Protein AF-0000000075633766 (afdb_homodimer)

Solvent-accessible surface area (backbone atoms only — not comparable to full-atom values): 50070 Å² total; per-residue (Å²): 125,77,74,59,70,70,48,52,38,57,55,49,27,49,55,54,56,68,64,42,21,32,29,32,52,18,22,14,59,58,71,24,47,32,25,38,35,36,32,38,22,86,52,29,68,60,50,50,32,55,26,44,80,36,95,68,78,61,58,78,30,25,58,39,83,40,59,32,28,27,59,85,77,64,44,75,66,46,73,27,36,38,31,28,25,53,50,60,76,32,82,38,35,35,32,30,33,36,40,38,32,53,11,5,60,19,43,51,50,50,47,50,54,26,51,53,67,38,86,66,33,38,77,44,50,42,12,41,52,49,51,42,8,38,27,52,62,71,39,46,44,43,21,50,51,13,43,56,40,29,27,66,13,68,15,55,52,30,26,53,40,15,45,44,26,40,72,33,49,51,45,51,56,50,49,50,54,37,52,52,44,52,49,41,46,51,52,52,51,52,45,58,69,38,43,76,64,75,74,56,66,72,60,55,62,51,51,39,51,50,52,50,52,50,49,44,52,53,51,50,53,59,67,65,52,82,54,10,29,32,30,39,67,76,28,38,34,32,40,74,42,62,59,88,88,39,43,67,68,53,46,54,47,57,62,60,68,42,86,54,41,77,63,53,75,46,79,39,92,57,91,76,50,55,35,38,41,36,45,50,87,37,35,44,33,31,37,47,51,63,62,75,44,53,62,76,72,83,78,72,54,46,61,54,34,51,53,50,45,50,54,48,56,74,63,26,54,32,36,36,41,42,35,40,38,65,62,52,45,57,47,45,72,73,70,49,53,69,68,58,48,51,52,51,49,33,52,73,71,72,45,58,72,66,56,53,70,74,23,52,64,45,41,35,34,20,51,44,78,79,51,58,68,81,63,43,52,69,58,69,67,44,80,82,57,37,58,26,14,73,85,80,48,48,42,46,67,59,46,51,51,51,49,33,52,53,46,44,67,52,30,51,77,74,40,84,90,57,62,61,59,50,49,69,69,49,52,53,30,51,52,50,21,42,51,26,49,50,50,29,51,50,48,55,69,72,34,94,79,50,60,60,72,61,40,43,47,26,49,51,51,22,40,47,27,49,26,50,50,43,44,78,44,69,57,71,67,61,49,52,58,61,30,59,73,34,53,57,33,35,125,77,74,58,69,70,48,54,38,57,57,50,28,49,56,54,56,68,65,41,20,30,31,32,53,18,23,13,59,58,73,24,50,32,24,38,35,38,32,39,24,87,52,29,67,57,50,50,32,54,26,45,79,36,94,65,80,60,57,78,31,23,58,38,83,40,59,31,28,29,60,85,79,64,44,77,66,46,72,27,37,38,32,26,25,53,50,62,74,31,83,37,36,34,31,29,34,36,40,39,33,55,11,6,61,20,41,50,50,50,50,51,54,28,51,54,67,39,87,64,33,38,76,45,49,43,12,41,52,49,51,42,8,38,29,53,62,71,39,46,43,42,21,50,51,12,44,54,40,29,27,66,12,70,15,54,53,30,26,53,41,16,46,45,26,39,70,32,49,51,46,51,54,51,50,50,53,37,52,54,45,51,51,42,47,51,52,52,52,50,45,59,68,38,44,77,65,76,76,57,65,73,60,57,61,51,51,40,52,50,52,50,54,50,48,44,51,52,52,50,54,59,68,64,53,81,54,10,29,32,31,39,66,75,29,37,34,30,38,74,43,62,59,89,91,40,43,68,68,54,46,52,47,56,64,60,66,42,87,54,39,76,62,54,76,47,80,40,92,56,94,75,50,54,36,38,40,36,45,51,88,37,34,46,33,29,37,46,52,63,62,75,44,54,59,76,72,82,77,72,53,46,60,53,35,52,55,49,44,50,54,48,56,74,65,25,54,34,38,37,41,42,35,42,36,64,62,52,46,58,47,45,73,73,69,48,53,67,68,56,48,50,53,51,49,32,53,75,71,71,43,60,71,66,56,53,69,74,21,52,64,45,41,34,32,20,50,44,79,79,48,56,68,80,63,44,52,68,58,69,66,43,81,82,57,38,59,27,15,73,85,79,48,48,41,45,69,60,47,51,51,52,50,32,51,52,46,44,68,53,31,51,75,75,38,85,89,57,61,61,60,50,47,71,69,48,52,53,29,50,51,51,21,44,52,26,48,50,49,27,51,50,48,56,69,72,34,96,78,51,61,59,69,60,42,44,48,26,50,50,53,22,41,47,28,48,25,49,49,43,43,79,44,71,55,71,67,60,50,52,58,60,30,58,72,34,54,58,32,35

Nearest PDB structures (foldseek):
  1xzp-assembly1_A  TM=8.491E-01  e=1.348E-31  Thermotoga maritima
  3geh-assembly1_A-2  TM=7.943E-01  e=1.665E-32  Nostoc sp. PCC 7120 = FACHB-418
  3gei-assembly2_B  TM=8.423E-01  e=5.755E-30  Chlorobaculum tepidum
  3gei-assembly1_A-2  TM=8.219E-01  e=2.717E-30  Chlorobaculum tepidum
  3gee-assembly1_A-2  TM=8.017E-01  e=2.583E-29  Chlorobaculum tepidum

Sequence (980 aa):
MFARAIRAPLKLARYYSSRGTIFGLSSGSGKCGVAVIRVSGDASSDVVHRKTSSNKLPAARQAVLRRIVHSRTAEMIDRGLVLWFPGPHSFTGEDCVEFHVHGGAAVVSAMYDSLGSIDGVRLAEPGEFTKRAFYAGKMDLTEVEGLADLIEAETEAQRKQALLQASGELSKLYNEMRSRLVRCIANVEAYIDFAEDQDVDDTVLQSVGEDVATLVRDISTHLNDHRRGERLRAGVRTAIIGAPNVGKSSFVNLLSNRKVSIVTNVAGTTRDIIESHHDIGGYPVILADTAGLRASTDDIVEIEGISRAKDYFQLADLLILMIDSEDLQRYLQNGDTFDCFLSHYLTSLGINREALSTAKSMLIVNKCDLLPESFLEPIKKIPNITLLSCHTQAGLEAVLQEITTNLKHLCGNPSKESPNLSQQRHRYHLKQCVDCLEKYQRYVEGQRNPDLAIATQHLRNATRCIGKITGAIETEEILDVIFSTFCIGKMFARAIRAPLKLARYYSSRGTIFGLSSGSGKCGVAVIRVSGDASSDVVHRKTSSNKLPAARQAVLRRIVHSRTAEMIDRGLVLWFPGPHSFTGEDCVEFHVHGGAAVVSAMYDSLGSIDGVRLAEPGEFTKRAFYAGKMDLTEVEGLADLIEAETEAQRKQALLQASGELSKLYNEMRSRLVRCIANVEAYIDFAEDQDVDDTVLQSVGEDVATLVRDISTHLNDHRRGERLRAGVRTAIIGAPNVGKSSFVNLLSNRKVSIVTNVAGTTRDIIESHHDIGGYPVILADTAGLRASTDDIVEIEGISRAKDYFQLADLLILMIDSEDLQRYLQNGDTFDCFLSHYLTSLGINREALSTAKSMLIVNKCDLLPESFLEPIKKIPNITLLSCHTQAGLEAVLQEITTNLKHLCGNPSKESPNLSQQRHRYHLKQCVDCLEKYQRYVEGQRNPDLAIATQHLRNATRCIGKITGAIETEEILDVIFSTFCIGK

pLDDT: mean 84.44, std 17.04, range [24.11, 98.31]

Organism: Culex quinquefasciatus (NCBI:txid7176)

Structure (mmCIF, N/CA/C/O backbone):
data_AF-0000000075633766-model_v1
#
loop_
_entity.id
_entity.type
_entity.pdbx_description
1 polymer 'tRNA modification GTPase GTPBP3, mitochondrial'
#
loop_
_atom_site.group_PDB
_atom_site.id
_atom_site.type_symbol
_atom_site.label_atom_id
_atom_site.label_alt_id
_atom_site.label_comp_id
_atom_site.label_asym_id
_atom_site.label_entity_id
_atom_site.label_seq_id
_atom_site.pdbx_PDB_ins_code
_atom_site.Cartn_x
_atom_site.Cartn_y
_atom_site.Cartn_z
_atom_site.occupancy
_atom_site.B_iso_or_equiv
_atom_site.auth_seq_id
_atom_site.auth_comp_id
_atom_site.auth_asym_id
_atom_site.auth_atom_id
_atom_site.pdbx_PDB_model_num
ATOM 1 N N . MET A 1 1 ? -35 34.469 -1.487 1 24.11 1 MET A N 1
ATOM 2 C CA . MET A 1 1 ? -33.875 34.656 -2.404 1 24.11 1 MET A CA 1
ATOM 3 C C . MET A 1 1 ? -32.594 34 -1.84 1 24.11 1 MET A C 1
ATOM 5 O O . MET A 1 1 ? -31.641 33.781 -2.57 1 24.11 1 MET A O 1
ATOM 9 N N . PHE A 1 2 ? -32.5 33.969 -0.507 1 25.97 2 PHE A N 1
ATOM 10 C CA . PHE A 1 2 ? -31.344 33.5 0.252 1 25.97 2 PHE A CA 1
ATOM 11 C C . PHE A 1 2 ? -31.188 32 0.131 1 25.97 2 PHE A C 1
ATOM 13 O O . PHE A 1 2 ? -30.141 31.438 0.473 1 25.97 2 PHE A O 1
ATOM 20 N N . ALA A 1 3 ? -32.281 31.328 -0.029 1 30.17 3 ALA A N 1
ATOM 21 C CA . ALA A 1 3 ? -32.375 29.875 -0.096 1 30.17 3 ALA A CA 1
ATOM 22 C C . ALA A 1 3 ? -31.719 29.344 -1.366 1 30.17 3 ALA A C 1
ATOM 24 O O . ALA A 1 3 ? -31.578 28.125 -1.54 1 30.17 3 ALA A O 1
ATOM 25 N N . ARG A 1 4 ? -31.484 30.203 -2.348 1 34.03 4 ARG A N 1
ATOM 26 C CA . ARG A 1 4 ? -30.969 29.719 -3.627 1 34.03 4 ARG A CA 1
ATOM 27 C C . ARG A 1 4 ? -29.484 29.391 -3.537 1 34.03 4 ARG A C 1
ATOM 29 O O . ARG A 1 4 ? -28.875 28.984 -4.523 1 34.03 4 ARG A O 1
ATOM 36 N N . ALA A 1 5 ? -28.812 29.922 -2.684 1 34.59 5 ALA A N 1
ATOM 37 C CA . ALA A 1 5 ? -27.359 29.719 -2.617 1 34.59 5 ALA A CA 1
ATOM 38 C C . ALA A 1 5 ? -27.031 28.281 -2.207 1 34.59 5 ALA A C 1
ATOM 40 O O . ALA A 1 5 ? -25.875 27.844 -2.342 1 34.59 5 ALA A O 1
ATOM 41 N N . ILE A 1 6 ? -28 27.656 -1.559 1 34.59 6 ILE A N 1
ATOM 42 C CA . ILE A 1 6 ? -27.703 26.297 -1.111 1 34.59 6 ILE A CA 1
ATOM 43 C C . ILE A 1 6 ? -27.828 25.328 -2.285 1 34.59 6 ILE A C 1
ATOM 45 O O . ILE A 1 6 ? -27.594 24.125 -2.135 1 34.59 6 ILE A O 1
ATOM 49 N N . ARG A 1 7 ? -28.422 25.875 -3.35 1 39.25 7 ARG A N 1
ATOM 50 C CA . ARG A 1 7 ? -28.719 25.031 -4.5 1 39.25 7 ARG A CA 1
ATOM 51 C C . ARG A 1 7 ? -27.453 24.75 -5.316 1 39.25 7 ARG A C 1
ATOM 53 O O . ARG A 1 7 ? -27.516 24.062 -6.34 1 39.25 7 ARG A O 1
ATOM 60 N N . ALA A 1 8 ? -26.469 25.469 -5.199 1 42.16 8 ALA A N 1
ATOM 61 C CA . ALA A 1 8 ? -25.281 25.328 -6.016 1 42.16 8 ALA A CA 1
ATOM 62 C C . ALA A 1 8 ? -24.641 23.938 -5.832 1 42.16 8 ALA A C 1
ATOM 64 O O . ALA A 1 8 ? -24.141 23.344 -6.789 1 42.16 8 ALA A O 1
ATOM 65 N N . PRO A 1 9 ? -24.719 23.391 -4.688 1 46.91 9 PRO A N 1
ATOM 66 C CA . PRO A 1 9 ? -24.047 22.094 -4.547 1 46.91 9 PRO A CA 1
ATOM 67 C C . PRO A 1 9 ? -24.734 20.984 -5.348 1 46.91 9 PRO A C 1
ATOM 69 O O . PRO A 1 9 ? -24.062 20.094 -5.875 1 46.91 9 PRO A O 1
ATOM 72 N N . LEU A 1 10 ? -26.094 21.203 -5.488 1 48.97 10 LEU A N 1
ATOM 73 C CA . LEU A 1 10 ? -26.812 20.125 -6.152 1 48.97 10 LEU A CA 1
ATOM 74 C C . LEU A 1 10 ? -26.547 20.125 -7.652 1 48.97 10 LEU A C 1
ATOM 76 O O . LEU A 1 10 ? -26.391 19.062 -8.266 1 48.97 10 LEU A O 1
ATOM 80 N N . LYS A 1 11 ? -26.594 21.375 -8.227 1 47.28 11 LYS A N 1
ATOM 81 C CA . LYS A 1 11 ? -26.359 21.453 -9.664 1 47.28 11 LYS A CA 1
ATOM 82 C C . LYS A 1 11 ? -24.953 20.953 -10.023 1 47.28 11 LYS A C 1
ATOM 84 O O . LYS A 1 11 ? -24.781 20.25 -11.023 1 47.28 11 LYS A O 1
ATOM 89 N N . LEU A 1 12 ? -24.047 21.406 -9.25 1 51.69 12 LEU A N 1
ATOM 90 C CA . LEU A 1 12 ? -22.672 20.984 -9.516 1 51.69 12 LEU A CA 1
ATOM 91 C C . LEU A 1 12 ? -22.516 19.484 -9.289 1 51.69 12 LEU A C 1
ATOM 93 O O . LEU A 1 12 ? -21.766 18.828 -10.008 1 51.69 12 LEU A O 1
ATOM 97 N N . ALA A 1 13 ? -23.344 19.062 -8.367 1 53.06 13 ALA A N 1
ATOM 98 C CA . ALA A 1 13 ? -23.328 17.625 -8.164 1 53.06 13 ALA A CA 1
ATOM 99 C C . ALA A 1 13 ? -23.797 16.891 -9.422 1 53.06 13 ALA A C 1
ATOM 101 O O . ALA A 1 13 ? -23.234 15.867 -9.805 1 53.06 13 ALA A O 1
ATOM 102 N N . ARG A 1 14 ? -24.797 17.484 -10 1 52.38 14 ARG A N 1
ATOM 103 C CA . ARG A 1 14 ? -25.359 16.875 -11.203 1 52.38 14 ARG A CA 1
ATOM 104 C C . ARG A 1 14 ? -24.344 16.922 -12.352 1 52.38 14 ARG A C 1
ATOM 106 O O . ARG A 1 14 ? -24.266 15.984 -13.156 1 52.38 14 ARG A O 1
ATOM 113 N N . TYR A 1 15 ? -23.656 18.047 -12.398 1 49.81 15 TYR A N 1
ATOM 114 C CA . TYR A 1 15 ? -22.656 18.203 -13.445 1 49.81 15 TYR A CA 1
ATOM 115 C C . TYR A 1 15 ? -21.547 17.156 -13.305 1 49.81 15 TYR A C 1
ATOM 117 O O . TYR A 1 15 ? -21.141 16.547 -14.297 1 49.81 15 TYR A O 1
ATOM 125 N N . TYR A 1 16 ? -21.141 16.891 -12.203 1 54.34 16 TYR A N 1
ATOM 126 C CA . TYR A 1 16 ? -20.047 15.938 -12.062 1 54.34 16 TYR A CA 1
ATOM 127 C C . TYR A 1 16 ? -20.547 14.5 -12.141 1 54.34 16 TYR A C 1
ATOM 129 O O . TYR A 1 16 ? -19.828 13.602 -12.57 1 54.34 16 TYR A O 1
ATOM 137 N N . SER A 1 17 ? -21.844 14.367 -11.711 1 55.34 17 SER A N 1
ATOM 138 C CA . SER A 1 17 ? -22.438 13.055 -11.945 1 55.34 17 SER A CA 1
ATOM 139 C C . SER A 1 17 ? -22.547 12.742 -13.43 1 55.34 17 SER A C 1
ATOM 141 O O . SER A 1 17 ? -22.484 11.578 -13.828 1 55.34 17 SER A O 1
ATOM 143 N N . SER A 1 18 ? -22.594 13.766 -14.195 1 60.56 18 SER A N 1
ATOM 144 C CA . SER A 1 18 ? -22.688 13.562 -15.641 1 60.56 18 SER A CA 1
ATOM 145 C C . SER A 1 18 ? -21.344 13.125 -16.219 1 60.56 18 SER A C 1
ATOM 147 O O . SER A 1 18 ? -21.266 12.727 -17.391 1 60.56 18 SER A O 1
ATOM 149 N N . ARG A 1 19 ? -20.391 13.164 -15.328 1 69.25 19 ARG A N 1
ATOM 150 C CA . ARG A 1 19 ? -19.062 12.867 -15.859 1 69.25 19 ARG A CA 1
ATOM 151 C C . ARG A 1 19 ? -18.75 11.383 -15.742 1 69.25 19 ARG A C 1
ATOM 153 O O . ARG A 1 19 ? -17.578 11 -15.633 1 69.25 19 ARG A O 1
ATOM 160 N N . GLY A 1 20 ? -19.656 10.602 -15.766 1 89.06 20 GLY A N 1
ATOM 161 C CA . GLY A 1 20 ? -19.406 9.172 -15.906 1 89.06 20 GLY A CA 1
ATOM 162 C C . GLY A 1 20 ? -19.125 8.484 -14.586 1 89.06 20 GLY A C 1
ATOM 163 O O . GLY A 1 20 ? -18.969 9.141 -13.555 1 89.06 20 GLY A O 1
ATOM 164 N N . THR A 1 21 ? -19.172 7.23 -14.539 1 96 21 THR A N 1
ATOM 165 C CA . THR A 1 21 ? -18.859 6.398 -13.383 1 96 21 THR A CA 1
ATOM 166 C C . THR A 1 21 ? -17.359 6.191 -13.25 1 96 21 THR A C 1
ATOM 168 O O . THR A 1 21 ? -16.672 5.969 -14.25 1 96 21 THR A O 1
ATOM 171 N N . ILE A 1 22 ? -16.844 6.41 -12.039 1 96.56 22 ILE A N 1
ATOM 172 C CA . ILE A 1 22 ? -15.398 6.336 -11.852 1 96.56 22 ILE A CA 1
ATOM 173 C C . ILE A 1 22 ? -15.055 5.133 -10.977 1 96.56 22 ILE A C 1
ATOM 175 O O . ILE A 1 22 ? -15.898 4.641 -10.227 1 96.56 22 ILE A O 1
ATOM 179 N N . PHE A 1 23 ? -13.836 4.637 -11.141 1 97.19 23 PHE A N 1
ATOM 180 C CA . PHE A 1 23 ? -13.336 3.582 -10.266 1 97.19 23 PHE A CA 1
ATOM 181 C C . PHE A 1 23 ? -11.867 3.82 -9.914 1 97.19 23 PHE A C 1
ATOM 183 O O . PHE A 1 23 ? -11.188 4.598 -10.578 1 97.19 23 PHE A O 1
ATOM 190 N N . GLY A 1 24 ? -11.422 3.236 -8.797 1 95.94 24 GLY A N 1
ATOM 191 C CA . GLY A 1 24 ? -10.031 3.338 -8.375 1 95.94 24 GLY A CA 1
ATOM 192 C C . GLY A 1 24 ? -9.719 2.498 -7.152 1 95.94 24 GLY A C 1
ATOM 193 O O . GLY A 1 24 ? -10.617 2.094 -6.422 1 95.94 24 GLY A O 1
ATOM 194 N N . LEU A 1 25 ? -8.43 2.191 -7.023 1 95.81 25 LEU A N 1
ATOM 195 C CA . LEU A 1 25 ? -7.941 1.509 -5.828 1 95.81 25 LEU A CA 1
ATOM 196 C C . LEU A 1 25 ? -7.938 2.449 -4.629 1 95.81 25 LEU A C 1
ATOM 198 O O . LEU A 1 25 ? -7.152 3.4 -4.582 1 95.81 25 LEU A O 1
ATOM 202 N N . SER A 1 26 ? -8.781 2.168 -3.637 1 95.62 26 SER A N 1
ATOM 203 C CA . SER A 1 26 ? -8.922 3.055 -2.484 1 95.62 26 SER A CA 1
ATOM 204 C C . SER A 1 26 ? -7.965 2.652 -1.363 1 95.62 26 SER A C 1
ATOM 206 O O . SER A 1 26 ? -7.629 3.471 -0.505 1 95.62 26 SER A O 1
ATOM 208 N N . SER A 1 27 ? -7.602 1.371 -1.292 1 95.62 27 SER A N 1
ATOM 209 C CA . SER A 1 27 ? -6.645 0.896 -0.295 1 95.62 27 SER A CA 1
ATOM 210 C C . SER A 1 27 ? -5.207 1.097 -0.766 1 95.62 27 SER A C 1
ATOM 212 O O . SER A 1 27 ? -4.977 1.553 -1.888 1 95.62 27 SER A O 1
ATOM 214 N N . GLY A 1 28 ? -4.336 0.849 0.181 1 90.88 28 GLY A N 1
ATOM 215 C CA . GLY A 1 28 ? -2.93 0.926 -0.189 1 90.88 28 GLY A CA 1
ATOM 216 C C . GLY A 1 28 ? -2.533 -0.097 -1.236 1 90.88 28 GLY A C 1
ATOM 217 O O . GLY A 1 28 ? -3.227 -1.098 -1.43 1 90.88 28 GLY A O 1
ATOM 218 N N . SER A 1 29 ? -1.449 0.244 -1.901 1 87.19 29 SER A N 1
ATOM 219 C CA . SER A 1 29 ? -0.932 -0.661 -2.924 1 87.19 29 SER A CA 1
ATOM 220 C C . SER A 1 29 ? 0.072 -1.646 -2.332 1 87.19 29 SER A C 1
ATOM 222 O O . SER A 1 29 ? 0.504 -1.488 -1.188 1 87.19 29 SER A O 1
ATOM 224 N N . GLY A 1 30 ? 0.339 -2.711 -3.141 1 85.12 30 GLY A N 1
ATOM 225 C CA . GLY A 1 30 ? 1.281 -3.73 -2.711 1 85.12 30 GLY A CA 1
ATOM 226 C C . GLY A 1 30 ? 0.62 -5.059 -2.391 1 85.12 30 GLY A C 1
ATOM 227 O O . GLY A 1 30 ? -0.608 -5.164 -2.402 1 85.12 30 GLY A O 1
ATOM 228 N N . LYS A 1 31 ? 1.495 -6.027 -2.154 1 89.19 31 LYS A N 1
ATOM 229 C CA . LYS A 1 31 ? 1.005 -7.355 -1.812 1 89.19 31 LYS A CA 1
ATOM 230 C C . LYS A 1 31 ? 0.318 -7.355 -0.449 1 89.19 31 LYS A C 1
ATOM 232 O O . LYS A 1 31 ? 0.907 -6.934 0.549 1 89.19 31 LYS A O 1
ATOM 237 N N . CYS A 1 32 ? -0.908 -7.773 -0.448 1 92.44 32 CYS A N 1
ATOM 238 C CA . CYS A 1 32 ? -1.687 -7.742 0.785 1 92.44 32 CYS A CA 1
ATOM 239 C C . CYS A 1 32 ? -2.873 -8.695 0.706 1 92.44 32 CYS A C 1
ATOM 241 O O . CYS A 1 32 ? -3.117 -9.305 -0.338 1 92.44 32 CYS A O 1
ATOM 243 N N . GLY A 1 33 ? -3.486 -8.789 1.817 1 92.56 33 GLY A N 1
ATOM 244 C CA . GLY A 1 33 ? -4.629 -9.688 1.881 1 92.56 33 GLY A CA 1
ATOM 245 C C . GLY A 1 33 ? -5.875 -9.117 1.227 1 92.56 33 GLY A C 1
ATOM 246 O O . GLY A 1 33 ? -6.668 -9.852 0.64 1 92.56 33 GLY A O 1
ATOM 247 N N . VAL A 1 34 ? -6.016 -7.801 1.338 1 95.81 34 VAL A N 1
ATOM 248 C CA . VAL A 1 34 ? -7.246 -7.207 0.821 1 95.81 34 VAL A CA 1
ATOM 249 C C . VAL A 1 34 ? -6.922 -5.914 0.078 1 95.81 34 VAL A C 1
ATOM 251 O O . VAL A 1 34 ? -6.23 -5.039 0.609 1 95.81 34 VAL A O 1
ATOM 254 N N . ALA A 1 35 ? -7.352 -5.824 -1.123 1 96.62 35 ALA A N 1
ATOM 255 C CA . ALA A 1 35 ? -7.379 -4.582 -1.895 1 96.62 35 ALA A CA 1
ATOM 256 C C . ALA A 1 35 ? -8.812 -4.09 -2.086 1 96.62 35 ALA A C 1
ATOM 258 O O . ALA A 1 35 ? -9.688 -4.848 -2.506 1 96.62 35 ALA A O 1
ATOM 259 N N . VAL A 1 36 ? -9.047 -2.836 -1.78 1 97.88 36 VAL A N 1
ATOM 260 C CA . VAL A 1 36 ? -10.383 -2.262 -1.9 1 97.88 36 VAL A CA 1
ATOM 261 C C . VAL A 1 36 ? -10.477 -1.422 -3.172 1 97.88 36 VAL A C 1
ATOM 263 O O . VAL A 1 36 ? -9.797 -0.397 -3.295 1 97.88 36 VAL A O 1
ATOM 266 N N . ILE A 1 37 ? -11.266 -1.876 -4.078 1 97.94 37 ILE A N 1
ATOM 267 C CA . ILE A 1 37 ? -11.531 -1.126 -5.301 1 97.94 37 ILE A CA 1
ATOM 268 C C . ILE A 1 37 ? -12.93 -0.507 -5.234 1 97.94 37 ILE A C 1
ATOM 270 O O . ILE A 1 37 ? -13.922 -1.219 -5.07 1 97.94 37 ILE A O 1
ATOM 274 N N . ARG A 1 38 ? -12.969 0.764 -5.395 1 97.88 38 ARG A N 1
ATOM 275 C CA . ARG A 1 38 ? -14.227 1.5 -5.27 1 97.88 38 ARG A CA 1
ATOM 276 C C . ARG A 1 38 ? -14.742 1.944 -6.633 1 97.88 38 ARG A C 1
ATOM 278 O O . ARG A 1 38 ? -13.961 2.357 -7.492 1 97.88 38 ARG A O 1
ATOM 285 N N . VAL A 1 39 ? -16.016 1.846 -6.836 1 97.88 39 VAL A N 1
ATOM 286 C CA . VAL A 1 39 ? -16.734 2.357 -8 1 97.88 39 VAL A CA 1
ATOM 287 C C . VAL A 1 39 ? -17.828 3.309 -7.551 1 97.88 39 VAL A C 1
ATOM 289 O O . VAL A 1 39 ? -18.578 3.01 -6.613 1 97.88 39 VAL A O 1
ATOM 292 N N . SER A 1 40 ? -17.938 4.465 -8.172 1 97.38 40 SER A N 1
ATOM 293 C CA . SER A 1 40 ? -18.953 5.453 -7.816 1 97.38 40 SER A CA 1
ATOM 294 C C . SER A 1 40 ? -19.547 6.117 -9.055 1 97.38 40 SER A C 1
ATOM 296 O O . SER A 1 40 ? -18.812 6.531 -9.953 1 97.38 40 SER A O 1
ATOM 298 N N . GLY A 1 41 ? -20.797 6.223 -9.055 1 96.06 41 GLY A N 1
ATOM 299 C CA . GLY A 1 41 ? -21.5 6.855 -10.164 1 96.06 41 GLY A CA 1
ATOM 300 C C . GLY A 1 41 ? -22.812 6.172 -10.516 1 96.06 41 GLY A C 1
ATOM 301 O O . GLY A 1 41 ? -23.203 5.191 -9.875 1 96.06 41 GLY A O 1
ATOM 302 N N . ASP A 1 42 ? -23.453 6.594 -11.539 1 93.38 42 ASP A N 1
ATOM 303 C CA . ASP A 1 42 ? -24.797 6.156 -11.922 1 93.38 42 ASP A CA 1
ATOM 304 C C . ASP A 1 42 ? -24.766 4.715 -12.422 1 93.38 42 ASP A C 1
ATOM 306 O O . ASP A 1 42 ? -25.766 4 -12.312 1 93.38 42 ASP A O 1
ATOM 310 N N . ALA A 1 43 ? -23.672 4.27 -12.914 1 94.81 43 ALA A N 1
ATOM 311 C CA . ALA A 1 43 ? -23.594 2.93 -13.492 1 94.81 43 ALA A CA 1
ATOM 312 C C . ALA A 1 43 ? -23.156 1.907 -12.445 1 94.81 43 ALA A C 1
ATOM 314 O O . ALA A 1 43 ? -22.938 0.737 -12.766 1 94.81 43 ALA A O 1
ATOM 315 N N . SER A 1 44 ? -23.047 2.291 -11.227 1 96.19 44 SER A N 1
ATOM 316 C CA . SER A 1 44 ? -22.5 1.431 -10.188 1 96.19 44 SER A CA 1
ATOM 317 C C . SER A 1 44 ? -23.312 0.156 -10.031 1 96.19 44 SER A C 1
ATOM 319 O O . SER A 1 44 ? -22.766 -0.929 -9.844 1 96.19 44 SER A O 1
ATOM 321 N N . SER A 1 45 ? -24.625 0.286 -10.086 1 95.44 45 SER A N 1
ATOM 322 C CA . SER A 1 45 ? -25.469 -0.902 -9.977 1 95.44 45 SER A CA 1
ATOM 323 C C . SER A 1 45 ? -25.219 -1.861 -11.133 1 95.44 45 SER A C 1
ATOM 325 O O . SER A 1 45 ? -25.141 -3.076 -10.938 1 95.44 45 SER A O 1
ATOM 327 N N . ASP A 1 46 ? -25.094 -1.344 -12.312 1 94.88 46 ASP A N 1
ATOM 328 C CA . ASP A 1 46 ? -24.812 -2.152 -13.5 1 94.88 46 ASP A CA 1
ATOM 329 C C . ASP A 1 46 ? -23.453 -2.857 -13.367 1 94.88 46 ASP A C 1
ATOM 331 O O . ASP A 1 46 ? -23.312 -4.012 -13.773 1 94.88 46 ASP A O 1
ATOM 335 N N . VAL A 1 47 ? -22.531 -2.133 -12.836 1 96.75 47 VAL A N 1
ATOM 336 C CA . VAL A 1 47 ? -21.203 -2.693 -12.633 1 96.75 47 VAL A CA 1
ATOM 337 C C . VAL A 1 47 ? -21.297 -3.92 -11.727 1 96.75 47 VAL A C 1
ATOM 339 O O . VAL A 1 47 ? -20.672 -4.949 -12 1 96.75 47 VAL A O 1
ATOM 342 N N . VAL A 1 48 ? -22.094 -3.852 -10.648 1 96.75 48 VAL A N 1
ATOM 343 C CA . VAL A 1 48 ? -22.25 -4.973 -9.734 1 96.75 48 VAL A CA 1
ATOM 344 C C . VAL A 1 48 ? -22.828 -6.172 -10.477 1 96.75 48 VAL A C 1
ATOM 346 O O . VAL A 1 48 ? -22.344 -7.297 -10.344 1 96.75 48 VAL A O 1
ATOM 349 N N . HIS A 1 49 ? -23.797 -5.938 -11.242 1 95.25 49 HIS A N 1
ATOM 350 C CA . HIS A 1 49 ? -24.453 -7.012 -11.984 1 95.25 49 HIS A CA 1
ATOM 351 C C . HIS A 1 49 ? -23.484 -7.68 -12.953 1 95.25 49 HIS A C 1
ATOM 353 O O . HIS A 1 49 ? -23.422 -8.906 -13.031 1 95.25 49 HIS A O 1
ATOM 359 N N . ARG A 1 50 ? -22.766 -6.926 -13.625 1 94.25 50 ARG A N 1
ATOM 360 C CA . ARG A 1 50 ? -21.859 -7.449 -14.641 1 94.25 50 ARG A CA 1
ATOM 361 C C . ARG A 1 50 ? -20.703 -8.211 -13.992 1 94.25 50 ARG A C 1
ATOM 363 O O . ARG A 1 50 ? -20.219 -9.203 -14.547 1 94.25 50 ARG A O 1
ATOM 370 N N . LYS A 1 51 ? -20.312 -7.73 -12.82 1 95.88 51 LYS A N 1
ATOM 371 C CA . LYS A 1 51 ? -19.125 -8.289 -12.18 1 95.88 51 LYS A CA 1
ATOM 372 C C . LYS A 1 51 ? -19.469 -9.531 -11.359 1 95.88 51 LYS A C 1
ATOM 374 O O . LYS A 1 51 ? -18.578 -10.32 -11.016 1 95.88 51 LYS A O 1
ATOM 379 N N . THR A 1 52 ? -20.625 -9.781 -10.859 1 94 52 THR A N 1
ATOM 380 C CA . THR A 1 52 ? -20.969 -10.883 -9.969 1 94 52 THR A CA 1
ATOM 381 C C . THR A 1 52 ? -21.984 -11.805 -10.625 1 94 52 THR A C 1
ATOM 383 O O . THR A 1 52 ? -22.359 -12.836 -10.047 1 94 52 THR A O 1
ATOM 386 N N . SER A 1 53 ? -22.344 -11.711 -11.711 1 82.75 53 SER A N 1
ATOM 387 C CA . SER A 1 53 ? -23.328 -12.5 -12.43 1 82.75 53 SER A CA 1
ATOM 388 C C . SER A 1 53 ? -24.609 -12.664 -11.617 1 82.75 53 SER A C 1
ATOM 390 O O . SER A 1 53 ? -25.234 -13.719 -11.641 1 82.75 53 SER A O 1
ATOM 392 N N . SER A 1 54 ? -24.812 -11.828 -10.719 1 84.31 54 SER A N 1
ATOM 393 C CA . SER A 1 54 ? -26.031 -11.82 -9.922 1 84.31 54 SER A CA 1
ATOM 394 C C . SER A 1 54 ? -26.938 -10.664 -10.32 1 84.31 54 SER A C 1
ATOM 396 O O . SER A 1 54 ? -26.469 -9.57 -10.609 1 84.31 54 SER A O 1
ATOM 398 N N . ASN A 1 55 ? -28.203 -10.992 -10.312 1 83.44 55 ASN A N 1
ATOM 399 C CA . ASN A 1 55 ? -29.172 -9.961 -10.672 1 83.44 55 ASN A CA 1
ATOM 400 C C . ASN A 1 55 ? -29.641 -9.18 -9.445 1 83.44 55 ASN A C 1
ATOM 402 O O . ASN A 1 55 ? -30.422 -8.242 -9.57 1 83.44 55 ASN A O 1
ATOM 406 N N . LYS A 1 56 ? -29.156 -9.547 -8.359 1 91.62 56 LYS A N 1
ATOM 407 C CA . LYS A 1 56 ? -29.594 -8.852 -7.152 1 91.62 56 LYS A CA 1
ATOM 408 C C . LYS A 1 56 ? -28.422 -8.109 -6.504 1 91.62 56 LYS A C 1
ATOM 410 O O . LYS A 1 56 ? -27.328 -8.664 -6.355 1 91.62 56 LYS A O 1
ATOM 415 N N . LEU A 1 57 ? -28.734 -6.848 -6.188 1 94.5 57 LEU A N 1
ATOM 416 C CA . LEU A 1 57 ? -27.734 -6.078 -5.441 1 94.5 57 LEU A CA 1
ATOM 417 C C . LEU A 1 57 ? -27.672 -6.551 -3.992 1 94.5 57 LEU A C 1
ATOM 419 O O . LEU A 1 57 ? -28.688 -6.961 -3.416 1 94.5 57 LEU A O 1
ATOM 423 N N . PRO A 1 58 ? -26.484 -6.547 -3.387 1 94.31 58 PRO A N 1
ATOM 424 C CA . PRO A 1 58 ? -26.422 -6.801 -1.945 1 94.31 58 PRO A CA 1
ATOM 425 C C . PRO A 1 58 ? -27.234 -5.797 -1.137 1 94.31 58 PRO A C 1
ATOM 427 O O . PRO A 1 58 ? -27.516 -4.691 -1.612 1 94.31 58 PRO A O 1
ATOM 430 N N . ALA A 1 59 ? -27.672 -6.234 0.045 1 95.38 59 ALA A N 1
ATOM 431 C CA . ALA A 1 59 ? -28.297 -5.277 0.956 1 95.38 59 ALA A CA 1
ATOM 432 C C . ALA A 1 59 ? -27.344 -4.125 1.272 1 95.38 59 ALA A C 1
ATOM 434 O O . ALA A 1 59 ? -26.125 -4.301 1.272 1 95.38 59 ALA A O 1
ATOM 435 N N . ALA A 1 60 ? -27.938 -2.926 1.522 1 96.25 60 ALA A N 1
ATOM 436 C CA . ALA A 1 60 ? -27.156 -1.718 1.757 1 96.25 60 ALA A CA 1
ATOM 437 C C . ALA A 1 60 ? -26.109 -1.943 2.85 1 96.25 60 ALA A C 1
ATOM 439 O O . ALA A 1 60 ? -26.453 -2.34 3.967 1 96.25 60 ALA A O 1
ATOM 440 N N . ARG A 1 61 ? -24.875 -1.791 2.445 1 97.06 61 ARG A N 1
ATOM 441 C CA . ARG A 1 61 ? -23.734 -1.757 3.346 1 97.06 61 ARG A CA 1
ATOM 442 C C . ARG A 1 61 ? -23.438 -3.139 3.92 1 97.06 61 ARG A C 1
ATOM 444 O O . ARG A 1 61 ? -22.75 -3.266 4.934 1 97.06 61 ARG A O 1
ATOM 451 N N . GLN A 1 62 ? -24 -4.152 3.367 1 96.88 62 GLN A N 1
ATOM 452 C CA . GLN A 1 62 ? -23.719 -5.52 3.793 1 96.88 62 GLN A CA 1
ATOM 453 C C . GLN A 1 62 ? -22.625 -6.148 2.938 1 96.88 62 GLN A C 1
ATOM 455 O O . GLN A 1 62 ? -22.703 -6.113 1.706 1 96.88 62 GLN A O 1
ATOM 460 N N . ALA A 1 63 ? -21.672 -6.691 3.65 1 97.12 63 ALA A N 1
ATOM 461 C CA . ALA A 1 63 ? -20.625 -7.398 2.938 1 97.12 63 ALA A CA 1
ATOM 462 C C . ALA A 1 63 ? -21.078 -8.781 2.496 1 97.12 63 ALA A C 1
ATOM 464 O O . ALA A 1 63 ? -21.531 -9.586 3.32 1 97.12 63 ALA A O 1
ATOM 465 N N . VAL A 1 64 ? -20.969 -9.07 1.202 1 96.5 64 VAL A N 1
ATOM 466 C CA . VAL A 1 64 ? -21.359 -10.367 0.676 1 96.5 64 VAL A CA 1
ATOM 467 C C . VAL A 1 64 ? -20.219 -10.977 -0.134 1 96.5 64 VAL A C 1
ATOM 469 O O . VAL A 1 64 ? -19.562 -10.273 -0.902 1 96.5 64 VAL A O 1
ATOM 472 N N . LEU A 1 65 ? -19.969 -12.258 0.132 1 95.56 65 LEU A N 1
ATOM 473 C CA . LEU A 1 65 ? -18.953 -12.984 -0.627 1 95.56 65 LEU A CA 1
ATOM 474 C C . LEU A 1 65 ? -19.484 -13.367 -2.006 1 95.56 65 LEU A C 1
ATOM 476 O O . LEU A 1 65 ? -20.547 -13.969 -2.123 1 95.56 65 LEU A O 1
ATOM 480 N N . ARG A 1 66 ? -18.75 -13.008 -3.109 1 95.75 66 ARG A N 1
ATOM 481 C CA . ARG A 1 66 ? -19.172 -13.289 -4.48 1 95.75 66 ARG A CA 1
ATOM 482 C C . ARG A 1 66 ? -17.984 -13.688 -5.344 1 95.75 66 ARG A C 1
ATOM 484 O O . ARG A 1 66 ? -16.844 -13.344 -5.039 1 95.75 66 ARG A O 1
ATOM 491 N N . ARG A 1 67 ? -18.328 -14.469 -6.359 1 95.81 67 ARG A N 1
ATOM 492 C CA . ARG A 1 67 ? -17.391 -14.617 -7.473 1 95.81 67 ARG A CA 1
ATOM 493 C C . ARG A 1 67 ? -17.359 -13.344 -8.32 1 95.81 67 ARG A C 1
ATOM 495 O O . ARG A 1 67 ? -18.406 -12.867 -8.766 1 95.81 67 ARG A O 1
ATOM 502 N N . ILE A 1 68 ? -16.25 -12.773 -8.516 1 97.38 68 ILE A N 1
ATOM 503 C CA . ILE A 1 68 ? -16.062 -11.562 -9.305 1 97.38 68 ILE A CA 1
ATOM 504 C C . ILE A 1 68 ? -15.461 -11.914 -10.656 1 97.38 68 ILE A C 1
ATOM 506 O O . ILE A 1 68 ? -14.398 -12.531 -10.727 1 97.38 68 ILE A O 1
ATOM 510 N N . VAL A 1 69 ? -16.109 -11.484 -11.688 1 97 69 VAL A N 1
ATOM 511 C CA . VAL A 1 69 ? -15.727 -11.961 -13.016 1 97 69 VAL A CA 1
ATOM 512 C C . VAL A 1 69 ? -15.359 -10.781 -13.906 1 97 69 VAL A C 1
ATOM 514 O O . VAL A 1 69 ? -15.711 -9.633 -13.609 1 97 69 VAL A O 1
ATOM 517 N N . HIS A 1 70 ? -14.617 -11.055 -14.914 1 95.94 70 HIS A N 1
ATOM 518 C CA . HIS A 1 70 ? -14.281 -10.055 -15.922 1 95.94 70 HIS A CA 1
ATOM 519 C C . HIS A 1 70 ? -15.492 -9.719 -16.797 1 95.94 70 HIS A C 1
ATOM 521 O O . HIS A 1 70 ? -16.172 -10.617 -17.297 1 95.94 70 HIS A O 1
ATOM 527 N N . SER A 1 71 ? -15.727 -8.477 -17 1 92.06 71 SER A N 1
ATOM 528 C CA . SER A 1 71 ? -16.953 -8.008 -17.641 1 92.06 71 SER A CA 1
ATOM 529 C C . SER A 1 71 ? -17.016 -8.43 -19.094 1 92.06 71 SER A C 1
ATOM 531 O O . SER A 1 71 ? -18.109 -8.648 -19.641 1 92.06 71 SER A O 1
ATOM 533 N N . ARG A 1 72 ? -15.898 -8.625 -19.75 1 90.75 72 ARG A N 1
ATOM 534 C CA . ARG A 1 72 ? -15.867 -8.969 -21.156 1 90.75 72 ARG A CA 1
ATOM 535 C C . ARG A 1 72 ? -15.758 -10.484 -21.359 1 90.75 72 ARG A C 1
ATOM 537 O O . ARG A 1 72 ? -16.469 -11.062 -22.172 1 90.75 72 ARG A O 1
ATOM 544 N N . THR A 1 73 ? -14.922 -11.164 -20.547 1 90.5 73 THR A N 1
ATOM 545 C CA . THR A 1 73 ? -14.602 -12.562 -20.797 1 90.5 73 THR A CA 1
ATOM 546 C C . THR A 1 73 ? -15.398 -13.469 -19.859 1 90.5 73 THR A C 1
ATOM 548 O O . THR A 1 73 ? -15.477 -14.68 -20.078 1 90.5 73 THR A O 1
ATOM 551 N N . ALA A 1 74 ? -15.953 -12.977 -18.734 1 91.81 74 ALA A N 1
ATOM 552 C CA . ALA A 1 74 ? -16.719 -13.711 -17.734 1 91.81 74 ALA A CA 1
ATOM 553 C C . ALA A 1 74 ? -15.836 -14.672 -16.953 1 91.81 74 ALA A C 1
ATOM 555 O O . ALA A 1 74 ? -16.328 -15.531 -16.219 1 91.81 74 ALA A O 1
ATOM 556 N N . GLU A 1 75 ? -14.578 -14.508 -17.172 1 92.62 75 GLU A N 1
ATOM 557 C CA . GLU A 1 75 ? -13.656 -15.312 -16.375 1 92.62 75 GLU A CA 1
ATOM 558 C C . GLU A 1 75 ? -13.57 -14.789 -14.953 1 92.62 75 GLU A C 1
ATOM 560 O O . GLU A 1 75 ? -13.602 -13.578 -14.719 1 92.62 75 GLU A O 1
ATOM 565 N N . MET A 1 76 ? -13.391 -15.695 -14.086 1 94.88 76 MET A N 1
ATOM 566 C CA . MET A 1 76 ? -13.297 -15.297 -12.68 1 94.88 76 MET A CA 1
ATOM 567 C C . MET A 1 76 ? -11.984 -14.562 -12.414 1 94.88 76 MET A C 1
ATOM 569 O O . MET A 1 76 ? -10.914 -15.023 -12.805 1 94.88 76 MET A O 1
ATOM 573 N N . ILE A 1 77 ? -12.102 -13.438 -11.812 1 97.25 77 ILE A N 1
ATOM 574 C CA . ILE A 1 77 ? -10.93 -12.648 -11.43 1 97.25 77 ILE A CA 1
ATOM 575 C C . ILE A 1 77 ? -10.523 -12.992 -10 1 97.25 77 ILE A C 1
ATOM 577 O O . ILE A 1 77 ? -9.336 -13.172 -9.719 1 97.25 77 ILE A O 1
ATOM 581 N N . ASP A 1 78 ? -11.516 -13.086 -9.148 1 97.19 78 ASP A N 1
ATOM 582 C CA . ASP A 1 78 ? -11.305 -13.344 -7.727 1 97.19 78 ASP A CA 1
ATOM 583 C C . ASP A 1 78 ? -12.609 -13.734 -7.039 1 97.19 78 ASP A C 1
ATOM 585 O O . ASP A 1 78 ? -13.68 -13.633 -7.637 1 97.19 78 ASP A O 1
ATOM 589 N N . ARG A 1 79 ? -12.477 -14.297 -5.953 1 95.62 79 ARG A N 1
ATOM 590 C CA . ARG A 1 79 ? -13.586 -14.445 -5.012 1 95.62 79 ARG A CA 1
ATOM 591 C C . ARG A 1 79 ? -13.422 -13.516 -3.816 1 95.62 79 ARG A C 1
ATOM 593 O O . ARG A 1 79 ? -12.492 -13.672 -3.023 1 95.62 79 ARG A O 1
ATOM 600 N N . GLY A 1 80 ? -14.273 -12.555 -3.73 1 95.88 80 GLY A N 1
ATOM 601 C CA . GLY A 1 80 ? -14.094 -11.539 -2.709 1 95.88 80 GLY A CA 1
ATOM 602 C C . GLY A 1 80 ? -15.406 -10.961 -2.211 1 95.88 80 GLY A C 1
ATOM 603 O O . GLY A 1 80 ? -16.484 -11.469 -2.541 1 95.88 80 GLY A O 1
ATOM 604 N N . LEU A 1 81 ? -15.281 -9.961 -1.328 1 97.44 81 LEU A N 1
ATOM 605 C CA . LEU A 1 81 ? -16.453 -9.32 -0.75 1 97.44 81 LEU A CA 1
ATOM 606 C C . LEU A 1 81 ? -16.922 -8.156 -1.617 1 97.44 81 LEU A C 1
ATOM 608 O O . LEU A 1 81 ? -16.094 -7.41 -2.154 1 97.44 81 LEU A O 1
ATOM 612 N N . VAL A 1 82 ? -18.203 -8.039 -1.755 1 97.94 82 VAL A N 1
ATOM 613 C CA . VAL A 1 82 ? -18.844 -6.926 -2.449 1 97.94 82 VAL A CA 1
ATOM 614 C C . VAL A 1 82 ? -19.734 -6.152 -1.479 1 97.94 82 VAL A C 1
ATOM 616 O O . VAL A 1 82 ? -20.562 -6.738 -0.792 1 97.94 82 VAL A O 1
ATOM 619 N N . LEU A 1 83 ? -19.516 -4.879 -1.346 1 97.94 83 LEU A N 1
ATOM 620 C CA . LEU A 1 83 ? -20.312 -3.996 -0.504 1 97.94 83 LEU A CA 1
ATOM 621 C C . LEU A 1 83 ? -21.031 -2.939 -1.346 1 97.94 83 LEU A C 1
ATOM 623 O O . LEU A 1 83 ? -20.391 -2.215 -2.109 1 97.94 83 LEU A O 1
ATOM 627 N N . TRP A 1 84 ? -22.297 -2.848 -1.172 1 97.88 84 TRP A N 1
ATOM 628 C CA . TRP A 1 84 ? -23.141 -1.879 -1.875 1 97.88 84 TRP A CA 1
ATOM 629 C C . TRP A 1 84 ? -23.484 -0.704 -0.969 1 97.88 84 TRP A C 1
ATOM 631 O O . TRP A 1 84 ? -23.969 -0.898 0.149 1 97.88 84 TRP A O 1
ATOM 641 N N . PHE A 1 85 ? -23.172 0.53 -1.407 1 97.75 85 PHE A N 1
ATOM 642 C CA . PHE A 1 85 ? -23.5 1.763 -0.7 1 97.75 85 PHE A CA 1
ATOM 643 C C . PHE A 1 85 ? -24.422 2.646 -1.546 1 97.75 85 PHE A C 1
ATOM 645 O O . PHE A 1 85 ? -23.938 3.469 -2.33 1 97.75 85 PHE A O 1
ATOM 652 N N . PRO A 1 86 ? -25.703 2.553 -1.352 1 96.75 86 PRO A N 1
ATOM 653 C CA . PRO A 1 86 ? -26.609 3.387 -2.152 1 96.75 86 PRO A CA 1
ATOM 654 C C . PRO A 1 86 ? -26.562 4.859 -1.752 1 96.75 86 PRO A C 1
ATOM 656 O O . PRO A 1 86 ? -26.453 5.18 -0.564 1 96.75 86 PRO A O 1
ATOM 659 N N . GLY A 1 87 ? -26.562 5.738 -2.762 1 93.44 87 GLY A N 1
ATOM 660 C CA . GLY A 1 87 ? -26.672 7.16 -2.486 1 93.44 87 GLY A CA 1
ATOM 661 C C . GLY A 1 87 ? -27.969 7.531 -1.786 1 93.44 87 GLY A C 1
ATOM 662 O O . GLY A 1 87 ? -28.984 6.84 -1.934 1 93.44 87 GLY A O 1
ATOM 663 N N . PRO A 1 88 ? -27.922 8.586 -1.023 1 93.75 88 PRO A N 1
ATOM 664 C CA . PRO A 1 88 ? -26.828 9.531 -0.752 1 93.75 88 PRO A CA 1
ATOM 665 C C . PRO A 1 88 ? -25.953 9.102 0.415 1 93.75 88 PRO A C 1
ATOM 667 O O . PRO A 1 88 ? -25.031 9.828 0.794 1 93.75 88 PRO A O 1
ATOM 670 N N . HIS A 1 89 ? -26.234 7.914 1.063 1 93.31 89 HIS A N 1
ATOM 671 C CA . HIS A 1 89 ? -25.5 7.461 2.236 1 93.31 89 HIS A CA 1
ATOM 672 C C . HIS A 1 89 ? -24.234 6.688 1.833 1 93.31 89 HIS A C 1
ATOM 674 O O . HIS A 1 89 ? -24.062 5.535 2.232 1 93.31 89 HIS A O 1
ATOM 680 N N . SER A 1 90 ? -23.516 7.289 1.056 1 95.38 90 SER A N 1
ATOM 681 C CA . SER A 1 90 ? -22.203 6.812 0.593 1 95.38 90 SER A CA 1
ATOM 682 C C . SER A 1 90 ? -21.141 7.887 0.746 1 95.38 90 SER A C 1
ATOM 684 O O . SER A 1 90 ? -21.438 9.023 1.11 1 95.38 90 SER A O 1
ATOM 686 N N . PHE A 1 91 ? -19.906 7.547 0.504 1 93.75 91 PHE A N 1
ATOM 687 C CA . PHE A 1 91 ? -18.797 8.484 0.654 1 93.75 91 PHE A CA 1
ATOM 688 C C . PHE A 1 91 ? -18.953 9.648 -0.318 1 93.75 91 PHE A C 1
ATOM 690 O O . PHE A 1 91 ? -18.812 10.812 0.071 1 93.75 91 PHE A O 1
ATOM 697 N N . THR A 1 92 ? -19.25 9.328 -1.564 1 94 92 THR A N 1
ATOM 698 C CA . THR A 1 92 ? -19.312 10.344 -2.604 1 94 92 THR A CA 1
ATOM 699 C C . THR A 1 92 ? -20.703 10.969 -2.654 1 94 92 THR A C 1
ATOM 701 O O . THR A 1 92 ? -20.906 12.008 -3.291 1 94 92 THR A O 1
ATOM 704 N N . GLY A 1 93 ? -21.688 10.398 -2.006 1 94.56 93 GLY A N 1
ATOM 705 C CA . GLY A 1 93 ? -23.062 10.828 -2.125 1 94.56 93 GLY A CA 1
ATOM 706 C C . GLY A 1 93 ? -23.797 10.172 -3.277 1 94.56 93 GLY A C 1
ATOM 707 O O . GLY A 1 93 ? -25.016 10.336 -3.422 1 94.56 93 GLY A O 1
ATOM 708 N N . GLU A 1 94 ? -23.094 9.406 -4.066 1 95.06 94 GLU A N 1
ATOM 709 C CA . GLU A 1 94 ? -23.641 8.648 -5.188 1 95.06 94 GLU A CA 1
ATOM 710 C C . GLU A 1 94 ? -23.75 7.168 -4.852 1 95.06 94 GLU A C 1
ATOM 712 O O . GLU A 1 94 ? -23.375 6.746 -3.752 1 95.06 94 GLU A O 1
ATOM 717 N N . ASP A 1 95 ? -24.344 6.465 -5.82 1 96.5 95 ASP A N 1
ATOM 718 C CA . ASP A 1 95 ? -24.266 5.016 -5.695 1 96.5 95 ASP A CA 1
ATOM 719 C C . ASP A 1 95 ? -22.812 4.539 -5.781 1 96.5 95 ASP A C 1
ATOM 721 O O . ASP A 1 95 ? -22.078 4.93 -6.688 1 96.5 95 ASP A O 1
ATOM 725 N N . CYS A 1 96 ? -22.469 3.75 -4.77 1 97.38 96 CYS A N 1
ATOM 726 C CA . CYS A 1 96 ? -21.094 3.273 -4.699 1 97.38 96 CYS A CA 1
ATOM 727 C C . CYS A 1 96 ? -21.047 1.772 -4.441 1 97.38 96 CYS A C 1
ATOM 729 O O . CYS A 1 96 ? -21.938 1.225 -3.781 1 97.38 96 CYS A O 1
ATOM 731 N N . VAL A 1 97 ? -20.125 1.14 -5.027 1 98 97 VAL A N 1
ATOM 732 C CA . VAL A 1 97 ? -19.844 -0.257 -4.715 1 98 97 VAL A CA 1
ATOM 733 C C . VAL A 1 97 ? -18.359 -0.433 -4.449 1 98 97 VAL A C 1
ATOM 735 O O . VAL A 1 97 ? -17.516 0.213 -5.09 1 98 97 VAL A O 1
ATOM 738 N N . GLU A 1 98 ? -18.016 -1.189 -3.453 1 98.31 98 GLU A N 1
ATOM 739 C CA . GLU A 1 98 ? -16.625 -1.564 -3.176 1 98.31 98 GLU A CA 1
ATOM 740 C C . GLU A 1 98 ? -16.422 -3.062 -3.373 1 98.31 98 GLU A C 1
ATOM 742 O O . GLU A 1 98 ? -17.219 -3.877 -2.918 1 98.31 98 GLU A O 1
ATOM 747 N N . PHE A 1 99 ? -15.391 -3.396 -4.129 1 98.19 99 PHE A N 1
ATOM 748 C CA . PHE A 1 99 ? -14.922 -4.77 -4.277 1 98.19 99 PHE A CA 1
ATOM 749 C C . PHE A 1 99 ? -13.688 -5.02 -3.42 1 98.19 99 PHE A C 1
ATOM 751 O O . PHE A 1 99 ? -12.672 -4.336 -3.572 1 98.19 99 PHE A O 1
ATOM 758 N N . HIS A 1 100 ? -13.812 -5.891 -2.469 1 98.06 100 HIS A N 1
ATOM 759 C CA . HIS A 1 100 ? -12.672 -6.332 -1.669 1 98.06 100 HIS A CA 1
ATOM 760 C C . HIS A 1 100 ? -12.047 -7.594 -2.252 1 98.06 100 HIS A C 1
ATOM 762 O O . HIS A 1 100 ? -12.523 -8.703 -2.006 1 98.06 100 HIS A O 1
ATOM 768 N N . VAL A 1 101 ? -10.984 -7.383 -2.988 1 97.88 101 VAL A N 1
ATOM 769 C CA . VAL A 1 101 ? -10.32 -8.5 -3.658 1 97.88 101 VAL A CA 1
ATOM 770 C C . VAL A 1 101 ? -8.961 -8.75 -3.014 1 97.88 101 VAL A C 1
ATOM 772 O O . VAL A 1 101 ? -8.516 -7.977 -2.164 1 97.88 101 VAL A O 1
ATOM 775 N N . HIS A 1 102 ? -8.367 -9.844 -3.299 1 96.31 102 HIS A N 1
ATOM 776 C CA . HIS A 1 102 ? -7.02 -10.102 -2.818 1 96.31 102 HIS A CA 1
ATOM 777 C C . HIS A 1 102 ? -6.02 -9.125 -3.426 1 96.31 102 HIS A C 1
ATOM 779 O O . HIS A 1 102 ? -6.137 -8.758 -4.598 1 96.31 102 HIS A O 1
ATOM 785 N N . GLY A 1 103 ? -5.086 -8.758 -2.607 1 93.62 103 GLY A N 1
ATOM 786 C CA . GLY A 1 103 ? -4.199 -7.668 -2.971 1 93.62 103 GLY A CA 1
ATOM 787 C C . GLY A 1 103 ? -2.99 -8.117 -3.768 1 93.62 103 GLY A C 1
ATOM 788 O O . GLY A 1 103 ? -1.859 -7.738 -3.455 1 93.62 103 GLY A O 1
ATOM 789 N N . GLY A 1 104 ? -3.096 -8.922 -4.68 1 92.06 104 GLY A N 1
ATOM 790 C CA . GLY A 1 104 ? -2.057 -9.234 -5.648 1 92.06 104 GLY A CA 1
ATOM 791 C C . GLY A 1 104 ? -2.072 -8.32 -6.855 1 92.06 104 GLY A C 1
ATOM 792 O O . GLY A 1 104 ? -3.139 -7.898 -7.312 1 92.06 104 GLY A O 1
ATOM 793 N N . ALA A 1 105 ? -0.897 -8.047 -7.359 1 92.69 105 ALA A N 1
ATOM 794 C CA . ALA A 1 105 ? -0.766 -7.121 -8.484 1 92.69 105 ALA A CA 1
ATOM 795 C C . ALA A 1 105 ? -1.601 -7.578 -9.672 1 92.69 105 ALA A C 1
ATOM 797 O O . ALA A 1 105 ? -2.268 -6.77 -10.32 1 92.69 105 ALA A O 1
ATOM 798 N N . ALA A 1 106 ? -1.54 -8.797 -9.969 1 94.44 106 ALA A N 1
ATOM 799 C CA . ALA A 1 106 ? -2.252 -9.344 -11.125 1 94.44 106 ALA A CA 1
ATOM 800 C C . ALA A 1 106 ? -3.762 -9.25 -10.93 1 94.44 106 ALA A C 1
ATOM 802 O O . ALA A 1 106 ? -4.504 -9.008 -11.883 1 94.44 106 ALA A O 1
ATOM 803 N N . VAL A 1 107 ? -4.254 -9.469 -9.742 1 96.44 107 VAL A N 1
ATOM 804 C CA . VAL A 1 107 ? -5.68 -9.383 -9.445 1 96.44 107 VAL A CA 1
ATOM 805 C C . VAL A 1 107 ? -6.168 -7.953 -9.641 1 96.44 107 VAL A C 1
ATOM 807 O O . VAL A 1 107 ? -7.18 -7.723 -10.312 1 96.44 107 VAL A O 1
ATOM 810 N N . VAL A 1 108 ? -5.461 -7.02 -9.086 1 95.94 108 VAL A N 1
ATOM 811 C CA . VAL A 1 108 ? -5.828 -5.609 -9.203 1 95.94 108 VAL A CA 1
ATOM 812 C C . VAL A 1 108 ? -5.809 -5.184 -10.664 1 95.94 108 VAL A C 1
ATOM 814 O O . VAL A 1 108 ? -6.723 -4.504 -11.133 1 95.94 108 VAL A O 1
ATOM 817 N N . SER A 1 109 ? -4.789 -5.613 -11.383 1 94.69 109 SER A N 1
ATOM 818 C CA . SER A 1 109 ? -4.688 -5.293 -12.805 1 94.69 109 SER A CA 1
ATOM 819 C C . SER A 1 109 ? -5.875 -5.848 -13.578 1 94.69 109 SER A C 1
ATOM 821 O O . SER A 1 109 ? -6.434 -5.164 -14.438 1 94.69 109 SER A O 1
ATOM 823 N N . ALA A 1 110 ? -6.199 -7.066 -13.25 1 95.81 110 ALA A N 1
ATOM 824 C CA . ALA A 1 110 ? -7.344 -7.688 -13.914 1 95.81 110 ALA A CA 1
ATOM 825 C C . ALA A 1 110 ? -8.633 -6.922 -13.617 1 95.81 110 ALA A C 1
ATOM 827 O O . ALA A 1 110 ? -9.477 -6.754 -14.5 1 95.81 110 ALA A O 1
ATOM 828 N N . MET A 1 111 ? -8.805 -6.492 -12.438 1 97.25 111 MET A N 1
ATOM 829 C CA . MET A 1 111 ? -9.969 -5.691 -12.055 1 97.25 111 MET A CA 1
ATOM 830 C C . MET A 1 111 ? -10 -4.379 -12.836 1 97.25 111 MET A C 1
ATOM 832 O O . MET A 1 111 ? -11.055 -3.973 -13.328 1 97.25 111 MET A O 1
ATOM 836 N N . TYR A 1 112 ? -8.867 -3.709 -12.898 1 95.56 112 TYR A N 1
ATOM 837 C CA . TYR A 1 112 ? -8.773 -2.451 -13.625 1 95.56 112 TYR A CA 1
ATOM 838 C C . TYR A 1 112 ? -9.141 -2.646 -15.094 1 95.56 112 TYR A C 1
ATOM 840 O O . TYR A 1 112 ? -9.906 -1.855 -15.656 1 95.56 112 TYR A O 1
ATOM 848 N N . ASP A 1 113 ? -8.578 -3.719 -15.656 1 94.62 113 ASP A N 1
ATOM 849 C CA . ASP A 1 113 ? -8.875 -4.023 -17.047 1 94.62 113 ASP A CA 1
ATOM 850 C C . ASP A 1 113 ? -10.367 -4.27 -17.25 1 94.62 113 ASP A C 1
ATOM 852 O O . ASP A 1 113 ? -10.969 -3.744 -18.203 1 94.62 113 ASP A O 1
ATOM 856 N N . SER A 1 114 ? -10.922 -5.02 -16.406 1 96.81 114 SER A N 1
ATOM 857 C CA . SER A 1 114 ? -12.344 -5.363 -16.484 1 96.81 114 SER A CA 1
ATOM 858 C C . SER A 1 114 ? -13.219 -4.129 -16.328 1 96.81 114 SER A C 1
ATOM 860 O O . SER A 1 114 ? -14.086 -3.875 -17.172 1 96.81 114 SER A O 1
ATOM 862 N N . LEU A 1 115 ? -13.008 -3.365 -15.328 1 96.81 115 LEU A N 1
ATOM 863 C CA . LEU A 1 115 ? -13.812 -2.176 -15.07 1 96.81 115 LEU A CA 1
ATOM 864 C C . LEU A 1 115 ? -13.633 -1.151 -16.188 1 96.81 115 LEU A C 1
ATOM 866 O O . LEU A 1 115 ? -14.609 -0.521 -16.609 1 96.81 115 LEU A O 1
ATOM 870 N N . GLY A 1 116 ? -12.445 -0.978 -16.656 1 94.69 116 GLY A N 1
ATOM 871 C CA . GLY A 1 116 ? -12.164 -0.044 -17.734 1 94.69 116 GLY A CA 1
ATOM 872 C C . GLY A 1 116 ? -12.828 -0.425 -19.031 1 94.69 116 GLY A C 1
ATOM 873 O O . GLY A 1 116 ? -12.977 0.41 -19.938 1 94.69 116 GLY A O 1
ATOM 874 N N . SER A 1 117 ? -13.195 -1.666 -19.141 1 94.25 117 SER A N 1
ATOM 875 C CA . SER A 1 117 ? -13.797 -2.148 -20.375 1 94.25 117 SER A CA 1
ATOM 876 C C . SER A 1 117 ? -15.297 -1.857 -20.422 1 94.25 117 SER A C 1
ATOM 878 O O . SER A 1 117 ? -15.93 -1.992 -21.453 1 94.25 117 SER A O 1
ATOM 880 N N . ILE A 1 118 ? -15.844 -1.466 -19.328 1 94.44 118 ILE A N 1
ATOM 881 C CA . ILE A 1 118 ? -17.281 -1.171 -19.266 1 94.44 118 ILE A CA 1
ATOM 882 C C . ILE A 1 118 ? -17.531 0.245 -19.766 1 94.44 118 ILE A C 1
ATOM 884 O O . ILE A 1 118 ? -16.906 1.201 -19.312 1 94.44 118 ILE A O 1
ATOM 888 N N . ASP A 1 119 ? -18.469 0.377 -20.625 1 92.12 119 ASP A N 1
ATOM 889 C CA . ASP A 1 119 ? -18.797 1.677 -21.203 1 92.12 119 ASP A CA 1
ATOM 890 C C . ASP A 1 119 ? -19.25 2.66 -20.141 1 92.12 119 ASP A C 1
ATOM 892 O O . ASP A 1 119 ? -20.109 2.332 -19.312 1 92.12 119 ASP A O 1
ATOM 896 N N . GLY A 1 120 ? -18.688 3.883 -20.203 1 92.56 120 GLY A N 1
ATOM 897 C CA . GLY A 1 120 ? -19.078 4.934 -19.266 1 92.56 120 GLY A CA 1
ATOM 898 C C . GLY A 1 120 ? -18.344 4.863 -17.938 1 92.56 120 GLY A C 1
ATOM 899 O O . GLY A 1 120 ? -18.594 5.668 -17.047 1 92.56 120 GLY A O 1
ATOM 900 N N . VAL A 1 121 ? -17.531 3.855 -17.797 1 95.38 121 VAL A N 1
ATOM 901 C CA . VAL A 1 121 ? -16.734 3.695 -16.578 1 95.38 121 VAL A CA 1
ATOM 902 C C . VAL A 1 121 ? -15.281 4.043 -16.859 1 95.38 121 VAL A C 1
ATOM 904 O O . VAL A 1 121 ? -14.688 3.557 -17.828 1 95.38 121 VAL A O 1
ATOM 907 N N . ARG A 1 122 ? -14.734 4.91 -16.047 1 94.44 122 ARG A N 1
ATOM 908 C CA . ARG A 1 122 ? -13.352 5.332 -16.297 1 94.44 122 ARG A CA 1
ATOM 909 C C . ARG A 1 122 ? -12.555 5.371 -15 1 94.44 122 ARG A C 1
ATOM 911 O O . ARG A 1 122 ? -13.125 5.402 -13.906 1 94.44 122 ARG A O 1
ATOM 918 N N . LEU A 1 123 ? -11.266 5.336 -15.125 1 93.19 123 LEU A N 1
ATOM 919 C CA . LEU A 1 123 ? -10.367 5.473 -13.984 1 93.19 123 LEU A CA 1
ATOM 920 C C . LEU A 1 123 ? -10.508 6.852 -13.344 1 93.19 123 LEU A C 1
ATOM 922 O O . LEU A 1 123 ? -10.586 7.863 -14.047 1 93.19 123 LEU A O 1
ATOM 926 N N . ALA A 1 124 ? -10.578 6.887 -12.047 1 93.5 124 ALA A N 1
ATOM 927 C CA . ALA A 1 124 ? -10.711 8.141 -11.305 1 93.5 124 ALA A CA 1
ATOM 928 C C . ALA A 1 124 ? -9.438 8.977 -11.414 1 93.5 124 ALA A C 1
ATOM 930 O O . ALA A 1 124 ? -8.328 8.438 -11.414 1 93.5 124 ALA A O 1
ATOM 931 N N . GLU A 1 125 ? -9.617 10.242 -11.453 1 89.44 125 GLU A N 1
ATOM 932 C CA . GLU A 1 125 ? -8.508 11.172 -11.297 1 89.44 125 GLU A CA 1
ATOM 933 C C . GLU A 1 125 ? -8.117 11.32 -9.828 1 89.44 125 GLU A C 1
ATOM 935 O O . GLU A 1 125 ? -8.867 10.938 -8.938 1 89.44 125 GLU A O 1
ATOM 940 N N . PRO A 1 126 ? -6.914 11.781 -9.578 1 87.62 126 PRO A N 1
ATOM 941 C CA . PRO A 1 126 ? -6.523 12 -8.18 1 87.62 126 PRO A CA 1
ATOM 942 C C . PRO A 1 126 ? -7.535 12.844 -7.41 1 87.62 126 PRO A C 1
ATOM 944 O O . PRO A 1 126 ? -7.93 13.922 -7.871 1 87.62 126 PRO A O 1
ATOM 947 N N . GLY A 1 127 ? -8.008 12.352 -6.328 1 91.31 127 GLY A N 1
ATOM 948 C CA . GLY A 1 127 ? -8.906 13.078 -5.445 1 91.31 127 GLY A CA 1
ATOM 949 C C . GLY A 1 127 ? -10.328 13.141 -5.965 1 91.31 127 GLY A C 1
ATOM 950 O O . GLY A 1 127 ? -11.172 13.836 -5.391 1 91.31 127 GLY A O 1
ATOM 951 N N . GLU A 1 128 ? -10.633 12.5 -7.008 1 92.31 128 GLU A N 1
ATOM 952 C CA . GLU A 1 128 ? -11.922 12.688 -7.668 1 92.31 128 GLU A CA 1
ATOM 953 C C . GLU A 1 128 ? -13.07 12.172 -6.805 1 92.31 128 GLU A C 1
ATOM 955 O O . GLU A 1 128 ? -14.172 12.719 -6.832 1 92.31 128 GLU A O 1
ATOM 960 N N . PHE A 1 129 ? -12.906 11.055 -6.047 1 94 129 PHE A N 1
ATOM 961 C CA . PHE A 1 129 ? -13.953 10.602 -5.148 1 94 129 PHE A CA 1
ATOM 962 C C . PHE A 1 129 ? -14.297 11.672 -4.125 1 94 129 PHE A C 1
ATOM 964 O O . PHE A 1 129 ? -15.477 11.945 -3.873 1 94 129 PHE A O 1
ATOM 971 N N . THR A 1 130 ? -13.273 12.242 -3.562 1 93.31 130 THR A N 1
ATOM 972 C CA . THR A 1 130 ? -13.453 13.297 -2.574 1 93.31 130 THR A CA 1
ATOM 973 C C . THR A 1 130 ? -14.086 14.531 -3.211 1 93.31 130 THR A C 1
ATOM 975 O O . THR A 1 130 ? -14.914 15.195 -2.594 1 93.31 130 THR A O 1
ATOM 978 N N . LYS A 1 131 ? -13.609 14.836 -4.414 1 91.75 131 LYS A N 1
ATOM 979 C CA . LYS A 1 131 ? -14.18 15.961 -5.148 1 91.75 131 LYS A CA 1
ATOM 980 C C . LYS A 1 131 ? -15.688 15.781 -5.332 1 91.75 131 LYS A C 1
ATOM 982 O O . LYS A 1 131 ? -16.453 16.734 -5.137 1 91.75 131 LYS A O 1
ATOM 987 N N . ARG A 1 132 ? -16.094 14.648 -5.684 1 92.19 132 ARG A N 1
ATOM 988 C CA . ARG A 1 132 ? -17.516 14.359 -5.855 1 92.19 132 ARG A CA 1
ATOM 989 C C . ARG A 1 132 ? -18.25 14.438 -4.523 1 92.19 132 ARG A C 1
ATOM 991 O O . ARG A 1 132 ? -19.406 14.867 -4.473 1 92.19 132 ARG A O 1
ATOM 998 N N . ALA A 1 133 ? -17.625 13.969 -3.492 1 93 133 ALA A N 1
ATOM 999 C CA . ALA A 1 133 ? -18.188 14.117 -2.158 1 93 133 ALA A CA 1
ATOM 1000 C C . ALA A 1 133 ? -18.406 15.594 -1.818 1 93 133 ALA A C 1
ATOM 1002 O O . ALA A 1 133 ? -19.438 15.961 -1.247 1 93 133 ALA A O 1
ATOM 1003 N N . PHE A 1 134 ? -17.484 16.438 -2.178 1 91.81 134 PHE A N 1
ATOM 1004 C CA . PHE A 1 134 ? -17.578 17.875 -1.963 1 91.81 134 PHE A CA 1
ATOM 1005 C C . PHE A 1 134 ? -18.766 18.469 -2.709 1 91.81 134 PHE A C 1
ATOM 1007 O O . PHE A 1 134 ? -19.578 19.172 -2.123 1 91.81 134 PHE A O 1
ATOM 1014 N N . TYR A 1 135 ? -18.891 18.047 -3.881 1 89.56 135 TYR A N 1
ATOM 1015 C CA . TYR A 1 135 ? -19.953 18.594 -4.711 1 89.56 135 TYR A CA 1
ATOM 1016 C C . TYR A 1 135 ? -21.312 18.078 -4.258 1 89.56 135 TYR A C 1
ATOM 1018 O O . TYR A 1 135 ? -22.344 18.734 -4.473 1 89.56 135 TYR A O 1
ATOM 1026 N N . ALA A 1 136 ? -21.297 16.938 -3.65 1 91.12 136 ALA A N 1
ATOM 1027 C CA . ALA A 1 136 ? -22.531 16.359 -3.135 1 91.12 136 ALA A CA 1
ATOM 1028 C C . ALA A 1 136 ? -22.891 16.953 -1.772 1 91.12 136 ALA A C 1
ATOM 1030 O O . ALA A 1 136 ? -23.906 16.594 -1.184 1 91.12 136 ALA A O 1
ATOM 1031 N N . GLY A 1 137 ? -22.031 17.781 -1.221 1 90.38 137 GLY A N 1
ATOM 1032 C CA . GLY A 1 137 ? -22.297 18.453 0.042 1 90.38 137 GLY A CA 1
ATOM 1033 C C . GLY A 1 137 ? -21.969 17.594 1.252 1 90.38 137 GLY A C 1
ATOM 1034 O O . GLY A 1 137 ? -22.453 17.875 2.355 1 90.38 137 GLY A O 1
ATOM 1035 N N . LYS A 1 138 ? -21.219 16.547 0.992 1 92.38 138 LYS A N 1
ATOM 1036 C CA . LYS A 1 138 ? -20.875 15.648 2.092 1 92.38 138 LYS A CA 1
ATOM 1037 C C . LYS A 1 138 ? -19.844 16.297 3.02 1 92.38 138 LYS A C 1
ATOM 1039 O O . LYS A 1 138 ? -19.781 15.953 4.203 1 92.38 138 LYS A O 1
ATOM 1044 N N . MET A 1 139 ? -19.047 17.156 2.529 1 92 139 MET A N 1
ATOM 1045 C CA . MET A 1 139 ? -17.984 17.859 3.246 1 92 139 MET A CA 1
ATOM 1046 C C . MET A 1 139 ? -17.656 19.188 2.568 1 92 139 MET A C 1
ATOM 1048 O O . MET A 1 139 ? -17.781 19.312 1.351 1 92 139 MET A O 1
ATOM 1052 N N . ASP A 1 140 ? -17.25 20.141 3.354 1 92.12 140 ASP A N 1
ATOM 1053 C CA . ASP A 1 140 ? -16.828 21.391 2.725 1 92.12 140 ASP A CA 1
ATOM 1054 C C . ASP A 1 140 ? -15.328 21.391 2.447 1 92.12 140 ASP A C 1
ATOM 1056 O O . ASP A 1 140 ? -14.664 20.359 2.627 1 92.12 140 ASP A O 1
ATOM 1060 N N . LEU A 1 141 ? -14.852 22.422 1.937 1 91.5 141 LEU A N 1
ATOM 1061 C CA . LEU A 1 141 ? -13.484 22.453 1.434 1 91.5 141 LEU A CA 1
ATOM 1062 C C . LEU A 1 141 ? -12.477 22.344 2.578 1 91.5 141 LEU A C 1
ATOM 1064 O O . LEU A 1 141 ? -11.406 21.766 2.414 1 91.5 141 LEU A O 1
ATOM 1068 N N . THR A 1 142 ? -12.812 22.953 3.73 1 93.88 142 THR A N 1
ATOM 1069 C CA . THR A 1 142 ? -11.922 22.844 4.879 1 93.88 142 THR A CA 1
ATOM 1070 C C . THR A 1 142 ? -11.828 21.391 5.344 1 93.88 142 THR A C 1
ATOM 1072 O O . THR A 1 142 ? -10.75 20.922 5.707 1 93.88 142 THR A O 1
ATOM 1075 N N . GLU A 1 143 ? -12.938 20.734 5.316 1 94.44 143 GLU A N 1
ATOM 1076 C CA . GLU A 1 143 ? -12.961 19.312 5.668 1 94.44 143 GLU A CA 1
ATOM 1077 C C . GLU A 1 143 ? -12.164 18.484 4.664 1 94.44 143 GLU A C 1
ATOM 1079 O O . GLU A 1 143 ? -11.469 17.547 5.047 1 94.44 143 GLU A O 1
ATOM 1084 N N . VAL A 1 144 ? -12.273 18.828 3.428 1 93.56 144 VAL A N 1
ATOM 1085 C CA . VAL A 1 144 ? -11.516 18.156 2.373 1 93.56 144 VAL A CA 1
ATOM 1086 C C . VAL A 1 144 ? -10.023 18.281 2.646 1 93.56 144 VAL A C 1
ATOM 1088 O O . VAL A 1 144 ? -9.281 17.297 2.578 1 93.56 144 VAL A O 1
ATOM 1091 N N . GLU A 1 145 ? -9.625 19.453 2.936 1 92.94 145 GLU A N 1
ATOM 1092 C CA . GLU A 1 145 ? -8.219 19.703 3.234 1 92.94 145 GLU A CA 1
ATOM 1093 C C . GLU A 1 145 ? -7.781 18.938 4.48 1 92.94 145 GLU A C 1
ATOM 1095 O O . GLU A 1 145 ? -6.668 18.406 4.535 1 92.94 145 GLU A O 1
ATOM 1100 N N . GLY A 1 146 ? -8.672 18.953 5.461 1 94.5 146 GLY A N 1
ATOM 1101 C CA . GLY A 1 146 ? -8.398 18.156 6.645 1 94.5 146 GLY A CA 1
ATOM 1102 C C . GLY A 1 146 ? -8.188 16.688 6.332 1 94.5 146 GLY A C 1
ATOM 1103 O O . GLY A 1 146 ? -7.301 16.047 6.895 1 94.5 146 GLY A O 1
ATOM 1104 N N . LEU A 1 147 ? -8.969 16.203 5.473 1 94.19 147 LEU A N 1
ATOM 1105 C CA . LEU A 1 147 ? -8.859 14.805 5.062 1 94.19 147 LEU A CA 1
ATOM 1106 C C . LEU A 1 147 ? -7.527 14.555 4.363 1 94.19 147 LEU A C 1
ATOM 1108 O O . LEU A 1 147 ? -6.863 13.547 4.625 1 94.19 147 LEU A O 1
ATOM 1112 N N . ALA A 1 148 ? -7.176 15.383 3.408 1 93.5 148 ALA A N 1
ATOM 1113 C CA . ALA A 1 148 ? -5.887 15.273 2.73 1 93.5 148 ALA A CA 1
ATOM 1114 C C . ALA A 1 148 ? -4.738 15.242 3.736 1 93.5 148 ALA A C 1
ATOM 1116 O O . ALA A 1 148 ? -3.842 14.398 3.635 1 93.5 148 ALA A O 1
ATOM 1117 N N . ASP A 1 149 ? -4.844 16.125 4.695 1 94 149 ASP A N 1
ATOM 1118 C CA . ASP A 1 149 ? -3.809 16.203 5.723 1 94 149 ASP A CA 1
ATOM 1119 C C . ASP A 1 149 ? -3.773 14.938 6.566 1 94 149 ASP A C 1
ATOM 1121 O O . ASP A 1 149 ? -2.707 14.508 7.016 1 94 149 ASP A O 1
ATOM 1125 N N . LEU A 1 150 ? -4.91 14.406 6.824 1 95 150 LEU A N 1
ATOM 1126 C CA . LEU A 1 150 ? -5.008 13.188 7.625 1 95 150 LEU A CA 1
ATOM 1127 C C . LEU A 1 150 ? -4.297 12.031 6.934 1 95 150 LEU A C 1
ATOM 1129 O O . LEU A 1 150 ? -3.58 11.258 7.582 1 95 150 LEU A O 1
ATOM 1133 N N . ILE A 1 151 ? -4.469 11.898 5.691 1 93.12 151 ILE A N 1
ATOM 1134 C CA . ILE A 1 151 ? -3.848 10.836 4.898 1 93.12 151 ILE A CA 1
ATOM 1135 C C . ILE A 1 151 ? -2.338 11.062 4.836 1 93.12 151 ILE A C 1
ATOM 1137 O O . ILE A 1 151 ? -1.562 10.102 4.848 1 93.12 151 ILE A O 1
ATOM 1141 N N . GLU A 1 152 ? -1.921 12.297 4.875 1 91.25 152 GLU A N 1
ATOM 1142 C CA . GLU A 1 152 ? -0.51 12.648 4.746 1 91.25 152 GLU A CA 1
ATOM 1143 C C . GLU A 1 152 ? 0.191 12.625 6.102 1 91.25 152 GLU A C 1
ATOM 1145 O O . GLU A 1 152 ? 1.422 12.625 6.168 1 91.25 152 GLU A O 1
ATOM 1150 N N . ALA A 1 153 ? -0.561 12.617 7.148 1 93.44 153 ALA A N 1
ATOM 1151 C CA . ALA A 1 153 ? -0.002 12.75 8.492 1 93.44 153 ALA A CA 1
ATOM 1152 C C . ALA A 1 153 ? 0.993 11.633 8.781 1 93.44 153 ALA A C 1
ATOM 1154 O O . ALA A 1 153 ? 0.699 10.453 8.562 1 93.44 153 ALA A O 1
ATOM 1155 N N . GLU A 1 154 ? 2.08 12.039 9.359 1 91.31 154 GLU A N 1
ATOM 1156 C CA . GLU A 1 154 ? 3.141 11.094 9.695 1 91.31 154 GLU A CA 1
ATOM 1157 C C . GLU A 1 154 ? 3.332 11 11.203 1 91.31 154 GLU A C 1
ATOM 1159 O O . GLU A 1 154 ? 3.904 10.023 11.703 1 91.31 154 GLU A O 1
ATOM 1164 N N . THR A 1 155 ? 2.963 11.969 11.883 1 93.12 155 THR A N 1
ATOM 1165 C CA . THR A 1 155 ? 3.146 12.008 13.336 1 93.12 155 THR A CA 1
ATOM 1166 C C . THR A 1 155 ? 1.801 12.117 14.047 1 93.12 155 THR A C 1
ATOM 1168 O O . THR A 1 155 ? 0.8 12.5 13.438 1 93.12 155 THR A O 1
ATOM 1171 N N . GLU A 1 156 ? 1.809 11.805 15.305 1 93.25 156 GLU A N 1
ATOM 1172 C CA . GLU A 1 156 ? 0.598 11.828 16.125 1 93.25 156 GLU A CA 1
ATOM 1173 C C . GLU A 1 156 ? 0.016 13.234 16.203 1 93.25 156 GLU A C 1
ATOM 1175 O O . GLU A 1 156 ? -1.196 13.422 16.078 1 93.25 156 GLU A O 1
ATOM 1180 N N . ALA A 1 157 ? 0.838 14.188 16.359 1 93.69 157 ALA A N 1
ATOM 1181 C CA . ALA A 1 157 ? 0.352 15.562 16.453 1 93.69 157 ALA A CA 1
ATOM 1182 C C . ALA A 1 157 ? -0.29 16.016 15.141 1 93.69 157 ALA A C 1
ATOM 1184 O O . ALA A 1 157 ? -1.327 16.688 15.148 1 93.69 157 ALA A O 1
ATOM 1185 N N . GLN A 1 158 ? 0.331 15.672 14.062 1 94.81 158 GLN A N 1
ATOM 1186 C CA . GLN A 1 158 ? -0.252 15.984 12.758 1 94.81 158 GLN A CA 1
ATOM 1187 C C . GLN A 1 158 ? -1.617 15.32 12.594 1 94.81 158 GLN A C 1
ATOM 1189 O O . GLN A 1 158 ? -2.566 15.945 12.125 1 94.81 158 GLN A O 1
ATOM 1194 N N . ARG A 1 159 ? -1.658 14.086 12.93 1 95.44 159 ARG A N 1
ATOM 1195 C CA . ARG A 1 159 ? -2.896 13.32 12.82 1 95.44 159 ARG A CA 1
ATOM 1196 C C . ARG A 1 159 ? -4.02 13.977 13.617 1 95.44 159 ARG A C 1
ATOM 1198 O O . ARG A 1 159 ? -5.129 14.141 13.109 1 95.44 159 ARG A O 1
ATOM 1205 N N . LYS A 1 160 ? -3.754 14.367 14.828 1 95.19 160 LYS A N 1
ATOM 1206 C CA . LYS A 1 160 ? -4.75 14.977 15.711 1 95.19 160 LYS A CA 1
ATOM 1207 C C . LYS A 1 160 ? -5.293 16.266 15.109 1 95.19 160 LYS A C 1
ATOM 1209 O O . LYS A 1 160 ? -6.504 16.484 15.078 1 95.19 160 LYS A O 1
ATOM 1214 N N . GLN A 1 161 ? -4.402 17.047 14.648 1 94.94 161 GLN A N 1
ATOM 1215 C CA . GLN A 1 161 ? -4.824 18.297 14.039 1 94.94 161 GLN A CA 1
ATOM 1216 C C . GLN A 1 161 ? -5.668 18.047 12.789 1 94.94 161 GLN A C 1
ATOM 1218 O O . GLN A 1 161 ? -6.719 18.672 12.609 1 94.94 161 GLN A O 1
ATOM 1223 N N . ALA A 1 162 ? -5.152 17.203 11.961 1 95.81 162 ALA A N 1
ATOM 1224 C CA . ALA A 1 162 ? -5.84 16.891 10.711 1 95.81 162 ALA A CA 1
ATOM 1225 C C . ALA A 1 162 ? -7.227 16.312 10.984 1 95.81 162 ALA A C 1
ATOM 1227 O O . ALA A 1 162 ? -8.188 16.641 10.281 1 95.81 162 ALA A O 1
ATOM 1228 N N . LEU A 1 163 ? -7.301 15.523 11.961 1 96.12 163 LEU A N 1
ATOM 1229 C CA . LEU A 1 163 ? -8.57 14.891 12.305 1 96.12 163 LEU A CA 1
ATOM 1230 C C . LEU A 1 163 ? -9.586 15.922 12.766 1 96.12 163 LEU A C 1
ATOM 1232 O O . LEU A 1 163 ? -10.758 15.859 12.383 1 96.12 163 LEU A O 1
ATOM 1236 N N . LEU A 1 164 ? -9.195 16.844 13.562 1 94.75 164 LEU A N 1
ATOM 1237 C CA . LEU A 1 164 ? -10.078 17.922 14.008 1 94.75 164 LEU A CA 1
ATOM 1238 C C . LEU A 1 164 ? -10.625 18.703 12.812 1 94.75 164 LEU A C 1
ATOM 1240 O O . LEU A 1 164 ? -11.82 19 12.766 1 94.75 164 LEU A O 1
ATOM 1244 N N . GLN A 1 165 ? -9.734 18.938 11.953 1 94.56 165 GLN A N 1
ATOM 1245 C CA . GLN A 1 165 ? -10.156 19.672 10.766 1 94.56 165 GLN A CA 1
ATOM 1246 C C . GLN A 1 165 ? -11.078 18.828 9.891 1 94.56 165 GLN A C 1
ATOM 1248 O O . GLN A 1 165 ? -12.117 19.312 9.43 1 94.56 165 GLN A O 1
ATOM 1253 N N . ALA A 1 166 ? -10.727 17.625 9.688 1 94.75 166 ALA A N 1
ATOM 1254 C CA . ALA A 1 166 ? -11.523 16.719 8.867 1 94.75 166 ALA A CA 1
ATOM 1255 C C . ALA A 1 166 ? -12.898 16.484 9.484 1 94.75 166 ALA A C 1
ATOM 1257 O O . ALA A 1 166 ? -13.875 16.234 8.766 1 94.75 166 ALA A O 1
ATOM 1258 N N . SER A 1 167 ? -12.961 16.641 10.773 1 93.94 167 SER A N 1
ATOM 1259 C CA . SER A 1 167 ? -14.203 16.422 11.492 1 93.94 167 SER A CA 1
ATOM 1260 C C . SER A 1 167 ? -15.07 17.672 11.508 1 93.94 167 SER A C 1
ATOM 1262 O O . SER A 1 167 ? -16.156 17.672 12.094 1 93.94 167 SER A O 1
ATOM 1264 N N . GLY A 1 168 ? -14.578 18.703 11.008 1 94.19 168 GLY A N 1
ATOM 1265 C CA . GLY A 1 168 ? -15.438 19.844 10.75 1 94.19 168 GLY A CA 1
ATOM 1266 C C . GLY A 1 168 ? -15.281 20.953 11.766 1 94.19 168 GLY A C 1
ATOM 1267 O O . GLY A 1 168 ? -16.094 21.875 11.828 1 94.19 168 GLY A O 1
ATOM 1268 N N . GLU A 1 169 ? -14.25 20.938 12.531 1 93.81 169 GLU A N 1
ATOM 1269 C CA . GLU A 1 169 ? -14.102 21.953 13.562 1 93.81 169 GLU A CA 1
ATOM 1270 C C . GLU A 1 169 ? -13.875 23.328 12.953 1 93.81 169 GLU A C 1
ATOM 1272 O O . GLU A 1 169 ? -14.5 24.312 13.367 1 93.81 169 GLU A O 1
ATOM 1277 N N . LEU A 1 170 ? -13.023 23.391 12 1 93.88 170 LEU A N 1
ATOM 1278 C CA . LEU A 1 170 ? -12.805 24.672 11.328 1 93.88 170 LEU A CA 1
ATOM 1279 C C . LEU A 1 170 ? -14.031 25.062 10.508 1 93.88 170 LEU A C 1
ATOM 1281 O O . LEU A 1 170 ? -14.383 26.25 10.438 1 93.88 170 LEU A O 1
ATOM 1285 N N . SER A 1 171 ? -14.594 24.078 9.898 1 94.38 171 SER A N 1
ATOM 1286 C CA . SER A 1 171 ? -15.82 24.312 9.141 1 94.38 171 SER A CA 1
ATOM 1287 C C . SER A 1 171 ? -16.875 25 10.008 1 94.38 171 SER A C 1
ATOM 1289 O O . SER A 1 171 ? -17.469 26 9.602 1 94.38 171 SER A O 1
ATOM 1291 N N . LYS A 1 172 ? -17.109 24.5 11.141 1 95 172 LYS A N 1
ATOM 1292 C CA . LYS A 1 172 ? -18.078 25.062 12.07 1 95 172 LYS A CA 1
ATOM 1293 C C . LYS A 1 172 ? -17.734 26.5 12.453 1 95 172 LYS A C 1
ATOM 1295 O O . LYS A 1 172 ? -18.594 27.375 12.438 1 95 172 LYS A O 1
ATOM 1300 N N . LEU A 1 173 ? -16.469 26.672 12.766 1 94.56 173 LEU A N 1
ATOM 1301 C CA . LEU A 1 173 ? -15.992 27.984 13.172 1 94.56 173 LEU A CA 1
ATOM 1302 C C . LEU A 1 173 ? -16.219 29.016 12.062 1 94.56 173 LEU A C 1
ATOM 1304 O O . LEU A 1 173 ? -16.797 30.078 12.305 1 94.56 173 LEU A O 1
ATOM 1308 N N . TYR A 1 174 ? -15.883 28.719 10.898 1 95.12 174 TYR A N 1
ATOM 1309 C CA . TYR A 1 174 ? -15.969 29.656 9.781 1 95.12 174 TYR A CA 1
ATOM 1310 C C . TYR A 1 174 ? -17.422 29.875 9.352 1 95.12 174 TYR A C 1
ATOM 1312 O O . TYR A 1 174 ? -17.812 30.984 9.008 1 95.12 174 TYR A O 1
ATOM 1320 N N . ASN A 1 175 ? -18.156 28.875 9.383 1 94 175 ASN A N 1
ATOM 1321 C CA . ASN A 1 175 ? -19.562 29.016 9.023 1 94 175 ASN A CA 1
ATOM 1322 C C . ASN A 1 175 ? -20.328 29.844 10.055 1 94 175 ASN A C 1
ATOM 1324 O O . ASN A 1 175 ? -21.266 30.578 9.711 1 94 175 ASN A O 1
ATOM 1328 N N . GLU A 1 176 ? -19.953 29.672 11.266 1 95.31 176 GLU A N 1
ATOM 1329 C CA . GLU A 1 176 ? -20.531 30.531 12.297 1 95.31 176 GLU A CA 1
ATOM 1330 C C . GLU A 1 176 ? -20.203 32 12.055 1 95.31 176 GLU A C 1
ATOM 1332 O O . GLU A 1 176 ? -21.078 32.875 12.18 1 95.31 176 GLU A O 1
ATOM 1337 N N . MET A 1 177 ? -18.953 32.25 11.734 1 95.25 177 MET A N 1
ATOM 1338 C CA . MET A 1 177 ? -18.547 33.594 11.406 1 95.25 177 MET A CA 1
ATOM 1339 C C . MET A 1 177 ? -19.328 34.125 10.203 1 95.25 177 MET A C 1
ATOM 1341 O O . MET A 1 177 ? -19.797 35.281 10.219 1 95.25 177 MET A O 1
ATOM 1345 N N . ARG A 1 178 ? -19.453 33.312 9.281 1 93.81 178 ARG A N 1
ATOM 1346 C CA . ARG A 1 178 ? -20.188 33.688 8.07 1 93.81 178 ARG A CA 1
ATOM 1347 C C . ARG A 1 178 ? -21.641 34 8.383 1 93.81 178 ARG A C 1
ATOM 1349 O O . ARG A 1 178 ? -22.203 34.969 7.887 1 93.81 178 ARG A O 1
ATOM 1356 N N . SER A 1 179 ? -22.266 33.188 9.164 1 94.88 179 SER A N 1
ATOM 1357 C CA . SER A 1 179 ? -23.656 33.375 9.547 1 94.88 179 SER A CA 1
ATOM 1358 C C . SER A 1 179 ? -23.844 34.719 10.281 1 94.88 179 SER A C 1
ATOM 1360 O O . SER A 1 179 ? -24.844 35.406 10.078 1 94.88 179 SER A O 1
ATOM 1362 N N . ARG A 1 180 ? -22.938 35.031 11.117 1 95.69 180 ARG A N 1
ATOM 1363 C CA . ARG A 1 180 ? -22.984 36.312 11.82 1 95.69 180 ARG A CA 1
ATOM 1364 C C . ARG A 1 180 ? -22.906 37.469 10.844 1 95.69 180 ARG A C 1
ATOM 1366 O O . ARG A 1 180 ? -23.625 38.469 10.992 1 95.69 180 ARG A O 1
ATOM 1373 N N . LEU A 1 181 ? -22.094 37.312 9.875 1 95.44 181 LEU A N 1
ATOM 1374 C CA . LEU A 1 181 ? -21.953 38.344 8.867 1 95.44 181 LEU A CA 1
ATOM 1375 C C . LEU A 1 181 ? -23.219 38.5 8.047 1 95.44 181 LEU A C 1
ATOM 1377 O O . LEU A 1 181 ? -23.656 39.625 7.773 1 95.44 181 LEU A O 1
ATOM 1381 N N . VAL A 1 182 ? -23.781 37.406 7.707 1 93.81 182 VAL A N 1
ATOM 1382 C CA . VAL A 1 182 ? -25 37.438 6.926 1 93.81 182 VAL A CA 1
ATOM 1383 C C . VAL A 1 182 ? -26.125 38.094 7.734 1 93.81 182 VAL A C 1
ATOM 1385 O O . VAL A 1 182 ? -26.922 38.844 7.184 1 93.81 182 VAL A O 1
ATOM 1388 N N . ARG A 1 183 ? -26.172 37.812 8.984 1 94.19 183 ARG A N 1
ATOM 1389 C CA . ARG A 1 183 ? -27.141 38.469 9.859 1 94.19 183 ARG A CA 1
ATOM 1390 C C . ARG A 1 183 ? -26.922 39.969 9.914 1 94.19 183 ARG A C 1
ATOM 1392 O O . ARG A 1 183 ? -27.891 40.75 9.93 1 94.19 183 ARG A O 1
ATOM 1399 N N . CYS A 1 184 ? -25.688 40.406 10.008 1 94 184 CYS A N 1
ATOM 1400 C CA . CYS A 1 184 ? -25.375 41.812 9.984 1 94 184 CYS A CA 1
ATOM 1401 C C . CYS A 1 184 ? -25.875 42.469 8.711 1 94 184 CYS A C 1
ATOM 1403 O O . CYS A 1 184 ? -26.484 43.562 8.75 1 94 184 CYS A O 1
ATOM 1405 N N . ILE A 1 185 ? -25.656 41.812 7.594 1 93.31 185 ILE A N 1
ATOM 1406 C CA . ILE A 1 185 ? -26.109 42.344 6.301 1 93.31 185 ILE A CA 1
ATOM 1407 C C . ILE A 1 185 ? -27.625 42.469 6.293 1 93.31 185 ILE A C 1
ATOM 1409 O O . ILE A 1 185 ? -28.172 43.5 5.895 1 93.31 185 ILE A O 1
ATOM 1413 N N . ALA A 1 186 ? -28.234 41.406 6.742 1 91.88 186 ALA A N 1
ATOM 1414 C CA . ALA A 1 186 ? -29.703 41.406 6.785 1 91.88 186 ALA A CA 1
ATOM 1415 C C . ALA A 1 186 ? -30.234 42.562 7.641 1 91.88 186 ALA A C 1
ATOM 1417 O O . ALA A 1 186 ? -31.219 43.219 7.281 1 91.88 186 ALA A O 1
ATOM 1418 N N . ASN A 1 187 ? -29.641 42.812 8.742 1 90.56 187 ASN A N 1
ATOM 1419 C CA . ASN A 1 187 ? -30.047 43.875 9.641 1 90.56 187 ASN A CA 1
ATOM 1420 C C . ASN A 1 187 ? -29.859 45.25 9.008 1 90.56 187 ASN A C 1
ATOM 1422 O O . ASN A 1 187 ? -30.734 46.094 9.117 1 90.56 187 ASN A O 1
ATOM 1426 N N . VAL A 1 188 ? -28.766 45.469 8.336 1 90.06 188 VAL A N 1
ATOM 1427 C CA . VAL A 1 188 ? -28.5 46.75 7.68 1 90.06 188 VAL A CA 1
ATOM 1428 C C . VAL A 1 188 ? -29.5 46.938 6.539 1 90.06 188 VAL A C 1
ATOM 1430 O O . VAL A 1 188 ? -30.031 48.062 6.363 1 90.06 188 VAL A O 1
ATOM 1433 N N . GLU A 1 189 ? -29.719 45.906 5.789 1 87.81 189 GLU A N 1
ATOM 1434 C CA . GLU A 1 189 ? -30.656 46 4.676 1 87.81 189 GLU A CA 1
ATOM 1435 C C . GLU A 1 189 ? -32.094 46.281 5.172 1 87.81 189 GLU A C 1
ATOM 1437 O O . GLU A 1 189 ? -32.812 47.062 4.562 1 87.81 189 GLU A O 1
ATOM 1442 N N . ALA A 1 190 ? -32.469 45.656 6.238 1 84.81 190 ALA A N 1
ATOM 1443 C CA . ALA A 1 190 ? -33.75 45.938 6.848 1 84.81 190 ALA A CA 1
ATOM 1444 C C . ALA A 1 190 ? -33.844 47.406 7.285 1 84.81 190 ALA A C 1
ATOM 1446 O O . ALA A 1 190 ? -34.906 48.031 7.164 1 84.81 190 ALA A O 1
ATOM 1447 N N . TYR A 1 191 ? -32.781 47.906 7.844 1 84.44 191 TYR A N 1
ATOM 1448 C CA . TYR A 1 191 ? -32.719 49.281 8.273 1 84.44 191 TYR A CA 1
ATOM 1449 C C . TYR A 1 191 ? -32.906 50.219 7.086 1 84.44 191 TYR A C 1
ATOM 1451 O O . TYR A 1 191 ? -33.625 51.219 7.184 1 84.44 191 TYR A O 1
ATOM 1459 N N . ILE A 1 192 ? -32.25 49.906 6.008 1 83.25 192 ILE A N 1
ATOM 1460 C CA . ILE A 1 192 ? -32.375 50.719 4.797 1 83.25 192 ILE A CA 1
ATOM 1461 C C . ILE A 1 192 ? -33.812 50.719 4.301 1 83.25 192 ILE A C 1
ATOM 1463 O O . ILE A 1 192 ? -34.344 51.75 3.941 1 83.25 192 ILE A O 1
ATOM 1467 N N . ASP A 1 193 ? -34.438 49.625 4.273 1 80.19 193 ASP A N 1
ATOM 1468 C CA . ASP A 1 193 ? -35.781 49.469 3.744 1 80.19 193 ASP A CA 1
ATOM 1469 C C . ASP A 1 193 ? -36.781 50.219 4.613 1 80.19 193 ASP A C 1
ATOM 1471 O O . ASP A 1 193 ? -37.781 50.75 4.105 1 80.19 193 ASP A O 1
ATOM 1475 N N . PHE A 1 194 ? -36.531 50.281 5.934 1 75.56 194 PHE A N 1
ATOM 1476 C CA . PHE A 1 194 ? -37.5 50.875 6.848 1 75.56 194 PHE A CA 1
ATOM 1477 C C . PHE A 1 194 ? -37.219 52.344 7.086 1 75.56 194 PHE A C 1
ATOM 1479 O O . PHE A 1 194 ? -38.094 53.125 7.477 1 75.56 194 PHE A O 1
ATOM 1486 N N . ALA A 1 195 ? -35.875 52.656 7.27 1 65.38 195 ALA A N 1
ATOM 1487 C CA . ALA A 1 195 ? -35.5 54.062 7.508 1 65.38 195 ALA A CA 1
ATOM 1488 C C . ALA A 1 195 ? -36.188 55 6.5 1 65.38 195 ALA A C 1
ATOM 1490 O O . ALA A 1 195 ? -36.438 56.156 6.801 1 65.38 195 ALA A O 1
ATOM 1491 N N . GLU A 1 196 ? -36.469 54.469 5.324 1 57.25 196 GLU A N 1
ATOM 1492 C CA . GLU A 1 196 ? -37.281 55.281 4.422 1 57.25 196 GLU A CA 1
ATOM 1493 C C . GLU A 1 196 ? -38.625 55.625 5.059 1 57.25 196 GLU A C 1
ATOM 1495 O O . GLU A 1 196 ? -39.219 56.656 4.734 1 57.25 196 GLU A O 1
ATOM 1500 N N . ASP A 1 197 ? -38.938 54.75 6.023 1 53.47 197 ASP A N 1
ATOM 1501 C CA . ASP A 1 197 ? -40.25 54.969 6.648 1 53.47 197 ASP A CA 1
ATOM 1502 C C . ASP A 1 197 ? -40.094 55.562 8.055 1 53.47 197 ASP A C 1
ATOM 1504 O O . ASP A 1 197 ? -41.062 55.719 8.781 1 53.47 197 ASP A O 1
ATOM 1508 N N . GLN A 1 198 ? -39.531 56.625 8.359 1 58.53 198 GLN A N 1
ATOM 1509 C CA . GLN A 1 198 ? -39.25 57.688 9.32 1 58.53 198 GLN A CA 1
ATOM 1510 C C . GLN A 1 198 ? -38.781 57.156 10.648 1 58.53 198 GLN A C 1
ATOM 1512 O O . GLN A 1 198 ? -38.031 57.812 11.383 1 58.53 198 GLN A O 1
ATOM 1517 N N . ASP A 1 199 ? -39.188 55.969 11.227 1 52.59 199 ASP A N 1
ATOM 1518 C CA . ASP A 1 199 ? -39 55.625 12.633 1 52.59 199 ASP A CA 1
ATOM 1519 C C . ASP A 1 199 ? -37.906 54.594 12.82 1 52.59 199 ASP A C 1
ATOM 1521 O O . ASP A 1 199 ? -37.969 53.75 13.711 1 52.59 199 ASP A O 1
ATOM 1525 N N . VAL A 1 200 ? -36.969 54.562 11.969 1 58.38 200 VAL A N 1
ATOM 1526 C CA . VAL A 1 200 ? -36.125 53.406 12.18 1 58.38 200 VAL A CA 1
ATOM 1527 C C . VAL A 1 200 ? -35.062 53.719 13.227 1 58.38 200 VAL A C 1
ATOM 1529 O O . VAL A 1 200 ? -34.5 54.812 13.219 1 58.38 200 VAL A O 1
ATOM 1532 N N . ASP A 1 201 ? -35.031 52.969 14.398 1 62.25 201 ASP A N 1
ATOM 1533 C CA . ASP A 1 201 ? -34.188 53.031 15.594 1 62.25 201 ASP A CA 1
ATOM 1534 C C . ASP A 1 201 ? -32.719 52.844 15.242 1 62.25 201 ASP A C 1
ATOM 1536 O O . ASP A 1 201 ? -32.344 51.812 14.656 1 62.25 201 ASP A O 1
ATOM 1540 N N . ASP A 1 202 ? -31.875 53.875 15.438 1 73.69 202 ASP A N 1
ATOM 1541 C CA . ASP A 1 202 ? -30.422 53.906 15.266 1 73.69 202 ASP A CA 1
ATOM 1542 C C . ASP A 1 202 ? -29.766 52.812 16.094 1 73.69 202 ASP A C 1
ATOM 1544 O O . ASP A 1 202 ? -28.578 52.5 15.891 1 73.69 202 ASP A O 1
ATOM 1548 N N . THR A 1 203 ? -30.625 52.062 16.75 1 82.75 203 THR A N 1
ATOM 1549 C CA . THR A 1 203 ? -30.109 51.031 17.625 1 82.75 203 THR A CA 1
ATOM 1550 C C . THR A 1 203 ? -29.641 49.812 16.812 1 82.75 203 THR A C 1
ATOM 1552 O O . THR A 1 203 ? -28.703 49.125 17.219 1 82.75 203 THR A O 1
ATOM 1555 N N . VAL A 1 204 ? -30.219 49.656 15.672 1 83.31 204 VAL A N 1
ATOM 1556 C CA . VAL A 1 204 ? -29.875 48.531 14.82 1 83.31 204 VAL A CA 1
ATOM 1557 C C . VAL A 1 204 ? -28.469 48.688 14.281 1 83.31 204 VAL A C 1
ATOM 1559 O O . VAL A 1 204 ? -27.672 47.75 14.305 1 83.31 204 VAL A O 1
ATOM 1562 N N . LEU A 1 205 ? -28.141 49.844 13.828 1 85.88 205 LEU A N 1
ATOM 1563 C CA . LEU A 1 205 ? -26.828 50.125 13.258 1 85.88 205 LEU A CA 1
ATOM 1564 C C . LEU A 1 205 ? -25.734 50.031 14.328 1 85.88 205 LEU A C 1
ATOM 1566 O O . LEU A 1 205 ? -24.609 49.594 14.047 1 85.88 205 LEU A O 1
ATOM 1570 N N . GLN A 1 206 ? -26.141 50.375 15.508 1 88.94 206 GLN A N 1
ATOM 1571 C CA . GLN A 1 206 ? -25.203 50.281 16.625 1 88.94 206 GLN A CA 1
ATOM 1572 C C . GLN A 1 206 ? -24.922 48.812 16.953 1 88.94 206 GLN A C 1
ATOM 1574 O O . GLN A 1 206 ? -23.766 48.438 17.203 1 88.94 206 GLN A O 1
ATOM 1579 N N . SER A 1 207 ? -25.969 48.062 16.969 1 92.12 207 SER A N 1
ATOM 1580 C CA . SER A 1 207 ? -25.828 46.625 17.234 1 92.12 207 SER A CA 1
ATOM 1581 C C . SER A 1 207 ? -24.953 45.969 16.188 1 92.12 207 SER A C 1
ATOM 1583 O O . SER A 1 207 ? -24.109 45.125 16.5 1 92.12 207 SER A O 1
ATOM 1585 N N . VAL A 1 208 ? -25.156 46.312 14.93 1 94.12 208 VAL A N 1
ATOM 1586 C CA . VAL A 1 208 ? -24.359 45.75 13.844 1 94.12 208 VAL A CA 1
ATOM 1587 C C . VAL A 1 208 ? -22.891 46.156 14.016 1 94.12 208 VAL A C 1
ATOM 1589 O O . VAL A 1 208 ? -22 45.344 13.82 1 94.12 208 VAL A O 1
ATOM 1592 N N . GLY A 1 209 ? -22.672 47.406 14.367 1 94.19 209 GLY A N 1
ATOM 1593 C CA . GLY A 1 209 ? -21.328 47.875 14.625 1 94.19 209 GLY A CA 1
ATOM 1594 C C . GLY A 1 209 ? -20.609 47.062 15.695 1 94.19 209 GLY A C 1
ATOM 1595 O O . GLY A 1 209 ? -19.422 46.75 15.562 1 94.19 209 GLY A O 1
ATOM 1596 N N . GLU A 1 210 ? -21.312 46.75 16.688 1 95.56 210 GLU A N 1
ATOM 1597 C CA . GLU A 1 210 ? -20.75 45.938 17.781 1 95.56 210 GLU A CA 1
ATOM 1598 C C . GLU A 1 210 ? -20.438 44.531 17.328 1 95.56 210 GLU A C 1
ATOM 1600 O O . GLU A 1 210 ? -19.406 43.969 17.703 1 95.56 210 GLU A O 1
ATOM 1605 N N . ASP A 1 211 ? -21.344 43.969 16.562 1 96.19 211 ASP A N 1
ATOM 1606 C CA . ASP A 1 211 ? -21.141 42.625 16.031 1 96.19 211 ASP A CA 1
ATOM 1607 C C . ASP A 1 211 ? -19.906 42.562 15.141 1 96.19 211 ASP A C 1
ATOM 1609 O O . ASP A 1 211 ? -19.125 41.625 15.219 1 96.19 211 ASP A O 1
ATOM 1613 N N . VAL A 1 212 ? -19.781 43.5 14.328 1 97.25 212 VAL A N 1
ATOM 1614 C CA . VAL A 1 212 ? -18.641 43.594 13.414 1 97.25 212 VAL A CA 1
ATOM 1615 C C . VAL A 1 212 ? -17.344 43.719 14.211 1 97.25 212 VAL A C 1
ATOM 1617 O O . VAL A 1 212 ? -16.344 43.062 13.898 1 97.25 212 VAL A O 1
ATOM 1620 N N . ALA A 1 213 ? -17.359 44.562 15.203 1 97.12 213 ALA A N 1
ATOM 1621 C CA . ALA A 1 213 ? -16.188 44.75 16.047 1 97.12 213 ALA A CA 1
ATOM 1622 C C . ALA A 1 213 ? -15.789 43.438 16.719 1 97.12 213 ALA A C 1
ATOM 1624 O O . ALA A 1 213 ? -14.602 43.094 16.812 1 97.12 213 ALA A O 1
ATOM 1625 N N . THR A 1 214 ? -16.766 42.75 17.203 1 97.56 214 THR A N 1
ATOM 1626 C CA . THR A 1 214 ? -16.516 41.469 17.828 1 97.56 214 THR A CA 1
ATOM 1627 C C . THR A 1 214 ? -15.938 40.469 16.828 1 97.56 214 THR A C 1
ATOM 1629 O O . THR A 1 214 ? -15.023 39.719 17.156 1 97.56 214 THR A O 1
ATOM 1632 N N . LEU A 1 215 ? -16.438 40.438 15.633 1 97.75 215 LEU A N 1
ATOM 1633 C CA . LEU A 1 215 ? -15.945 39.531 14.586 1 97.75 215 LEU A CA 1
ATOM 1634 C C . LEU A 1 215 ? -14.484 39.844 14.258 1 97.75 215 LEU A C 1
ATOM 1636 O O . LEU A 1 215 ? -13.68 38.938 14.07 1 97.75 215 LEU A O 1
ATOM 1640 N N . VAL A 1 216 ? -14.18 41.094 14.133 1 97.75 216 VAL A N 1
ATOM 1641 C CA . VAL A 1 216 ? -12.805 41.5 13.859 1 97.75 216 VAL A CA 1
ATOM 1642 C C . VAL A 1 216 ? -11.883 41 14.953 1 97.75 216 VAL A C 1
ATOM 1644 O O . VAL A 1 216 ? -10.805 40.469 14.664 1 97.75 216 VAL A O 1
ATOM 1647 N N . ARG A 1 217 ? -12.297 41.156 16.156 1 96.88 217 ARG A N 1
ATOM 1648 C CA . ARG A 1 217 ? -11.5 40.656 17.281 1 96.88 217 ARG A CA 1
ATOM 1649 C C . ARG A 1 217 ? -11.336 39.156 17.234 1 96.88 217 ARG A C 1
ATOM 1651 O O . ARG A 1 217 ? -10.234 38.625 17.422 1 96.88 217 ARG A O 1
ATOM 1658 N N . ASP A 1 218 ? -12.406 38.469 17.016 1 95.81 218 ASP A N 1
ATOM 1659 C CA . ASP A 1 218 ? -12.383 37 16.969 1 95.81 218 ASP A CA 1
ATOM 1660 C C . ASP A 1 218 ? -11.453 36.5 15.867 1 95.81 218 ASP A C 1
ATOM 1662 O O . ASP A 1 218 ? -10.641 35.594 16.094 1 95.81 218 ASP A O 1
ATOM 1666 N N . ILE A 1 219 ? -11.57 37.031 14.672 1 96.88 219 ILE A N 1
ATOM 1667 C CA . ILE A 1 219 ? -10.766 36.594 13.531 1 96.88 219 ILE A CA 1
ATOM 1668 C C . ILE A 1 219 ? -9.305 36.938 13.766 1 96.88 219 ILE A C 1
ATOM 1670 O O . ILE A 1 219 ? -8.406 36.156 13.477 1 96.88 219 ILE A O 1
ATOM 1674 N N . SER A 1 220 ? -9.109 38.156 14.266 1 96 220 SER A N 1
ATOM 1675 C CA . SER A 1 220 ? -7.746 38.594 14.547 1 96 220 SER A CA 1
ATOM 1676 C C . SER A 1 220 ? -7.078 37.688 15.578 1 96 220 SER A C 1
ATOM 1678 O O . SER A 1 220 ? -5.895 37.375 15.461 1 96 220 SER A O 1
ATOM 1680 N N . THR A 1 221 ? -7.801 37.312 16.547 1 94.06 221 THR A N 1
ATOM 1681 C CA . THR A 1 221 ? -7.289 36.375 17.562 1 94.06 221 THR A CA 1
ATOM 1682 C C . THR A 1 221 ? -6.969 35.031 16.922 1 94.06 221 THR A C 1
ATOM 1684 O O . THR A 1 221 ? -5.93 34.438 17.219 1 94.06 221 THR A O 1
ATOM 1687 N N . HIS A 1 222 ? -7.848 34.531 16.078 1 93.06 222 HIS A N 1
ATOM 1688 C CA . HIS A 1 222 ? -7.645 33.281 15.359 1 93.06 222 HIS A CA 1
ATOM 1689 C C . HIS A 1 222 ? -6.402 33.344 14.477 1 93.06 222 HIS A C 1
ATOM 1691 O O . HIS A 1 222 ? -5.688 32.344 14.336 1 93.06 222 HIS A O 1
ATOM 1697 N N . LEU A 1 223 ? -6.152 34.469 13.922 1 93.94 223 LEU A N 1
ATOM 1698 C CA . LEU A 1 223 ? -5.016 34.688 13.031 1 93.94 223 LEU A CA 1
ATOM 1699 C C . LEU A 1 223 ? -3.715 34.781 13.82 1 93.94 223 LEU A C 1
ATOM 1701 O O . LEU A 1 223 ? -2.639 34.531 13.281 1 93.94 223 LEU A O 1
ATOM 1705 N N . ASN A 1 224 ? -3.844 35.188 15.062 1 89.81 224 ASN A N 1
ATOM 1706 C CA . ASN A 1 224 ? -2.654 35.344 15.891 1 89.81 224 ASN A CA 1
ATOM 1707 C C . ASN A 1 224 ? -2.254 34 16.531 1 89.81 224 ASN A C 1
ATOM 1709 O O . ASN A 1 224 ? -2.146 33.938 17.766 1 89.81 224 ASN A O 1
ATOM 1713 N N . ASP A 1 225 ? -2.01 33 15.812 1 84.62 225 ASP A N 1
ATOM 1714 C CA . ASP A 1 225 ? -1.685 31.672 16.297 1 84.62 225 ASP A CA 1
ATOM 1715 C C . ASP A 1 225 ? -0.192 31.391 16.141 1 84.62 225 ASP A C 1
ATOM 1717 O O . ASP A 1 225 ? 0.255 30.266 16.375 1 84.62 225 ASP A O 1
ATOM 1721 N N . HIS A 1 226 ? 0.637 32.375 15.711 1 84.44 226 HIS A N 1
ATOM 1722 C CA . HIS A 1 226 ? 2.078 32.281 15.5 1 84.44 226 HIS A CA 1
ATOM 1723 C C . HIS A 1 226 ? 2.416 31.156 14.516 1 84.44 226 HIS A C 1
ATOM 1725 O O . HIS A 1 226 ? 3.434 30.484 14.664 1 84.44 226 HIS A O 1
ATOM 1731 N N . ARG A 1 227 ? 1.46 30.828 13.695 1 88.81 227 ARG A N 1
ATOM 1732 C CA . ARG A 1 227 ? 1.599 29.875 12.594 1 88.81 227 ARG A CA 1
ATOM 1733 C C . ARG A 1 227 ? 1.848 28.469 13.117 1 88.81 227 ARG A C 1
ATOM 1735 O O . ARG A 1 227 ? 2.566 27.688 12.484 1 88.81 227 ARG A O 1
ATOM 1742 N N . ARG A 1 228 ? 1.371 28.234 14.25 1 91.75 228 ARG A N 1
ATOM 1743 C CA . ARG A 1 228 ? 1.582 26.938 14.883 1 91.75 228 ARG A CA 1
ATOM 1744 C C . ARG A 1 228 ? 0.949 25.812 14.07 1 91.75 228 ARG A C 1
ATOM 1746 O O . ARG A 1 228 ? 1.571 24.781 13.844 1 91.75 228 ARG A O 1
ATOM 1753 N N . GLY A 1 229 ? -0.254 26.047 13.609 1 92.56 229 GLY A N 1
ATOM 1754 C CA . GLY A 1 229 ? -0.952 25.031 12.836 1 92.56 229 GLY A CA 1
ATOM 1755 C C . GLY A 1 229 ? -0.288 24.734 11.508 1 92.56 229 GLY A C 1
ATOM 1756 O O . GLY A 1 229 ? -0.225 23.578 11.086 1 92.56 229 GLY A O 1
ATOM 1757 N N . GLU A 1 230 ? 0.175 25.719 10.859 1 92.31 230 GLU A N 1
ATOM 1758 C CA . GLU A 1 230 ? 0.859 25.562 9.578 1 92.31 230 GLU A CA 1
ATOM 1759 C C . GLU A 1 230 ? 2.17 24.797 9.742 1 92.31 230 GLU A C 1
ATOM 1761 O O . GLU A 1 230 ? 2.504 23.938 8.922 1 92.31 230 GLU A O 1
ATOM 1766 N N . ARG A 1 231 ? 2.869 25.094 10.781 1 92.38 231 ARG A N 1
ATOM 1767 C CA . ARG A 1 231 ? 4.125 24.406 11.07 1 92.38 231 ARG A CA 1
ATOM 1768 C C . ARG A 1 231 ? 3.881 22.938 11.367 1 92.38 231 ARG A C 1
ATOM 1770 O O . ARG A 1 231 ? 4.609 22.062 10.875 1 92.38 231 ARG A O 1
ATOM 1777 N N . LEU A 1 232 ? 2.916 22.766 12.164 1 94.25 232 LEU A N 1
ATOM 1778 C CA . LEU A 1 232 ? 2.584 21.391 12.516 1 94.25 232 LEU A CA 1
ATOM 1779 C C . LEU A 1 232 ? 2.201 20.594 11.273 1 94.25 232 LEU A C 1
ATOM 1781 O O . LEU A 1 232 ? 2.617 19.438 11.125 1 94.25 232 LEU A O 1
ATOM 1785 N N . ARG A 1 233 ? 1.491 21.125 10.406 1 93.56 233 ARG A N 1
ATOM 1786 C CA . ARG A 1 233 ? 1.065 20.453 9.18 1 93.56 233 ARG A CA 1
ATOM 1787 C C . ARG A 1 233 ? 2.254 20.188 8.266 1 93.56 233 ARG A C 1
ATOM 1789 O O . ARG A 1 233 ? 2.436 19.062 7.801 1 93.56 233 ARG A O 1
ATOM 1796 N N . ALA A 1 234 ? 3.096 21.172 8.031 1 90.81 234 ALA A N 1
ATOM 1797 C CA . ALA A 1 234 ? 4.172 21.094 7.043 1 90.81 234 ALA A CA 1
ATOM 1798 C C . ALA A 1 234 ? 5.398 20.406 7.625 1 90.81 234 ALA A C 1
ATOM 1800 O O . ALA A 1 234 ? 6.184 19.797 6.891 1 90.81 234 ALA A O 1
ATOM 1801 N N . GLY A 1 235 ? 5.527 20.5 8.875 1 92.62 235 GLY A N 1
ATOM 1802 C CA . GLY A 1 235 ? 6.742 20.062 9.539 1 92.62 235 GLY A CA 1
ATOM 1803 C C . GLY A 1 235 ? 7.629 21.203 9.977 1 92.62 235 GLY A C 1
ATOM 1804 O O . GLY A 1 235 ? 7.711 22.234 9.297 1 92.62 235 GLY A O 1
ATOM 1805 N N . VAL A 1 236 ? 8.297 21 11.055 1 92.94 236 VAL A N 1
ATOM 1806 C CA . VAL A 1 236 ? 9.188 22.016 11.586 1 92.94 236 VAL A CA 1
ATOM 1807 C C . VAL A 1 236 ? 10.547 21.938 10.898 1 92.94 236 VAL A C 1
ATOM 1809 O O . VAL A 1 236 ? 11.281 20.969 11.094 1 92.94 236 VAL A O 1
ATOM 1812 N N . ARG A 1 237 ? 10.797 22.891 10.156 1 90.31 237 ARG A N 1
ATOM 1813 C CA . ARG A 1 237 ? 12.094 22.938 9.5 1 90.31 237 ARG A CA 1
ATOM 1814 C C . ARG A 1 237 ? 13.211 23.203 10.5 1 90.31 237 ARG A C 1
ATOM 1816 O O . ARG A 1 237 ? 13.219 24.234 11.172 1 90.31 237 ARG A O 1
ATOM 1823 N N . THR A 1 238 ? 14.109 22.25 10.539 1 89.62 238 THR A N 1
ATOM 1824 C CA . THR A 1 238 ? 15.164 22.312 11.539 1 89.62 238 THR A CA 1
ATOM 1825 C C . THR A 1 238 ? 16.547 22.281 10.875 1 89.62 238 THR A C 1
ATOM 1827 O O . THR A 1 238 ? 16.812 21.422 10.023 1 89.62 238 THR A O 1
ATOM 1830 N N . ALA A 1 239 ? 17.344 23.234 11.273 1 86.12 239 ALA A N 1
ATOM 1831 C CA . ALA A 1 239 ? 18.719 23.297 10.773 1 86.12 239 ALA A CA 1
ATOM 1832 C C . ALA A 1 239 ? 19.719 22.938 11.867 1 86.12 239 ALA A C 1
ATOM 1834 O O . ALA A 1 239 ? 19.609 23.422 13 1 86.12 239 ALA A O 1
ATOM 1835 N N . ILE A 1 240 ? 20.609 22.047 11.484 1 87.38 240 ILE A N 1
ATOM 1836 C CA . ILE A 1 240 ? 21.719 21.719 12.367 1 87.38 240 ILE A CA 1
ATOM 1837 C C . ILE A 1 240 ? 22.984 22.438 11.891 1 87.38 240 ILE A C 1
ATOM 1839 O O . ILE A 1 240 ? 23.453 22.219 10.773 1 87.38 240 ILE A O 1
ATOM 1843 N N . ILE A 1 241 ? 23.5 23.25 12.797 1 83.81 241 ILE A N 1
ATOM 1844 C CA . ILE A 1 241 ? 24.672 24.047 12.438 1 83.81 241 ILE A CA 1
ATOM 1845 C C . ILE A 1 241 ? 25.812 23.766 13.414 1 83.81 241 ILE A C 1
ATOM 1847 O O . ILE A 1 241 ? 25.562 23.422 14.578 1 83.81 241 ILE A O 1
ATOM 1851 N N . GLY A 1 242 ? 26.984 23.906 12.867 1 87.25 242 GLY A N 1
ATOM 1852 C CA . GLY A 1 242 ? 28.188 23.672 13.656 1 87.25 242 GLY A CA 1
ATOM 1853 C C . GLY A 1 242 ? 29.438 23.562 12.805 1 87.25 242 GLY A C 1
ATOM 1854 O O . GLY A 1 242 ? 29.359 23.5 11.578 1 87.25 242 GLY A O 1
ATOM 1855 N N . ALA A 1 243 ? 30.547 23.547 13.547 1 86.31 243 ALA A N 1
ATOM 1856 C CA . ALA A 1 243 ? 31.828 23.438 12.875 1 86.31 243 ALA A CA 1
ATOM 1857 C C . ALA A 1 243 ? 32 22.078 12.203 1 86.31 243 ALA A C 1
ATOM 1859 O O . ALA A 1 243 ? 31.266 21.141 12.516 1 86.31 243 ALA A O 1
ATOM 1860 N N . PRO A 1 244 ? 32.844 22.031 11.172 1 85.69 244 PRO A N 1
ATOM 1861 C CA . PRO A 1 244 ? 33.156 20.719 10.602 1 85.69 244 PRO A CA 1
ATOM 1862 C C . PRO A 1 244 ? 33.625 19.703 11.641 1 85.69 244 PRO A C 1
ATOM 1864 O O . PRO A 1 244 ? 34.344 20.062 12.578 1 85.69 244 PRO A O 1
ATOM 1867 N N . ASN A 1 245 ? 33.156 18.531 11.57 1 86.5 245 ASN A N 1
ATOM 1868 C CA . ASN A 1 245 ? 33.562 17.391 12.375 1 86.5 245 ASN A CA 1
ATOM 1869 C C . ASN A 1 245 ? 33.031 17.469 13.805 1 86.5 245 ASN A C 1
ATOM 1871 O O . ASN A 1 245 ? 33.5 16.75 14.688 1 86.5 245 ASN A O 1
ATOM 1875 N N . VAL A 1 246 ? 32.156 18.375 13.945 1 91.56 246 VAL A N 1
ATOM 1876 C CA . VAL A 1 246 ? 31.578 18.531 15.281 1 91.56 246 VAL A CA 1
ATOM 1877 C C . VAL A 1 246 ? 30.609 17.391 15.555 1 91.56 246 VAL A C 1
ATOM 1879 O O . VAL A 1 246 ? 30.234 17.156 16.703 1 91.56 246 VAL A O 1
ATOM 1882 N N . GLY A 1 247 ? 30.109 16.688 14.516 1 89.62 247 GLY A N 1
ATOM 1883 C CA . GLY A 1 247 ? 29.234 15.523 14.703 1 89.62 247 GLY A CA 1
ATOM 1884 C C . GLY A 1 247 ? 27.844 15.719 14.133 1 89.62 247 GLY A C 1
ATOM 1885 O O . GLY A 1 247 ? 26.906 15.031 14.531 1 89.62 247 GLY A O 1
ATOM 1886 N N . LYS A 1 248 ? 27.609 16.641 13.242 1 86.56 248 LYS A N 1
ATOM 1887 C CA . LYS A 1 248 ? 26.312 16.938 12.648 1 86.56 248 LYS A CA 1
ATOM 1888 C C . LYS A 1 248 ? 25.734 15.703 11.961 1 86.56 248 LYS A C 1
ATOM 1890 O O . LYS A 1 248 ? 24.594 15.328 12.203 1 86.56 248 LYS A O 1
ATOM 1895 N N . SER A 1 249 ? 26.562 15.055 11.148 1 83.06 249 SER A N 1
ATOM 1896 C CA . SER A 1 249 ? 26.094 13.875 10.43 1 83.06 249 SER A CA 1
ATOM 1897 C C . SER A 1 249 ? 25.812 12.719 11.375 1 83.06 249 SER A C 1
ATOM 1899 O O . SER A 1 249 ? 24.828 11.992 11.203 1 83.06 249 SER A O 1
ATOM 1901 N N . SER A 1 250 ? 26.672 12.609 12.367 1 86.94 250 SER A N 1
ATOM 1902 C CA . SER A 1 250 ? 26.453 11.562 13.359 1 86.94 250 SER A CA 1
ATOM 1903 C C . SER A 1 250 ? 25.141 11.758 14.102 1 86.94 250 SER A C 1
ATOM 1905 O O . SER A 1 250 ? 24.438 10.789 14.398 1 86.94 250 SER A O 1
ATOM 1907 N N . PHE A 1 251 ? 24.875 12.992 14.367 1 89.44 251 PHE A N 1
ATOM 1908 C CA . PHE A 1 251 ? 23.641 13.32 15.086 1 89.44 251 PHE A CA 1
ATOM 1909 C C . PHE A 1 251 ? 22.422 13.023 14.227 1 89.44 251 PHE A C 1
ATOM 1911 O O . PHE A 1 251 ? 21.453 12.414 14.703 1 89.44 251 PHE A O 1
ATOM 1918 N N . VAL A 1 252 ? 22.516 13.383 12.992 1 83.19 252 VAL A N 1
ATOM 1919 C CA . VAL A 1 252 ? 21.422 13.133 12.055 1 83.19 252 VAL A CA 1
ATOM 1920 C C . VAL A 1 252 ? 21.203 11.625 11.914 1 83.19 252 VAL A C 1
ATOM 1922 O O . VAL A 1 252 ? 20.062 11.156 11.891 1 83.19 252 VAL A O 1
ATOM 1925 N N . ASN A 1 253 ? 22.203 10.922 11.898 1 81.69 253 ASN A N 1
ATOM 1926 C CA . ASN A 1 253 ? 22.125 9.469 11.781 1 81.69 253 ASN A CA 1
ATOM 1927 C C . ASN A 1 253 ? 21.484 8.852 13.023 1 81.69 253 ASN A C 1
ATOM 1929 O O . ASN A 1 253 ? 20.703 7.898 12.914 1 81.69 253 ASN A O 1
ATOM 1933 N N . LEU A 1 254 ? 21.906 9.359 14.062 1 85.38 254 LEU A N 1
ATOM 1934 C CA . LEU A 1 254 ? 21.344 8.867 15.32 1 85.38 254 LEU A CA 1
ATOM 1935 C C . LEU A 1 254 ? 19.844 9.078 15.367 1 85.38 254 LEU A C 1
ATOM 1937 O O . LEU A 1 254 ? 19.109 8.227 15.867 1 85.38 254 LEU A O 1
ATOM 1941 N N . LEU A 1 255 ? 19.438 10.211 14.867 1 83.5 255 LEU A N 1
ATOM 1942 C CA . LEU A 1 255 ? 18.016 10.523 14.852 1 83.5 255 LEU A CA 1
ATOM 1943 C C . LEU A 1 255 ? 17.281 9.617 13.867 1 83.5 255 LEU A C 1
ATOM 1945 O O . LEU A 1 255 ? 16.141 9.234 14.117 1 83.5 255 LEU A O 1
ATOM 1949 N N . SER A 1 256 ? 17.922 9.242 12.797 1 74.81 256 SER A N 1
ATOM 1950 C CA . SER A 1 256 ? 17.312 8.445 11.734 1 74.81 256 SER A CA 1
ATOM 1951 C C . SER A 1 256 ? 17.203 6.977 12.148 1 74.81 256 SER A C 1
ATOM 1953 O O . SER A 1 256 ? 16.312 6.262 11.68 1 74.81 256 SER A O 1
ATOM 1955 N N . ASN A 1 257 ? 18.156 6.402 12.75 1 66.88 257 ASN A N 1
ATOM 1956 C CA . ASN A 1 257 ? 18.203 5 13.141 1 66.88 257 ASN A CA 1
ATOM 1957 C C . ASN A 1 257 ? 17.141 4.676 14.188 1 66.88 257 ASN A C 1
ATOM 1959 O O . ASN A 1 257 ? 16.828 3.506 14.43 1 66.88 257 ASN A O 1
ATOM 1963 N N . ARG A 1 258 ? 16.812 5.48 14.781 1 56.41 258 ARG A N 1
ATOM 1964 C CA . ARG A 1 258 ? 15.766 5.184 15.742 1 56.41 258 ARG A CA 1
ATOM 1965 C C . ARG A 1 258 ? 14.422 4.996 15.039 1 56.41 258 ARG A C 1
ATOM 1967 O O . ARG A 1 258 ? 14.172 5.598 13.992 1 56.41 258 ARG A O 1
ATOM 1974 N N . LYS A 1 259 ? 13.969 3.646 14.945 1 50.59 259 LYS A N 1
ATOM 1975 C CA . LYS A 1 259 ? 12.742 3.172 14.32 1 50.59 259 LYS A CA 1
ATOM 1976 C C . LYS A 1 259 ? 11.781 4.328 14.047 1 50.59 259 LYS A C 1
ATOM 1978 O O . LYS A 1 259 ? 10.609 4.109 13.742 1 50.59 259 LYS A O 1
ATOM 1983 N N . VAL A 1 260 ? 12.211 5.383 14.281 1 45.28 260 VAL A N 1
ATOM 1984 C CA . VAL A 1 260 ? 11.125 6.355 14.164 1 45.28 260 VAL A CA 1
ATOM 1985 C C . VAL A 1 260 ? 10.641 6.418 12.719 1 45.28 260 VAL A C 1
ATOM 1987 O O . VAL A 1 260 ? 9.492 6.086 12.422 1 45.28 260 VAL A O 1
ATOM 1990 N N . SER A 1 261 ? 10.711 7.68 11.953 1 45.53 261 SER A N 1
ATOM 1991 C CA . SER A 1 261 ? 9.852 8.227 10.906 1 45.53 261 SER A CA 1
ATOM 1992 C C . SER A 1 261 ? 10.227 7.668 9.539 1 45.53 261 SER A C 1
ATOM 1994 O O . SER A 1 261 ? 11.367 7.258 9.312 1 45.53 261 SER A O 1
ATOM 1996 N N . ILE A 1 262 ? 9.297 7.027 8.93 1 42.5 262 ILE A N 1
ATOM 1997 C CA . ILE A 1 262 ? 9.391 6.75 7.496 1 42.5 262 ILE A CA 1
ATOM 1998 C C . ILE A 1 262 ? 10.188 7.859 6.809 1 42.5 262 ILE A C 1
ATOM 2000 O O . ILE A 1 262 ? 9.797 9.031 6.855 1 42.5 262 ILE A O 1
ATOM 2004 N N . VAL A 1 263 ? 11.484 7.66 6.707 1 42.28 263 VAL A N 1
ATOM 2005 C CA . VAL A 1 263 ? 12.312 8.609 5.977 1 42.28 263 VAL A CA 1
ATOM 2006 C C . VAL A 1 263 ? 11.891 8.648 4.512 1 42.28 263 VAL A C 1
ATOM 2008 O O . VAL A 1 263 ? 11.852 7.613 3.844 1 42.28 263 VAL A O 1
ATOM 2011 N N . THR A 1 264 ? 10.906 9.367 4.227 1 41.38 264 THR A N 1
ATOM 2012 C CA . THR A 1 264 ? 10.719 9.547 2.793 1 41.38 264 THR A CA 1
ATOM 2013 C C . THR A 1 264 ? 11.742 10.531 2.232 1 41.38 264 THR A C 1
ATOM 2015 O O . THR A 1 264 ? 11.898 11.633 2.754 1 41.38 264 THR A O 1
ATOM 2018 N N . ASN A 1 265 ? 12.773 10.078 1.631 1 41.16 265 ASN A N 1
ATOM 2019 C CA . ASN A 1 265 ? 13.672 10.992 0.925 1 41.16 265 ASN A CA 1
ATOM 2020 C C . ASN A 1 265 ? 12.938 11.742 -0.185 1 41.16 265 ASN A C 1
ATOM 2022 O O . ASN A 1 265 ? 12.477 11.141 -1.151 1 41.16 265 ASN A O 1
ATOM 2026 N N . VAL A 1 266 ? 12.18 12.586 0.101 1 37.72 266 VAL A N 1
ATOM 2027 C CA . VAL A 1 266 ? 11.586 13.367 -0.979 1 37.72 266 VAL A CA 1
ATOM 2028 C C . VAL A 1 266 ? 12.609 14.375 -1.508 1 37.72 266 VAL A C 1
ATOM 2030 O O . VAL A 1 266 ? 13.25 15.086 -0.73 1 37.72 266 VAL A O 1
ATOM 2033 N N . ALA A 1 267 ? 13.047 14.125 -2.686 1 37.81 267 ALA A N 1
ATOM 2034 C CA . ALA A 1 267 ? 13.844 15.164 -3.33 1 37.81 267 ALA A CA 1
ATOM 2035 C C . ALA A 1 267 ? 13.211 16.547 -3.133 1 37.81 267 ALA A C 1
ATOM 2037 O O . ALA A 1 267 ? 12.031 16.734 -3.412 1 37.81 267 ALA A O 1
ATOM 2038 N N . GLY A 1 268 ? 13.539 17.25 -2.213 1 33.88 268 GLY A N 1
ATOM 2039 C CA . GLY A 1 268 ? 13.031 18.594 -1.984 1 33.88 268 GLY A CA 1
ATOM 2040 C C . GLY A 1 268 ? 13.031 19.453 -3.234 1 33.88 268 GLY A C 1
ATOM 2041 O O . GLY A 1 268 ? 13.625 19.094 -4.25 1 33.88 268 GLY A O 1
ATOM 2042 N N . THR A 1 269 ? 11.977 20.312 -3.424 1 38.16 269 THR A N 1
ATOM 2043 C CA . THR A 1 269 ? 11.883 21.281 -4.508 1 38.16 269 THR A CA 1
ATOM 2044 C C . THR A 1 269 ? 13.273 21.781 -4.898 1 38.16 269 THR A C 1
ATOM 2046 O O . THR A 1 269 ? 13.445 22.344 -5.98 1 38.16 269 THR A O 1
ATOM 2049 N N . THR A 1 270 ? 14.07 22.297 -3.967 1 36.06 270 THR A N 1
ATOM 2050 C CA . THR A 1 270 ? 15.328 22.844 -4.469 1 36.06 270 THR A CA 1
ATOM 2051 C C . THR A 1 270 ? 16.312 21.719 -4.789 1 36.06 270 THR A C 1
ATOM 2053 O O . THR A 1 270 ? 16.422 20.75 -4.035 1 36.06 270 THR A O 1
ATOM 2056 N N . ARG A 1 271 ? 16.719 21.547 -5.906 1 41.47 271 ARG A N 1
ATOM 2057 C CA . ARG A 1 271 ? 17.625 20.641 -6.594 1 41.47 271 ARG A CA 1
ATOM 2058 C C . ARG A 1 271 ? 18.641 20.047 -5.625 1 41.47 271 ARG A C 1
ATOM 2060 O O . ARG A 1 271 ? 19.188 18.969 -5.867 1 41.47 271 ARG A O 1
ATOM 2067 N N . ASP A 1 272 ? 19.047 20.828 -4.523 1 45.56 272 ASP A N 1
ATOM 2068 C CA . ASP A 1 272 ? 20.344 20.469 -3.941 1 45.56 272 ASP A CA 1
ATOM 2069 C C . ASP A 1 272 ? 20.188 20.016 -2.494 1 45.56 272 ASP A C 1
ATOM 2071 O O . ASP A 1 272 ? 21.141 19.547 -1.877 1 45.56 272 ASP A O 1
ATOM 2075 N N . ILE A 1 273 ? 19.094 20.391 -1.755 1 52.84 273 ILE A N 1
ATOM 2076 C CA . ILE A 1 273 ? 19.109 20.031 -0.344 1 52.84 273 ILE A CA 1
ATOM 2077 C C . ILE A 1 273 ? 18.297 18.766 -0.122 1 52.84 273 ILE A C 1
ATOM 2079 O O . ILE A 1 273 ? 17.125 18.703 -0.526 1 52.84 273 ILE A O 1
ATOM 2083 N N . ILE A 1 274 ? 18.969 17.766 0.224 1 62.41 274 ILE A N 1
ATOM 2084 C CA . ILE A 1 274 ? 18.266 16.531 0.576 1 62.41 274 ILE A CA 1
ATOM 2085 C C . ILE A 1 274 ? 17.594 16.688 1.94 1 62.41 274 ILE A C 1
ATOM 2087 O O . ILE A 1 274 ? 18.266 16.984 2.934 1 62.41 274 ILE A O 1
ATOM 2091 N N . GLU A 1 275 ? 16.281 16.734 2.055 1 72.75 275 GLU A N 1
ATOM 2092 C CA . GLU A 1 275 ? 15.523 16.828 3.297 1 72.75 275 GLU A CA 1
ATOM 2093 C C . GLU A 1 275 ? 15.062 15.461 3.771 1 72.75 275 GLU A C 1
ATOM 2095 O O . GLU A 1 275 ? 14.727 14.594 2.959 1 72.75 275 GLU A O 1
ATOM 2100 N N . SER A 1 276 ? 15.219 15.281 5.102 1 79.62 276 SER A N 1
ATOM 2101 C CA . SER A 1 276 ? 14.695 14.062 5.711 1 79.62 276 SER A CA 1
ATOM 2102 C C . SER A 1 276 ? 13.594 14.383 6.719 1 79.62 276 SER A C 1
ATOM 2104 O O . SER A 1 276 ? 13.672 15.383 7.438 1 79.62 276 SER A O 1
ATOM 2106 N N . HIS A 1 277 ? 12.57 13.625 6.73 1 84.38 277 HIS A N 1
ATOM 2107 C CA . HIS A 1 277 ? 11.445 13.789 7.648 1 84.38 277 HIS A CA 1
ATOM 2108 C C . HIS A 1 277 ? 11.57 12.852 8.844 1 84.38 277 HIS A C 1
ATOM 2110 O O . HIS A 1 277 ? 11.844 11.664 8.688 1 84.38 277 HIS A O 1
ATOM 2116 N N . HIS A 1 278 ? 11.383 13.453 10.023 1 86.31 278 HIS A N 1
ATOM 2117 C CA . HIS A 1 278 ? 11.531 12.672 11.242 1 86.31 278 HIS A CA 1
ATOM 2118 C C . HIS A 1 278 ? 10.359 12.906 12.195 1 86.31 278 HIS A C 1
ATOM 2120 O O . HIS A 1 278 ? 9.734 13.969 12.164 1 86.31 278 HIS A O 1
ATOM 2126 N N . ASP A 1 279 ? 10.008 11.883 12.961 1 90.19 279 ASP A N 1
ATOM 2127 C CA . ASP A 1 279 ? 9.062 11.977 14.07 1 90.19 279 ASP A CA 1
ATOM 2128 C C . ASP A 1 279 ? 9.789 12.047 15.406 1 90.19 279 ASP A C 1
ATOM 2130 O O . ASP A 1 279 ? 10.336 11.047 15.875 1 90.19 279 ASP A O 1
ATOM 2134 N N . ILE A 1 280 ? 9.766 13.156 16 1 90.31 280 ILE A N 1
ATOM 2135 C CA . ILE A 1 280 ? 10.414 13.328 17.297 1 90.31 280 ILE A CA 1
ATOM 2136 C C . ILE A 1 280 ? 9.375 13.727 18.344 1 90.31 280 ILE A C 1
ATOM 2138 O O . ILE A 1 280 ? 8.797 14.82 18.266 1 90.31 280 ILE A O 1
ATOM 2142 N N . GLY A 1 281 ? 9.117 12.836 19.234 1 89.25 281 GLY A N 1
ATOM 2143 C CA . GLY A 1 281 ? 8.156 13.125 20.281 1 89.25 281 GLY A CA 1
ATOM 2144 C C . GLY A 1 281 ? 6.734 13.281 19.781 1 89.25 281 GLY A C 1
ATOM 2145 O O . GLY A 1 281 ? 5.934 14.008 20.375 1 89.25 281 GLY A O 1
ATOM 2146 N N . GLY A 1 282 ? 6.449 12.805 18.625 1 91.19 282 GLY A N 1
ATOM 2147 C CA . GLY A 1 282 ? 5.113 12.906 18.062 1 91.19 282 GLY A CA 1
ATOM 2148 C C . GLY A 1 282 ? 4.941 14.109 17.156 1 91.19 282 GLY A C 1
ATOM 2149 O O . GLY A 1 282 ? 3.836 14.383 16.672 1 91.19 282 GLY A O 1
ATOM 2150 N N . TYR A 1 283 ? 6.035 14.82 16.922 1 93.31 283 TYR A N 1
ATOM 2151 C CA . TYR A 1 283 ? 5.988 16 16.078 1 93.31 283 TYR A CA 1
ATOM 2152 C C . TYR A 1 283 ? 6.828 15.812 14.82 1 93.31 283 TYR A C 1
ATOM 2154 O O . TYR A 1 283 ? 7.852 15.125 14.844 1 93.31 283 TYR A O 1
ATOM 2162 N N . PRO A 1 284 ? 6.391 16.422 13.766 1 93.25 284 PRO A N 1
ATOM 2163 C CA . PRO A 1 284 ? 7.145 16.297 12.516 1 93.25 284 PRO A CA 1
ATOM 2164 C C . PRO A 1 284 ? 8.336 17.25 12.445 1 93.25 284 PRO A C 1
ATOM 2166 O O . PRO A 1 284 ? 8.188 18.438 12.703 1 93.25 284 PRO A O 1
ATOM 2169 N N . VAL A 1 285 ? 9.492 16.703 12.055 1 91.94 285 VAL A N 1
ATOM 2170 C CA . VAL A 1 285 ? 10.711 17.5 11.922 1 91.94 285 VAL A CA 1
ATOM 2171 C C . VAL A 1 285 ? 11.336 17.266 10.555 1 91.94 285 VAL A C 1
ATOM 2173 O O . VAL A 1 285 ? 11.477 16.109 10.117 1 91.94 285 VAL A O 1
ATOM 2176 N N . ILE A 1 286 ? 11.594 18.297 9.898 1 88.94 286 ILE A N 1
ATOM 2177 C CA . ILE A 1 286 ? 12.305 18.234 8.625 1 88.94 286 ILE A CA 1
ATOM 2178 C C . ILE A 1 286 ? 13.75 18.656 8.82 1 88.94 286 ILE A C 1
ATOM 2180 O O . ILE A 1 286 ? 14.031 19.812 9.164 1 88.94 286 ILE A O 1
ATOM 2184 N N . LEU A 1 287 ? 14.625 17.641 8.594 1 83.94 287 LEU A N 1
ATOM 2185 C CA . LEU A 1 287 ? 16.047 17.938 8.742 1 83.94 287 LEU A CA 1
ATOM 2186 C C . LEU A 1 287 ? 16.703 18.172 7.391 1 83.94 287 LEU A C 1
ATOM 2188 O O . LEU A 1 287 ? 16.469 17.406 6.445 1 83.94 287 LEU A O 1
ATOM 2192 N N . ALA A 1 288 ? 17.266 19.25 7.23 1 69.81 288 ALA A N 1
ATOM 2193 C CA . ALA A 1 288 ? 18.016 19.531 6.012 1 69.81 288 ALA A CA 1
ATOM 2194 C C . ALA A 1 288 ? 19.516 19.266 6.215 1 69.81 288 ALA A C 1
ATOM 2196 O O . ALA A 1 288 ? 20.094 19.672 7.223 1 69.81 288 ALA A O 1
ATOM 2197 N N . ASP A 1 289 ? 19.969 18.031 5.637 1 56.94 289 ASP A N 1
ATOM 2198 C CA . ASP A 1 289 ? 21.406 17.766 5.742 1 56.94 289 ASP A CA 1
ATOM 2199 C C . ASP A 1 289 ? 22.203 18.797 4.957 1 56.94 289 ASP A C 1
ATOM 2201 O O . ASP A 1 289 ? 22.188 18.797 3.723 1 56.94 289 ASP A O 1
ATOM 2205 N N . THR A 1 290 ? 22.406 19.797 5.469 1 53.12 290 THR A N 1
ATOM 2206 C CA . THR A 1 290 ? 23.203 20.812 4.789 1 53.12 290 THR A CA 1
ATOM 2207 C C . THR A 1 290 ? 24.641 20.344 4.617 1 53.12 290 THR A C 1
ATOM 2209 O O . THR A 1 290 ? 25.469 21.062 4.031 1 53.12 290 THR A O 1
ATOM 2212 N N . ALA A 1 291 ? 25.062 19.25 5.305 1 47.62 291 ALA A N 1
ATOM 2213 C CA . ALA A 1 291 ? 26.469 18.844 5.18 1 47.62 291 ALA A CA 1
ATOM 2214 C C . ALA A 1 291 ? 26.75 18.297 3.783 1 47.62 291 ALA A C 1
ATOM 2216 O O . ALA A 1 291 ? 27.891 18.328 3.324 1 47.62 291 ALA A O 1
ATOM 2217 N N . GLY A 1 292 ? 25.906 17.375 3.363 1 42.12 292 GLY A N 1
ATOM 2218 C CA . GLY A 1 292 ? 26.25 16.781 2.082 1 42.12 292 GLY A CA 1
ATOM 2219 C C . GLY A 1 292 ? 26.469 17.812 0.993 1 42.12 292 GLY A C 1
ATOM 2220 O O . GLY A 1 292 ? 26.594 17.469 -0.183 1 42.12 292 GLY A O 1
ATOM 2221 N N . LEU A 1 293 ? 26.125 19 1.294 1 38.94 293 LEU A N 1
ATOM 2222 C CA . LEU A 1 293 ? 26.453 20.078 0.354 1 38.94 293 LEU A CA 1
ATOM 2223 C C . LEU A 1 293 ? 27.938 20.094 0.032 1 38.94 293 LEU A C 1
ATOM 2225 O O . LEU A 1 293 ? 28.375 20.781 -0.889 1 38.94 293 LEU A O 1
ATOM 2229 N N . ARG A 1 294 ? 28.688 19.781 1.143 1 36.72 294 ARG A N 1
ATOM 2230 C CA . ARG A 1 294 ? 30.094 19.969 0.837 1 36.72 294 ARG A CA 1
ATOM 2231 C C . ARG A 1 294 ? 30.625 18.828 -0.027 1 36.72 294 ARG A C 1
ATOM 2233 O O . ARG A 1 294 ? 31.781 18.828 -0.45 1 36.72 294 ARG A O 1
ATOM 2240 N N . ALA A 1 295 ? 30.234 17.562 0.354 1 33.44 295 ALA A N 1
ATOM 2241 C CA . ALA A 1 295 ? 31.344 16.656 0.104 1 33.44 295 ALA A CA 1
ATOM 2242 C C . ALA A 1 295 ? 31.766 16.688 -1.366 1 33.44 295 ALA A C 1
ATOM 2244 O O . ALA A 1 295 ? 32.906 16.375 -1.703 1 33.44 295 ALA A O 1
ATOM 2245 N N . SER A 1 296 ? 30.953 16.125 -2.268 1 33.09 296 SER A N 1
ATOM 2246 C CA . SER A 1 296 ? 31.844 15.695 -3.342 1 33.09 296 SER A CA 1
ATOM 2247 C C . SER A 1 296 ? 32.562 16.891 -3.979 1 33.09 296 SER A C 1
ATOM 2249 O O . SER A 1 296 ? 33.594 16.734 -4.609 1 33.09 296 SER A O 1
ATOM 2251 N N . THR A 1 297 ? 31.828 17.703 -4.883 1 32.06 297 THR A N 1
ATOM 2252 C CA . THR A 1 297 ? 32.625 18.25 -5.973 1 32.06 297 THR A CA 1
ATOM 2253 C C . THR A 1 297 ? 33.531 19.375 -5.473 1 32.06 297 THR A C 1
ATOM 2255 O O . THR A 1 297 ? 33.188 20.047 -4.5 1 32.06 297 THR A O 1
ATOM 2258 N N . ASP A 1 298 ? 34.719 19.641 -6.039 1 33.69 298 ASP A N 1
ATOM 2259 C CA . ASP A 1 298 ? 35.812 20.641 -6.004 1 33.69 298 ASP A CA 1
ATOM 2260 C C . ASP A 1 298 ? 35.281 22.016 -5.652 1 33.69 298 ASP A C 1
ATOM 2262 O O . ASP A 1 298 ? 35.719 22.656 -4.699 1 33.69 298 ASP A O 1
ATOM 2266 N N . ASP A 1 299 ? 35.406 23.062 -6.715 1 33.84 299 ASP A N 1
ATOM 2267 C CA . ASP A 1 299 ? 35.594 24.516 -6.762 1 33.84 299 ASP A CA 1
ATOM 2268 C C . ASP A 1 299 ? 34.375 25.25 -6.211 1 33.84 299 ASP A C 1
ATOM 2270 O O . ASP A 1 299 ? 34.531 26.094 -5.316 1 33.84 299 ASP A O 1
ATOM 2274 N N . ILE A 1 300 ? 33.469 25.688 -7.18 1 34.16 300 ILE A N 1
ATOM 2275 C CA . ILE A 1 300 ? 32.438 26.703 -7.184 1 34.16 300 ILE A CA 1
ATOM 2276 C C . ILE A 1 300 ? 31.25 26.234 -6.344 1 34.16 300 ILE A C 1
ATOM 2278 O O . ILE A 1 300 ? 30.375 27.031 -6 1 34.16 300 ILE A O 1
ATOM 2282 N N . VAL A 1 301 ? 31.078 24.984 -6.137 1 36.97 301 VAL A N 1
ATOM 2283 C CA . VAL A 1 301 ? 29.875 24.406 -5.566 1 36.97 301 VAL A CA 1
ATOM 2284 C C . VAL A 1 301 ? 29.875 24.578 -4.051 1 36.97 301 VAL A C 1
ATOM 2286 O O . VAL A 1 301 ? 28.828 24.469 -3.402 1 36.97 301 VAL A O 1
ATOM 2289 N N . GLU A 1 302 ? 31.031 24.812 -3.508 1 41.66 302 GLU A N 1
ATOM 2290 C CA . GLU A 1 302 ? 31.172 25.078 -2.078 1 41.66 302 GLU A CA 1
ATOM 2291 C C . GLU A 1 302 ? 30.469 26.375 -1.688 1 41.66 302 GLU A C 1
ATOM 2293 O O . GLU A 1 302 ? 29.828 26.453 -0.632 1 41.66 302 GLU A O 1
ATOM 2298 N N . ILE A 1 303 ? 30.828 27.406 -2.566 1 40 303 ILE A N 1
ATOM 2299 C CA . ILE A 1 303 ? 30.266 28.719 -2.244 1 40 303 ILE A CA 1
ATOM 2300 C C . ILE A 1 303 ? 28.734 28.656 -2.285 1 40 303 ILE A C 1
ATOM 2302 O O . ILE A 1 303 ? 28.062 29.203 -1.418 1 40 303 ILE A O 1
ATOM 2306 N N . GLU A 1 304 ? 28.25 27.969 -3.281 1 41.94 304 GLU A N 1
ATOM 2307 C CA . GLU A 1 304 ? 26.812 27.875 -3.477 1 41.94 304 GLU A CA 1
ATOM 2308 C C . GLU A 1 304 ? 26.156 27.047 -2.381 1 41.94 304 GLU A C 1
ATOM 2310 O O . GLU A 1 304 ? 25.031 27.328 -1.967 1 41.94 304 GLU A O 1
ATOM 2315 N N . GLY A 1 305 ? 26.812 26.125 -1.885 1 45.47 305 GLY A N 1
ATOM 2316 C CA . GLY A 1 305 ? 26.359 25.344 -0.756 1 45.47 305 GLY A CA 1
ATOM 2317 C C . GLY A 1 305 ? 26.172 26.156 0.509 1 45.47 305 GLY A C 1
ATOM 2318 O O . GLY A 1 305 ? 25.188 26 1.225 1 45.47 305 GLY A O 1
ATOM 2319 N N . ILE A 1 306 ? 27.203 27.078 0.747 1 49.31 306 ILE A N 1
ATOM 2320 C CA . ILE A 1 306 ? 27.172 27.969 1.912 1 49.31 306 ILE A CA 1
ATOM 2321 C C . ILE A 1 306 ? 25.984 28.906 1.812 1 49.31 306 ILE A C 1
ATOM 2323 O O . ILE A 1 306 ? 25.281 29.141 2.801 1 49.31 306 ILE A O 1
ATOM 2327 N N . SER A 1 307 ? 25.797 29.531 0.628 1 50.72 307 SER A N 1
ATOM 2328 C CA . SER A 1 307 ? 24.672 30.438 0.44 1 50.72 307 SER A CA 1
ATOM 2329 C C . SER A 1 307 ? 23.344 29.719 0.632 1 50.72 307 SER A C 1
ATOM 2331 O O . SER A 1 307 ? 22.438 30.234 1.29 1 50.72 307 SER A O 1
ATOM 2333 N N . ARG A 1 308 ? 23.375 28.578 0.238 1 55.72 308 ARG A N 1
ATOM 2334 C CA . ARG A 1 308 ? 22.141 27.797 0.332 1 55.72 308 ARG A CA 1
ATOM 2335 C C . ARG A 1 308 ? 21.875 27.391 1.773 1 55.72 308 ARG A C 1
ATOM 2337 O O . ARG A 1 308 ? 20.719 27.375 2.213 1 55.72 308 ARG A O 1
ATOM 2344 N N . ALA A 1 309 ? 22.906 27.156 2.381 1 59 309 ALA A N 1
ATOM 2345 C CA . ALA A 1 309 ? 22.75 26.859 3.801 1 59 309 ALA A CA 1
ATOM 2346 C C . ALA A 1 309 ? 22.25 28.078 4.562 1 59 309 ALA A C 1
ATOM 2348 O O . ALA A 1 309 ? 21.406 27.953 5.465 1 59 309 ALA A O 1
ATOM 2349 N N . LYS A 1 310 ? 22.734 29.219 4.086 1 59.72 310 LYS A N 1
ATOM 2350 C CA . LYS A 1 310 ? 22.312 30.469 4.719 1 59.72 310 LYS A CA 1
ATOM 2351 C C . LYS A 1 310 ? 20.828 30.703 4.508 1 59.72 310 LYS A C 1
ATOM 2353 O O . LYS A 1 310 ? 20.125 31.141 5.43 1 59.72 310 LYS A O 1
ATOM 2358 N N . ASP A 1 311 ? 20.469 30.438 3.312 1 62.84 311 ASP A N 1
ATOM 2359 C CA . ASP A 1 311 ? 19.047 30.641 3.008 1 62.84 311 ASP A CA 1
ATOM 2360 C C . ASP A 1 311 ? 18.172 29.688 3.812 1 62.84 311 ASP A C 1
ATOM 2362 O O . ASP A 1 311 ? 17.109 30.062 4.305 1 62.84 311 ASP A O 1
ATOM 2366 N N . TYR A 1 312 ? 18.688 28.516 4.035 1 64.19 312 TYR A N 1
ATOM 2367 C CA . TYR A 1 312 ? 17.906 27.562 4.816 1 64.19 312 TYR A CA 1
ATOM 2368 C C . TYR A 1 312 ? 17.828 27.984 6.277 1 64.19 312 TYR A C 1
ATOM 2370 O O . TYR A 1 312 ? 16.797 27.828 6.926 1 64.19 312 TYR A O 1
ATOM 2378 N N . PHE A 1 313 ? 18.891 28.641 6.602 1 66.94 313 PHE A N 1
ATOM 2379 C CA . PHE A 1 313 ? 18.969 29.141 7.977 1 66.94 313 PHE A CA 1
ATOM 2380 C C . PHE A 1 313 ? 17.875 30.172 8.234 1 66.94 313 PHE A C 1
ATOM 2382 O O . PHE A 1 313 ? 17.266 30.172 9.305 1 66.94 313 PHE A O 1
ATOM 2389 N N . GLN A 1 314 ? 17.703 30.922 7.219 1 69.25 314 GLN A N 1
ATOM 2390 C CA . GLN A 1 314 ? 16.75 32 7.379 1 69.25 314 GLN A CA 1
ATOM 2391 C C . GLN A 1 314 ? 15.312 31.484 7.387 1 69.25 314 GLN A C 1
ATOM 2393 O O . GLN A 1 314 ? 14.422 32.094 7.969 1 69.25 314 GLN A O 1
ATOM 2398 N N . LEU A 1 315 ? 15.25 30.266 6.957 1 76.38 315 LEU A N 1
ATOM 2399 C CA . LEU A 1 315 ? 13.898 29.75 6.816 1 76.38 315 LEU A CA 1
ATOM 2400 C C . LEU A 1 315 ? 13.609 28.688 7.879 1 76.38 315 LEU A C 1
ATOM 2402 O O . LEU A 1 315 ? 12.484 28.203 7.98 1 76.38 315 LEU A O 1
ATOM 2406 N N . ALA A 1 316 ? 14.609 28.453 8.766 1 86.62 316 ALA A N 1
ATOM 2407 C CA . ALA A 1 316 ? 14.438 27.375 9.742 1 86.62 316 ALA A CA 1
ATOM 2408 C C . ALA A 1 316 ? 13.547 27.828 10.898 1 86.62 316 ALA A C 1
ATOM 2410 O O . ALA A 1 316 ? 13.641 28.969 11.344 1 86.62 316 ALA A O 1
ATOM 2411 N N . ASP A 1 317 ? 12.711 26.969 11.336 1 90.44 317 ASP A N 1
ATOM 2412 C CA . ASP A 1 317 ? 11.875 27.219 12.5 1 90.44 317 ASP A CA 1
ATOM 2413 C C . ASP A 1 317 ? 12.641 26.938 13.797 1 90.44 317 ASP A C 1
ATOM 2415 O O . ASP A 1 317 ? 12.375 27.562 14.82 1 90.44 317 ASP A O 1
ATOM 2419 N N . LEU A 1 318 ? 13.5 25.953 13.703 1 91.44 318 LEU A N 1
ATOM 2420 C CA . LEU A 1 318 ? 14.32 25.531 14.836 1 91.44 318 LEU A CA 1
ATOM 2421 C C . LEU A 1 318 ? 15.781 25.406 14.422 1 91.44 318 LEU A C 1
ATOM 2423 O O . LEU A 1 318 ? 16.094 24.797 13.398 1 91.44 318 LEU A O 1
ATOM 2427 N N . LEU A 1 319 ? 16.641 26.047 15.211 1 89.38 319 LEU A N 1
ATOM 2428 C CA . LEU A 1 319 ? 18.078 25.984 14.977 1 89.38 319 LEU A CA 1
ATOM 2429 C C . LEU A 1 319 ? 18.781 25.203 16.078 1 89.38 319 LEU A C 1
ATOM 2431 O O . LEU A 1 319 ? 18.609 25.5 17.266 1 89.38 319 LEU A O 1
ATOM 2435 N N . ILE A 1 320 ? 19.531 24.203 15.625 1 90.94 320 ILE A N 1
ATOM 2436 C CA . ILE A 1 320 ? 20.328 23.422 16.562 1 90.94 320 ILE A CA 1
ATOM 2437 C C . ILE A 1 320 ? 21.812 23.703 16.328 1 90.94 320 ILE A C 1
ATOM 2439 O O . ILE A 1 320 ? 22.359 23.359 15.281 1 90.94 320 ILE A O 1
ATOM 2443 N N . LEU A 1 321 ? 22.406 24.328 17.281 1 90.19 321 LEU A N 1
ATOM 2444 C CA . LEU A 1 321 ? 23.828 24.641 17.219 1 90.19 321 LEU A CA 1
ATOM 2445 C C . LEU A 1 321 ? 24.641 23.578 17.953 1 90.19 321 LEU A C 1
ATOM 2447 O O . LEU A 1 321 ? 24.453 23.375 19.156 1 90.19 321 LEU A O 1
ATOM 2451 N N . MET A 1 322 ? 25.484 22.953 17.219 1 93.19 322 MET A N 1
ATOM 2452 C CA . MET A 1 322 ? 26.328 21.922 17.828 1 93.19 322 MET A CA 1
ATOM 2453 C C . MET A 1 322 ? 27.734 22.453 18.062 1 93.19 322 MET A C 1
ATOM 2455 O O . MET A 1 322 ? 28.328 23.094 17.188 1 93.19 322 MET A O 1
ATOM 2459 N N . ILE A 1 323 ? 28.219 22.188 19.25 1 94.56 323 ILE A N 1
ATOM 2460 C CA . ILE A 1 323 ? 29.531 22.656 19.688 1 94.56 323 ILE A CA 1
ATOM 2461 C C . ILE A 1 323 ? 30.391 21.469 20.141 1 94.56 323 ILE A C 1
ATOM 2463 O O . ILE A 1 323 ? 29.875 20.531 20.766 1 94.56 323 ILE A O 1
ATOM 2467 N N . ASP A 1 324 ? 31.625 21.547 19.75 1 95.56 324 ASP A N 1
ATOM 2468 C CA . ASP A 1 324 ? 32.562 20.531 20.219 1 95.56 324 ASP A CA 1
ATOM 2469 C C . ASP A 1 324 ? 32.969 20.781 21.672 1 95.56 324 ASP A C 1
ATOM 2471 O O . ASP A 1 324 ? 33.375 21.891 22.031 1 95.56 324 ASP A O 1
ATOM 2475 N N . SER A 1 325 ? 32.938 19.719 22.438 1 95.69 325 SER A N 1
ATOM 2476 C CA . SER A 1 325 ? 33.188 19.875 23.875 1 95.69 325 SER A CA 1
ATOM 2477 C C . SER A 1 325 ? 34.625 20.297 24.141 1 95.69 325 SER A C 1
ATOM 2479 O O . SER A 1 325 ? 34.875 21.125 25.031 1 95.69 325 SER A O 1
ATOM 2481 N N . GLU A 1 326 ? 35.531 19.75 23.359 1 94.44 326 GLU A N 1
ATOM 2482 C CA . GLU A 1 326 ? 36.938 20.078 23.562 1 94.44 326 GLU A CA 1
ATOM 2483 C C . GLU A 1 326 ? 37.25 21.531 23.219 1 94.44 326 GLU A C 1
ATOM 2485 O O . GLU A 1 326 ? 38 22.203 23.906 1 94.44 326 GLU A O 1
ATOM 2490 N N . ASP A 1 327 ? 36.688 21.969 22.172 1 92.62 327 ASP A N 1
ATOM 2491 C CA . ASP A 1 327 ? 36.844 23.359 21.766 1 92.62 327 ASP A CA 1
ATOM 2492 C C . ASP A 1 327 ? 36.312 24.312 22.828 1 92.62 327 ASP A C 1
ATOM 2494 O O . ASP A 1 327 ? 36.969 25.297 23.172 1 92.62 327 ASP A O 1
ATOM 2498 N N . LEU A 1 328 ? 35.156 24 23.344 1 93.69 328 LEU A N 1
ATOM 2499 C CA . LEU A 1 328 ? 34.531 24.844 24.359 1 93.69 328 LEU A CA 1
ATOM 2500 C C . LEU A 1 328 ? 35.344 24.844 25.656 1 93.69 328 LEU A C 1
ATOM 2502 O O . LEU A 1 328 ? 35.562 25.906 26.234 1 93.69 328 LEU A O 1
ATOM 2506 N N . GLN A 1 329 ? 35.812 23.656 26 1 91.81 329 GLN A N 1
ATOM 2507 C CA . GLN A 1 329 ? 36.625 23.547 27.219 1 91.81 329 GLN A CA 1
ATOM 2508 C C . GLN A 1 329 ? 37.906 24.391 27.125 1 91.81 329 GLN A C 1
ATOM 2510 O O . GLN A 1 329 ? 38.281 25.078 28.078 1 91.81 329 GLN A O 1
ATOM 2515 N N . ARG A 1 330 ? 38.625 24.312 25.984 1 90.25 330 ARG A N 1
ATOM 2516 C CA . ARG A 1 330 ? 39.844 25.078 25.781 1 90.25 330 ARG A CA 1
ATOM 2517 C C . ARG A 1 330 ? 39.594 26.578 25.922 1 90.25 330 ARG A C 1
ATOM 2519 O O . ARG A 1 330 ? 40.406 27.281 26.516 1 90.25 330 ARG A O 1
ATOM 2526 N N . TYR A 1 331 ? 38.5 26.969 25.438 1 88.88 331 TYR A N 1
ATOM 2527 C CA . TYR A 1 331 ? 38.156 28.375 25.484 1 88.88 331 TYR A CA 1
ATOM 2528 C C . TYR A 1 331 ? 37.812 28.812 26.906 1 88.88 331 TYR A C 1
ATOM 2530 O O . TYR A 1 331 ? 38.25 29.891 27.344 1 88.88 331 TYR A O 1
ATOM 2538 N N . LEU A 1 332 ? 37.156 28.031 27.641 1 89.25 332 LEU A N 1
ATOM 2539 C CA . LEU A 1 332 ? 36.75 28.344 29 1 89.25 332 LEU A CA 1
ATOM 2540 C C . LEU A 1 332 ? 37.969 28.344 29.922 1 89.25 332 LEU A C 1
ATOM 2542 O O . LEU A 1 332 ? 38.062 29.141 30.859 1 89.25 332 LEU A O 1
ATOM 2546 N N . GLN A 1 333 ? 38.906 27.484 29.656 1 87.94 333 GLN A N 1
ATOM 2547 C CA . GLN A 1 333 ? 40.094 27.391 30.484 1 87.94 333 GLN A CA 1
ATOM 2548 C C . GLN A 1 333 ? 40.969 28.641 30.344 1 87.94 333 GLN A C 1
ATOM 2550 O O . GLN A 1 333 ? 41.688 29 31.281 1 87.94 333 GLN A O 1
ATOM 2555 N N . ASN A 1 334 ? 40.844 29.266 29.25 1 88.44 334 ASN A N 1
ATOM 2556 C CA . ASN A 1 334 ? 41.625 30.484 29 1 88.44 334 ASN A CA 1
ATOM 2557 C C . ASN A 1 334 ? 40.969 31.703 29.672 1 88.44 334 ASN A C 1
ATOM 2559 O O . ASN A 1 334 ? 41.469 32.812 29.5 1 88.44 334 ASN A O 1
ATOM 2563 N N . GLY A 1 335 ? 39.875 31.5 30.391 1 83.94 335 GLY A N 1
ATOM 2564 C CA . GLY A 1 335 ? 39.25 32.562 31.188 1 83.94 335 GLY A CA 1
ATOM 2565 C C . GLY A 1 335 ? 38.156 33.281 30.438 1 83.94 335 GLY A C 1
ATOM 2566 O O . GLY A 1 335 ? 37.594 34.281 30.953 1 83.94 335 GLY A O 1
ATOM 2567 N N . ASP A 1 336 ? 37.844 32.938 29.281 1 85.44 336 ASP A N 1
ATOM 2568 C CA . ASP A 1 336 ? 36.812 33.594 28.484 1 85.44 336 ASP A CA 1
ATOM 2569 C C . ASP A 1 336 ? 35.406 33.094 28.891 1 85.44 336 ASP A C 1
ATOM 2571 O O . ASP A 1 336 ? 35.281 32.031 29.516 1 85.44 336 ASP A O 1
ATOM 2575 N N . THR A 1 337 ? 34.469 33.938 28.719 1 88.69 337 THR A N 1
ATOM 2576 C CA . THR A 1 337 ? 33.094 33.594 29.047 1 88.69 337 THR A CA 1
ATOM 2577 C C . THR A 1 337 ? 32.469 32.781 27.891 1 88.69 337 THR A C 1
ATOM 2579 O O . THR A 1 337 ? 32.969 32.812 26.766 1 88.69 337 THR A O 1
ATOM 2582 N N . PHE A 1 338 ? 31.453 32.031 28.203 1 90.62 338 PHE A N 1
ATOM 2583 C CA . PHE A 1 338 ? 30.719 31.266 27.188 1 90.62 338 PHE A CA 1
ATOM 2584 C C . PHE A 1 338 ? 30.172 32.188 26.109 1 90.62 338 PHE A C 1
ATOM 2586 O O . PHE A 1 338 ? 30.172 31.844 24.922 1 90.62 338 PHE A O 1
ATOM 2593 N N . ASP A 1 339 ? 29.688 33.375 26.484 1 89 339 ASP A N 1
ATOM 2594 C CA . ASP A 1 339 ? 29.125 34.344 25.547 1 89 339 ASP A CA 1
ATOM 2595 C C . ASP A 1 339 ? 30.172 34.781 24.516 1 89 339 ASP A C 1
ATOM 2597 O O . ASP A 1 339 ? 29.844 34.938 23.328 1 89 339 ASP A O 1
ATOM 2601 N N . CYS A 1 340 ? 31.312 34.938 25.047 1 88.94 340 CYS A N 1
ATOM 2602 C CA . CYS A 1 340 ? 32.406 35.312 24.141 1 88.94 340 CYS A CA 1
ATOM 2603 C C . CYS A 1 340 ? 32.719 34.156 23.172 1 88.94 340 CYS A C 1
ATOM 2605 O O . CYS A 1 340 ? 32.906 34.406 21.984 1 88.94 340 CYS A O 1
ATOM 2607 N N . PHE A 1 341 ? 32.719 33 23.688 1 90.81 341 PHE A N 1
ATOM 2608 C CA . PHE A 1 341 ? 32.938 31.844 22.844 1 90.81 341 PHE A CA 1
ATOM 2609 C C . PHE A 1 341 ? 31.891 31.75 21.75 1 90.81 341 PHE A C 1
ATOM 2611 O O . PHE A 1 341 ? 32.219 31.578 20.578 1 90.81 341 PHE A O 1
ATOM 2618 N N . LEU A 1 342 ? 30.641 31.844 22.219 1 89.81 342 LEU A N 1
ATOM 2619 C CA . LEU A 1 342 ? 29.516 31.688 21.297 1 89.81 342 LEU A CA 1
ATOM 2620 C C . LEU A 1 342 ? 29.578 32.719 20.188 1 89.81 342 LEU A C 1
ATOM 2622 O O . LEU A 1 342 ? 29.344 32.406 19.016 1 89.81 342 LEU A O 1
ATOM 2626 N N . SER A 1 343 ? 29.859 33.938 20.531 1 88.25 343 SER A N 1
ATOM 2627 C CA . SER A 1 343 ? 29.984 35 19.547 1 88.25 343 SER A CA 1
ATOM 2628 C C . SER A 1 343 ? 31.062 34.688 18.516 1 88.25 343 SER A C 1
ATOM 2630 O O . SER A 1 343 ? 30.875 34.875 17.312 1 88.25 343 SER A O 1
ATOM 2632 N N . HIS A 1 344 ? 32.125 34.25 19.047 1 88.25 344 HIS A N 1
ATOM 2633 C CA . HIS A 1 344 ? 33.25 33.906 18.172 1 88.25 344 HIS A CA 1
ATOM 2634 C C . HIS A 1 344 ? 32.906 32.719 17.297 1 88.25 344 HIS A C 1
ATOM 2636 O O . HIS A 1 344 ? 33.25 32.688 16.109 1 88.25 344 HIS A O 1
ATOM 2642 N N . TYR A 1 345 ? 32.281 31.828 17.938 1 89.06 345 TYR A N 1
ATOM 2643 C CA . TYR A 1 345 ? 31.922 30.609 17.219 1 89.06 345 TYR A CA 1
ATOM 2644 C C . TYR A 1 345 ? 30.953 30.906 16.078 1 89.06 345 TYR A C 1
ATOM 2646 O O . TYR A 1 345 ? 31.156 30.469 14.953 1 89.06 345 TYR A O 1
ATOM 2654 N N . LEU A 1 346 ? 29.969 31.672 16.297 1 85.94 346 LEU A N 1
ATOM 2655 C CA . LEU A 1 346 ? 28.969 32.031 15.289 1 85.94 346 LEU A CA 1
ATOM 2656 C C . LEU A 1 346 ? 29.609 32.812 14.156 1 85.94 346 LEU A C 1
ATOM 2658 O O . LEU A 1 346 ? 29.281 32.594 12.984 1 85.94 346 LEU A O 1
ATOM 2662 N N . THR A 1 347 ? 30.469 33.656 14.57 1 84.75 347 THR A N 1
ATOM 2663 C CA . THR A 1 347 ? 31.188 34.438 13.562 1 84.75 347 THR A CA 1
ATOM 2664 C C . THR A 1 347 ? 32 33.531 12.664 1 84.75 347 THR A C 1
ATOM 2666 O O . THR A 1 347 ? 32.062 33.75 11.445 1 84.75 347 THR A O 1
ATOM 2669 N N . SER A 1 348 ? 32.594 32.594 13.281 1 84.81 348 SER A N 1
ATOM 2670 C CA . SER A 1 348 ? 33.406 31.641 12.523 1 84.81 348 SER A CA 1
ATOM 2671 C C . SER A 1 348 ? 32.531 30.828 11.555 1 84.81 348 SER A C 1
ATOM 2673 O O . SER A 1 348 ? 33.031 30.375 10.523 1 84.81 348 SER A O 1
ATOM 2675 N N . LEU A 1 349 ? 31.328 30.672 11.922 1 82.12 349 LEU A N 1
ATOM 2676 C CA . LEU A 1 349 ? 30.406 29.922 11.07 1 82.12 349 LEU A CA 1
ATOM 2677 C C . LEU A 1 349 ? 29.719 30.828 10.07 1 82.12 349 LEU A C 1
ATOM 2679 O O . LEU A 1 349 ? 28.969 30.359 9.203 1 82.12 349 LEU A O 1
ATOM 2683 N N . GLY A 1 350 ? 29.922 32.094 10.203 1 77.19 350 GLY A N 1
ATOM 2684 C CA . GLY A 1 350 ? 29.297 33.062 9.312 1 77.19 350 GLY A CA 1
ATOM 2685 C C . GLY A 1 350 ? 27.828 33.312 9.625 1 77.19 350 GLY A C 1
ATOM 2686 O O . GLY A 1 350 ? 27.047 33.625 8.734 1 77.19 350 GLY A O 1
ATOM 2687 N N . ILE A 1 351 ? 27.516 33.094 10.852 1 78 351 ILE A N 1
ATOM 2688 C CA . ILE A 1 351 ? 26.125 33.25 11.266 1 78 351 ILE A CA 1
ATOM 2689 C C . ILE A 1 351 ? 25.984 34.469 12.172 1 78 351 ILE A C 1
ATOM 2691 O O . ILE A 1 351 ? 26.812 34.688 13.062 1 78 351 ILE A O 1
ATOM 2695 N N . ASN A 1 352 ? 25 35.281 11.828 1 73.62 352 ASN A N 1
ATOM 2696 C CA . ASN A 1 352 ? 24.734 36.438 12.672 1 73.62 352 ASN A CA 1
ATOM 2697 C C . ASN A 1 352 ? 23.969 36.062 13.938 1 73.62 352 ASN A C 1
ATOM 2699 O O . ASN A 1 352 ? 23.031 35.281 13.883 1 73.62 352 ASN A O 1
ATOM 2703 N N . ARG A 1 353 ? 24.406 36.562 14.961 1 73.81 353 ARG A N 1
ATOM 2704 C CA . ARG A 1 353 ? 23.766 36.281 16.25 1 73.81 353 ARG A CA 1
ATOM 2705 C C . ARG A 1 353 ? 22.281 36.594 16.188 1 73.81 353 ARG A C 1
ATOM 2707 O O . ARG A 1 353 ? 21.484 35.938 16.891 1 73.81 353 ARG A O 1
ATOM 2714 N N . GLU A 1 354 ? 21.938 37.531 15.344 1 71 354 GLU A N 1
ATOM 2715 C CA . GLU A 1 354 ? 20.547 37.938 15.203 1 71 354 GLU A CA 1
ATOM 2716 C C . GLU A 1 354 ? 19.703 36.781 14.648 1 71 354 GLU A C 1
ATOM 2718 O O . GLU A 1 354 ? 18.516 36.688 14.922 1 71 354 GLU A O 1
ATOM 2723 N N . ALA A 1 355 ? 20.359 35.938 13.961 1 68.12 355 ALA A N 1
ATOM 2724 C CA . ALA A 1 355 ? 19.656 34.781 13.391 1 68.12 355 ALA A CA 1
ATOM 2725 C C . ALA A 1 355 ? 19.172 33.844 14.484 1 68.12 355 ALA A C 1
ATOM 2727 O O . ALA A 1 355 ? 18.125 33.188 14.344 1 68.12 355 ALA A O 1
ATOM 2728 N N . LEU A 1 356 ? 19.938 33.781 15.492 1 71.69 356 LEU A N 1
ATOM 2729 C CA . LEU A 1 356 ? 19.562 32.906 16.609 1 71.69 356 LEU A CA 1
ATOM 2730 C C . LEU A 1 356 ? 18.391 33.5 17.391 1 71.69 356 LEU A C 1
ATOM 2732 O O . LEU A 1 356 ? 17.688 32.75 18.094 1 71.69 356 LEU A O 1
ATOM 2736 N N . SER A 1 357 ? 18.234 34.781 17.188 1 67.81 357 SER A N 1
ATOM 2737 C CA . SER A 1 357 ? 17.156 35.438 17.906 1 67.81 357 SER A CA 1
ATOM 2738 C C . SER A 1 357 ? 15.82 35.281 17.188 1 67.81 357 SER A C 1
ATOM 2740 O O . SER A 1 357 ? 14.758 35.312 17.812 1 67.81 357 SER A O 1
ATOM 2742 N N . THR A 1 358 ? 15.922 35.094 15.914 1 67.31 358 THR A N 1
ATOM 2743 C CA . THR A 1 358 ? 14.711 35 15.117 1 67.31 358 THR A CA 1
ATOM 2744 C C . THR A 1 358 ? 14.102 33.594 15.211 1 67.31 358 THR A C 1
ATOM 2746 O O . THR A 1 358 ? 12.883 33.469 15.328 1 67.31 358 THR A O 1
ATOM 2749 N N . ALA 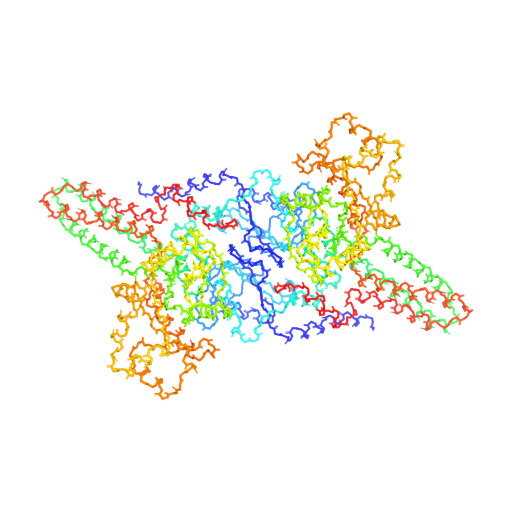A 1 359 ? 14.945 32.688 15.188 1 71.12 359 ALA A N 1
ATOM 2750 C CA . ALA A 1 359 ? 14.492 31.312 15.305 1 71.12 359 ALA A CA 1
ATOM 2751 C C . ALA A 1 359 ? 14.734 30.781 16.719 1 71.12 359 ALA A C 1
ATOM 2753 O O . ALA A 1 359 ? 15.617 31.25 17.422 1 71.12 359 ALA A O 1
ATOM 2754 N N . LYS A 1 360 ? 13.781 29.875 17.078 1 83.19 360 LYS A N 1
ATOM 2755 C CA . LYS A 1 360 ? 14.102 29.156 18.312 1 83.19 360 LYS A CA 1
ATOM 2756 C C . LYS A 1 360 ? 15.398 28.375 18.172 1 83.19 360 LYS A C 1
ATOM 2758 O O . LYS A 1 360 ? 15.656 27.781 17.109 1 83.19 360 LYS A O 1
ATOM 2763 N N . SER A 1 361 ? 16.266 28.516 19.141 1 87.69 361 SER A N 1
ATOM 2764 C CA . SER A 1 361 ? 17.562 27.859 19.016 1 87.69 361 SER A CA 1
ATOM 2765 C C . SER A 1 361 ? 17.859 26.984 20.234 1 87.69 361 SER A C 1
ATOM 2767 O O . SER A 1 361 ? 17.359 27.25 21.328 1 87.69 361 SER A O 1
ATOM 2769 N N . MET A 1 362 ? 18.547 25.906 19.953 1 91.19 362 MET A N 1
ATOM 2770 C CA . MET A 1 362 ? 19.031 25 20.984 1 91.19 362 MET A CA 1
ATOM 2771 C C . MET A 1 362 ? 20.516 24.703 20.812 1 91.19 362 MET A C 1
ATOM 2773 O O . MET A 1 362 ? 21 24.594 19.672 1 91.19 362 MET A O 1
ATOM 2777 N N . LEU A 1 363 ? 21.266 24.641 21.953 1 93.44 363 LEU A N 1
ATOM 2778 C CA . LEU A 1 363 ? 22.703 24.391 21.938 1 93.44 363 LEU A CA 1
ATOM 2779 C C . LEU A 1 363 ? 23.016 22.984 22.438 1 93.44 363 LEU A C 1
ATOM 2781 O O . LEU A 1 363 ? 22.531 22.562 23.484 1 93.44 363 LEU A O 1
ATOM 2785 N N . ILE A 1 364 ? 23.797 22.297 21.641 1 95.75 364 ILE A N 1
ATOM 2786 C CA . ILE A 1 364 ? 24.234 20.953 22 1 95.75 364 ILE A CA 1
ATOM 2787 C C . ILE A 1 364 ? 25.75 20.891 22.031 1 95.75 364 ILE A C 1
ATOM 2789 O O . ILE A 1 364 ? 26.422 21.25 21.062 1 95.75 364 ILE A O 1
ATOM 2793 N N . VAL A 1 365 ? 26.281 20.484 23.125 1 96.75 365 VAL A N 1
ATOM 2794 C CA . VAL A 1 365 ? 27.719 20.219 23.234 1 96.75 365 VAL A CA 1
ATOM 2795 C C . VAL A 1 365 ? 27.984 18.734 23.016 1 96.75 365 VAL A C 1
ATOM 2797 O O . VAL A 1 365 ? 27.609 17.891 23.844 1 96.75 365 VAL A O 1
ATOM 2800 N N . ASN A 1 366 ? 28.656 18.422 21.875 1 96.5 366 ASN A N 1
ATOM 2801 C CA . ASN A 1 366 ? 28.859 17.031 21.484 1 96.5 366 ASN A CA 1
ATOM 2802 C C . ASN A 1 366 ? 30.266 16.562 21.797 1 96.5 366 ASN A C 1
ATOM 2804 O O . ASN A 1 366 ? 31.109 17.344 22.25 1 96.5 366 ASN A O 1
ATOM 2808 N N . LYS A 1 367 ? 30.531 15.266 21.719 1 96.38 367 LYS A N 1
ATOM 2809 C CA . LYS A 1 367 ? 31.797 14.57 21.953 1 96.38 367 LYS A CA 1
ATOM 2810 C C . LYS A 1 367 ? 32.219 14.672 23.422 1 96.38 367 LYS A C 1
ATOM 2812 O O . LYS A 1 367 ? 33.406 14.852 23.719 1 96.38 367 LYS A O 1
ATOM 2817 N N . CYS A 1 368 ? 31.266 14.594 24.219 1 94.69 368 CYS A N 1
ATOM 2818 C CA . CYS A 1 368 ? 31.531 14.758 25.656 1 94.69 368 CYS A CA 1
ATOM 2819 C C . CYS A 1 368 ? 32.281 13.562 26.203 1 94.69 368 CYS A C 1
ATOM 2821 O O . CYS A 1 368 ? 32.844 13.625 27.312 1 94.6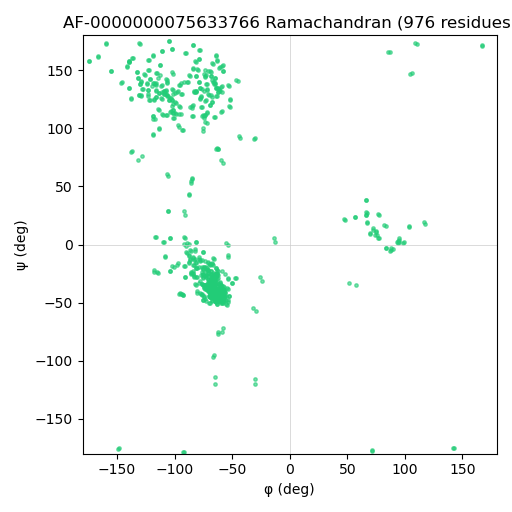9 368 CYS A O 1
ATOM 2823 N N . ASP A 1 369 ? 32.281 12.469 25.391 1 94.19 369 ASP A N 1
ATOM 2824 C CA . ASP A 1 369 ? 33.031 11.281 25.812 1 94.19 369 ASP A CA 1
ATOM 2825 C C . ASP A 1 369 ? 34.531 11.547 25.828 1 94.19 369 ASP A C 1
ATOM 2827 O O . ASP A 1 369 ? 35.281 10.82 26.484 1 94.19 369 ASP A O 1
ATOM 2831 N N . LEU A 1 370 ? 34.906 12.555 25.172 1 93.25 370 LEU A N 1
ATOM 2832 C CA . LEU A 1 370 ? 36.344 12.828 25.016 1 93.25 370 LEU A CA 1
ATOM 2833 C C . LEU A 1 370 ? 36.844 13.648 26.188 1 93.25 370 LEU A C 1
ATOM 2835 O O . LEU A 1 370 ? 38.062 13.836 26.328 1 93.25 370 LEU A O 1
ATOM 2839 N N . LEU A 1 371 ? 36 14.172 27.047 1 92.5 371 LEU A N 1
ATOM 2840 C CA . LEU A 1 371 ? 36.438 15 28.172 1 92.5 371 LEU A CA 1
ATOM 2841 C C . LEU A 1 371 ? 36.219 14.273 29.5 1 92.5 371 LEU A C 1
ATOM 2843 O O . LEU A 1 371 ? 35.188 13.602 29.672 1 92.5 371 LEU A O 1
ATOM 2847 N N . PRO A 1 372 ? 37.156 14.344 30.391 1 91.19 372 PRO A N 1
ATOM 2848 C CA . PRO A 1 372 ? 36.938 13.828 31.734 1 91.19 372 PRO A CA 1
ATOM 2849 C C . PRO A 1 372 ? 35.844 14.602 32.469 1 91.19 372 PRO A C 1
ATOM 2851 O O . PRO A 1 372 ? 35.531 15.742 32.125 1 91.19 372 PRO A O 1
ATOM 2854 N N . GLU A 1 373 ? 35.344 14.055 33.469 1 90.12 373 GLU A N 1
ATOM 2855 C CA . GLU A 1 373 ? 34.219 14.617 34.188 1 90.12 373 GLU A CA 1
ATOM 2856 C C . GLU A 1 373 ? 34.594 15.953 34.844 1 90.12 373 GLU A C 1
ATOM 2858 O O . GLU A 1 373 ? 33.75 16.859 34.906 1 90.12 373 GLU A O 1
ATOM 2863 N N . SER A 1 374 ? 35.844 16.094 35.156 1 90.06 374 SER A N 1
ATOM 2864 C CA . SER A 1 374 ? 36.281 17.328 35.812 1 90.06 374 SER A CA 1
ATOM 2865 C C . SER A 1 374 ? 36.156 18.516 34.875 1 90.06 374 SER A C 1
ATOM 2867 O O . SER A 1 374 ? 35.906 19.641 35.312 1 90.06 374 SER A O 1
ATOM 2869 N N . PHE A 1 375 ? 36.25 18.219 33.625 1 90 375 PHE A N 1
ATOM 2870 C CA . PHE A 1 375 ? 36.219 19.297 32.625 1 90 375 PHE A CA 1
ATOM 2871 C C . PHE A 1 375 ? 34.781 19.531 32.156 1 90 375 PHE A C 1
ATOM 2873 O O . PHE A 1 375 ? 34.5 20.578 31.594 1 90 375 PHE A O 1
ATOM 2880 N N . LEU A 1 376 ? 33.938 18.578 32.375 1 91.31 376 LEU A N 1
ATOM 2881 C CA . LEU A 1 376 ? 32.531 18.703 31.938 1 91.31 376 LEU A CA 1
ATOM 2882 C C . LEU A 1 376 ? 31.703 19.469 32.969 1 91.31 376 LEU A C 1
ATOM 2884 O O . LEU A 1 376 ? 30.703 20.078 32.62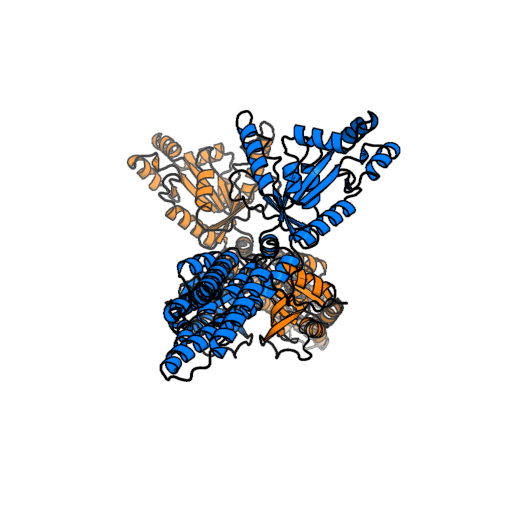5 1 91.31 376 LEU A O 1
ATOM 2888 N N . GLU A 1 377 ? 32.125 19.5 34.156 1 89.12 377 GLU A N 1
ATOM 2889 C CA . GLU A 1 377 ? 31.375 20.109 35.25 1 89.12 377 GLU A CA 1
ATOM 2890 C C . GLU A 1 377 ? 31.109 21.594 34.969 1 89.12 377 GLU A C 1
ATOM 2892 O O . GLU A 1 377 ? 29.984 22.062 35.094 1 89.12 377 GLU A O 1
ATOM 2897 N N . PRO A 1 378 ? 32.219 22.344 34.594 1 88.19 378 PRO A N 1
ATOM 2898 C CA . PRO A 1 378 ? 31.953 23.75 34.312 1 88.19 378 PRO A CA 1
ATOM 2899 C C . PRO A 1 378 ? 31 23.938 33.125 1 88.19 378 PRO A C 1
ATOM 2901 O O . PRO A 1 378 ? 30.25 24.906 33.094 1 88.19 378 PRO A O 1
ATOM 2904 N N . ILE A 1 379 ? 30.984 23.078 32.219 1 91.19 379 ILE A N 1
ATOM 2905 C CA . ILE A 1 379 ? 30.141 23.156 31.031 1 91.19 379 ILE A CA 1
ATOM 2906 C C . ILE A 1 379 ? 28.688 22.875 31.422 1 91.19 379 ILE A C 1
ATOM 2908 O O . ILE A 1 379 ? 27.766 23.531 30.906 1 91.19 379 ILE A O 1
ATOM 2912 N N . LYS A 1 380 ? 28.484 21.969 32.312 1 90.19 380 LYS A N 1
ATOM 2913 C CA . LYS A 1 380 ? 27.141 21.594 32.781 1 90.19 380 LYS A CA 1
ATOM 2914 C C . LYS A 1 380 ? 26.453 22.766 33.469 1 90.19 380 LYS A C 1
ATOM 2916 O O . LYS A 1 380 ? 25.234 22.812 33.562 1 90.19 380 LYS A O 1
ATOM 2921 N N . LYS A 1 381 ? 27.25 23.672 33.906 1 87.75 381 LYS A N 1
ATOM 2922 C CA . LYS A 1 381 ? 26.719 24.797 34.656 1 87.75 381 LYS A CA 1
ATOM 2923 C C . LYS A 1 381 ? 26.219 25.906 33.719 1 87.75 381 LYS A C 1
ATOM 2925 O O . LYS A 1 381 ? 25.516 26.812 34.156 1 87.75 381 LYS A O 1
ATOM 2930 N N . ILE A 1 382 ? 26.641 25.875 32.5 1 88.75 382 ILE A N 1
ATOM 2931 C CA . ILE A 1 382 ? 26.172 26.844 31.516 1 88.75 382 ILE A CA 1
ATOM 2932 C C . ILE A 1 382 ? 24.688 26.625 31.219 1 88.75 382 ILE A C 1
ATOM 2934 O O . ILE A 1 382 ? 24.266 25.5 30.938 1 88.75 382 ILE A O 1
ATOM 2938 N N . PRO A 1 383 ? 23.953 27.609 31.328 1 86.38 383 PRO A N 1
ATOM 2939 C CA . PRO A 1 383 ? 22.516 27.453 31.125 1 86.38 383 PRO A CA 1
ATOM 2940 C C . PRO A 1 383 ? 22.141 27.141 29.672 1 86.38 383 PRO A C 1
ATOM 2942 O O . PRO A 1 383 ? 22.844 27.578 28.75 1 86.38 383 PRO A O 1
ATOM 2945 N N . ASN A 1 384 ? 21.047 26.359 29.422 1 85.94 384 ASN A N 1
ATOM 2946 C CA . ASN A 1 384 ? 20.375 26.109 28.141 1 85.94 384 ASN A CA 1
ATOM 2947 C C . ASN A 1 384 ? 21.281 25.328 27.188 1 85.94 384 ASN A C 1
ATOM 2949 O O . ASN A 1 384 ? 21.281 25.594 25.984 1 85.94 384 ASN A O 1
ATOM 2953 N N . ILE A 1 385 ? 22.219 24.562 27.75 1 91.69 385 ILE A N 1
ATOM 2954 C CA . ILE A 1 385 ? 23.047 23.688 26.938 1 91.69 385 ILE A CA 1
ATOM 2955 C C . ILE A 1 385 ? 22.75 22.219 27.281 1 91.69 385 ILE A C 1
ATOM 2957 O O . ILE A 1 385 ? 22.422 21.906 28.422 1 91.69 385 ILE A O 1
ATOM 2961 N N . THR A 1 386 ? 22.766 21.406 26.328 1 94.69 386 THR A N 1
ATOM 2962 C CA . THR A 1 386 ? 22.625 19.969 26.516 1 94.69 386 THR A CA 1
ATOM 2963 C C . THR A 1 386 ? 23.875 19.234 26.078 1 94.69 386 THR A C 1
ATOM 2965 O O . THR A 1 386 ? 24.438 19.531 25.016 1 94.69 386 THR A O 1
ATOM 2968 N N . LEU A 1 387 ? 24.281 18.25 26.906 1 96 387 LEU A N 1
ATOM 2969 C CA . LEU A 1 387 ? 25.484 17.469 26.609 1 96 387 LEU A CA 1
ATOM 2970 C C . LEU A 1 387 ? 25.125 16.188 25.859 1 96 387 LEU A C 1
ATOM 2972 O O . LEU A 1 387 ? 24.109 15.555 26.141 1 96 387 LEU A O 1
ATOM 2976 N N . LEU A 1 388 ? 25.969 15.883 24.875 1 96.88 388 LEU A N 1
ATOM 2977 C CA . LEU A 1 388 ? 25.703 14.719 24.031 1 96.88 388 LEU A CA 1
ATOM 2978 C C . LEU A 1 388 ? 27.016 14.055 23.609 1 96.88 388 LEU A C 1
ATOM 2980 O O . LEU A 1 388 ? 28.016 14.734 23.391 1 96.88 388 LEU A O 1
ATOM 2984 N N . SER A 1 389 ? 27 12.781 23.609 1 97.12 389 SER A N 1
ATOM 2985 C CA . SER A 1 389 ? 27.984 12.008 22.859 1 97.12 389 SER A CA 1
ATOM 2986 C C . SER A 1 389 ? 27.312 11.133 21.797 1 97.12 389 SER A C 1
ATOM 2988 O O . SER A 1 389 ? 26.688 10.125 22.125 1 97.12 389 SER A O 1
ATOM 2990 N N . CYS A 1 390 ? 27.484 11.508 20.594 1 93.88 390 CYS A N 1
ATOM 2991 C CA . CYS A 1 390 ? 26.906 10.703 19.531 1 93.88 390 CYS A CA 1
ATOM 2992 C C . CYS A 1 390 ? 27.531 9.32 19.484 1 93.88 390 CYS A C 1
ATOM 2994 O O . CYS A 1 390 ? 26.875 8.352 19.094 1 93.88 390 CYS A O 1
ATOM 2996 N N . HIS A 1 391 ? 28.672 9.266 19.938 1 93.06 391 HIS A N 1
ATOM 2997 C CA . HIS A 1 391 ? 29.406 8.008 19.906 1 93.06 391 HIS A CA 1
ATOM 2998 C C . HIS A 1 391 ? 28.875 7.023 20.938 1 93.06 391 HIS A C 1
ATOM 3000 O O . HIS A 1 391 ? 28.594 5.867 20.625 1 93.06 391 HIS A O 1
ATOM 3006 N N . THR A 1 392 ? 28.656 7.465 22.188 1 94.5 392 THR A N 1
ATOM 3007 C CA . THR A 1 392 ? 28.219 6.594 23.266 1 94.5 392 THR A CA 1
ATOM 3008 C C . THR A 1 392 ? 26.703 6.691 23.453 1 94.5 392 THR A C 1
ATOM 3010 O O . THR A 1 392 ? 26.109 5.859 24.141 1 94.5 392 THR A O 1
ATOM 3013 N N . GLN A 1 393 ? 26.141 7.742 22.922 1 93.56 393 GLN A N 1
ATOM 3014 C CA . GLN A 1 393 ? 24.703 8.047 23.016 1 93.56 393 GLN A CA 1
ATOM 3015 C C . GLN A 1 393 ? 24.344 8.57 24.391 1 93.56 393 GLN A C 1
ATOM 3017 O O . GLN A 1 393 ? 23.156 8.68 24.734 1 93.56 393 GLN A O 1
ATOM 3022 N N . ALA A 1 394 ? 25.391 8.789 25.125 1 93.69 394 ALA A N 1
ATOM 3023 C CA . ALA A 1 394 ? 25.125 9.422 26.406 1 93.69 394 ALA A CA 1
ATOM 3024 C C . ALA A 1 394 ? 24.516 10.805 26.219 1 93.69 394 ALA A C 1
ATOM 3026 O O . ALA A 1 394 ? 24.984 11.602 25.422 1 93.69 394 ALA A O 1
ATOM 3027 N N . GLY A 1 395 ? 23.406 11.117 26.922 1 94.56 395 GLY A N 1
ATOM 3028 C CA . GLY A 1 395 ? 22.75 12.414 26.875 1 94.56 395 GLY A CA 1
ATOM 3029 C C . GLY A 1 395 ? 21.688 12.508 25.797 1 94.56 395 GLY A C 1
ATOM 3030 O O . GLY A 1 395 ? 21 13.523 25.672 1 94.56 395 GLY A O 1
ATOM 3031 N N . LEU A 1 396 ? 21.547 11.516 25.047 1 93.56 396 LEU A N 1
ATOM 3032 C CA . LEU A 1 396 ? 20.625 11.531 23.906 1 93.56 396 LEU A CA 1
ATOM 3033 C C . LEU A 1 396 ? 19.188 11.742 24.375 1 93.56 396 LEU A C 1
ATOM 3035 O O . LEU A 1 396 ? 18.453 12.516 23.766 1 93.56 396 LEU A O 1
ATOM 3039 N N . GLU A 1 397 ? 18.828 11.109 25.375 1 92.69 397 GLU A N 1
ATOM 3040 C CA . GLU A 1 397 ? 17.469 11.242 25.891 1 92.69 397 GLU A CA 1
ATOM 3041 C C . GLU A 1 397 ? 17.156 12.68 26.281 1 92.69 397 GLU A C 1
ATOM 3043 O O . GLU A 1 397 ? 16.062 13.188 26.016 1 92.69 397 GLU A O 1
ATOM 3048 N N . ALA A 1 398 ? 18.125 13.258 26.922 1 93.25 398 ALA A N 1
ATOM 3049 C CA . ALA A 1 398 ? 17.953 14.648 27.328 1 93.25 398 ALA A CA 1
ATOM 3050 C C . ALA A 1 398 ? 17.828 15.57 26.125 1 93.25 398 ALA A C 1
ATOM 3052 O O . ALA A 1 398 ? 17.016 16.5 26.125 1 93.25 398 ALA A O 1
ATOM 3053 N N . VAL A 1 399 ? 18.594 15.32 25.188 1 94.5 399 VAL A N 1
ATOM 3054 C CA . VAL A 1 399 ? 18.562 16.109 23.953 1 94.5 399 VAL A CA 1
ATOM 3055 C C . VAL A 1 399 ? 17.203 15.969 23.281 1 94.5 399 VAL A C 1
ATOM 3057 O O . VAL A 1 399 ? 16.594 16.969 22.875 1 94.5 399 VAL A O 1
ATOM 3060 N N . LEU A 1 400 ? 16.688 14.773 23.203 1 93.19 400 LEU A N 1
ATOM 3061 C CA . LEU A 1 400 ? 15.406 14.508 22.562 1 93.19 400 LEU A CA 1
ATOM 3062 C C . LEU A 1 400 ? 14.273 15.172 23.344 1 93.19 400 LEU A C 1
ATOM 3064 O O . LEU A 1 400 ? 13.336 15.703 22.734 1 93.19 400 LEU A O 1
ATOM 3068 N N . GLN A 1 401 ? 14.391 15.148 24.562 1 94.19 401 GLN A N 1
ATOM 3069 C CA . GLN A 1 401 ? 13.383 15.805 25.391 1 94.19 401 GLN A CA 1
ATOM 3070 C C . GLN A 1 401 ? 13.375 17.312 25.156 1 94.19 401 GLN A C 1
ATOM 3072 O O . GLN A 1 401 ? 12.312 17.938 25.094 1 94.19 401 GLN A O 1
ATOM 3077 N N . GLU A 1 402 ? 14.492 17.859 25.078 1 94 402 GLU A N 1
ATOM 3078 C CA . GLU A 1 402 ? 14.586 19.297 24.828 1 94 402 GLU A CA 1
ATOM 3079 C C . GLU A 1 402 ? 14.039 19.656 23.453 1 94 402 GLU A C 1
ATOM 3081 O O . GLU A 1 402 ? 13.328 20.656 23.297 1 94 402 GLU A O 1
ATOM 3086 N N . ILE A 1 403 ? 14.367 18.875 22.531 1 93.69 403 ILE A N 1
ATOM 3087 C CA . ILE A 1 403 ? 13.844 19.109 21.188 1 93.69 403 ILE A CA 1
ATOM 3088 C C . ILE A 1 403 ? 12.312 19.031 21.219 1 93.69 403 ILE A C 1
ATOM 3090 O O . ILE A 1 403 ? 11.641 19.875 20.641 1 93.69 403 ILE A O 1
ATOM 3094 N N . THR A 1 404 ? 11.812 18.031 21.859 1 93.94 404 THR A N 1
ATOM 3095 C CA . THR A 1 404 ? 10.375 17.844 21.953 1 93.94 404 THR A CA 1
ATOM 3096 C C . THR A 1 404 ? 9.703 19.047 22.594 1 93.94 404 THR A C 1
ATOM 3098 O O . THR A 1 404 ? 8.648 19.5 22.141 1 93.94 404 THR A O 1
ATOM 3101 N N . THR A 1 405 ? 10.344 19.547 23.578 1 93.94 405 THR A N 1
ATOM 3102 C CA . THR A 1 405 ? 9.812 20.734 24.25 1 93.94 405 THR A CA 1
ATOM 3103 C C . THR A 1 405 ? 9.758 21.922 23.297 1 93.94 405 THR A C 1
ATOM 3105 O O . THR A 1 405 ? 8.766 22.656 23.266 1 93.94 405 THR A O 1
ATOM 3108 N N . ASN A 1 406 ? 10.773 22.109 22.578 1 93.38 406 ASN A N 1
ATOM 3109 C CA . ASN A 1 406 ? 10.797 23.188 21.578 1 93.38 406 ASN A CA 1
ATOM 3110 C C . ASN A 1 406 ? 9.727 22.984 20.516 1 93.38 406 ASN A C 1
ATOM 3112 O O . ASN A 1 406 ? 9.062 23.938 20.109 1 93.38 406 ASN A O 1
ATOM 3116 N N . LEU A 1 407 ? 9.547 21.797 20.141 1 94 407 LEU A N 1
ATOM 3117 C CA . LEU A 1 407 ? 8.562 21.484 19.125 1 94 407 LEU A CA 1
ATOM 3118 C C . LEU A 1 407 ? 7.148 21.734 19.625 1 94 407 LEU A C 1
ATOM 3120 O O . LEU A 1 407 ? 6.297 22.234 18.891 1 94 407 LEU A O 1
ATOM 3124 N N . LYS A 1 408 ? 6.914 21.391 20.844 1 93.19 408 LYS A N 1
ATOM 3125 C CA . LYS A 1 408 ? 5.621 21.672 21.453 1 93.19 408 LYS A CA 1
ATOM 3126 C C . LYS A 1 408 ? 5.305 23.156 21.438 1 93.19 408 LYS A C 1
ATOM 3128 O O . LYS A 1 408 ? 4.164 23.562 21.172 1 93.19 408 LYS A O 1
ATOM 3133 N N . HIS A 1 409 ? 6.305 23.891 21.672 1 91.75 409 HIS A N 1
ATOM 3134 C CA . HIS A 1 409 ? 6.129 25.344 21.656 1 91.75 409 HIS A CA 1
ATOM 3135 C C . HIS A 1 409 ? 5.891 25.859 20.25 1 91.75 409 HIS A C 1
ATOM 3137 O O . HIS A 1 409 ? 5.051 26.75 20.047 1 91.75 409 HIS A O 1
ATOM 3143 N N . LEU A 1 410 ? 6.574 25.344 19.328 1 92.38 410 LEU A N 1
ATOM 3144 C CA . LEU A 1 410 ? 6.535 25.812 17.953 1 92.38 410 LEU A CA 1
ATOM 3145 C C . LEU A 1 410 ? 5.242 25.391 17.266 1 92.38 410 LEU A C 1
ATOM 3147 O O . LEU A 1 410 ? 4.73 26.109 16.406 1 92.38 410 LEU A O 1
ATOM 3151 N N . CYS A 1 411 ? 4.711 24.219 17.594 1 92.62 411 CYS A N 1
ATOM 3152 C CA . CYS A 1 411 ? 3.557 23.656 16.891 1 92.62 411 CYS A CA 1
ATOM 3153 C C . CYS A 1 411 ? 2.293 23.812 17.734 1 92.62 411 CYS A C 1
ATOM 3155 O O . CYS A 1 411 ? 1.183 23.797 17.203 1 92.62 411 CYS A O 1
ATOM 3157 N N . GLY A 1 412 ? 2.451 23.938 18.953 1 86.06 412 GLY A N 1
ATOM 3158 C CA . GLY A 1 412 ? 1.293 23.969 19.844 1 86.06 412 GLY A CA 1
ATOM 3159 C C . GLY A 1 412 ? 0.616 22.609 19.969 1 86.06 412 GLY A C 1
ATOM 3160 O O . GLY A 1 412 ? 1.17 21.594 19.562 1 86.06 412 GLY A O 1
ATOM 3161 N N . ASN A 1 413 ? -0.496 22.578 20.719 1 81.69 413 ASN A N 1
ATOM 3162 C CA . ASN A 1 413 ? -1.336 21.391 20.875 1 81.69 413 ASN A CA 1
ATOM 3163 C C . ASN A 1 413 ? -2.717 21.594 20.266 1 81.69 413 ASN A C 1
ATOM 3165 O O . ASN A 1 413 ? -3.475 22.469 20.703 1 81.69 413 ASN A O 1
ATOM 3169 N N . PRO A 1 414 ? -2.951 20.828 19.312 1 81.56 414 PRO A N 1
ATOM 3170 C CA . PRO A 1 414 ? -4.262 20.969 18.672 1 81.56 414 PRO A CA 1
ATOM 3171 C C . PRO A 1 414 ? -5.418 20.641 19.625 1 81.56 414 PRO A C 1
ATOM 3173 O O . PRO A 1 414 ? -5.301 19.734 20.453 1 81.56 414 PRO A O 1
ATOM 3176 N N . SER A 1 415 ? -6.426 21.484 19.609 1 81.5 415 SER A N 1
ATOM 3177 C CA . SER A 1 415 ? -7.594 21.219 20.438 1 81.5 415 SER A CA 1
ATOM 3178 C C . SER A 1 415 ? -8.883 21.562 19.703 1 81.5 415 SER A C 1
ATOM 3180 O O . SER A 1 415 ? -8.875 22.344 18.75 1 81.5 415 SER A O 1
ATOM 3182 N N . LYS A 1 416 ? -9.945 20.922 20.203 1 82.56 416 LYS A N 1
ATOM 3183 C CA . LYS A 1 416 ? -11.266 21.125 19.609 1 82.56 416 LYS A CA 1
ATOM 3184 C C . LYS A 1 416 ? -11.773 22.531 19.859 1 82.56 416 LYS A C 1
ATOM 3186 O O . LYS A 1 416 ? -12.43 23.125 19 1 82.56 416 LYS A O 1
ATOM 3191 N N . GLU A 1 417 ? -11.406 23.047 20.938 1 78.94 417 GLU A N 1
ATOM 3192 C CA . GLU A 1 417 ? -11.906 24.344 21.359 1 78.94 417 GLU A CA 1
ATOM 3193 C C . GLU A 1 417 ? -11.25 25.484 20.578 1 78.94 417 GLU A C 1
ATOM 3195 O O . GLU A 1 417 ? -11.875 26.5 20.312 1 78.94 417 GLU A O 1
ATOM 3200 N N . SER A 1 418 ? -10.039 25.203 20.156 1 82 418 SER A N 1
ATOM 3201 C CA . SER A 1 418 ? -9.305 26.219 19.391 1 82 418 SER A CA 1
ATOM 3202 C C . SER A 1 418 ? -8.578 25.594 18.219 1 82 418 SER A C 1
ATOM 3204 O O . SER A 1 418 ? -7.352 25.453 18.234 1 82 418 SER A O 1
ATOM 3206 N N . PRO A 1 419 ? -9.422 25.375 17.188 1 87.19 419 PRO A N 1
ATOM 3207 C CA . PRO A 1 419 ? -8.781 24.75 16.031 1 87.19 419 PRO A CA 1
ATOM 3208 C C . PRO A 1 419 ? -7.73 25.656 15.383 1 87.19 419 PRO A C 1
ATOM 3210 O O . PRO A 1 419 ? -7.941 26.859 15.258 1 87.19 419 PRO A O 1
ATOM 3213 N N . ASN A 1 420 ? -6.66 25.062 15.031 1 88.5 420 ASN A N 1
ATOM 3214 C CA . ASN A 1 420 ? -5.543 25.812 14.461 1 88.5 420 ASN A CA 1
ATOM 3215 C C . ASN A 1 420 ? -5.762 26.094 12.977 1 88.5 420 ASN A C 1
ATOM 3217 O O . ASN A 1 420 ? -6.391 25.312 12.273 1 88.5 420 ASN A O 1
ATOM 3221 N N . LEU A 1 421 ? -5.281 27.25 12.625 1 90.56 421 LEU A N 1
ATOM 3222 C CA . LEU A 1 421 ? -5.168 27.594 11.211 1 90.56 421 LEU A CA 1
ATOM 3223 C C . LEU A 1 421 ? -3.996 26.844 10.57 1 90.56 421 LEU A C 1
ATOM 3225 O O . LEU A 1 421 ? -2.836 27.156 10.859 1 90.56 421 LEU A O 1
ATOM 3229 N N . SER A 1 422 ? -4.363 25.906 9.695 1 88.62 422 SER A N 1
ATOM 3230 C CA . SER A 1 422 ? -3.295 25.047 9.203 1 88.62 422 SER A CA 1
ATOM 3231 C C . SER A 1 422 ? -2.949 25.359 7.754 1 88.62 422 SER A C 1
ATOM 3233 O O . SER A 1 422 ? -1.935 24.891 7.234 1 88.62 422 SER A O 1
ATOM 3235 N N . GLN A 1 423 ? -3.746 26.156 7.094 1 90.38 423 GLN A N 1
ATOM 3236 C CA . GLN A 1 423 ? -3.521 26.422 5.68 1 90.38 423 GLN A CA 1
ATOM 3237 C C . GLN A 1 423 ? -3.234 27.906 5.445 1 90.38 423 GLN A C 1
ATOM 3239 O O . GLN A 1 423 ? -3.955 28.766 5.949 1 90.38 423 GLN A O 1
ATOM 3244 N N . GLN A 1 424 ? -2.256 28.156 4.547 1 88.44 424 GLN A N 1
ATOM 3245 C CA . GLN A 1 424 ? -1.92 29.531 4.195 1 88.44 424 GLN A CA 1
ATOM 3246 C C . GLN A 1 424 ? -3.074 30.219 3.469 1 88.44 424 GLN A C 1
ATOM 3248 O O . GLN A 1 424 ? -3.303 31.422 3.637 1 88.44 424 GLN A O 1
ATOM 3253 N N . ARG A 1 425 ? -3.773 29.516 2.715 1 88.56 425 ARG A N 1
ATOM 3254 C CA . ARG A 1 425 ? -4.902 30.062 1.964 1 88.56 425 ARG A CA 1
ATOM 3255 C C . ARG A 1 425 ? -5.992 30.562 2.902 1 88.56 425 ARG A C 1
ATOM 3257 O O . ARG A 1 425 ? -6.625 31.594 2.631 1 88.56 425 ARG A O 1
ATOM 3264 N N . HIS A 1 426 ? -6.207 29.828 4.035 1 93.12 426 HIS A N 1
ATOM 3265 C CA . HIS A 1 426 ? -7.168 30.281 5.031 1 93.12 426 HIS A CA 1
ATOM 3266 C C . HIS A 1 426 ? -6.742 31.625 5.629 1 93.12 426 HIS A C 1
ATOM 3268 O O . HIS A 1 426 ? -7.555 32.531 5.727 1 93.12 426 HIS A O 1
ATOM 3274 N N . ARG A 1 427 ? -5.508 31.688 5.938 1 93.62 427 ARG A N 1
ATOM 3275 C CA . ARG A 1 427 ? -4.953 32.906 6.52 1 93.62 427 ARG A CA 1
ATOM 3276 C C . ARG A 1 427 ? -5.133 34.094 5.582 1 93.62 427 ARG A C 1
ATOM 3278 O O . ARG A 1 427 ? -5.535 35.188 6.012 1 93.62 427 ARG A O 1
ATOM 3285 N N . TYR A 1 428 ? -4.859 33.844 4.371 1 93.31 428 TYR A N 1
ATOM 3286 C CA . TYR A 1 428 ? -4.988 34.906 3.369 1 93.31 428 TYR A CA 1
ATOM 3287 C C . TYR A 1 428 ? -6.41 35.438 3.324 1 93.31 428 TYR A C 1
ATOM 3289 O O . TYR A 1 428 ? -6.621 36.656 3.393 1 93.31 428 TYR A O 1
ATOM 3297 N N . HIS A 1 429 ? -7.371 34.594 3.281 1 93.88 429 HIS A N 1
ATOM 3298 C CA . HIS A 1 429 ? -8.766 35 3.154 1 93.88 429 HIS A CA 1
ATOM 3299 C C . HIS A 1 429 ? -9.281 35.625 4.453 1 93.88 429 HIS A C 1
ATOM 3301 O O . HIS A 1 429 ? -10.109 36.531 4.43 1 93.88 429 HIS A O 1
ATOM 3307 N N . LEU A 1 430 ? -8.797 35.094 5.539 1 96.25 430 LEU A N 1
ATOM 3308 C CA . LEU A 1 430 ? -9.195 35.656 6.82 1 96.25 430 LEU A CA 1
ATOM 3309 C C . LEU A 1 430 ? -8.656 37.094 6.969 1 96.25 430 LEU A C 1
ATOM 3311 O O . LEU A 1 430 ? -9.352 37.969 7.473 1 96.25 430 LEU A O 1
ATOM 3315 N N . LYS A 1 431 ? -7.449 37.281 6.539 1 96.44 431 LYS A N 1
ATOM 3316 C CA . LYS A 1 431 ? -6.879 38.625 6.566 1 96.44 431 LYS A CA 1
ATOM 3317 C C . LYS A 1 431 ? -7.68 39.562 5.68 1 96.44 431 LYS A C 1
ATOM 3319 O O . LYS A 1 431 ? -7.949 40.719 6.07 1 96.44 431 LYS A O 1
ATOM 3324 N N . GLN A 1 432 ? -8.023 39.094 4.555 1 96.19 432 GLN A N 1
ATOM 3325 C CA . GLN A 1 432 ? -8.859 39.875 3.662 1 96.19 432 GLN A CA 1
ATOM 3326 C C . GLN A 1 432 ? -10.203 40.188 4.301 1 96.19 432 GLN A C 1
ATOM 3328 O O . GLN A 1 432 ? -10.742 41.312 4.129 1 96.19 432 GLN A O 1
ATOM 3333 N N . CYS A 1 433 ? -10.734 39.219 5 1 97.38 433 CYS A N 1
ATOM 3334 C CA . CYS A 1 433 ? -12.008 39.438 5.691 1 97.38 433 CYS A CA 1
ATOM 3335 C C . CYS A 1 433 ? -11.898 40.531 6.719 1 97.38 433 CYS A C 1
ATOM 3337 O O . CYS A 1 433 ? -12.742 41.438 6.754 1 97.38 433 CYS A O 1
ATOM 3339 N N . VAL A 1 434 ? -10.891 40.5 7.488 1 97.88 434 VAL A N 1
ATOM 3340 C CA . VAL A 1 434 ? -10.672 41.531 8.508 1 97.88 434 VAL A CA 1
ATOM 3341 C C . VAL A 1 434 ? -10.516 42.906 7.84 1 97.88 434 VAL A C 1
ATOM 3343 O O . VAL A 1 434 ? -11.07 43.906 8.312 1 97.88 434 VAL A O 1
ATOM 3346 N N . ASP A 1 435 ? -9.82 42.938 6.754 1 97.69 435 ASP A N 1
ATOM 3347 C CA . ASP A 1 435 ? -9.641 44.188 6.02 1 97.69 435 ASP A CA 1
ATOM 3348 C C . ASP A 1 435 ? -10.984 44.75 5.586 1 97.69 435 ASP A C 1
ATOM 3350 O O . ASP A 1 435 ? -11.219 45.969 5.711 1 97.69 435 ASP A O 1
ATOM 3354 N N . CYS A 1 436 ? -11.82 43.938 5.082 1 97.75 436 CYS A N 1
ATOM 3355 C CA . CYS A 1 436 ? -13.148 44.344 4.645 1 97.75 436 CYS A CA 1
ATOM 3356 C C . CYS A 1 436 ? -13.961 44.875 5.82 1 97.75 436 CYS A C 1
ATOM 3358 O O . CYS A 1 436 ? -14.648 45.906 5.695 1 97.75 436 CYS A O 1
ATOM 3360 N N . LEU A 1 437 ? -13.867 44.25 6.91 1 98.06 437 LEU A N 1
ATOM 3361 C CA . LEU A 1 437 ? -14.633 44.656 8.086 1 98.06 437 LEU A CA 1
ATOM 3362 C C . LEU A 1 4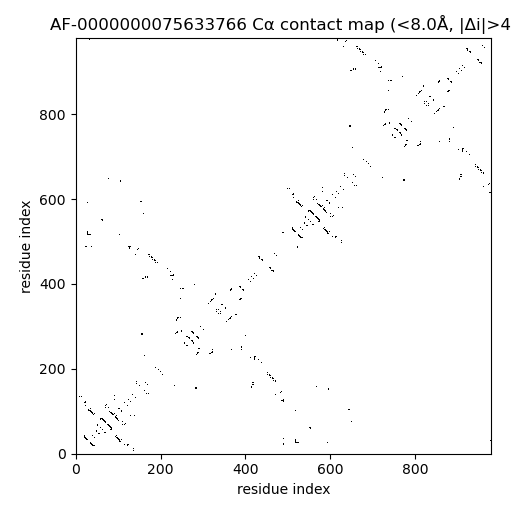37 ? -14.117 45.969 8.664 1 98.06 437 LEU A C 1
ATOM 3364 O O . LEU A 1 437 ? -14.898 46.812 9.133 1 98.06 437 LEU A O 1
ATOM 3368 N N . GLU A 1 438 ? -12.82 46.094 8.617 1 97.31 438 GLU A N 1
ATOM 3369 C CA . GLU A 1 438 ? -12.234 47.344 9.078 1 97.31 438 GLU A CA 1
ATOM 3370 C C . GLU A 1 438 ? -12.641 48.5 8.172 1 97.31 438 GLU A C 1
ATOM 3372 O O . GLU A 1 438 ? -12.867 49.625 8.648 1 97.31 438 GLU A O 1
ATOM 3377 N N . LYS A 1 439 ? -12.688 48.25 6.918 1 96.19 439 LYS A N 1
ATOM 3378 C CA . LYS A 1 439 ? -13.164 49.281 5.984 1 96.19 439 LYS A CA 1
ATOM 3379 C C . LYS A 1 439 ? -14.609 49.656 6.293 1 96.19 439 LYS A C 1
ATOM 3381 O O . LYS A 1 439 ? -14.969 50.844 6.207 1 96.19 439 LYS A O 1
ATOM 3386 N N . TYR A 1 440 ? -15.422 48.656 6.574 1 96.44 440 TYR A N 1
ATOM 3387 C CA . TYR A 1 440 ? -16.797 48.938 6.984 1 96.44 440 TYR A CA 1
ATOM 3388 C C . TYR A 1 440 ? -16.828 49.875 8.188 1 96.44 440 TYR A C 1
ATOM 3390 O O . TYR A 1 440 ? -17.547 50.875 8.188 1 96.44 440 TYR A O 1
ATOM 3398 N N . GLN A 1 441 ? -16.078 49.531 9.203 1 95.06 441 GLN A N 1
ATOM 3399 C CA . GLN A 1 441 ? -16.062 50.312 10.438 1 95.06 441 GLN A CA 1
ATOM 3400 C C . GLN A 1 441 ? -15.602 51.719 10.18 1 95.06 441 GLN A C 1
ATOM 3402 O O . GLN A 1 441 ? -16.234 52.688 10.648 1 95.06 441 GLN A O 1
ATOM 3407 N N . ARG A 1 442 ? -14.547 51.844 9.391 1 94 442 ARG A N 1
ATOM 3408 C CA . ARG A 1 442 ? -14.031 53.188 9.07 1 94 442 ARG A CA 1
ATOM 3409 C C . ARG A 1 442 ? -15.055 54 8.289 1 94 442 ARG A C 1
ATOM 3411 O O . ARG A 1 442 ? -15.203 55.188 8.508 1 94 442 ARG A O 1
ATOM 3418 N N . TYR A 1 443 ? -15.695 53.312 7.406 1 92.75 443 TYR A N 1
ATOM 3419 C CA . TYR A 1 443 ? -16.672 54 6.559 1 92.75 443 TYR A CA 1
ATOM 3420 C C . TYR A 1 443 ? -17.859 54.469 7.375 1 92.75 443 TYR A C 1
ATOM 3422 O O . TYR A 1 443 ? -18.328 55.594 7.199 1 92.75 443 TYR A O 1
ATOM 3430 N N . VAL A 1 444 ? -18.422 53.719 8.258 1 90.5 444 VAL A N 1
ATOM 3431 C CA . VAL A 1 444 ? -19.609 54.031 9.039 1 90.5 444 VAL A CA 1
ATOM 3432 C C . VAL A 1 444 ? -19.281 55.062 10.125 1 90.5 444 VAL A C 1
ATOM 3434 O O . VAL A 1 444 ? -20.078 55.938 10.445 1 90.5 444 VAL A O 1
ATOM 3437 N N . GLU A 1 445 ? -18.125 54.938 10.664 1 86.94 445 GLU A N 1
ATOM 3438 C CA . GLU A 1 445 ? -17.719 55.812 11.742 1 86.94 445 GLU A CA 1
ATOM 3439 C C . GLU A 1 445 ? -17.281 57.188 11.188 1 86.94 445 GLU A C 1
ATOM 3441 O O . GLU A 1 445 ? -17.391 58.188 11.867 1 86.94 445 GLU A O 1
ATOM 3446 N N . GLY A 1 446 ? -16.719 57.219 10.039 1 83.19 446 GLY A N 1
ATOM 3447 C CA . GLY A 1 446 ? -16.094 58.438 9.508 1 83.19 446 GLY A CA 1
ATOM 3448 C C . GLY A 1 446 ? -17.094 59.375 8.883 1 83.19 446 GLY A C 1
ATOM 3449 O O . GLY A 1 446 ? -16.75 60.531 8.547 1 83.19 446 GLY A O 1
ATOM 3450 N N . GLN A 1 447 ? -18.219 58.938 8.68 1 81 447 GLN A N 1
ATOM 3451 C CA . GLN A 1 447 ? -19.188 59.812 7.996 1 81 447 GLN A CA 1
ATOM 3452 C C . GLN A 1 447 ? -20.422 60.031 8.859 1 81 447 GLN A C 1
ATOM 3454 O O . GLN A 1 447 ? -20.828 59.156 9.617 1 81 447 GLN A O 1
ATOM 3459 N N . ARG A 1 448 ? -20.953 61.25 8.812 1 78.31 448 ARG A N 1
ATOM 3460 C CA . ARG A 1 448 ? -22.172 61.562 9.547 1 78.31 448 ARG A CA 1
ATOM 3461 C C . ARG A 1 448 ? -23.375 60.812 8.984 1 78.31 448 ARG A C 1
ATOM 3463 O O . ARG A 1 448 ? -24.188 60.281 9.734 1 78.31 448 ARG A O 1
ATOM 3470 N N . ASN A 1 449 ? -23.516 60.75 7.66 1 81.62 449 ASN A N 1
ATOM 3471 C CA . ASN A 1 449 ? -24.578 60 6.988 1 81.62 449 ASN A CA 1
ATOM 3472 C C . ASN A 1 449 ? -24.016 59.062 5.922 1 81.62 449 ASN A C 1
ATOM 3474 O O . ASN A 1 449 ? -24.172 59.312 4.727 1 81.62 449 ASN A O 1
ATOM 3478 N N . PRO A 1 450 ? -23.453 57.969 6.484 1 87 450 PRO A N 1
ATOM 3479 C CA . PRO A 1 450 ? -22.828 57.062 5.516 1 87 450 PRO A CA 1
ATOM 3480 C C . PRO A 1 450 ? -23.844 56.375 4.605 1 87 450 PRO A C 1
ATOM 3482 O O . PRO A 1 450 ? -24.969 56.125 5.023 1 87 450 PRO A O 1
ATOM 3485 N N . ASP A 1 451 ? -23.484 56.219 3.334 1 90.44 451 ASP A N 1
ATOM 3486 C CA . ASP A 1 451 ? -24.266 55.406 2.42 1 90.44 451 ASP A CA 1
ATOM 3487 C C . ASP A 1 451 ? -24.234 53.938 2.84 1 90.44 451 ASP A C 1
ATOM 3489 O O . ASP A 1 451 ? -23.203 53.281 2.703 1 90.44 451 ASP A O 1
ATOM 3493 N N . LEU A 1 452 ? -25.328 53.5 3.303 1 89.75 452 LEU A N 1
ATOM 3494 C CA . LEU A 1 452 ? -25.406 52.188 3.881 1 89.75 452 LEU A CA 1
ATOM 3495 C C . LEU A 1 452 ? -25.281 51.094 2.799 1 89.75 452 LEU A C 1
ATOM 3497 O O . LEU A 1 452 ? -24.922 49.969 3.088 1 89.75 452 LEU A O 1
ATOM 3501 N N . ALA A 1 453 ? -25.578 51.469 1.602 1 90.19 453 ALA A N 1
ATOM 3502 C CA . ALA A 1 453 ? -25.375 50.531 0.5 1 90.19 453 ALA A CA 1
ATOM 3503 C C . ALA A 1 453 ? -23.906 50.219 0.312 1 90.19 453 ALA A C 1
ATOM 3505 O O . ALA A 1 453 ? -23.531 49.062 0.08 1 90.19 453 ALA A O 1
ATOM 3506 N N . ILE A 1 454 ? -23.109 51.219 0.443 1 91.62 454 ILE A N 1
ATOM 3507 C CA . ILE A 1 454 ? -21.672 51.062 0.327 1 91.62 454 ILE A CA 1
ATOM 3508 C C . ILE A 1 454 ? -21.141 50.25 1.522 1 91.62 454 ILE A C 1
ATOM 3510 O O . ILE A 1 454 ? -20.312 49.375 1.363 1 91.62 454 ILE A O 1
ATOM 3514 N N . ALA A 1 455 ? -21.641 50.625 2.666 1 92.75 455 ALA A N 1
ATOM 3515 C CA . ALA A 1 455 ? -21.234 49.906 3.883 1 92.75 455 ALA A CA 1
ATOM 3516 C C . ALA A 1 455 ? -21.562 48.438 3.787 1 92.75 455 ALA A C 1
ATOM 3518 O O . ALA A 1 455 ? -20.734 47.594 4.164 1 92.75 455 ALA A O 1
ATOM 3519 N N . THR A 1 456 ? -22.688 48.125 3.279 1 93.56 456 THR A N 1
ATOM 3520 C CA . THR A 1 456 ? -23.125 46.75 3.152 1 93.56 456 THR A CA 1
ATOM 3521 C C . THR A 1 456 ? -22.234 45.969 2.186 1 93.56 456 THR A C 1
ATOM 3523 O O . THR A 1 456 ? -22.016 44.781 2.359 1 93.56 456 THR A O 1
ATOM 3526 N N . GLN A 1 457 ? -21.734 46.688 1.219 1 94.94 457 GLN A N 1
ATOM 3527 C CA . GLN A 1 457 ? -20.844 46.031 0.26 1 94.94 457 GLN A CA 1
ATOM 3528 C C . GLN A 1 457 ? -19.578 45.5 0.94 1 94.94 457 GLN A C 1
ATOM 3530 O O . GLN A 1 457 ? -19.062 44.438 0.586 1 94.94 457 GLN A O 1
ATOM 3535 N N . HIS A 1 458 ? -19.062 46.219 1.855 1 96.06 458 HIS A N 1
ATOM 3536 C CA . HIS A 1 458 ? -17.906 45.781 2.615 1 96.06 458 HIS A CA 1
ATOM 3537 C C . HIS A 1 458 ? -18.219 44.5 3.396 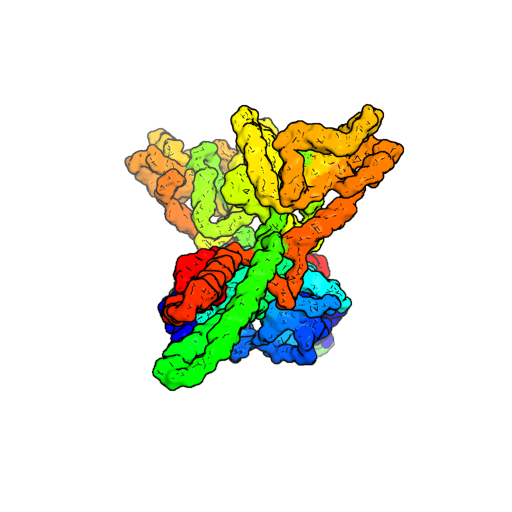1 96.06 458 HIS A C 1
ATOM 3539 O O . HIS A 1 458 ? -17.391 43.594 3.475 1 96.06 458 HIS A O 1
ATOM 3545 N N . LEU A 1 459 ? -19.438 44.438 3.941 1 95.94 459 LEU A N 1
ATOM 3546 C CA . LEU A 1 459 ? -19.859 43.25 4.664 1 95.94 459 LEU A CA 1
ATOM 3547 C C . LEU A 1 459 ? -20.031 42.062 3.715 1 95.94 459 LEU A C 1
ATOM 3549 O O . LEU A 1 459 ? -19.656 40.938 4.055 1 95.94 459 LEU A O 1
ATOM 3553 N N . ARG A 1 460 ? -20.531 42.344 2.564 1 95.5 460 ARG A N 1
ATOM 3554 C CA . ARG A 1 460 ? -20.672 41.281 1.56 1 95.5 460 ARG A CA 1
ATOM 3555 C C . ARG A 1 460 ? -19.312 40.75 1.132 1 95.5 460 ARG A C 1
ATOM 3557 O O . ARG A 1 460 ? -19.141 39.531 0.955 1 95.5 460 ARG A O 1
ATOM 3564 N N . ASN A 1 461 ? -18.391 41.625 0.945 1 96.06 461 ASN A N 1
ATOM 3565 C CA . ASN A 1 461 ? -17.031 41.188 0.595 1 96.06 461 ASN A CA 1
ATOM 3566 C C . ASN A 1 461 ? -16.406 40.312 1.684 1 96.06 461 ASN A C 1
ATOM 3568 O O . ASN A 1 461 ? -15.734 39.344 1.386 1 96.06 461 ASN A O 1
ATOM 3572 N N . ALA A 1 462 ? -16.625 40.719 2.908 1 96.81 462 ALA A N 1
ATOM 3573 C CA . ALA A 1 462 ? -16.141 39.906 4.031 1 96.81 462 ALA A CA 1
ATOM 3574 C C . ALA A 1 462 ? -16.734 38.5 4.027 1 96.81 462 ALA A C 1
ATOM 3576 O O . ALA A 1 462 ? -16.031 37.531 4.23 1 96.81 462 ALA A O 1
ATOM 3577 N N . THR A 1 463 ? -18.031 38.438 3.777 1 94.94 463 THR A N 1
ATOM 3578 C CA . THR A 1 463 ? -18.734 37.156 3.705 1 94.94 463 THR A CA 1
ATOM 3579 C C . THR A 1 463 ? -18.156 36.312 2.584 1 94.94 463 THR A C 1
ATOM 3581 O O . THR A 1 463 ? -18.016 35.094 2.74 1 94.94 463 THR A O 1
ATOM 3584 N N . ARG A 1 464 ? -17.812 36.906 1.492 1 93.75 464 ARG A N 1
ATOM 3585 C CA . ARG A 1 464 ? -17.234 36.188 0.351 1 93.75 464 ARG A CA 1
ATOM 3586 C C . ARG A 1 464 ? -15.875 35.594 0.702 1 93.75 464 ARG A C 1
ATOM 3588 O O . ARG A 1 464 ? -15.539 34.5 0.255 1 93.75 464 ARG A O 1
ATOM 3595 N N . CYS A 1 465 ? -15.086 36.344 1.452 1 94.69 465 CYS A N 1
ATOM 3596 C CA . CYS A 1 465 ? -13.773 35.844 1.863 1 94.69 465 CYS A CA 1
ATOM 3597 C C . CYS A 1 465 ? -13.891 34.531 2.645 1 94.69 465 CYS A C 1
ATOM 3599 O O . CYS A 1 465 ? -13.164 33.594 2.383 1 94.69 465 CYS A O 1
ATOM 3601 N N . ILE A 1 466 ? -14.836 34.469 3.545 1 94.75 466 ILE A N 1
ATOM 3602 C CA . ILE A 1 466 ? -15.047 33.25 4.324 1 94.75 466 ILE A CA 1
ATOM 3603 C C . ILE A 1 466 ? -15.594 32.156 3.426 1 94.75 466 ILE A C 1
ATOM 3605 O O . ILE A 1 466 ? -15.211 30.984 3.551 1 94.75 466 ILE A O 1
ATOM 3609 N N . GLY A 1 467 ? -16.484 32.531 2.578 1 91.38 467 GLY A N 1
ATOM 3610 C CA . GLY A 1 467 ? -17.031 31.562 1.627 1 91.38 467 GLY A CA 1
ATOM 3611 C C . GLY A 1 467 ? -15.961 30.906 0.772 1 91.38 467 GLY A C 1
ATOM 3612 O O . GLY A 1 467 ? -16.078 29.719 0.44 1 91.38 467 GLY A O 1
ATOM 3613 N N . LYS A 1 468 ? -14.914 31.656 0.382 1 90.94 468 LYS A N 1
ATOM 3614 C CA . LYS A 1 468 ? -13.805 31.109 -0.398 1 90.94 468 LYS A CA 1
ATOM 3615 C C . LYS A 1 468 ? -13.023 30.062 0.401 1 90.94 468 LYS A C 1
ATOM 3617 O O . LYS A 1 468 ? -12.438 29.156 -0.174 1 90.94 468 LYS A O 1
ATOM 3622 N N . ILE A 1 469 ? -13.047 30.188 1.721 1 92.62 469 ILE A N 1
ATOM 3623 C CA . ILE A 1 469 ? -12.352 29.234 2.578 1 92.62 469 ILE A CA 1
ATOM 3624 C C . ILE A 1 469 ? -13.148 27.922 2.637 1 92.62 469 ILE A C 1
ATOM 3626 O O . ILE A 1 469 ? -12.586 26.844 2.436 1 92.62 469 ILE A O 1
ATOM 3630 N N . THR A 1 470 ? -14.438 27.984 2.859 1 92.06 470 THR A N 1
ATOM 3631 C CA . THR A 1 470 ? -15.281 26.812 3.066 1 92.06 470 THR A CA 1
ATOM 3632 C C . THR A 1 470 ? -15.672 26.188 1.731 1 92.06 470 THR A C 1
ATOM 3634 O O . THR A 1 470 ? -16.125 25.031 1.687 1 92.06 470 THR A O 1
ATOM 3637 N N . GLY A 1 471 ? -15.484 26.922 0.668 1 87.75 471 GLY A N 1
ATOM 3638 C CA . GLY A 1 471 ? -15.82 26.406 -0.653 1 87.75 471 GLY A CA 1
ATOM 3639 C C . GLY A 1 471 ? -17.219 26.812 -1.103 1 87.75 471 GLY A C 1
ATOM 3640 O O . GLY A 1 471 ? -17.688 26.359 -2.145 1 87.75 471 GLY A O 1
ATOM 3641 N N . ALA A 1 472 ? -17.891 27.562 -0.335 1 81.31 472 ALA A N 1
ATOM 3642 C CA . ALA A 1 472 ? -19.203 28.062 -0.74 1 81.31 472 ALA A CA 1
ATOM 3643 C C . ALA A 1 472 ? -19.094 28.938 -1.982 1 81.31 472 ALA A C 1
ATOM 3645 O O . ALA A 1 472 ? -20.031 29.016 -2.773 1 81.31 472 ALA A O 1
ATOM 3646 N N . ILE A 1 473 ? -18.031 29.625 -2.064 1 72.5 473 ILE A N 1
ATOM 3647 C CA . ILE A 1 473 ? -17.688 30.391 -3.256 1 72.5 473 ILE A CA 1
ATOM 3648 C C . ILE A 1 473 ? -16.438 29.781 -3.916 1 72.5 473 ILE A C 1
ATOM 3650 O O . ILE A 1 473 ? -15.383 29.688 -3.291 1 72.5 473 ILE A O 1
ATOM 3654 N N . GLU A 1 474 ? -16.719 28.984 -4.953 1 65.19 474 GLU A N 1
ATOM 3655 C CA . GLU A 1 474 ? -15.586 28.188 -5.445 1 65.19 474 GLU A CA 1
ATOM 3656 C C . GLU A 1 474 ? -15.086 28.719 -6.789 1 65.19 474 GLU A C 1
ATOM 3658 O O . GLU A 1 474 ? -15.867 29.281 -7.566 1 65.19 474 GLU A O 1
ATOM 3663 N N . THR A 1 475 ? -13.688 28.844 -6.77 1 65.12 475 THR A N 1
ATOM 3664 C CA . THR A 1 475 ? -13.07 28.938 -8.086 1 65.12 475 THR A CA 1
ATOM 3665 C C . THR A 1 475 ? -12.492 27.594 -8.508 1 65.12 475 THR A C 1
ATOM 3667 O O . THR A 1 475 ? -11.969 26.859 -7.68 1 65.12 475 THR A O 1
ATOM 3670 N N . GLU A 1 476 ? -12.773 27.141 -9.664 1 69.06 476 GLU A N 1
ATOM 3671 C CA . GLU A 1 476 ? -12.352 25.859 -10.219 1 69.06 476 GLU A CA 1
ATOM 3672 C C . GLU A 1 476 ? -10.844 25.656 -10.055 1 69.06 476 GLU A C 1
ATOM 3674 O O . GLU A 1 476 ? -10.383 24.547 -9.797 1 69.06 476 GLU A O 1
ATOM 3679 N N . GLU A 1 477 ? -10.141 26.672 -10.109 1 65.31 477 GLU A N 1
ATOM 3680 C CA . GLU A 1 477 ? -8.68 26.578 -10.062 1 65.31 477 GLU A CA 1
ATOM 3681 C C . GLU A 1 477 ? -8.203 26.109 -8.688 1 65.31 477 GLU A C 1
ATOM 3683 O O . GLU A 1 477 ? -7.324 25.266 -8.586 1 65.31 477 GLU A O 1
ATOM 3688 N N . ILE A 1 478 ? -8.828 26.609 -7.711 1 71.75 478 ILE A N 1
ATOM 3689 C CA . ILE A 1 478 ? -8.406 26.266 -6.359 1 71.75 478 ILE A CA 1
ATOM 3690 C C . ILE A 1 478 ? -8.781 24.812 -6.07 1 71.75 478 ILE A C 1
ATOM 3692 O O . ILE A 1 478 ? -8.016 24.078 -5.426 1 71.75 478 ILE A O 1
ATOM 3696 N N . LEU A 1 479 ? -9.859 24.469 -6.629 1 77.62 479 LEU A N 1
ATOM 3697 C CA . LEU A 1 479 ? -10.32 23.109 -6.422 1 77.62 479 LEU A CA 1
ATOM 3698 C C . LEU A 1 479 ? -9.367 22.109 -7.082 1 77.62 479 LEU A C 1
ATOM 3700 O O . LEU A 1 479 ? -9.039 21.078 -6.492 1 77.62 479 LEU A O 1
ATOM 3704 N N . ASP A 1 480 ? -8.891 22.438 -8.227 1 72.31 480 ASP A N 1
ATOM 3705 C CA . ASP A 1 480 ? -7.98 21.547 -8.938 1 72.31 480 ASP A CA 1
ATOM 3706 C C . ASP A 1 480 ? -6.68 21.359 -8.164 1 72.31 480 ASP A C 1
ATOM 3708 O O . ASP A 1 480 ? -6.148 20.25 -8.086 1 72.31 480 ASP A O 1
ATOM 3712 N N . VAL A 1 481 ? -6.242 22.375 -7.602 1 72.06 481 VAL A N 1
ATOM 3713 C CA . VAL A 1 481 ? -4.992 22.328 -6.852 1 72.06 481 VAL A CA 1
ATOM 3714 C C . VAL A 1 481 ? -5.172 21.453 -5.609 1 72.06 481 VAL A C 1
ATOM 3716 O O . VAL A 1 481 ? -4.344 20.594 -5.32 1 72.06 481 VAL A O 1
ATOM 3719 N N . ILE A 1 482 ? -6.25 21.672 -4.934 1 79.25 482 ILE A N 1
ATOM 3720 C CA . ILE A 1 482 ? -6.484 20.953 -3.684 1 79.25 482 ILE A CA 1
ATOM 3721 C C . ILE A 1 482 ? -6.668 19.469 -3.967 1 79.25 482 ILE A C 1
ATOM 3723 O O . ILE A 1 482 ? -6.035 18.625 -3.326 1 79.25 482 ILE A O 1
ATOM 3727 N N . PHE A 1 483 ? -7.367 19.156 -4.957 1 80.31 483 PHE A N 1
ATOM 3728 C CA . PHE A 1 483 ? -7.719 17.766 -5.195 1 80.31 483 PHE A CA 1
ATOM 3729 C C . PHE A 1 483 ? -6.578 17.031 -5.887 1 80.31 483 PHE A C 1
ATOM 3731 O O . PHE A 1 483 ? -6.473 15.797 -5.793 1 80.31 483 PHE A O 1
ATOM 3738 N N . SER A 1 484 ? -5.672 17.719 -6.531 1 76.5 484 SER A N 1
ATOM 3739 C CA . SER A 1 484 ? -4.516 17.094 -7.172 1 76.5 484 SER A CA 1
ATOM 3740 C C . SER A 1 484 ? -3.537 16.547 -6.141 1 76.5 484 SER A C 1
ATOM 3742 O O . SER A 1 484 ? -2.678 15.727 -6.465 1 76.5 484 SER A O 1
ATOM 3744 N N . THR A 1 485 ? -3.711 17.016 -4.918 1 76.25 485 THR A N 1
ATOM 3745 C CA . THR A 1 485 ? -2.807 16.562 -3.865 1 76.25 485 THR A CA 1
ATOM 3746 C C . THR A 1 485 ? -3.186 15.164 -3.389 1 76.25 485 THR A C 1
ATOM 3748 O O . THR A 1 485 ? -2.406 14.516 -2.691 1 76.25 485 THR A O 1
ATOM 3751 N N . PHE A 1 486 ? -4.355 14.773 -3.777 1 78.12 486 PHE A N 1
ATOM 3752 C CA . PHE A 1 486 ? -4.816 13.445 -3.383 1 78.12 486 PHE A CA 1
ATOM 3753 C C . PHE A 1 486 ? -4.285 12.383 -4.34 1 78.12 486 PHE A C 1
ATOM 3755 O O . PHE A 1 486 ? -3.938 12.688 -5.484 1 78.12 486 PHE A O 1
ATOM 3762 N N . CYS A 1 487 ? -4.129 11.195 -3.791 1 72.06 487 CYS A N 1
ATOM 3763 C CA . CYS A 1 487 ? -3.836 10.055 -4.648 1 72.06 487 CYS A CA 1
ATOM 3764 C C . CYS A 1 487 ? -5.098 9.547 -5.34 1 72.06 487 CYS A C 1
ATOM 3766 O O . CYS A 1 487 ? -6.203 10 -5.031 1 72.06 487 CYS A O 1
ATOM 3768 N N . ILE A 1 488 ? -4.828 8.703 -6.316 1 62.56 488 ILE A N 1
ATOM 3769 C CA . ILE A 1 488 ? -5.953 8.055 -6.984 1 62.56 488 ILE A CA 1
ATOM 3770 C C . ILE A 1 488 ? -6.684 7.145 -6 1 62.56 488 ILE A C 1
ATOM 3772 O O . ILE A 1 488 ? -6.051 6.465 -5.188 1 62.56 488 ILE A O 1
ATOM 3776 N N . GLY A 1 489 ? -7.988 7.172 -6.078 1 76.88 489 GLY A N 1
ATOM 3777 C CA . GLY A 1 489 ? -8.773 6.336 -5.184 1 76.88 489 GLY A CA 1
ATOM 3778 C C . GLY A 1 489 ? -9.312 7.086 -3.979 1 76.88 489 GLY A C 1
ATOM 3779 O O . GLY A 1 489 ? -10.016 6.512 -3.145 1 76.88 489 GLY A O 1
ATOM 3780 N N . LYS A 1 490 ? -9.016 8.273 -4.008 1 82 490 LYS A N 1
ATOM 3781 C CA . LYS A 1 490 ? -9.508 9.133 -2.934 1 82 490 LYS A CA 1
ATOM 3782 C C . LYS A 1 490 ? -10.438 10.211 -3.477 1 82 490 LYS A C 1
ATOM 3784 O O . LYS A 1 490 ? -10.336 10.594 -4.641 1 82 490 LYS A O 1
ATOM 3789 N N . MET B 1 1 ? -14.969 -45.375 14.156 1 24.78 1 MET B N 1
ATOM 3790 C CA . MET B 1 1 ? -13.57 -45.031 14.422 1 24.78 1 MET B CA 1
ATOM 3791 C C . MET B 1 1 ? -13.055 -44.031 13.391 1 24.78 1 MET B C 1
ATOM 3793 O O . MET B 1 1 ? -12.023 -43.375 13.602 1 24.78 1 MET B O 1
ATOM 3797 N N . PHE B 1 2 ? -13.602 -44.062 12.164 1 27 2 PHE B N 1
ATOM 3798 C CA . PHE B 1 2 ? -13.195 -43.281 11.008 1 27 2 PHE B CA 1
ATOM 3799 C C . PHE B 1 2 ? -13.57 -41.812 11.188 1 27 2 PHE B C 1
ATOM 3801 O O . PHE B 1 2 ? -13.094 -40.938 10.453 1 27 2 PHE B O 1
ATOM 3808 N N . ALA B 1 3 ? -14.656 -41.562 11.875 1 29.59 3 ALA B N 1
ATOM 3809 C CA . ALA B 1 3 ? -15.227 -40.219 12.062 1 29.59 3 ALA B CA 1
ATOM 3810 C C . ALA B 1 3 ? -14.336 -39.344 12.953 1 29.59 3 ALA B C 1
ATOM 3812 O O . ALA B 1 3 ? -14.578 -38.156 13.109 1 29.59 3 ALA B O 1
ATOM 3813 N N . ARG B 1 4 ? -13.422 -40 13.68 1 34.09 4 ARG B N 1
ATOM 3814 C CA . ARG B 1 4 ? -12.625 -39.219 14.625 1 34.09 4 ARG B CA 1
ATOM 3815 C C . ARG B 1 4 ? -11.555 -38.406 13.906 1 34.09 4 ARG B C 1
ATOM 3817 O O . ARG B 1 4 ? -10.75 -37.719 14.539 1 34.09 4 ARG B O 1
ATOM 3824 N N . ALA B 1 5 ? -11.188 -38.75 12.773 1 33.84 5 ALA B N 1
ATOM 3825 C CA . ALA B 1 5 ? -10.086 -38.062 12.078 1 33.84 5 ALA B CA 1
ATOM 3826 C C . ALA B 1 5 ? -10.469 -36.656 11.695 1 33.84 5 ALA B C 1
ATOM 3828 O O . ALA B 1 5 ? -9.609 -35.844 11.32 1 33.84 5 ALA B O 1
ATOM 3829 N N . ILE B 1 6 ? -11.781 -36.438 11.594 1 34.47 6 ILE B N 1
ATOM 3830 C CA . ILE B 1 6 ? -12.195 -35.094 11.188 1 34.47 6 ILE B CA 1
ATOM 3831 C C . ILE B 1 6 ? -12.102 -34.156 12.375 1 34.47 6 ILE B C 1
ATOM 3833 O O . ILE B 1 6 ? -12.414 -32.969 12.25 1 34.47 6 ILE B O 1
ATOM 3837 N N . ARG B 1 7 ? -11.898 -34.75 13.531 1 38.56 7 ARG B N 1
ATOM 3838 C CA . ARG B 1 7 ? -11.914 -34 14.773 1 38.56 7 ARG B CA 1
ATOM 3839 C C . ARG B 1 7 ? -10.625 -33.188 14.938 1 38.56 7 ARG B C 1
ATOM 3841 O O . ARG B 1 7 ? -10.453 -32.469 15.93 1 38.56 7 ARG B O 1
ATOM 3848 N N . ALA B 1 8 ? -9.625 -33.5 14.32 1 41.81 8 ALA B N 1
ATOM 3849 C CA . ALA B 1 8 ? -8.336 -32.844 14.508 1 41.81 8 ALA B CA 1
ATOM 3850 C C . ALA B 1 8 ? -8.43 -31.359 14.211 1 41.81 8 ALA B C 1
ATOM 3852 O O . ALA B 1 8 ? -7.801 -30.547 14.891 1 41.81 8 ALA B O 1
ATOM 3853 N N . PRO B 1 9 ? -9.211 -31 13.297 1 47.28 9 PRO B N 1
ATOM 3854 C CA . PRO B 1 9 ? -9.195 -29.562 13 1 47.28 9 PRO B CA 1
ATOM 3855 C C . PRO B 1 9 ? -9.781 -28.719 14.133 1 47.28 9 PRO B C 1
ATOM 3857 O O . PRO B 1 9 ? -9.32 -27.609 14.383 1 47.28 9 PRO B O 1
ATOM 3860 N N . LEU B 1 10 ? -10.758 -29.422 14.883 1 49.59 10 LEU B N 1
ATOM 3861 C CA . LEU B 1 10 ? -11.43 -28.625 15.898 1 49.59 10 LEU B CA 1
ATOM 3862 C C . LEU B 1 10 ? -10.516 -28.391 17.094 1 49.59 10 LEU B C 1
ATOM 3864 O O . LEU B 1 10 ? -10.516 -27.312 17.688 1 49.59 10 LEU B O 1
ATOM 3868 N N . LYS B 1 11 ? -9.844 -29.516 17.516 1 47.78 11 LYS B N 1
ATOM 3869 C CA . LYS B 1 11 ? -8.969 -29.359 18.672 1 47.78 11 LYS B CA 1
ATOM 3870 C C . LYS B 1 11 ? -7.855 -28.359 18.391 1 47.78 11 LYS B C 1
ATOM 3872 O O . LYS B 1 11 ? -7.504 -27.547 19.25 1 47.78 11 LYS B O 1
ATOM 3877 N N . LEU B 1 12 ? -7.316 -28.484 17.188 1 51 12 LEU B N 1
ATOM 3878 C CA . LEU B 1 12 ? -6.23 -27.562 16.859 1 51 12 LEU B CA 1
ATOM 3879 C C . LEU B 1 12 ? -6.746 -26.141 16.734 1 51 12 LEU B C 1
ATOM 3881 O O . LEU B 1 12 ? -6.051 -25.188 17.109 1 51 12 LEU B O 1
ATOM 3885 N N . ALA B 1 13 ? -7.957 -26.094 16.375 1 52.84 13 ALA B N 1
ATOM 3886 C CA . ALA B 1 13 ? -8.562 -24.766 16.312 1 52.84 13 ALA B CA 1
ATOM 3887 C C . ALA B 1 13 ? -8.641 -24.141 17.703 1 52.84 13 ALA B C 1
ATOM 3889 O O . ALA B 1 13 ? -8.359 -22.953 17.875 1 52.84 13 ALA B O 1
ATOM 3890 N N . ARG B 1 14 ? -8.969 -25.031 18.609 1 52.66 14 ARG B N 1
ATOM 3891 C CA . ARG B 1 14 ? -9.07 -24.562 20 1 52.66 14 ARG B CA 1
ATOM 3892 C C . ARG B 1 14 ? -7.703 -24.156 20.547 1 52.66 14 ARG B C 1
ATOM 3894 O O . ARG B 1 14 ? -7.602 -23.203 21.312 1 52.66 14 ARG B O 1
ATOM 3901 N N . TYR B 1 15 ? -6.738 -24.938 20.172 1 48.53 15 TYR B N 1
ATOM 3902 C CA . TYR B 1 15 ? -5.387 -24.625 20.609 1 48.53 15 TYR B CA 1
ATOM 3903 C C . TYR B 1 15 ? -4.941 -23.266 20.078 1 48.53 15 TYR B C 1
ATOM 3905 O O . TYR B 1 15 ? -4.359 -22.469 20.812 1 48.53 15 TYR B O 1
ATOM 3913 N N . TYR B 1 16 ? -5.238 -22.969 18.938 1 53.59 16 TYR B N 1
ATOM 3914 C CA . TYR B 1 16 ? -4.77 -21.703 18.391 1 53.59 16 TYR B CA 1
ATOM 3915 C C . TYR B 1 16 ? -5.66 -20.547 18.828 1 53.59 16 TYR B C 1
ATOM 3917 O O . TYR B 1 16 ? -5.203 -19.406 18.953 1 53.59 16 TYR B O 1
ATOM 3925 N N . SER B 1 17 ? -6.953 -20.922 19.078 1 54.75 17 SER B N 1
ATOM 3926 C CA . SER B 1 17 ? -7.805 -19.906 19.703 1 54.75 17 SER B CA 1
ATOM 3927 C C . SER B 1 17 ? -7.289 -19.531 21.078 1 54.75 17 SER B C 1
ATOM 3929 O O . SER B 1 17 ? -7.477 -18.391 21.531 1 54.75 17 SER B O 1
ATOM 3931 N N . SER B 1 18 ? -6.594 -20.406 21.672 1 60.22 18 SER B N 1
ATOM 3932 C CA . SER B 1 18 ? -6.059 -20.125 23 1 60.22 18 SER B CA 1
ATOM 3933 C C . SER B 1 18 ? -4.871 -19.172 22.922 1 60.22 18 SER B C 1
ATOM 3935 O O . SER B 1 18 ? -4.41 -18.656 23.953 1 60.22 18 SER B O 1
ATOM 3937 N N . ARG B 1 19 ? -4.516 -18.938 21.688 1 69.44 19 ARG B N 1
ATOM 3938 C CA . ARG B 1 19 ? -3.311 -18.125 21.547 1 69.44 19 ARG B CA 1
ATOM 3939 C C . ARG B 1 19 ? -3.654 -16.641 21.453 1 69.44 19 ARG B C 1
ATOM 3941 O O . ARG B 1 19 ? -2.898 -15.867 20.859 1 69.44 19 ARG B O 1
ATOM 3948 N N . GLY B 1 20 ? -4.676 -16.25 21.938 1 89 20 GLY B N 1
ATOM 3949 C CA . GLY B 1 20 ? -4.938 -14.836 22.094 1 89 20 GLY B CA 1
ATOM 3950 C C . GLY B 1 20 ? -5.562 -14.211 20.859 1 89 20 GLY B C 1
ATOM 3951 O O . GLY B 1 20 ? -5.672 -14.859 19.812 1 89 20 GLY B O 1
ATOM 3952 N N . THR B 1 21 ? -6.082 -13.078 20.953 1 96.06 21 THR B N 1
ATOM 3953 C CA . THR B 1 21 ? -6.668 -12.305 19.859 1 96.06 21 THR B CA 1
ATOM 3954 C C . THR B 1 21 ? -5.582 -11.57 19.078 1 96.06 21 THR B C 1
ATOM 3956 O O . THR B 1 21 ? -4.648 -11.016 19.656 1 96.06 21 THR B O 1
ATOM 3959 N N . ILE B 1 22 ? -5.637 -11.703 17.75 1 96.62 22 ILE B N 1
ATOM 3960 C CA . ILE B 1 22 ? -4.578 -11.125 16.938 1 96.62 22 ILE B CA 1
ATOM 3961 C C . ILE B 1 22 ? -5.141 -9.969 16.109 1 96.62 22 ILE B C 1
ATOM 3963 O O . ILE B 1 22 ? -6.352 -9.891 15.883 1 96.62 22 ILE B O 1
ATOM 3967 N N . PHE B 1 23 ? -4.262 -9.047 15.742 1 97.19 23 PHE B N 1
ATOM 3968 C CA . PHE B 1 23 ? -4.641 -7.965 14.836 1 97.19 23 PHE B CA 1
ATOM 3969 C C . PHE B 1 23 ? -3.531 -7.68 13.836 1 97.19 23 PHE B C 1
ATOM 3971 O O . PHE B 1 23 ? -2.385 -8.086 14.039 1 97.19 23 PHE B O 1
ATOM 3978 N N . GLY B 1 24 ? -3.895 -7.074 12.688 1 95.88 24 GLY B N 1
ATOM 3979 C CA . GLY B 1 24 ? -2.926 -6.699 11.672 1 95.88 24 GLY B CA 1
ATOM 3980 C C . GLY B 1 24 ? -3.539 -5.918 10.523 1 95.88 24 GLY B C 1
ATOM 3981 O O . GLY B 1 24 ? -4.758 -5.945 10.328 1 95.88 24 GLY B O 1
ATOM 3982 N N . LEU B 1 25 ? -2.664 -5.176 9.852 1 95.75 25 LEU B N 1
ATOM 3983 C CA . LEU B 1 25 ? -3.066 -4.477 8.633 1 95.75 25 LEU B CA 1
ATOM 3984 C C . LEU B 1 25 ? -3.266 -5.457 7.484 1 95.75 25 LEU B C 1
ATOM 3986 O O . LEU B 1 25 ? -2.303 -6.051 6.996 1 95.75 25 LEU B O 1
ATOM 3990 N N . SER B 1 26 ? -4.508 -5.598 7.023 1 95.62 26 SER B N 1
ATOM 3991 C CA . SER B 1 26 ? -4.82 -6.574 5.984 1 95.62 26 SER B CA 1
ATOM 3992 C C . SER B 1 26 ? -4.707 -5.953 4.594 1 95.62 26 SER B C 1
ATOM 3994 O O . SER B 1 26 ? -4.52 -6.664 3.605 1 95.62 26 SER B O 1
ATOM 3996 N N . SER B 1 27 ? -4.922 -4.641 4.477 1 95.69 27 SER B N 1
ATOM 3997 C CA . SER B 1 27 ? -4.781 -3.943 3.203 1 95.69 27 SER B CA 1
ATOM 3998 C C . SER B 1 27 ? -3.328 -3.559 2.941 1 95.69 27 SER B C 1
ATOM 4000 O O . SER B 1 27 ? -2.459 -3.789 3.783 1 95.69 27 SER B O 1
ATOM 4002 N N . GLY B 1 28 ? -3.145 -3.084 1.732 1 91 28 GLY B N 1
ATOM 4003 C CA . GLY B 1 28 ? -1.81 -2.604 1.41 1 91 28 GLY B CA 1
ATOM 4004 C C . GLY B 1 28 ? -1.383 -1.417 2.254 1 91 28 GLY B C 1
ATOM 4005 O O . GLY B 1 28 ? -2.221 -0.739 2.852 1 91 28 GLY B O 1
ATOM 4006 N N . SER B 1 29 ? -0.08 -1.271 2.301 1 87.31 29 SER B N 1
ATOM 4007 C CA . SER B 1 29 ? 0.479 -0.153 3.055 1 87.31 29 SER B CA 1
ATOM 4008 C C . SER B 1 29 ? 0.662 1.074 2.168 1 87.31 29 SER B C 1
ATOM 4010 O O . SER B 1 29 ? 0.539 0.988 0.945 1 87.31 29 SER B O 1
ATOM 4012 N N . GLY B 1 30 ? 0.871 2.227 2.867 1 85.25 30 GLY B N 1
ATOM 4013 C CA . GLY B 1 30 ? 1.066 3.48 2.156 1 85.25 30 GLY B CA 1
ATOM 4014 C C . GLY B 1 30 ? -0.107 4.43 2.291 1 85.25 30 GLY B C 1
ATOM 4015 O O . GLY B 1 30 ? -1.138 4.078 2.869 1 85.25 30 GLY B O 1
ATOM 4016 N N . LYS B 1 31 ? 0.135 5.625 1.767 1 89.31 31 LYS B N 1
ATOM 4017 C CA . LYS B 1 31 ? -0.909 6.645 1.81 1 89.31 31 LYS B CA 1
ATOM 4018 C C . LYS B 1 31 ? -2.088 6.266 0.918 1 89.31 31 LYS B C 1
ATOM 4020 O O . LYS B 1 31 ? -1.91 5.992 -0.272 1 89.31 31 LYS B O 1
ATOM 4025 N N . CYS B 1 32 ? -3.24 6.203 1.516 1 92.62 32 CYS B N 1
ATOM 4026 C CA . CYS B 1 32 ? -4.422 5.777 0.778 1 92.62 32 CYS B CA 1
ATOM 4027 C C . CYS B 1 32 ? -5.695 6.23 1.481 1 92.62 32 CYS B C 1
ATOM 4029 O O . CYS B 1 32 ? -5.641 6.797 2.572 1 92.62 32 CYS B O 1
ATOM 4031 N N . GLY B 1 33 ? -6.742 6 0.79 1 92.69 33 GLY B N 1
ATOM 4032 C CA . GLY B 1 33 ? -8.031 6.398 1.342 1 92.69 33 GLY B CA 1
ATOM 4033 C C . GLY B 1 33 ? -8.523 5.469 2.434 1 92.69 33 GLY B C 1
ATOM 4034 O O . GLY B 1 33 ? -9.164 5.914 3.387 1 92.69 33 GLY B O 1
ATOM 4035 N N . VAL B 1 34 ? -8.203 4.184 2.271 1 95.94 34 VAL B N 1
ATOM 4036 C CA . VAL B 1 34 ? -8.75 3.227 3.23 1 95.94 34 VAL B CA 1
ATOM 4037 C C . VAL B 1 34 ? -7.672 2.219 3.621 1 95.94 34 VAL B C 1
ATOM 4039 O O . VAL B 1 34 ? -7.035 1.613 2.754 1 95.94 34 VAL B O 1
ATOM 4042 N N . ALA B 1 35 ? -7.441 2.094 4.879 1 96.69 35 ALA B N 1
ATOM 4043 C CA . ALA B 1 35 ? -6.656 1.009 5.461 1 96.69 35 ALA B CA 1
ATOM 4044 C C . ALA B 1 35 ? -7.547 0.043 6.238 1 96.69 35 ALA B C 1
ATOM 4046 O O . ALA B 1 35 ? -8.344 0.465 7.078 1 96.69 35 ALA B O 1
ATOM 4047 N N . VAL B 1 36 ? -7.422 -1.229 5.957 1 97.88 36 VAL B N 1
ATOM 4048 C CA . VAL B 1 36 ? -8.242 -2.24 6.621 1 97.88 36 VAL B CA 1
ATOM 4049 C C . VAL B 1 36 ? -7.422 -2.934 7.707 1 97.88 36 VAL B C 1
ATOM 4051 O O . VAL B 1 36 ? -6.438 -3.619 7.414 1 97.88 36 VAL B O 1
ATOM 4054 N N . ILE B 1 37 ? -7.812 -2.719 8.914 1 97.94 37 ILE B N 1
ATOM 4055 C CA . ILE B 1 37 ? -7.195 -3.398 10.047 1 97.94 37 ILE B CA 1
ATOM 4056 C C . ILE B 1 37 ? -8.125 -4.488 10.57 1 97.94 37 ILE B C 1
ATOM 4058 O O . ILE B 1 37 ? -9.266 -4.211 10.953 1 97.94 37 ILE B O 1
ATOM 4062 N N . ARG B 1 38 ? -7.621 -5.672 10.625 1 97.88 38 ARG B N 1
ATOM 4063 C CA . ARG B 1 38 ? -8.422 -6.824 11.016 1 97.88 38 ARG B CA 1
ATOM 4064 C C . ARG B 1 38 ? -8.055 -7.297 12.414 1 97.88 38 ARG B C 1
ATOM 4066 O O . ARG B 1 38 ? -6.871 -7.312 12.781 1 97.88 38 ARG B O 1
ATOM 4073 N N . VAL B 1 39 ? -9.023 -7.656 13.188 1 97.88 39 VAL B N 1
ATOM 4074 C CA . VAL B 1 39 ? -8.883 -8.281 14.5 1 97.88 39 VAL B CA 1
ATOM 4075 C C . VAL B 1 39 ? -9.633 -9.609 14.523 1 97.88 39 VAL B C 1
ATOM 4077 O O . VAL B 1 39 ? -10.781 -9.688 14.062 1 97.88 39 VAL B O 1
ATOM 4080 N N . SER B 1 40 ? -9.016 -10.664 15.016 1 97.44 40 SER B N 1
ATOM 4081 C CA . SER B 1 40 ? -9.641 -11.984 15.07 1 97.44 40 SER B CA 1
ATOM 4082 C C . SER B 1 40 ? -9.312 -12.695 16.375 1 97.44 40 SER B C 1
ATOM 4084 O O . SER B 1 40 ? -8.148 -12.727 16.797 1 97.44 40 SER B O 1
ATOM 4086 N N . GLY B 1 41 ? -10.289 -13.25 16.953 1 96.12 41 GLY B N 1
ATOM 4087 C CA . GLY B 1 41 ? -10.117 -13.984 18.188 1 96.12 41 GLY B CA 1
ATOM 4088 C C . GLY B 1 41 ? -11.273 -13.797 19.156 1 96.12 41 GLY B C 1
ATOM 4089 O O . GLY B 1 41 ? -12.227 -13.078 18.859 1 96.12 41 GLY B O 1
ATOM 4090 N N . ASP B 1 42 ? -11.172 -14.328 20.312 1 93.38 42 ASP B N 1
ATOM 4091 C CA . ASP B 1 42 ? -12.25 -14.375 21.297 1 93.38 42 ASP B CA 1
ATOM 4092 C C . ASP B 1 42 ? -12.523 -12.984 21.875 1 93.38 42 ASP B C 1
ATOM 4094 O O . ASP B 1 42 ? -13.648 -12.695 22.297 1 93.38 42 ASP B O 1
ATOM 4098 N N . ALA B 1 43 ? -11.562 -12.133 21.844 1 94.88 43 ALA B N 1
ATOM 4099 C CA . ALA B 1 43 ? -11.711 -10.805 22.438 1 94.88 43 ALA B CA 1
ATOM 4100 C C . ALA B 1 43 ? -12.219 -9.805 21.406 1 94.88 43 ALA B C 1
ATOM 4102 O O . ALA B 1 43 ? -12.328 -8.609 21.703 1 94.88 43 ALA B O 1
ATOM 4103 N N . SER B 1 44 ? -12.539 -10.227 20.25 1 96.19 44 SER B N 1
ATOM 4104 C CA . SER B 1 44 ? -12.883 -9.328 19.156 1 96.19 44 SER B CA 1
ATOM 4105 C C . SER B 1 44 ? -14.086 -8.461 19.516 1 96.19 44 SER B C 1
ATOM 4107 O O . SER B 1 44 ? -14.117 -7.27 19.203 1 96.19 44 SER B O 1
ATOM 4109 N N . SER B 1 45 ? -15.07 -9.055 20.141 1 95.44 45 SER B N 1
ATOM 4110 C CA . SER B 1 45 ? -16.234 -8.273 20.547 1 95.44 45 SER B CA 1
ATOM 4111 C C . SER B 1 45 ? -15.859 -7.188 21.547 1 95.44 45 SER B C 1
ATOM 4113 O O . SER B 1 45 ? -16.328 -6.055 21.453 1 95.44 45 SER B O 1
ATOM 4115 N N . ASP B 1 46 ? -15.039 -7.508 22.484 1 94.88 46 ASP B N 1
ATOM 4116 C CA . ASP B 1 46 ? -14.562 -6.547 23.484 1 94.88 46 ASP B CA 1
ATOM 4117 C C . ASP B 1 46 ? -13.789 -5.41 22.812 1 94.88 46 ASP B C 1
ATOM 4119 O O . ASP B 1 46 ? -13.906 -4.254 23.219 1 94.88 46 ASP B O 1
ATOM 4123 N N . VAL B 1 47 ? -13.016 -5.793 21.859 1 96.75 47 VAL B N 1
ATOM 4124 C CA . VAL B 1 47 ? -12.242 -4.805 21.125 1 96.75 47 VAL B CA 1
ATOM 4125 C C . VAL B 1 47 ? -13.18 -3.787 20.469 1 96.75 47 VAL B C 1
ATOM 4127 O O . VAL B 1 47 ? -12.93 -2.58 20.531 1 96.75 47 VAL B O 1
ATOM 4130 N N . VAL B 1 48 ? -14.289 -4.246 19.875 1 96.69 48 VAL B N 1
ATOM 4131 C CA . VAL B 1 48 ? -15.25 -3.35 19.25 1 96.69 48 VAL B CA 1
ATOM 4132 C C . VAL B 1 48 ? -15.828 -2.389 20.281 1 96.69 48 VAL B C 1
ATOM 4134 O O . VAL B 1 48 ? -15.906 -1.181 20.047 1 96.69 48 VAL B O 1
ATOM 4137 N N . HIS B 1 49 ? -16.172 -2.881 21.375 1 95.19 49 HIS B N 1
ATOM 4138 C CA . HIS B 1 49 ? -16.75 -2.059 22.438 1 95.19 49 HIS B CA 1
ATOM 4139 C C . HIS B 1 49 ? -15.773 -0.995 22.922 1 95.19 49 HIS B C 1
ATOM 4141 O O . HIS B 1 49 ? -16.141 0.171 23.062 1 95.19 49 HIS B O 1
ATOM 4147 N N . ARG B 1 50 ? -14.609 -1.371 23.109 1 94.19 50 ARG B N 1
ATOM 4148 C CA . ARG B 1 50 ? -13.594 -0.46 23.641 1 94.19 50 ARG B CA 1
ATOM 4149 C C . ARG B 1 50 ? -13.234 0.608 22.609 1 94.19 50 ARG B C 1
ATOM 4151 O O . ARG B 1 50 ? -12.961 1.754 22.969 1 94.19 50 ARG B O 1
ATOM 4158 N N . LYS B 1 51 ? -13.289 0.204 21.344 1 95.75 51 LYS B N 1
ATOM 4159 C CA . LYS B 1 51 ? -12.828 1.098 20.281 1 95.75 51 LYS B CA 1
ATOM 4160 C C . LYS B 1 51 ? -13.938 2.043 19.828 1 95.75 51 LYS B C 1
ATOM 4162 O O . LYS B 1 51 ? -13.672 3.066 19.203 1 95.75 51 LYS B O 1
ATOM 4167 N N . THR B 1 52 ? -15.188 1.793 19.938 1 93.88 52 THR B N 1
ATOM 4168 C CA . THR B 1 52 ? -16.281 2.602 19.406 1 93.88 52 THR B CA 1
ATOM 4169 C C . THR B 1 52 ? -17.141 3.148 20.547 1 93.88 52 THR B C 1
ATOM 4171 O O . THR B 1 52 ? -18.094 3.9 20.297 1 93.88 52 THR B O 1
ATOM 4174 N N . SER B 1 53 ? -16.87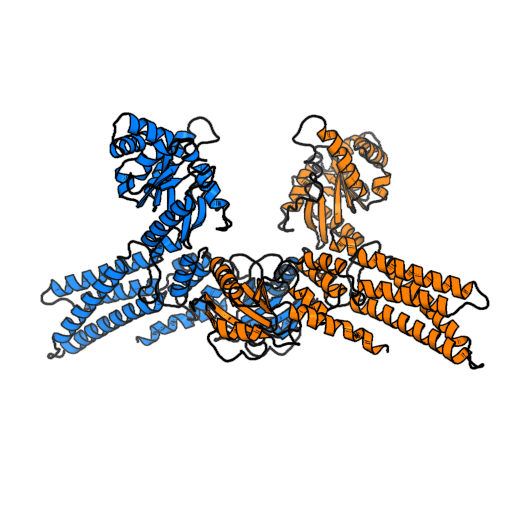5 3.035 21.672 1 83.06 53 SER B N 1
ATOM 4175 C CA . SER B 1 53 ? -17.641 3.473 22.828 1 83.06 53 SER B CA 1
ATOM 4176 C C . SER B 1 53 ? -19.109 3.078 22.703 1 83.06 53 SER B C 1
ATOM 4178 O O . SER B 1 53 ? -20 3.832 23.109 1 83.06 53 SER B O 1
ATOM 4180 N N . SER B 1 54 ? -19.391 2.139 21.938 1 84.06 54 SER B N 1
ATOM 4181 C CA . SER B 1 54 ? -20.734 1.611 21.797 1 84.06 54 SER B CA 1
ATOM 4182 C C . SER B 1 54 ? -20.875 0.24 22.453 1 84.06 54 SER B C 1
ATOM 4184 O O . SER B 1 54 ? -19.938 -0.571 22.391 1 84.06 54 SER B O 1
ATOM 4186 N N . ASN B 1 55 ? -22.016 0.075 23.031 1 83.38 55 ASN B N 1
ATOM 4187 C CA . ASN B 1 55 ? -22.25 -1.202 23.703 1 83.38 55 ASN B CA 1
ATOM 4188 C C . ASN B 1 55 ? -22.922 -2.205 22.766 1 83.38 55 ASN B C 1
ATOM 4190 O O . ASN B 1 55 ? -23.156 -3.354 23.141 1 83.38 55 ASN B O 1
ATOM 4194 N N . LYS B 1 56 ? -23.156 -1.787 21.609 1 91.56 56 LYS B N 1
ATOM 4195 C CA . LYS B 1 56 ? -23.797 -2.701 20.672 1 91.56 56 LYS B CA 1
ATOM 4196 C C . LYS B 1 56 ? -22.875 -3.02 19.5 1 91.56 56 LYS B C 1
ATOM 4198 O O . LYS B 1 56 ? -22.266 -2.117 18.922 1 91.56 56 LYS B O 1
ATOM 4203 N N . LEU B 1 57 ? -22.8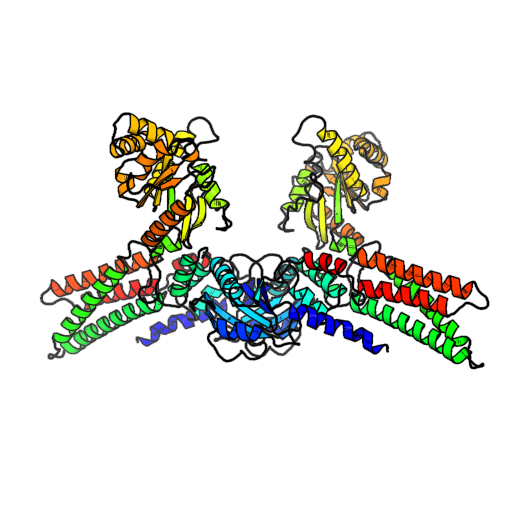12 -4.328 19.234 1 94.44 57 LEU B N 1
ATOM 4204 C CA . LEU B 1 57 ? -22.062 -4.75 18.062 1 94.44 57 LEU B CA 1
ATOM 4205 C C . LEU B 1 57 ? -22.844 -4.422 16.781 1 94.44 57 LEU B C 1
ATOM 4207 O O . LEU B 1 57 ? -24.078 -4.461 16.781 1 94.44 57 LEU B O 1
ATOM 4211 N N . PRO B 1 58 ? -22.156 -4.043 15.711 1 94.31 58 PRO B N 1
ATOM 4212 C CA . PRO B 1 58 ? -22.859 -3.92 14.43 1 94.31 58 PRO B CA 1
ATOM 4213 C C . PRO B 1 58 ? -23.531 -5.223 14 1 94.31 58 PRO B C 1
ATOM 4215 O O . PRO B 1 58 ? -23.125 -6.305 14.445 1 94.31 58 PRO B O 1
ATOM 4218 N N . ALA B 1 59 ? -24.578 -5.082 13.18 1 95.31 59 ALA B N 1
ATOM 4219 C CA . ALA B 1 59 ? -25.141 -6.281 12.57 1 95.31 59 ALA B CA 1
ATOM 4220 C C . ALA B 1 59 ? -24.094 -7.031 11.75 1 95.31 59 ALA B C 1
ATOM 4222 O O . ALA B 1 59 ? -23.172 -6.422 11.211 1 95.31 59 ALA B O 1
ATOM 4223 N N . ALA B 1 60 ? -24.266 -8.383 11.695 1 96.31 60 ALA B N 1
ATOM 4224 C CA . ALA B 1 60 ? -23.297 -9.234 11.023 1 96.31 60 ALA B CA 1
ATOM 4225 C C . ALA B 1 60 ? -23.031 -8.742 9.602 1 96.31 60 ALA B C 1
ATOM 4227 O O . ALA B 1 60 ? -23.969 -8.594 8.805 1 96.31 60 ALA B O 1
ATOM 4228 N N . ARG B 1 61 ? -21.797 -8.406 9.375 1 97.06 61 ARG B N 1
ATOM 4229 C CA . ARG B 1 61 ? -21.266 -8.102 8.047 1 97.06 61 ARG B CA 1
ATOM 4230 C C . ARG B 1 61 ? -21.781 -6.758 7.543 1 97.06 61 ARG B C 1
ATOM 4232 O O . ARG B 1 61 ? -21.703 -6.465 6.352 1 97.06 61 ARG B O 1
ATOM 4239 N N . GLN B 1 62 ? -22.375 -5.98 8.391 1 96.94 62 GLN B N 1
ATOM 4240 C CA . GLN B 1 62 ? -22.844 -4.648 8.016 1 96.94 62 GLN B CA 1
ATOM 4241 C C . GLN B 1 62 ? -21.797 -3.588 8.328 1 96.94 62 GLN B C 1
ATOM 4243 O O . GLN B 1 62 ? -21.281 -3.533 9.445 1 96.94 62 GLN B O 1
ATOM 4248 N N . ALA B 1 63 ? -21.547 -2.807 7.316 1 97.19 63 ALA B N 1
ATOM 4249 C CA . ALA B 1 63 ? -20.625 -1.697 7.535 1 97.19 63 ALA B CA 1
ATOM 4250 C C . ALA B 1 63 ? -21.312 -0.547 8.266 1 97.19 63 ALA B C 1
ATOM 4252 O O . ALA B 1 63 ? -22.344 -0.054 7.824 1 97.19 63 ALA B O 1
ATOM 4253 N N . VAL B 1 64 ? -20.719 -0.108 9.375 1 96.56 64 VAL B N 1
ATOM 4254 C CA . VAL B 1 64 ? -21.281 0.999 10.141 1 96.56 64 VAL B CA 1
ATOM 4255 C C . VAL B 1 64 ? -20.203 2.057 10.383 1 96.56 64 VAL B C 1
ATOM 4257 O O . VAL B 1 64 ? -19.047 1.724 10.688 1 96.56 64 VAL B O 1
ATOM 4260 N N . LEU B 1 65 ? -20.594 3.309 10.148 1 95.56 65 LEU B N 1
ATOM 4261 C CA . LEU B 1 65 ? -19.688 4.422 10.422 1 95.56 65 LEU B CA 1
ATOM 4262 C C . LEU B 1 65 ? -19.625 4.715 11.914 1 95.56 65 LEU B C 1
ATOM 4264 O O . LEU B 1 65 ? -20.656 4.883 12.57 1 95.56 65 LEU B O 1
ATOM 4268 N N . ARG B 1 66 ? -18.391 4.77 12.523 1 95.75 66 ARG B N 1
ATOM 4269 C CA . ARG B 1 66 ? -18.203 5.004 13.953 1 95.75 66 ARG B CA 1
ATOM 4270 C C . ARG B 1 66 ? -17 5.887 14.211 1 95.75 66 ARG B C 1
ATOM 4272 O O . ARG B 1 66 ? -16.078 5.949 13.383 1 95.75 66 ARG B O 1
ATOM 4279 N N . ARG B 1 67 ? -17.094 6.566 15.336 1 95.75 67 ARG B N 1
ATOM 4280 C CA . ARG B 1 67 ? -15.883 7.141 15.914 1 95.75 67 ARG B CA 1
ATOM 4281 C C . ARG B 1 67 ? -15 6.059 16.531 1 95.75 67 ARG B C 1
ATOM 4283 O O . ARG B 1 67 ? -15.469 5.27 17.359 1 95.75 67 ARG B O 1
ATOM 4290 N N . ILE B 1 68 ? -13.805 5.957 16.125 1 97.38 68 ILE B N 1
ATOM 4291 C CA . ILE B 1 68 ? -12.852 4.977 16.625 1 97.38 68 ILE B CA 1
ATOM 4292 C C . ILE B 1 68 ? -11.875 5.648 17.594 1 97.38 68 ILE B C 1
ATOM 4294 O O . ILE B 1 68 ? -11.211 6.621 17.219 1 97.38 68 ILE B O 1
ATOM 4298 N N . VAL B 1 69 ? -11.766 5.105 18.766 1 97 69 VAL B N 1
ATOM 4299 C CA . VAL B 1 69 ? -11.023 5.812 19.797 1 97 69 VAL B CA 1
ATOM 4300 C C . VAL B 1 69 ? -9.891 4.934 20.312 1 97 69 VAL B C 1
ATOM 4302 O O . VAL B 1 69 ? -9.898 3.717 20.109 1 97 69 VAL B O 1
ATOM 4305 N N . HIS B 1 70 ? -8.922 5.547 20.891 1 95.94 70 HIS B N 1
ATOM 4306 C CA . HIS B 1 70 ? -7.824 4.836 21.531 1 95.94 70 HIS B CA 1
ATOM 4307 C C . HIS B 1 70 ? -8.281 4.172 22.828 1 95.94 70 HIS B C 1
ATOM 4309 O O . HIS B 1 70 ? -8.93 4.805 23.656 1 95.94 70 HIS B O 1
ATOM 4315 N N . SER B 1 71 ? -7.922 2.955 23.016 1 91.88 71 SER B N 1
ATOM 4316 C CA . SER B 1 71 ? -8.453 2.131 24.094 1 91.88 71 SER B CA 1
ATOM 4317 C C . SER B 1 71 ? -7.984 2.637 25.453 1 91.88 71 SER B C 1
ATOM 4319 O O . SER B 1 71 ? -8.695 2.49 26.453 1 91.88 71 SER B O 1
ATOM 4321 N N . ARG B 1 72 ? -6.863 3.295 25.531 1 90.69 72 ARG B N 1
ATOM 4322 C CA . ARG B 1 72 ? -6.312 3.764 26.797 1 90.69 72 ARG B CA 1
ATOM 4323 C C . ARG B 1 72 ? -6.691 5.219 27.062 1 90.69 72 ARG B C 1
ATOM 4325 O O . ARG B 1 72 ? -7.102 5.57 28.172 1 90.69 72 ARG B O 1
ATOM 4332 N N . THR B 1 73 ? -6.625 6.078 26.031 1 90.38 73 THR B N 1
ATOM 4333 C CA . THR B 1 73 ? -6.77 7.516 26.234 1 90.38 73 THR B CA 1
ATOM 4334 C C . THR B 1 73 ? -8.18 7.973 25.859 1 90.38 73 THR B C 1
ATOM 4336 O O . THR B 1 73 ? -8.586 9.086 26.188 1 90.38 73 THR B O 1
ATOM 4339 N N . ALA B 1 74 ? -8.961 7.207 25.062 1 91.88 74 ALA B N 1
ATOM 4340 C CA . ALA B 1 74 ? -10.312 7.508 24.594 1 91.88 74 ALA B CA 1
ATOM 4341 C C . ALA B 1 74 ? -10.312 8.648 23.578 1 91.88 74 ALA B C 1
ATOM 4343 O O . ALA B 1 74 ? -11.359 9.195 23.25 1 91.88 74 ALA B O 1
ATOM 4344 N N . GLU B 1 75 ? -9.125 8.984 23.203 1 92.56 75 GLU B N 1
ATOM 4345 C CA . GLU B 1 75 ? -9.031 9.984 22.141 1 92.56 75 GLU B CA 1
ATOM 4346 C C . GLU B 1 75 ? -9.43 9.406 20.797 1 92.56 75 GLU B C 1
ATOM 4348 O O . GLU B 1 75 ? -9.117 8.25 20.484 1 92.56 75 GLU B O 1
ATOM 4353 N N . MET B 1 76 ? -10.016 10.227 20.031 1 94.81 76 MET B N 1
ATOM 4354 C CA . MET B 1 76 ? -10.43 9.766 18.703 1 94.81 76 MET B CA 1
ATOM 4355 C C . MET B 1 76 ? -9.227 9.531 17.797 1 94.81 76 MET B C 1
ATOM 4357 O O . MET B 1 76 ? -8.344 10.391 17.703 1 94.81 76 MET B O 1
ATOM 4361 N N . ILE B 1 77 ? -9.18 8.398 17.219 1 97.25 77 ILE B N 1
ATOM 4362 C CA . ILE B 1 77 ? -8.125 8.062 16.281 1 97.25 77 ILE B CA 1
ATOM 4363 C C . ILE B 1 77 ? -8.57 8.398 14.859 1 97.25 77 ILE B C 1
ATOM 4365 O O . ILE B 1 77 ? -7.801 8.969 14.078 1 97.25 77 ILE B O 1
ATOM 4369 N N . ASP B 1 78 ? -9.797 8.047 14.555 1 97.25 78 ASP B N 1
ATOM 4370 C CA . ASP B 1 78 ? -10.367 8.227 13.227 1 97.25 78 ASP B CA 1
ATOM 4371 C C . ASP B 1 78 ? -11.883 8.047 13.25 1 97.25 78 ASP B C 1
ATOM 4373 O O . ASP B 1 78 ? -12.445 7.617 14.258 1 97.25 78 ASP B O 1
ATOM 4377 N N . ARG B 1 79 ? -12.484 8.516 12.281 1 95.69 79 ARG B N 1
ATOM 4378 C CA . ARG B 1 79 ? -13.867 8.156 11.969 1 95.69 79 ARG B CA 1
ATOM 4379 C C . ARG B 1 79 ? -13.938 7.246 10.75 1 95.69 79 ARG B C 1
ATOM 4381 O O . ARG B 1 79 ? -13.602 7.656 9.641 1 95.69 79 ARG B O 1
ATOM 4388 N N . GLY B 1 80 ? -14.305 6.043 10.969 1 95.94 80 GLY B N 1
ATOM 4389 C CA . GLY B 1 80 ? -14.258 5.07 9.891 1 95.94 80 GLY B CA 1
ATOM 4390 C C . GLY B 1 80 ? -15.336 4.008 10 1 95.94 80 GLY B C 1
ATOM 4391 O O . GLY B 1 80 ? -16.25 4.125 10.82 1 95.94 80 GLY B O 1
ATOM 4392 N N . LEU B 1 81 ? -15.266 3.037 9.078 1 97.44 81 LEU B N 1
ATOM 4393 C CA . LEU B 1 81 ? -16.25 1.96 9.047 1 97.44 81 LEU B CA 1
ATOM 4394 C C . LEU B 1 81 ? -15.805 0.792 9.922 1 97.44 81 LEU B C 1
ATOM 4396 O O . LEU B 1 81 ? -14.625 0.449 9.953 1 97.44 81 LEU B O 1
ATOM 4400 N N . VAL B 1 82 ? -16.75 0.233 10.625 1 97.94 82 VAL B N 1
ATOM 4401 C CA . VAL B 1 82 ? -16.531 -0.969 11.422 1 97.94 82 VAL B CA 1
ATOM 4402 C C . VAL B 1 82 ? -17.422 -2.1 10.898 1 97.94 82 VAL B C 1
ATOM 4404 O O . VAL B 1 82 ? -18.625 -1.925 10.734 1 97.94 82 VAL B O 1
ATOM 4407 N N . LEU B 1 83 ? -16.844 -3.213 10.57 1 97.88 83 LEU B N 1
ATOM 4408 C CA . LEU B 1 83 ? -17.547 -4.398 10.109 1 97.88 83 LEU B CA 1
ATOM 4409 C C . LEU B 1 83 ? -17.359 -5.559 11.086 1 97.88 83 LEU B C 1
ATOM 4411 O O . LEU B 1 83 ? -16.219 -5.922 11.398 1 97.88 83 LEU B O 1
ATOM 4415 N N . TRP B 1 84 ? -18.438 -6.129 11.508 1 97.88 84 TRP B N 1
ATOM 4416 C CA . TRP B 1 84 ? -18.438 -7.266 12.422 1 97.88 84 TRP B CA 1
ATOM 4417 C C . TRP B 1 84 ? -18.703 -8.57 11.672 1 97.88 84 TRP B C 1
ATOM 4419 O O . TRP B 1 84 ? -19.688 -8.672 10.922 1 97.88 84 TRP B O 1
ATOM 4429 N N . PHE B 1 85 ? -17.797 -9.555 11.797 1 97.75 85 PHE B N 1
ATOM 4430 C CA . PHE B 1 85 ? -17.938 -10.883 11.203 1 97.75 85 PHE B CA 1
ATOM 4431 C C . PHE B 1 85 ? -17.969 -11.961 12.289 1 97.75 85 PHE B C 1
ATOM 4433 O O . PHE B 1 85 ? -16.922 -12.477 12.688 1 97.75 85 PHE B O 1
ATOM 4440 N N . PRO B 1 86 ? -19.125 -12.367 12.711 1 96.81 86 PRO B N 1
ATOM 4441 C CA . PRO B 1 86 ? -19.188 -13.391 13.758 1 96.81 86 PRO B CA 1
ATOM 4442 C C . PRO B 1 86 ? -18.797 -14.773 13.242 1 96.81 86 PRO B C 1
ATOM 4444 O O . PRO B 1 86 ? -19.141 -15.141 12.117 1 96.81 86 PRO B O 1
ATOM 4447 N N . GLY B 1 87 ? -18.016 -15.492 14.047 1 93.5 87 GLY B N 1
ATOM 4448 C CA . GLY B 1 87 ? -17.719 -16.875 13.727 1 93.5 87 GLY B CA 1
ATOM 4449 C C . GLY B 1 87 ? -18.953 -17.75 13.656 1 93.5 87 GLY B C 1
ATOM 4450 O O . GLY B 1 87 ? -19.953 -17.469 14.312 1 93.5 87 GLY B O 1
ATOM 4451 N N . PRO B 1 88 ? -18.875 -18.797 12.867 1 93.88 88 PRO B N 1
ATOM 4452 C CA . PRO B 1 88 ? -17.766 -19.297 12.047 1 93.88 88 PRO B CA 1
ATOM 4453 C C . PRO B 1 88 ? -17.734 -18.672 10.648 1 93.88 88 PRO B C 1
ATOM 4455 O O . PRO B 1 88 ? -16.891 -19.047 9.828 1 93.88 88 PRO B O 1
ATOM 4458 N N . HIS B 1 89 ? -18.703 -17.734 10.32 1 93.31 89 HIS B N 1
ATOM 4459 C CA . HIS B 1 89 ? -18.812 -17.156 8.984 1 93.31 89 HIS B CA 1
ATOM 4460 C C . HIS B 1 89 ? -17.891 -15.945 8.844 1 93.31 89 HIS B C 1
ATOM 4462 O O . HIS B 1 89 ? -18.344 -14.844 8.523 1 93.31 89 HIS B O 1
ATOM 4468 N N . SER B 1 90 ? -16.719 -16.172 9.125 1 95.38 90 SER B N 1
ATOM 4469 C CA . SER B 1 90 ? -15.625 -15.203 8.984 1 95.38 90 SER B CA 1
ATOM 4470 C C . SER B 1 90 ? -14.438 -15.82 8.258 1 95.38 90 SER B C 1
ATOM 4472 O O . SER B 1 90 ? -14.43 -17.016 7.965 1 95.38 90 SER B O 1
ATOM 4474 N N . PHE B 1 91 ? -13.445 -15.023 7.941 1 93.75 91 PHE B N 1
ATOM 4475 C CA . PHE B 1 91 ? -12.273 -15.508 7.219 1 93.75 91 PHE B CA 1
ATOM 4476 C C . PHE B 1 91 ? -11.523 -16.547 8.039 1 93.75 91 PHE B C 1
ATOM 4478 O O . PHE B 1 91 ? -11.164 -17.609 7.52 1 93.75 91 PHE B O 1
ATOM 4485 N N . THR B 1 92 ? -11.32 -16.234 9.312 1 94.06 92 THR B N 1
ATOM 4486 C CA . THR B 1 92 ? -10.531 -17.109 10.172 1 94.06 92 THR B CA 1
ATOM 4487 C C . THR B 1 92 ? -11.406 -18.203 10.789 1 94.06 92 THR B C 1
ATOM 4489 O O . THR B 1 92 ? -10.898 -19.172 11.352 1 94.06 92 THR B O 1
ATOM 4492 N N . GLY B 1 93 ? -12.703 -18.078 10.719 1 94.69 93 GLY B N 1
ATOM 4493 C CA . GLY B 1 93 ? -13.609 -18.969 11.414 1 94.69 93 GLY B CA 1
ATOM 4494 C C . GLY B 1 93 ? -13.922 -18.531 12.836 1 94.69 93 GLY B C 1
ATOM 4495 O O . GLY B 1 93 ? -14.766 -19.125 13.508 1 94.69 93 GLY B O 1
ATOM 4496 N N . GLU B 1 94 ? -13.266 -17.484 13.273 1 95.19 94 GLU B N 1
ATOM 4497 C CA . GLU B 1 94 ? -13.469 -16.891 14.586 1 95.19 94 GLU B CA 1
ATOM 4498 C C . GLU B 1 94 ? -14.258 -15.586 14.484 1 95.19 94 GLU B C 1
ATOM 4500 O O . GLU B 1 94 ? -14.617 -15.156 13.383 1 95.19 94 GLU B O 1
ATOM 4505 N N . ASP B 1 95 ? -14.555 -15.078 15.672 1 96.5 95 ASP B N 1
ATOM 4506 C CA . ASP B 1 95 ? -15.078 -13.711 15.664 1 96.5 95 ASP B CA 1
ATOM 4507 C C . ASP B 1 95 ? -14.039 -12.734 15.125 1 96.5 95 ASP B C 1
ATOM 4509 O O . ASP B 1 95 ? -12.883 -12.742 15.555 1 96.5 95 ASP B O 1
ATOM 4513 N N . CYS B 1 96 ? -14.5 -11.969 14.148 1 97.38 96 CYS B N 1
ATOM 4514 C CA . CYS B 1 96 ? -13.594 -11.031 13.5 1 97.38 96 CYS B CA 1
ATOM 4515 C C . CYS B 1 96 ? -14.219 -9.648 13.391 1 97.38 96 CYS B C 1
ATOM 4517 O O . CYS B 1 96 ? -15.438 -9.523 13.258 1 97.38 96 CYS B O 1
ATOM 4519 N N . VAL B 1 97 ? -13.445 -8.672 13.539 1 98 97 VAL B N 1
ATOM 4520 C CA . VAL B 1 97 ? -13.867 -7.305 13.258 1 98 97 VAL B CA 1
ATOM 4521 C C . VAL B 1 97 ? -12.844 -6.621 12.359 1 98 97 VAL B C 1
ATOM 4523 O O . VAL B 1 97 ? -11.641 -6.855 12.484 1 98 97 VAL B O 1
ATOM 4526 N N . GLU B 1 98 ? -13.305 -5.891 11.391 1 98.31 98 GLU B N 1
ATOM 4527 C CA . GLU B 1 98 ? -12.445 -5.062 10.547 1 98.31 98 GLU B CA 1
ATOM 4528 C C . GLU B 1 98 ? -12.727 -3.578 10.766 1 98.31 98 GLU B C 1
ATOM 4530 O O . GLU B 1 98 ? -13.891 -3.162 10.812 1 98.31 98 GLU B O 1
ATOM 4535 N N . PHE B 1 99 ? -11.68 -2.818 10.992 1 98.19 99 PHE B N 1
ATOM 4536 C CA . PHE B 1 99 ? -11.734 -1.362 11.039 1 98.19 99 PHE B CA 1
ATOM 4537 C C . PHE B 1 99 ? -11.219 -0.759 9.734 1 98.19 99 PHE B C 1
ATOM 4539 O O . PHE B 1 99 ? -10.078 -1.003 9.344 1 98.19 99 PHE B O 1
ATOM 4546 N N . HIS B 1 100 ? -12.07 -0.088 9.031 1 98.06 100 HIS B N 1
ATOM 4547 C CA . HIS B 1 100 ? -11.68 0.661 7.844 1 98.06 100 HIS B CA 1
ATOM 4548 C C . HIS B 1 100 ? -11.359 2.113 8.188 1 98.06 100 HIS B C 1
ATOM 4550 O O . HIS B 1 100 ? -12.266 2.943 8.289 1 98.06 100 HIS B O 1
ATOM 4556 N N . VAL B 1 101 ? -10.094 2.385 8.328 1 97.88 101 VAL B N 1
ATOM 4557 C CA . VAL B 1 101 ? -9.656 3.721 8.719 1 97.88 101 VAL B CA 1
ATOM 4558 C C . VAL B 1 101 ? -8.938 4.395 7.547 1 97.88 101 VAL B C 1
ATOM 4560 O O . VAL B 1 101 ? -8.68 3.762 6.52 1 97.88 101 VAL B O 1
ATOM 4563 N N . HIS B 1 102 ? -8.727 5.641 7.633 1 96.31 102 HIS B N 1
ATOM 4564 C CA . HIS B 1 102 ? -7.941 6.332 6.613 1 96.31 102 HIS B CA 1
ATOM 4565 C C . HIS B 1 102 ? -6.496 5.852 6.605 1 96.31 102 HIS B C 1
ATOM 4567 O O . HIS B 1 102 ? -5.926 5.57 7.664 1 96.31 102 HIS B O 1
ATOM 4573 N N . GLY B 1 103 ? -5.977 5.793 5.426 1 93.81 103 GLY B N 1
ATOM 4574 C CA . GLY B 1 103 ? -4.691 5.137 5.238 1 93.81 103 GLY B CA 1
ATOM 4575 C C . GLY B 1 103 ? -3.51 6.07 5.441 1 93.81 103 GLY B C 1
ATOM 4576 O O . GLY B 1 103 ? -2.594 6.102 4.617 1 93.81 103 GLY B O 1
ATOM 4577 N N . GLY B 1 104 ? -3.482 6.871 6.355 1 92.19 104 GLY B N 1
ATOM 4578 C CA . GLY B 1 104 ? -2.314 7.629 6.77 1 92.19 104 GLY B CA 1
ATOM 4579 C C . GLY B 1 104 ? -1.441 6.887 7.766 1 92.19 104 GLY B C 1
ATOM 4580 O O . GLY B 1 104 ? -1.948 6.152 8.617 1 92.19 104 GLY B O 1
ATOM 4581 N N . ALA B 1 105 ? -0.161 7.105 7.648 1 92.75 105 ALA B N 1
ATOM 4582 C CA . ALA B 1 105 ? 0.795 6.395 8.492 1 92.75 105 ALA B CA 1
ATOM 4583 C C . ALA B 1 105 ? 0.497 6.625 9.977 1 92.75 105 ALA B C 1
ATOM 4585 O O . ALA B 1 105 ? 0.551 5.688 10.773 1 92.75 105 ALA B O 1
ATOM 4586 N N . ALA B 1 106 ? 0.23 7.812 10.32 1 94.56 106 ALA B N 1
ATOM 4587 C CA . ALA B 1 106 ? -0.014 8.156 11.719 1 94.56 106 ALA B CA 1
ATOM 4588 C C . ALA B 1 106 ? -1.293 7.5 12.227 1 94.56 106 ALA B C 1
ATOM 4590 O O . ALA B 1 106 ? -1.368 7.094 13.391 1 94.56 106 ALA B O 1
ATOM 4591 N N . VAL B 1 107 ? -2.312 7.406 11.422 1 96.5 107 VAL B N 1
ATOM 4592 C CA . VAL B 1 107 ? -3.574 6.781 11.797 1 96.5 107 VAL B CA 1
ATOM 4593 C C . VAL B 1 107 ? -3.354 5.293 12.07 1 96.5 107 VAL B C 1
ATOM 4595 O O . VAL B 1 107 ? -3.779 4.773 13.102 1 96.5 107 VAL B O 1
ATOM 4598 N N . VAL B 1 108 ? -2.703 4.637 11.18 1 96 108 VAL B N 1
ATOM 4599 C CA . VAL B 1 108 ? -2.434 3.209 11.312 1 96 108 VAL B CA 1
ATOM 4600 C C . VAL B 1 108 ? -1.592 2.955 12.555 1 96 108 VAL B C 1
ATOM 4602 O O . VAL B 1 108 ? -1.87 2.033 13.328 1 96 108 VAL B O 1
ATOM 4605 N N . SER B 1 109 ? -0.589 3.793 12.758 1 94.81 109 SER B N 1
ATOM 4606 C CA . SER B 1 109 ? 0.262 3.664 13.938 1 94.81 109 SER B CA 1
ATOM 4607 C C . SER B 1 109 ? -0.547 3.812 15.219 1 94.81 109 SER B C 1
ATOM 4609 O O . SER B 1 109 ? -0.351 3.055 16.172 1 94.81 109 SER B O 1
ATOM 4611 N N . ALA B 1 110 ? -1.409 4.797 15.203 1 95.94 110 ALA B N 1
ATOM 4612 C CA . ALA B 1 110 ? -2.258 5.012 16.375 1 95.94 110 ALA B CA 1
ATOM 4613 C C . ALA B 1 110 ? -3.154 3.801 16.625 1 95.94 110 ALA B C 1
ATOM 4615 O O . ALA B 1 110 ? -3.373 3.414 17.781 1 95.94 110 ALA B O 1
ATOM 4616 N N . MET B 1 111 ? -3.68 3.225 15.617 1 97.25 111 MET B N 1
ATOM 4617 C CA . MET B 1 111 ? -4.5 2.023 15.742 1 97.25 111 MET B CA 1
ATOM 4618 C C . MET B 1 111 ? -3.691 0.868 16.328 1 97.25 111 MET B C 1
ATOM 4620 O O . MET B 1 111 ? -4.168 0.15 17.203 1 97.25 111 MET B O 1
ATOM 4624 N N . TYR B 1 112 ? -2.494 0.665 15.797 1 95.56 112 TYR B N 1
ATOM 4625 C CA . TYR B 1 112 ? -1.623 -0.397 16.281 1 95.56 112 TYR B CA 1
ATOM 4626 C C . TYR B 1 112 ? -1.323 -0.216 17.766 1 95.56 112 TYR B C 1
ATOM 4628 O O . TYR B 1 112 ? -1.389 -1.173 18.547 1 95.56 112 TYR B O 1
ATOM 4636 N N . ASP B 1 113 ? -1.002 1.039 18.109 1 94.75 113 ASP B N 1
ATOM 4637 C CA . ASP B 1 113 ? -0.714 1.341 19.5 1 94.75 113 ASP B CA 1
ATOM 4638 C C . ASP B 1 113 ? -1.921 1.039 20.391 1 94.75 113 ASP B C 1
ATOM 4640 O O . ASP B 1 113 ? -1.781 0.418 21.453 1 94.75 113 ASP B O 1
ATOM 4644 N N . SER B 1 114 ? -3.043 1.457 19.953 1 96.81 114 SER B N 1
ATOM 4645 C CA . SER B 1 114 ? -4.277 1.264 20.703 1 96.81 114 SER B CA 1
ATOM 4646 C C . SER B 1 114 ? -4.605 -0.217 20.859 1 96.81 114 SER B C 1
ATOM 4648 O O . SER B 1 114 ? -4.832 -0.692 21.984 1 96.81 114 SER B O 1
ATOM 4650 N N . LEU B 1 115 ? -4.609 -0.941 19.812 1 96.81 115 LEU B N 1
ATOM 4651 C CA . LEU B 1 115 ? -4.941 -2.361 19.844 1 96.81 115 LEU B CA 1
ATOM 4652 C C . LEU B 1 115 ? -3.914 -3.143 20.656 1 96.81 115 LEU B C 1
ATOM 4654 O O . LEU B 1 115 ? -4.273 -4.039 21.422 1 96.81 115 LEU B O 1
ATOM 4658 N N . GLY B 1 116 ? -2.67 -2.82 20.5 1 94.69 116 GLY B N 1
ATOM 4659 C CA . GLY B 1 116 ? -1.604 -3.48 21.234 1 94.69 116 GLY B CA 1
ATOM 4660 C C . GLY B 1 116 ? -1.686 -3.254 22.734 1 94.69 116 GLY B C 1
ATOM 4661 O O . GLY B 1 116 ? -1.088 -3.998 23.516 1 94.69 116 GLY B O 1
ATOM 4662 N N . SER B 1 117 ? -2.381 -2.23 23.109 1 94.25 117 SER B N 1
ATOM 4663 C CA . SER B 1 117 ? -2.482 -1.89 24.531 1 94.25 117 SER B CA 1
ATOM 4664 C C . SER B 1 117 ? -3.574 -2.701 25.219 1 94.25 117 SER B C 1
ATOM 4666 O O . SER B 1 117 ? -3.664 -2.715 26.453 1 94.25 117 SER B O 1
ATOM 4668 N N . ILE B 1 118 ? -4.375 -3.371 24.469 1 94.38 118 ILE B N 1
ATOM 4669 C CA . ILE B 1 118 ? -5.457 -4.172 25.031 1 94.38 118 ILE B CA 1
ATOM 4670 C C . ILE B 1 118 ? -4.914 -5.531 25.469 1 94.38 118 ILE B C 1
ATOM 4672 O O . ILE B 1 118 ? -4.262 -6.227 24.688 1 94.38 118 ILE B O 1
ATOM 4676 N N . ASP B 1 119 ? -5.242 -5.91 26.656 1 92.06 119 ASP B N 1
ATOM 4677 C CA . ASP B 1 119 ? -4.762 -7.18 27.203 1 92.06 119 ASP B CA 1
ATOM 4678 C C . ASP B 1 119 ? -5.266 -8.359 26.359 1 92.06 119 ASP B C 1
ATOM 4680 O O . ASP B 1 119 ? -6.457 -8.445 26.062 1 92.06 119 ASP B O 1
ATOM 4684 N N . GLY B 1 120 ? -4.324 -9.281 26.047 1 92.56 120 GLY B N 1
ATOM 4685 C CA . GLY B 1 120 ? -4.684 -10.484 25.297 1 92.56 120 GLY B CA 1
ATOM 4686 C C . GLY B 1 120 ? -4.723 -10.273 23.797 1 92.56 120 GLY B C 1
ATOM 4687 O O . GLY B 1 120 ? -5.047 -11.195 23.047 1 92.56 120 GLY B O 1
ATOM 4688 N N . VAL B 1 121 ? -4.5 -9.055 23.406 1 95.44 121 VAL B N 1
ATOM 4689 C CA . VAL B 1 121 ? -4.48 -8.734 21.984 1 95.44 121 VAL B CA 1
ATOM 4690 C C . VAL B 1 121 ? -3.045 -8.492 21.516 1 95.44 121 VAL B C 1
ATOM 4692 O O . VAL B 1 121 ? -2.303 -7.734 22.156 1 95.44 121 VAL B O 1
ATOM 4695 N N . ARG B 1 122 ? -2.652 -9.164 20.469 1 94.44 122 ARG B N 1
ATOM 4696 C CA . ARG B 1 122 ? -1.271 -9.023 20.016 1 94.44 122 ARG B CA 1
ATOM 4697 C C . ARG B 1 122 ? -1.199 -8.891 18.5 1 94.44 122 ARG B C 1
ATOM 4699 O O . ARG B 1 122 ? -2.152 -9.227 17.797 1 94.44 122 ARG B O 1
ATOM 4706 N N . LEU B 1 123 ? -0.104 -8.375 18.031 1 93.25 123 LEU B N 1
ATOM 4707 C CA . LEU B 1 123 ? 0.152 -8.273 16.594 1 93.25 123 LEU B CA 1
ATOM 4708 C C . LEU B 1 123 ? 0.251 -9.664 15.961 1 93.25 123 LEU B C 1
ATOM 4710 O O . LEU B 1 123 ? 0.877 -10.562 16.531 1 93.25 123 LEU B O 1
ATOM 4714 N N . ALA B 1 124 ? -0.39 -9.836 14.852 1 93.5 124 ALA B N 1
ATOM 4715 C CA . ALA B 1 124 ? -0.377 -11.117 14.141 1 93.5 124 ALA B CA 1
ATOM 4716 C C . ALA B 1 124 ? 1.009 -11.414 13.578 1 93.5 124 ALA B C 1
ATOM 4718 O O . ALA B 1 124 ? 1.709 -10.516 13.117 1 93.5 124 ALA B O 1
ATOM 4719 N N . GLU B 1 125 ? 1.34 -12.656 13.578 1 89.44 125 GLU B N 1
ATOM 4720 C CA . GLU B 1 125 ? 2.51 -13.125 12.844 1 89.44 125 GLU B CA 1
ATOM 4721 C C . GLU B 1 125 ? 2.215 -13.25 11.352 1 89.44 125 GLU B C 1
ATOM 4723 O O . GLU B 1 125 ? 1.053 -13.258 10.945 1 89.44 125 GLU B O 1
ATOM 4728 N N . PRO B 1 126 ? 3.242 -13.258 10.539 1 87.56 126 PRO B N 1
ATOM 4729 C CA . PRO B 1 126 ? 3.004 -13.445 9.102 1 87.56 126 PRO B CA 1
ATOM 4730 C C . PRO B 1 126 ? 2.141 -14.664 8.805 1 87.56 126 PRO B C 1
ATOM 4732 O O . PRO B 1 126 ? 2.43 -15.766 9.289 1 87.56 126 PRO B O 1
ATOM 4735 N N . GLY B 1 127 ? 1.075 -14.484 8.117 1 91.38 127 GLY B N 1
ATOM 4736 C CA . GLY B 1 127 ? 0.214 -15.57 7.676 1 91.38 127 GLY B CA 1
ATOM 4737 C C . GLY B 1 127 ? -0.682 -16.109 8.781 1 91.38 127 GLY B C 1
ATOM 4738 O O . GLY B 1 127 ? -1.379 -17.109 8.586 1 91.38 127 GLY B O 1
ATOM 4739 N N . GLU B 1 128 ? -0.685 -15.523 9.891 1 92.38 128 GLU B N 1
ATOM 4740 C CA . GLU B 1 128 ? -1.357 -16.109 11.047 1 92.38 128 GLU B CA 1
ATOM 4741 C C . GLU B 1 128 ? -2.871 -16.125 10.859 1 92.38 128 GLU B C 1
ATOM 4743 O O . GLU B 1 128 ? -3.549 -17.047 11.328 1 92.38 128 GLU B O 1
ATOM 4748 N N . PHE B 1 129 ? -3.49 -15.109 10.219 1 93.94 129 PHE B N 1
ATOM 4749 C CA . PHE B 1 129 ? -4.922 -15.148 9.945 1 93.94 129 PHE B CA 1
ATOM 4750 C C . PHE B 1 129 ? -5.273 -16.359 9.102 1 93.94 129 PHE B C 1
ATOM 4752 O O . PHE B 1 129 ? -6.246 -17.062 9.391 1 93.94 129 PHE B O 1
ATOM 4759 N N . THR B 1 130 ? -4.496 -16.562 8.078 1 93.38 130 THR B N 1
ATOM 4760 C CA . THR B 1 130 ? -4.711 -17.703 7.188 1 93.38 130 THR B CA 1
ATOM 4761 C C . THR B 1 130 ? -4.477 -19.016 7.926 1 93.38 130 THR B C 1
ATOM 4763 O O . THR B 1 130 ? -5.188 -20 7.695 1 93.38 130 THR B O 1
ATOM 4766 N N . LYS B 1 131 ? -3.418 -19.016 8.734 1 91.88 131 LYS B N 1
ATOM 4767 C CA . LYS B 1 131 ? -3.137 -20.203 9.547 1 91.88 131 LYS B CA 1
ATOM 4768 C C . LYS B 1 131 ? -4.336 -20.578 10.414 1 91.88 131 LYS B C 1
ATOM 4770 O O . LYS B 1 131 ? -4.707 -21.75 10.5 1 91.88 131 LYS B O 1
ATOM 4775 N N . ARG B 1 132 ? -4.926 -19.641 11.023 1 92.31 132 ARG B N 1
ATOM 4776 C CA . ARG B 1 132 ? -6.105 -19.875 11.852 1 92.31 132 ARG B CA 1
ATOM 4777 C C . ARG B 1 132 ? -7.285 -20.328 11 1 92.31 132 ARG B C 1
ATOM 4779 O O . ARG B 1 132 ? -8.086 -21.156 11.445 1 92.31 132 ARG B O 1
ATOM 4786 N N . ALA B 1 133 ? -7.422 -19.766 9.844 1 93.19 133 ALA B N 1
ATOM 4787 C CA . ALA B 1 133 ? -8.445 -20.25 8.914 1 93.19 133 ALA B CA 1
ATOM 4788 C C . ALA B 1 133 ? -8.234 -21.719 8.578 1 93.19 133 ALA B C 1
ATOM 4790 O O . ALA B 1 133 ? -9.195 -22.484 8.508 1 93.19 133 ALA B O 1
ATOM 4791 N N . PHE B 1 134 ? -7.008 -22.125 8.375 1 91.88 134 PHE B N 1
ATOM 4792 C CA . PHE B 1 134 ? -6.656 -23.516 8.094 1 91.88 134 PHE B CA 1
ATOM 4793 C C . PHE B 1 134 ? -7.066 -24.422 9.25 1 91.88 134 PHE B C 1
ATOM 4795 O O . PHE B 1 134 ? -7.738 -25.438 9.039 1 91.88 134 PHE B O 1
ATOM 4802 N N . TYR B 1 135 ? -6.777 -23.969 10.383 1 89.69 135 TYR B N 1
ATOM 4803 C CA . TYR B 1 135 ? -7.066 -24.781 11.562 1 89.69 135 TYR B CA 1
ATOM 4804 C C . TYR B 1 135 ? -8.57 -24.844 11.82 1 89.69 135 TYR B C 1
ATOM 4806 O O . TYR B 1 135 ? -9.062 -25.812 12.422 1 89.69 135 TYR B O 1
ATOM 4814 N N . ALA B 1 136 ? -9.242 -23.844 11.383 1 91.25 136 ALA B N 1
ATOM 4815 C CA . ALA B 1 136 ? -10.695 -23.812 11.547 1 91.25 136 ALA B CA 1
ATOM 4816 C C . ALA B 1 136 ? -11.391 -24.609 10.445 1 91.25 136 ALA B C 1
ATOM 4818 O O . ALA B 1 136 ? -12.617 -24.719 10.422 1 91.25 136 ALA B O 1
ATOM 4819 N N . GLY B 1 137 ? -10.633 -25.125 9.492 1 90.62 137 GLY B N 1
ATOM 4820 C CA . GLY B 1 137 ? -11.18 -25.953 8.438 1 90.62 137 GLY B CA 1
ATOM 4821 C C . GLY B 1 137 ? -11.797 -25.156 7.301 1 90.62 137 GLY B C 1
ATOM 4822 O O . GLY B 1 137 ? -12.586 -25.688 6.52 1 90.62 137 GLY B O 1
ATOM 4823 N N . LYS B 1 138 ? -11.438 -23.875 7.281 1 92.44 138 LYS B N 1
ATOM 4824 C CA . LYS B 1 138 ? -11.992 -23.031 6.234 1 92.44 138 LYS B CA 1
ATOM 4825 C C . LYS B 1 138 ? -11.352 -23.328 4.883 1 92.44 138 LYS B C 1
ATOM 4827 O O . LYS B 1 138 ? -11.953 -23.094 3.836 1 92.44 138 LYS B O 1
ATOM 4832 N N . MET B 1 139 ? -10.156 -23.797 4.859 1 92.12 139 MET B N 1
ATOM 4833 C CA . MET B 1 139 ? -9.367 -24.125 3.676 1 92.12 139 MET B CA 1
ATOM 4834 C C . MET B 1 139 ? -8.305 -25.172 4.004 1 92.12 139 MET B C 1
ATOM 4836 O O . MET B 1 139 ? -7.812 -25.234 5.133 1 92.12 139 MET B O 1
ATOM 4840 N N . ASP B 1 140 ? -7.992 -25.969 3.033 1 92.19 140 ASP B N 1
ATOM 4841 C CA . ASP B 1 140 ? -6.91 -26.922 3.283 1 92.19 140 ASP B CA 1
ATOM 4842 C C . ASP B 1 140 ? -5.562 -26.344 2.844 1 92.19 140 ASP B C 1
ATOM 4844 O O . ASP B 1 140 ? -5.477 -25.172 2.471 1 92.19 140 ASP B O 1
ATOM 4848 N N . LEU B 1 141 ? -4.559 -27.094 2.988 1 91.56 141 LEU B N 1
ATOM 4849 C CA . LEU B 1 141 ? -3.205 -26.578 2.807 1 91.56 141 LEU B CA 1
ATOM 4850 C C . LEU B 1 141 ? -2.955 -26.203 1.346 1 91.56 141 LEU B C 1
ATOM 4852 O O . LEU B 1 141 ? -2.223 -25.266 1.055 1 91.56 141 LEU B O 1
ATOM 4856 N N . THR B 1 142 ? -3.535 -27 0.429 1 93.88 142 THR B N 1
ATOM 4857 C CA . THR B 1 142 ? -3.383 -26.672 -0.983 1 93.88 142 THR B CA 1
ATOM 4858 C C . THR B 1 142 ? -4.047 -25.328 -1.303 1 93.88 142 THR B C 1
ATOM 4860 O O . THR B 1 142 ? -3.512 -24.531 -2.076 1 93.88 142 THR B O 1
ATOM 4863 N N . GLU B 1 143 ? -5.184 -25.141 -0.718 1 94.44 143 GLU B N 1
ATOM 4864 C CA . GLU B 1 143 ? -5.887 -23.859 -0.884 1 94.44 143 GLU B CA 1
ATOM 4865 C C . GLU B 1 143 ? -5.086 -22.719 -0.286 1 94.44 143 GLU B C 1
ATOM 4867 O O . GLU B 1 143 ? -5.039 -21.625 -0.857 1 94.44 143 GLU B O 1
ATOM 4872 N N . VAL B 1 144 ? -4.473 -22.938 0.823 1 93.62 144 VAL B N 1
ATOM 4873 C CA . VAL B 1 144 ? -3.627 -21.953 1.473 1 93.62 144 VAL B CA 1
ATOM 4874 C C . VAL B 1 144 ? -2.492 -21.547 0.535 1 93.62 144 VAL B C 1
ATOM 4876 O O . VAL B 1 144 ? -2.227 -20.359 0.351 1 93.62 144 VAL B O 1
ATOM 4879 N N . GLU B 1 145 ? -1.881 -22.516 -0.006 1 92.94 145 GLU B N 1
ATOM 4880 C CA . GLU B 1 145 ? -0.788 -22.25 -0.937 1 92.94 145 GLU B CA 1
ATOM 4881 C C . GLU B 1 145 ? -1.283 -21.5 -2.17 1 92.94 145 GLU B C 1
ATOM 4883 O O . GLU B 1 145 ? -0.597 -20.609 -2.68 1 92.94 145 GLU B O 1
ATOM 4888 N N . GLY B 1 146 ? -2.441 -21.938 -2.633 1 94.5 146 GLY B N 1
ATOM 4889 C CA . GLY B 1 146 ? -3.059 -21.203 -3.729 1 94.5 146 GLY B CA 1
ATOM 4890 C C . GLY B 1 146 ? -3.285 -19.734 -3.412 1 94.5 146 GLY B C 1
ATOM 4891 O O . GLY B 1 146 ? -3.059 -18.875 -4.262 1 94.5 146 GLY B O 1
ATOM 4892 N N . LEU B 1 147 ? -3.705 -19.5 -2.244 1 94.19 147 LEU B N 1
ATOM 4893 C CA . LEU B 1 147 ? -3.934 -18.125 -1.802 1 94.19 147 LEU B CA 1
ATOM 4894 C C . LEU B 1 147 ? -2.627 -17.344 -1.769 1 94.19 147 LEU B C 1
ATOM 4896 O O . LEU B 1 147 ? -2.576 -16.188 -2.213 1 94.19 147 LEU B O 1
ATOM 4900 N N . ALA B 1 148 ? -1.602 -17.891 -1.172 1 93.5 148 ALA B N 1
ATOM 4901 C CA . ALA B 1 148 ? -0.286 -17.266 -1.152 1 93.5 148 ALA B CA 1
ATOM 4902 C C . ALA B 1 148 ? 0.171 -16.906 -2.562 1 93.5 148 ALA B C 1
ATOM 4904 O O . ALA B 1 148 ? 0.638 -15.781 -2.807 1 93.5 148 ALA B O 1
ATOM 4905 N N . ASP B 1 149 ? -0.036 -17.844 -3.443 1 93.94 149 ASP B N 1
ATOM 4906 C CA . ASP B 1 149 ? 0.364 -17.625 -4.832 1 93.94 149 ASP B CA 1
ATOM 4907 C C . ASP B 1 149 ? -0.46 -16.516 -5.477 1 93.94 149 ASP B C 1
ATOM 4909 O O . ASP B 1 149 ? 0.045 -15.773 -6.32 1 93.94 149 ASP B O 1
ATOM 4913 N N . LEU B 1 150 ? -1.687 -16.469 -5.137 1 95 150 LEU B N 1
ATOM 4914 C CA . LEU B 1 150 ? -2.576 -15.453 -5.684 1 95 150 LEU B CA 1
ATOM 4915 C C . LEU B 1 150 ? -2.109 -14.055 -5.293 1 95 150 LEU B C 1
ATOM 4917 O O . LEU B 1 150 ? -2.105 -13.141 -6.117 1 95 150 LEU B O 1
ATOM 4921 N N . ILE B 1 151 ? -1.729 -13.883 -4.094 1 93.12 151 ILE B N 1
ATOM 4922 C CA . ILE B 1 151 ? -1.252 -12.609 -3.576 1 93.12 151 ILE B CA 1
ATOM 4923 C C . ILE B 1 151 ? 0.08 -12.25 -4.234 1 93.12 151 ILE B C 1
ATOM 4925 O O . ILE B 1 151 ? 0.35 -11.078 -4.508 1 93.12 151 ILE B O 1
ATOM 4929 N N . GLU B 1 152 ? 0.848 -13.242 -4.582 1 91.25 152 GLU B N 1
ATOM 4930 C CA . GLU B 1 152 ? 2.18 -13.039 -5.145 1 91.25 152 GLU B CA 1
ATOM 4931 C C . GLU B 1 152 ? 2.117 -12.875 -6.664 1 91.25 152 GLU B C 1
ATOM 4933 O O . GLU B 1 152 ? 3.086 -12.438 -7.285 1 91.25 152 GLU B O 1
ATOM 4938 N N . ALA B 1 153 ? 1.026 -13.234 -7.25 1 93.38 153 ALA B N 1
ATOM 4939 C CA . ALA B 1 153 ? 0.916 -13.281 -8.703 1 93.38 153 ALA B CA 1
ATOM 4940 C C . ALA B 1 153 ? 1.179 -11.914 -9.32 1 93.38 153 ALA B C 1
ATOM 4942 O O . ALA B 1 153 ? 0.613 -10.906 -8.875 1 93.38 153 ALA B O 1
ATOM 4943 N N . GLU B 1 154 ? 1.952 -11.945 -10.359 1 91.31 154 GLU B N 1
ATOM 4944 C CA . GLU B 1 154 ? 2.312 -10.719 -11.055 1 91.31 154 GLU B CA 1
ATOM 4945 C C . GLU B 1 154 ? 1.737 -10.695 -12.469 1 91.31 154 GLU B C 1
ATOM 4947 O O . GLU B 1 154 ? 1.623 -9.633 -13.086 1 91.31 154 GLU B O 1
ATOM 4952 N N . THR B 1 155 ? 1.484 -11.805 -13 1 93.06 155 THR B N 1
ATOM 4953 C CA . THR B 1 155 ? 0.98 -11.898 -14.359 1 93.06 155 THR B CA 1
ATOM 4954 C C . THR B 1 155 ? -0.394 -12.562 -14.383 1 93.06 155 THR B C 1
ATOM 4956 O O . THR B 1 155 ? -0.785 -13.227 -13.422 1 93.06 155 THR B O 1
ATOM 4959 N N . GLU B 1 156 ? -1.078 -12.383 -15.469 1 93.12 156 GLU B N 1
ATOM 4960 C CA . GLU B 1 156 ? -2.422 -12.93 -15.641 1 93.12 156 GLU B CA 1
ATOM 4961 C C . GLU B 1 156 ? -2.414 -14.453 -15.578 1 93.12 156 GLU B C 1
ATOM 4963 O O . GLU B 1 156 ? -3.271 -15.055 -14.93 1 93.12 156 GLU B O 1
ATOM 4968 N N . ALA B 1 157 ? -1.471 -15.039 -16.172 1 93.62 157 ALA B N 1
ATOM 4969 C CA . ALA B 1 157 ? -1.405 -16.5 -16.172 1 93.62 157 ALA B CA 1
ATOM 4970 C C . ALA B 1 157 ? -1.161 -17.031 -14.758 1 93.62 157 ALA B C 1
ATOM 4972 O O . ALA B 1 157 ? -1.759 -18.031 -14.352 1 93.62 157 ALA B O 1
ATOM 4973 N N . GLN B 1 158 ? -0.29 -16.391 -14.055 1 94.75 158 GLN B N 1
ATOM 4974 C CA . GLN B 1 158 ? -0.054 -16.766 -12.664 1 94.75 158 GLN B CA 1
ATOM 4975 C C . GLN B 1 158 ? -1.328 -16.641 -11.836 1 94.75 158 GLN B C 1
ATOM 4977 O O . GLN B 1 158 ? -1.65 -17.531 -11.039 1 94.75 158 GLN B O 1
ATOM 4982 N N . ARG B 1 159 ? -1.963 -15.539 -11.992 1 95.38 159 ARG B N 1
ATOM 4983 C CA . ARG B 1 159 ? -3.199 -15.273 -11.266 1 95.38 159 ARG B CA 1
ATOM 4984 C C . ARG B 1 159 ? -4.227 -16.375 -11.508 1 95.38 159 ARG B C 1
ATOM 4986 O O . ARG B 1 159 ? -4.836 -16.891 -10.57 1 95.38 159 ARG B O 1
ATOM 4993 N N . LYS B 1 160 ? -4.422 -16.75 -12.75 1 95.12 160 LYS B N 1
ATOM 4994 C CA . LYS B 1 160 ? -5.41 -17.75 -13.125 1 95.12 160 LYS B CA 1
ATOM 4995 C C . LYS B 1 160 ? -5.098 -19.094 -12.469 1 95.12 160 LYS B C 1
ATOM 4997 O O . LYS B 1 160 ? -5.988 -19.734 -11.906 1 95.12 160 LYS B O 1
ATOM 5002 N N . GLN B 1 161 ? -3.885 -19.438 -12.539 1 95 161 GLN B N 1
ATOM 5003 C CA . GLN B 1 161 ? -3.49 -20.703 -11.922 1 95 161 GLN B CA 1
ATOM 5004 C C . GLN B 1 161 ? -3.691 -20.672 -10.414 1 95 161 GLN B C 1
ATOM 5006 O O . GLN B 1 161 ? -4.23 -21.609 -9.828 1 95 161 GLN B O 1
ATOM 5011 N N . ALA B 1 162 ? -3.203 -19.625 -9.828 1 95.81 162 ALA B N 1
ATOM 5012 C CA . ALA B 1 162 ? -3.307 -19.469 -8.383 1 95.81 162 ALA B CA 1
ATOM 5013 C C . ALA B 1 162 ? -4.766 -19.469 -7.934 1 95.81 162 ALA B C 1
ATOM 5015 O O . ALA B 1 162 ? -5.102 -20.062 -6.902 1 95.81 162 ALA B O 1
ATOM 5016 N N . LEU B 1 163 ? -5.562 -18.859 -8.688 1 96.19 163 LEU B N 1
ATOM 5017 C CA . LEU B 1 163 ? -6.98 -18.766 -8.352 1 96.19 163 LEU B CA 1
ATOM 5018 C C . LEU B 1 163 ? -7.637 -20.141 -8.391 1 96.19 163 LEU B C 1
ATOM 5020 O O . LEU B 1 163 ? -8.43 -20.469 -7.508 1 96.19 163 LEU B O 1
ATOM 5024 N N . LEU B 1 164 ? -7.332 -20.922 -9.359 1 94.81 164 LEU B N 1
ATOM 5025 C CA . LEU B 1 164 ? -7.859 -22.281 -9.453 1 94.81 164 LEU B CA 1
ATOM 5026 C C . LEU B 1 164 ? -7.473 -23.094 -8.219 1 94.81 164 LEU B C 1
ATOM 5028 O O . LEU B 1 164 ? -8.305 -23.797 -7.656 1 94.81 164 LEU B O 1
ATOM 5032 N N . GLN B 1 165 ? -6.266 -22.906 -7.883 1 94.62 165 GLN B N 1
ATOM 5033 C CA . GLN B 1 165 ? -5.797 -23.641 -6.703 1 94.62 165 GLN B CA 1
ATOM 5034 C C . GLN B 1 165 ? -6.461 -23.109 -5.438 1 94.62 165 GLN B C 1
ATOM 5036 O O . GLN B 1 165 ? -6.91 -23.891 -4.594 1 94.62 165 GLN B O 1
ATOM 5041 N N . ALA B 1 166 ? -6.52 -21.844 -5.309 1 94.81 166 ALA B N 1
ATOM 5042 C CA . ALA B 1 166 ? -7.129 -21.219 -4.133 1 94.81 166 ALA B CA 1
ATOM 5043 C C . ALA B 1 166 ? -8.609 -21.578 -4.031 1 94.81 166 ALA B C 1
ATOM 5045 O O . ALA B 1 166 ? -9.164 -21.641 -2.93 1 94.81 166 ALA B O 1
ATOM 5046 N N . SER B 1 167 ? -9.188 -21.859 -5.152 1 94 167 SER B N 1
ATOM 5047 C CA . SER B 1 167 ? -10.609 -22.172 -5.203 1 94 167 SER B CA 1
ATOM 5048 C C . SER B 1 167 ? -10.859 -23.656 -4.934 1 94 167 SER B C 1
ATOM 5050 O O . SER B 1 167 ? -12 -24.109 -4.949 1 94 167 SER B O 1
ATOM 5052 N N . GLY B 1 168 ? -9.844 -24.375 -4.82 1 94.19 168 GLY B N 1
ATOM 5053 C CA . GLY B 1 168 ? -10.008 -25.734 -4.301 1 94.19 168 GLY B CA 1
ATOM 5054 C C . GLY B 1 168 ? -9.93 -26.797 -5.379 1 94.19 168 GLY B C 1
ATOM 5055 O O . GLY B 1 168 ? -10.289 -27.953 -5.141 1 94.19 168 GLY B O 1
ATOM 5056 N N . GLU B 1 169 ? -9.453 -26.469 -6.527 1 93.81 169 GLU B N 1
ATOM 5057 C CA . GLU B 1 169 ? -9.43 -27.453 -7.605 1 93.81 169 GLU B CA 1
ATOM 5058 C C . GLU B 1 169 ? -8.469 -28.594 -7.289 1 93.81 169 GLU B C 1
ATOM 5060 O O . GLU B 1 169 ? -8.805 -29.766 -7.461 1 93.81 169 GLU B O 1
ATOM 5065 N N . LEU B 1 170 ? -7.316 -28.25 -6.848 1 93.88 170 LEU B N 1
ATOM 5066 C CA . LEU B 1 170 ? -6.371 -29.297 -6.469 1 93.88 170 LEU B CA 1
ATOM 5067 C C . LEU B 1 170 ? -6.848 -30.031 -5.223 1 93.88 170 LEU B C 1
ATOM 5069 O O . LEU B 1 170 ? -6.672 -31.25 -5.109 1 93.88 170 LEU B O 1
ATOM 5073 N N . SER B 1 171 ? -7.387 -29.25 -4.332 1 94.38 171 SER B N 1
ATOM 5074 C CA . SER B 1 171 ? -7.945 -29.859 -3.131 1 94.38 171 SER B CA 1
ATOM 5075 C C . SER B 1 171 ? -8.953 -30.953 -3.48 1 94.38 171 SER B C 1
ATOM 5077 O O . SER B 1 171 ? -8.867 -32.062 -2.959 1 94.38 171 SER B O 1
ATOM 5079 N N . LYS B 1 172 ? -9.828 -30.688 -4.336 1 95 172 LYS B N 1
ATOM 5080 C CA . LYS B 1 172 ? -10.844 -31.641 -4.762 1 95 172 LYS B CA 1
ATOM 5081 C C . LYS B 1 172 ? -10.211 -32.875 -5.395 1 95 172 LYS B C 1
ATOM 5083 O O . LYS B 1 172 ? -10.578 -34 -5.07 1 95 172 LYS B O 1
ATOM 5088 N N . LEU B 1 173 ? -9.266 -32.625 -6.262 1 94.56 173 LEU B N 1
ATOM 5089 C CA . LEU B 1 173 ? -8.578 -33.688 -6.957 1 94.56 173 LEU B CA 1
ATOM 5090 C C . LEU B 1 173 ? -7.895 -34.625 -5.965 1 94.56 173 LEU B C 1
ATOM 5092 O O . LEU B 1 173 ? -8.094 -35.844 -6.008 1 94.56 173 LEU B O 1
ATOM 5096 N N . TYR B 1 174 ? -7.191 -34.125 -5.062 1 95.12 174 TYR B N 1
ATOM 5097 C CA . TYR B 1 174 ? -6.41 -34.938 -4.125 1 95.12 174 TYR B CA 1
ATOM 5098 C C . TYR B 1 174 ? -7.316 -35.594 -3.104 1 95.12 174 TYR B C 1
ATOM 5100 O O . TYR B 1 174 ? -7.07 -36.75 -2.719 1 95.12 174 TYR B O 1
ATOM 5108 N N . ASN B 1 175 ? -8.289 -34.969 -2.691 1 93.94 175 ASN B N 1
ATOM 5109 C CA . ASN B 1 175 ? -9.211 -35.562 -1.744 1 93.94 175 ASN B CA 1
ATOM 5110 C C . ASN B 1 175 ? -10.008 -36.719 -2.389 1 93.94 175 ASN B C 1
ATOM 5112 O O . ASN B 1 175 ? -10.336 -37.688 -1.728 1 93.94 175 ASN B O 1
ATOM 5116 N N . GLU B 1 176 ? -10.305 -36.531 -3.623 1 95.31 176 GLU B N 1
ATOM 5117 C CA . GLU B 1 176 ? -10.938 -37.625 -4.348 1 95.31 176 GLU B CA 1
ATOM 5118 C C . GLU B 1 176 ? -10.023 -38.844 -4.414 1 95.31 176 GLU B C 1
ATOM 5120 O O . GLU B 1 176 ? -10.469 -39.969 -4.207 1 95.31 176 GLU B O 1
ATOM 5125 N N . MET B 1 177 ? -8.773 -38.594 -4.727 1 95.25 177 MET B N 1
ATOM 5126 C CA . MET B 1 177 ? -7.797 -39.656 -4.746 1 95.25 177 MET B CA 1
ATOM 5127 C C . MET B 1 177 ? -7.688 -40.344 -3.379 1 95.25 177 MET B C 1
ATOM 5129 O O . MET B 1 177 ? -7.66 -41.562 -3.281 1 95.25 177 MET B O 1
ATOM 5133 N N . ARG B 1 178 ? -7.668 -39.531 -2.43 1 93.81 178 ARG B N 1
ATOM 5134 C CA . ARG B 1 178 ? -7.566 -40.031 -1.064 1 93.81 178 ARG B CA 1
ATOM 5135 C C . ARG B 1 178 ? -8.781 -40.875 -0.698 1 93.81 178 ARG B C 1
ATOM 5137 O O . ARG B 1 178 ? -8.648 -41.969 -0.108 1 93.81 178 ARG B O 1
ATOM 5144 N N . SER B 1 179 ? -9.93 -40.438 -1.035 1 94.81 179 SER B N 1
ATOM 5145 C CA . SER B 1 179 ? -11.172 -41.156 -0.76 1 94.81 179 SER B CA 1
ATOM 5146 C C . SER B 1 179 ? -11.18 -42.531 -1.444 1 94.81 179 SER B C 1
ATOM 5148 O O . SER B 1 179 ? -11.641 -43.5 -0.87 1 94.81 179 SER B O 1
ATOM 5150 N N . ARG B 1 180 ? -10.711 -42.562 -2.625 1 95.75 180 ARG B N 1
ATOM 5151 C CA . ARG B 1 180 ? -10.602 -43.812 -3.348 1 95.75 180 ARG B CA 1
ATOM 5152 C C . ARG B 1 180 ? -9.664 -44.781 -2.633 1 95.75 180 ARG B C 1
ATOM 5154 O O . ARG B 1 180 ? -9.953 -45.969 -2.523 1 95.75 180 ARG B O 1
ATOM 5161 N N . LEU B 1 181 ? -8.625 -44.25 -2.123 1 95.56 181 LEU B N 1
ATOM 5162 C CA . LEU B 1 181 ? -7.664 -45.094 -1.398 1 95.56 181 LEU B CA 1
ATOM 5163 C C . LEU B 1 181 ? -8.266 -45.625 -0.104 1 95.56 181 LEU B C 1
ATOM 5165 O O . LEU B 1 181 ? -8.094 -46.781 0.23 1 95.56 181 LEU B O 1
ATOM 5169 N N . VAL B 1 182 ? -8.961 -44.75 0.556 1 93.88 182 VAL B N 1
ATOM 5170 C CA . VAL B 1 182 ? -9.602 -45.156 1.808 1 93.88 182 VAL B CA 1
ATOM 5171 C C . VAL B 1 182 ? -10.625 -46.25 1.543 1 93.88 182 VAL B C 1
ATOM 5173 O O . VAL B 1 182 ? -10.75 -47.188 2.324 1 93.88 182 VAL B O 1
ATOM 5176 N N . ARG B 1 183 ? -11.328 -46.125 0.478 1 94.25 183 ARG B N 1
ATOM 5177 C CA . ARG B 1 183 ? -12.289 -47.156 0.089 1 94.25 183 ARG B CA 1
ATOM 5178 C C . ARG B 1 183 ? -11.586 -48.5 -0.194 1 94.25 183 ARG B C 1
ATOM 5180 O O . ARG B 1 183 ? -12.094 -49.562 0.164 1 94.25 183 ARG B O 1
ATOM 5187 N N . CYS B 1 184 ? -10.477 -48.438 -0.891 1 94 184 CYS B N 1
ATOM 5188 C CA . CYS B 1 184 ? -9.695 -49.625 -1.148 1 94 184 CYS B CA 1
ATOM 5189 C C . CYS B 1 184 ? -9.289 -50.312 0.155 1 94 184 CYS B C 1
ATOM 5191 O O . CYS B 1 184 ? -9.406 -51.531 0.291 1 94 184 CYS B O 1
ATOM 5193 N N . ILE B 1 185 ? -8.836 -49.531 1.106 1 93.38 185 ILE B N 1
ATOM 5194 C CA . ILE B 1 185 ? -8.422 -50.062 2.404 1 93.38 185 ILE B CA 1
ATOM 5195 C C . ILE B 1 185 ? -9.609 -50.719 3.096 1 93.38 185 ILE B C 1
ATOM 5197 O O . ILE B 1 185 ? -9.484 -51.844 3.602 1 93.38 185 ILE B O 1
ATOM 5201 N N . ALA B 1 186 ? -10.688 -50.031 3.08 1 91.94 186 ALA B N 1
ATOM 5202 C CA . ALA B 1 186 ? -11.891 -50.562 3.711 1 91.94 186 ALA B CA 1
ATOM 5203 C C . ALA B 1 186 ? -12.297 -51.906 3.092 1 91.94 186 ALA B C 1
ATOM 5205 O O . ALA B 1 186 ? -12.688 -52.812 3.803 1 91.94 186 ALA B O 1
ATOM 5206 N N . ASN B 1 187 ? -12.242 -52 1.818 1 90.44 187 ASN B N 1
ATOM 5207 C CA . ASN B 1 187 ? -12.594 -53.219 1.111 1 90.44 187 ASN B CA 1
ATOM 5208 C C . ASN B 1 187 ? -11.648 -54.375 1.467 1 90.44 187 ASN B C 1
ATOM 5210 O O . ASN B 1 187 ? -12.094 -55.5 1.697 1 90.44 187 ASN B O 1
ATOM 5214 N N . VAL B 1 188 ? -10.367 -54.125 1.533 1 90 188 VAL B N 1
ATOM 5215 C CA . VAL B 1 188 ? -9.391 -55.156 1.881 1 90 188 VAL B CA 1
ATOM 5216 C C . VAL B 1 188 ? -9.602 -55.594 3.326 1 90 188 VAL B C 1
ATOM 5218 O O . VAL B 1 188 ? -9.57 -56.781 3.625 1 90 188 VAL B O 1
ATOM 5221 N N . GLU B 1 189 ? -9.805 -54.656 4.191 1 87.81 189 GLU B N 1
ATOM 5222 C CA . GLU B 1 189 ? -10.031 -54.969 5.598 1 87.81 189 GLU B CA 1
ATOM 5223 C C . GLU B 1 189 ? -11.305 -55.812 5.781 1 87.81 189 GLU B C 1
ATOM 5225 O O . GLU B 1 189 ? -11.328 -56.75 6.578 1 87.81 189 GLU B O 1
ATOM 5230 N N . ALA B 1 190 ? -12.32 -55.469 5.066 1 84.88 190 ALA B N 1
ATOM 5231 C CA . ALA B 1 190 ? -13.555 -56.25 5.094 1 84.88 190 ALA B CA 1
ATOM 5232 C C . ALA B 1 190 ? -13.297 -57.688 4.621 1 84.88 190 ALA B C 1
ATOM 5234 O O . ALA B 1 190 ? -13.875 -58.625 5.156 1 84.88 190 ALA B O 1
ATOM 5235 N N . TYR B 1 191 ? -12.508 -57.781 3.584 1 84.38 191 TYR B N 1
ATOM 5236 C CA . TYR B 1 191 ? -12.148 -59.094 3.051 1 84.38 191 TYR B CA 1
ATOM 5237 C C . TYR B 1 191 ? -11.406 -59.938 4.094 1 84.38 191 TYR B C 1
ATOM 5239 O O . TYR B 1 191 ? -11.672 -61.125 4.246 1 84.38 191 TYR B O 1
ATOM 5247 N N . ILE B 1 192 ? -10.508 -59.281 4.785 1 83.25 192 ILE B N 1
ATOM 5248 C CA . ILE B 1 192 ? -9.742 -59.969 5.832 1 83.25 192 ILE B CA 1
ATOM 5249 C C . ILE B 1 192 ? -10.68 -60.438 6.934 1 83.25 192 ILE B C 1
ATOM 5251 O O . ILE B 1 192 ? -10.578 -61.594 7.398 1 83.25 192 ILE B O 1
ATOM 5255 N N . ASP B 1 193 ? -11.57 -59.625 7.34 1 80.19 193 ASP B N 1
ATOM 5256 C CA . ASP B 1 193 ? -12.477 -59.938 8.445 1 80.19 193 ASP B CA 1
ATOM 5257 C C . ASP B 1 193 ? -13.422 -61.094 8.078 1 80.19 193 ASP B C 1
ATOM 5259 O O . ASP B 1 193 ? -13.773 -61.906 8.93 1 80.19 193 ASP B O 1
ATOM 5263 N N . PHE B 1 194 ? -13.797 -61.188 6.777 1 75.56 194 PHE B N 1
ATOM 5264 C CA . PHE B 1 194 ? -14.789 -62.188 6.371 1 75.56 194 PHE B CA 1
ATOM 5265 C C . PHE B 1 194 ? -14.117 -63.438 5.883 1 75.56 194 PHE B C 1
ATOM 5267 O O . PHE B 1 194 ? -14.734 -64.5 5.883 1 75.56 194 PHE B O 1
ATOM 5274 N N . ALA B 1 195 ? -13.008 -63.281 5.055 1 65.31 195 ALA B N 1
ATOM 5275 C CA . ALA B 1 195 ? -12.32 -64.438 4.543 1 65.31 195 ALA B CA 1
ATOM 5276 C C . ALA B 1 195 ? -12.07 -65.438 5.656 1 65.31 195 ALA B C 1
ATOM 5278 O O . ALA B 1 195 ? -12 -66.688 5.406 1 65.31 195 ALA B O 1
ATOM 5279 N N . GLU B 1 196 ? -11.93 -65 6.891 1 57.38 196 GLU B N 1
ATOM 5280 C CA . GLU B 1 196 ? -11.898 -65.938 7.992 1 57.38 196 GLU B CA 1
ATOM 5281 C C . GLU B 1 196 ? -13.156 -66.812 8.008 1 57.38 196 GLU B C 1
ATOM 5283 O O . GLU B 1 196 ? -13.133 -67.938 8.469 1 57.38 196 GLU B O 1
ATOM 5288 N N . ASP B 1 197 ? -14.203 -66.188 7.406 1 53.69 197 ASP B N 1
ATOM 5289 C CA . ASP B 1 197 ? -15.461 -66.938 7.438 1 53.69 197 ASP B CA 1
ATOM 5290 C C . ASP B 1 197 ? -15.789 -67.5 6.066 1 53.69 197 ASP B C 1
ATOM 5292 O O . ASP B 1 197 ? -16.875 -68.062 5.852 1 53.69 197 ASP B O 1
ATOM 5296 N N . GLN B 1 198 ? -15.078 -68.312 5.41 1 58.88 198 GLN B N 1
ATOM 5297 C CA . GLN B 1 198 ? -14.938 -69.312 4.34 1 58.88 198 GLN B CA 1
ATOM 5298 C C . GLN B 1 198 ? -15.344 -68.75 2.994 1 58.88 198 GLN B C 1
ATOM 5300 O O . GLN B 1 198 ? -14.844 -69.125 1.948 1 58.88 198 GLN B O 1
ATOM 5305 N N . ASP B 1 199 ? -16.391 -67.812 2.791 1 52.62 199 ASP B N 1
ATOM 5306 C CA . ASP B 1 199 ? -17 -67.562 1.496 1 52.62 199 ASP B CA 1
ATOM 5307 C C . ASP B 1 199 ? -16.547 -66.25 0.923 1 52.62 199 ASP B C 1
ATOM 5309 O O . ASP B 1 199 ? -17.328 -65.562 0.25 1 52.62 199 ASP B O 1
ATOM 5313 N N . VAL B 1 200 ? -15.414 -65.812 1.236 1 58.53 200 VAL B N 1
ATOM 5314 C CA . VAL B 1 200 ? -15.227 -64.438 0.751 1 58.53 200 VAL B CA 1
ATOM 5315 C C . VAL B 1 200 ? -14.711 -64.438 -0.687 1 58.53 200 VAL B C 1
ATOM 5317 O O . VAL B 1 200 ? -13.844 -65.25 -1.023 1 58.53 200 VAL B O 1
ATOM 5320 N N . ASP B 1 201 ? -15.484 -63.844 -1.682 1 62.22 201 ASP B N 1
ATOM 5321 C CA . ASP B 1 201 ? -15.32 -63.719 -3.127 1 62.22 201 ASP B CA 1
ATOM 5322 C C . ASP B 1 201 ? -14.039 -62.969 -3.471 1 62.22 201 ASP B C 1
ATOM 5324 O O . ASP B 1 201 ? -13.828 -61.844 -3.02 1 62.22 201 ASP B O 1
ATOM 5328 N N . ASP B 1 202 ? -13.055 -63.688 -4.121 1 73.5 202 ASP B N 1
ATOM 5329 C CA . ASP B 1 202 ? -11.789 -63.156 -4.641 1 73.5 202 ASP B CA 1
ATOM 5330 C C . ASP B 1 202 ? -12.023 -61.969 -5.566 1 73.5 202 ASP B C 1
ATOM 5332 O O . ASP B 1 202 ? -11.078 -61.25 -5.902 1 73.5 202 ASP B O 1
ATOM 5336 N N . THR B 1 203 ? -13.312 -61.688 -5.695 1 82.81 203 THR B N 1
ATOM 5337 C CA . THR B 1 203 ? -13.672 -60.594 -6.609 1 82.81 203 THR B CA 1
ATOM 5338 C C . THR B 1 203 ? -13.359 -59.219 -5.992 1 82.81 203 THR B C 1
ATOM 5340 O O . THR B 1 203 ? -13.031 -58.281 -6.699 1 82.81 203 THR B O 1
ATOM 5343 N N . VAL B 1 204 ? -13.359 -59.219 -4.691 1 83.19 204 VAL B N 1
ATOM 5344 C CA . VAL B 1 204 ? -13.109 -57.938 -3.988 1 83.19 204 VAL B CA 1
ATOM 5345 C C . VAL B 1 204 ? -11.648 -57.531 -4.168 1 83.19 204 VAL B C 1
ATOM 5347 O O . VAL B 1 204 ? -11.359 -56.375 -4.465 1 83.19 204 VAL B O 1
ATOM 5350 N N . LEU B 1 205 ? -10.75 -58.438 -4.031 1 85.81 205 LEU B N 1
ATOM 5351 C CA . LEU B 1 205 ? -9.328 -58.156 -4.148 1 85.81 205 LEU B CA 1
ATOM 5352 C C . LEU B 1 205 ? -8.969 -57.781 -5.582 1 85.81 205 LEU B C 1
ATOM 5354 O O . LEU B 1 205 ? -8.086 -56.938 -5.809 1 85.81 205 LEU B O 1
ATOM 5358 N N . GLN B 1 206 ? -9.703 -58.375 -6.469 1 88.81 206 GLN B N 1
ATOM 5359 C CA . GLN B 1 206 ? -9.492 -58.031 -7.871 1 88.81 206 GLN B CA 1
ATOM 5360 C C . GLN B 1 206 ? -9.938 -56.594 -8.164 1 88.81 206 GLN B C 1
ATOM 5362 O O . GLN B 1 206 ? -9.25 -55.844 -8.867 1 88.81 206 GLN B O 1
ATOM 5367 N N . SER B 1 207 ? -11.078 -56.281 -7.621 1 92.12 207 SER B N 1
ATOM 5368 C CA . SER B 1 207 ? -11.602 -54.938 -7.789 1 92.12 207 SER B CA 1
ATOM 5369 C C . SER B 1 207 ? -10.656 -53.875 -7.188 1 92.12 207 SER B C 1
ATOM 5371 O O . SER B 1 207 ? -10.414 -52.844 -7.789 1 92.12 207 SER B O 1
ATOM 5373 N N . VAL B 1 208 ? -10.117 -54.156 -6.031 1 94.06 208 VAL B N 1
ATOM 5374 C CA . VAL B 1 208 ? -9.172 -53.281 -5.379 1 94.06 208 VAL B CA 1
ATOM 5375 C C . VAL B 1 208 ? -7.918 -53.125 -6.242 1 94.06 208 VAL B C 1
ATOM 5377 O O . VAL B 1 208 ? -7.398 -52.031 -6.406 1 94.06 208 VAL B O 1
ATOM 5380 N N . GLY B 1 209 ? -7.461 -54.219 -6.766 1 94.19 209 GLY B N 1
ATOM 5381 C CA . GLY B 1 209 ? -6.309 -54.188 -7.652 1 94.19 209 GLY B CA 1
ATOM 5382 C C . GLY B 1 209 ? -6.512 -53.281 -8.859 1 94.19 209 GLY B C 1
ATOM 5383 O O . GLY B 1 209 ? -5.609 -52.531 -9.234 1 94.19 209 GLY B O 1
ATOM 5384 N N . GLU B 1 210 ? -7.656 -53.312 -9.383 1 95.5 210 GLU B N 1
ATOM 5385 C CA . GLU B 1 210 ? -7.988 -52.5 -10.531 1 95.5 210 GLU B CA 1
ATOM 5386 C C . GLU B 1 210 ? -8.047 -51 -10.141 1 95.5 210 GLU B C 1
ATOM 5388 O O . GLU B 1 210 ? -7.582 -50.156 -10.891 1 95.5 210 GLU B O 1
ATOM 5393 N N . ASP B 1 211 ? -8.633 -50.75 -9 1 96.19 211 ASP B N 1
ATOM 5394 C CA . ASP B 1 211 ? -8.719 -49.375 -8.508 1 96.19 211 ASP B CA 1
ATOM 5395 C C . ASP B 1 211 ? -7.332 -48.812 -8.273 1 96.19 211 ASP B C 1
ATOM 5397 O O . ASP B 1 211 ? -7.074 -47.656 -8.617 1 96.19 211 ASP B O 1
ATOM 5401 N N . VAL B 1 212 ? -6.512 -49.562 -7.703 1 97.25 212 VAL B N 1
ATOM 5402 C CA . VAL B 1 212 ? -5.152 -49.125 -7.414 1 97.25 212 VAL B CA 1
ATOM 5403 C C . VAL B 1 212 ? -4.406 -48.844 -8.719 1 97.25 212 VAL B C 1
ATOM 5405 O O . VAL B 1 212 ? -3.695 -47.844 -8.844 1 97.25 212 VAL B O 1
ATOM 5408 N N . ALA B 1 213 ? -4.562 -49.719 -9.672 1 97.12 213 ALA B N 1
ATOM 5409 C CA . ALA B 1 213 ? -3.924 -49.531 -10.977 1 97.12 213 ALA B CA 1
ATOM 5410 C C . ALA B 1 213 ? -4.391 -48.25 -11.633 1 97.12 213 ALA B C 1
ATOM 5412 O O . ALA B 1 213 ? -3.588 -47.5 -12.219 1 97.12 213 ALA B O 1
ATOM 5413 N N . THR B 1 214 ? -5.656 -48 -11.547 1 97.56 214 THR B N 1
ATOM 5414 C CA . THR B 1 214 ? -6.223 -46.781 -12.102 1 97.56 214 THR B CA 1
ATOM 5415 C C . THR B 1 214 ? -5.652 -45.562 -11.391 1 97.56 214 THR B C 1
ATOM 5417 O O . THR B 1 214 ? -5.332 -44.562 -12.031 1 97.56 214 THR B O 1
ATOM 5420 N N . LEU B 1 215 ? -5.523 -45.594 -10.086 1 97.69 215 LEU B N 1
ATOM 5421 C CA . LEU B 1 215 ? -4.965 -44.5 -9.305 1 97.69 215 LEU B CA 1
ATOM 5422 C C . LEU B 1 215 ? -3.52 -44.219 -9.711 1 97.69 215 LEU B C 1
ATOM 5424 O O . LEU B 1 215 ? -3.117 -43.062 -9.844 1 97.69 215 LEU B O 1
ATOM 5428 N N . VAL B 1 216 ? -2.76 -45.25 -9.859 1 97.75 216 VAL B N 1
ATOM 5429 C CA . VAL B 1 216 ? -1.37 -45.125 -10.273 1 97.75 216 VAL B CA 1
ATOM 5430 C C . VAL B 1 216 ? -1.31 -44.406 -11.625 1 97.75 216 VAL B C 1
ATOM 5432 O O . VAL B 1 216 ? -0.506 -43.469 -11.805 1 97.75 216 VAL B O 1
ATOM 5435 N N . ARG B 1 217 ? -2.143 -44.781 -12.516 1 96.88 217 ARG B N 1
ATOM 5436 C CA . ARG B 1 217 ? -2.186 -44.156 -13.828 1 96.88 217 ARG B CA 1
ATOM 5437 C C . ARG B 1 217 ? -2.582 -42.688 -13.719 1 96.88 217 ARG B C 1
ATOM 5439 O O . ARG B 1 217 ? -1.962 -41.844 -14.344 1 96.88 217 ARG B O 1
ATOM 5446 N N . ASP B 1 218 ? -3.59 -42.438 -12.961 1 95.75 218 ASP B N 1
ATOM 5447 C CA . ASP B 1 218 ? -4.086 -41.062 -12.805 1 95.75 218 ASP B CA 1
ATOM 5448 C C . ASP B 1 218 ? -3.016 -40.156 -12.203 1 95.75 218 ASP B C 1
ATOM 5450 O O . ASP B 1 218 ? -2.781 -39.062 -12.695 1 95.75 218 ASP B O 1
ATOM 5454 N N . ILE B 1 219 ? -2.375 -40.562 -11.141 1 96.88 219 ILE B N 1
ATOM 5455 C CA . ILE B 1 219 ? -1.364 -39.781 -10.461 1 96.88 219 ILE B CA 1
ATOM 5456 C C . ILE B 1 219 ? -0.149 -39.594 -11.367 1 96.88 219 ILE B C 1
ATOM 5458 O O . ILE B 1 219 ? 0.418 -38.5 -11.445 1 96.88 219 ILE B O 1
ATOM 5462 N N . SER B 1 220 ? 0.211 -40.688 -12.008 1 96.06 220 SER B N 1
ATOM 5463 C CA . SER B 1 220 ? 1.35 -40.594 -12.914 1 96.06 220 SER B CA 1
ATOM 5464 C C . SER B 1 220 ? 1.086 -39.625 -14.055 1 96.06 220 SER B C 1
ATOM 5466 O O . SER B 1 220 ? 1.98 -38.875 -14.453 1 96.06 220 SER B O 1
ATOM 5468 N N . THR B 1 221 ? -0.081 -39.625 -14.547 1 94.06 221 THR B N 1
ATOM 5469 C CA . THR B 1 221 ? -0.466 -38.688 -15.586 1 94.06 221 THR B CA 1
ATOM 5470 C C . THR B 1 221 ? -0.413 -37.25 -15.055 1 94.06 221 THR B C 1
ATOM 5472 O O . THR B 1 221 ? 0.08 -36.344 -15.734 1 94.06 221 THR B O 1
ATOM 5475 N N . HIS B 1 222 ? -0.911 -37.062 -13.852 1 93.06 222 HIS B N 1
ATOM 5476 C CA . HIS B 1 222 ? -0.875 -35.75 -13.195 1 93.06 222 HIS B CA 1
ATOM 5477 C C . HIS B 1 222 ? 0.559 -35.281 -12.992 1 93.06 222 HIS B C 1
ATOM 5479 O O . HIS B 1 222 ? 0.844 -34.094 -13.102 1 93.06 222 HIS B O 1
ATOM 5485 N N . LEU B 1 223 ? 1.429 -36.188 -12.719 1 94 223 LEU B N 1
ATOM 5486 C CA . LEU B 1 223 ? 2.836 -35.875 -12.469 1 94 223 LEU B CA 1
ATOM 5487 C C . LEU B 1 223 ? 3.559 -35.562 -13.773 1 94 223 LEU B C 1
ATOM 5489 O O . LEU B 1 223 ? 4.586 -34.875 -13.758 1 94 223 LEU B O 1
ATOM 5493 N N . ASN B 1 224 ? 3.037 -36.094 -14.836 1 89.88 224 ASN B N 1
ATOM 5494 C CA . ASN B 1 224 ? 3.676 -35.875 -16.141 1 89.88 224 ASN B CA 1
ATOM 5495 C C . ASN B 1 224 ? 3.221 -34.562 -16.766 1 89.88 224 ASN B C 1
ATOM 5497 O O . ASN B 1 224 ? 2.727 -34.531 -17.891 1 89.88 224 ASN B O 1
ATOM 5501 N N . ASP B 1 225 ? 3.365 -33.469 -16.141 1 84.75 225 ASP B N 1
ATOM 5502 C CA . ASP B 1 225 ? 2.918 -32.156 -16.594 1 84.75 225 ASP B CA 1
ATOM 5503 C C . ASP B 1 225 ? 4.09 -31.328 -17.109 1 84.75 225 ASP B C 1
ATOM 5505 O O . ASP B 1 225 ? 3.928 -30.141 -17.438 1 84.75 225 ASP B O 1
ATOM 5509 N N . HIS B 1 226 ? 5.328 -31.891 -17.203 1 84.56 226 HIS B N 1
ATOM 5510 C CA . HIS B 1 226 ? 6.555 -31.25 -17.656 1 84.56 226 HIS B CA 1
ATOM 5511 C C . HIS B 1 226 ? 6.871 -30.016 -16.844 1 84.56 226 HIS B C 1
ATOM 5513 O O . HIS B 1 226 ? 7.383 -29.016 -17.375 1 84.56 226 HIS B O 1
ATOM 5519 N N . ARG B 1 227 ? 6.348 -29.969 -15.648 1 88.81 227 ARG B N 1
ATOM 5520 C CA . ARG B 1 227 ? 6.617 -28.938 -14.648 1 88.81 227 ARG B CA 1
ATOM 5521 C C . ARG B 1 227 ? 6.062 -27.594 -15.086 1 88.81 227 ARG B C 1
ATOM 5523 O O . ARG B 1 227 ? 6.645 -26.547 -14.789 1 88.81 227 ARG B O 1
ATOM 5530 N N . ARG B 1 228 ? 5.066 -27.656 -15.859 1 91.75 228 ARG B N 1
ATOM 5531 C CA . ARG B 1 228 ? 4.473 -26.438 -16.391 1 91.75 228 ARG B CA 1
ATOM 5532 C C . ARG B 1 228 ? 3.922 -25.562 -15.281 1 91.75 228 ARG B C 1
ATOM 5534 O O . ARG B 1 228 ? 4.145 -24.344 -15.273 1 91.75 228 ARG B O 1
ATOM 5541 N N . GLY B 1 229 ? 3.242 -26.156 -14.344 1 92.5 229 GLY B N 1
ATOM 5542 C CA . GLY B 1 229 ? 2.656 -25.406 -13.25 1 92.5 229 GLY B CA 1
ATOM 5543 C C . GLY B 1 229 ? 3.693 -24.766 -12.352 1 92.5 229 GLY B C 1
ATOM 5544 O O . GLY B 1 229 ? 3.514 -23.625 -11.898 1 92.5 229 GLY B O 1
ATOM 5545 N N . GLU B 1 230 ? 4.734 -25.438 -12.086 1 92.38 230 GLU B N 1
ATOM 5546 C CA . GLU B 1 230 ? 5.816 -24.922 -11.25 1 92.38 230 GLU B CA 1
ATOM 5547 C C . GLU B 1 230 ? 6.523 -23.75 -11.922 1 92.38 230 GLU B C 1
ATOM 5549 O O . GLU B 1 230 ? 6.855 -22.766 -11.273 1 92.38 230 GLU B O 1
ATOM 5554 N N . ARG B 1 231 ? 6.723 -23.875 -13.195 1 92.38 231 ARG B N 1
ATOM 5555 C CA . ARG B 1 231 ? 7.355 -22.812 -13.961 1 92.38 231 ARG B CA 1
ATOM 5556 C C . ARG B 1 231 ? 6.48 -21.562 -13.969 1 92.38 231 ARG B C 1
ATOM 5558 O O . ARG B 1 231 ? 6.98 -20.453 -13.789 1 92.38 231 ARG B O 1
ATOM 5565 N N . LEU B 1 232 ? 5.27 -21.828 -14.219 1 94.19 232 LEU B N 1
ATOM 5566 C CA . LEU B 1 232 ? 4.34 -20.703 -14.25 1 94.19 232 LEU B CA 1
ATOM 5567 C C . LEU B 1 232 ? 4.305 -20 -12.898 1 94.19 232 LEU B C 1
ATOM 5569 O O . LEU B 1 232 ? 4.293 -18.766 -12.852 1 94.19 232 LEU B O 1
ATOM 5573 N N . ARG B 1 233 ? 4.328 -20.672 -11.867 1 93.56 233 ARG B N 1
ATOM 5574 C CA . ARG B 1 233 ? 4.301 -20.094 -10.523 1 93.56 233 ARG B CA 1
ATOM 5575 C C . ARG B 1 233 ? 5.582 -19.328 -10.234 1 93.56 233 ARG B C 1
ATOM 5577 O O . ARG B 1 233 ? 5.531 -18.172 -9.797 1 93.56 233 ARG B O 1
ATOM 5584 N N . ALA B 1 234 ? 6.734 -19.906 -10.5 1 90.81 234 ALA B N 1
ATOM 5585 C CA . ALA B 1 234 ? 8.031 -19.344 -10.117 1 90.81 234 ALA B CA 1
ATOM 5586 C C . ALA B 1 234 ? 8.5 -18.312 -11.133 1 90.81 234 ALA B C 1
ATOM 5588 O O . ALA B 1 234 ? 9.25 -17.391 -10.789 1 90.81 234 ALA B O 1
ATOM 5589 N N . GLY B 1 235 ? 8.07 -18.484 -12.305 1 92.69 235 GLY B N 1
ATOM 5590 C CA . GLY B 1 235 ? 8.586 -17.688 -13.406 1 92.69 235 GLY B CA 1
ATOM 5591 C C . GLY B 1 235 ? 9.523 -18.469 -14.312 1 92.69 235 GLY B C 1
ATOM 5592 O O . GLY B 1 235 ? 10.273 -19.328 -13.844 1 92.69 235 GLY B O 1
ATOM 5593 N N . VAL B 1 236 ? 9.492 -18.125 -15.539 1 92.88 236 VAL B N 1
ATOM 5594 C CA . VAL B 1 236 ? 10.336 -18.797 -16.516 1 92.88 236 VAL B CA 1
ATOM 5595 C C . VAL B 1 236 ? 11.727 -18.156 -16.531 1 92.88 236 VAL B C 1
ATOM 5597 O O . VAL B 1 236 ? 11.875 -17 -16.953 1 92.88 236 VAL B O 1
ATOM 5600 N N . ARG B 1 237 ? 12.617 -18.891 -16.078 1 90.25 237 ARG B N 1
ATOM 5601 C CA . ARG B 1 237 ? 13.992 -18.391 -16.094 1 90.25 237 ARG B CA 1
ATOM 5602 C C . ARG B 1 237 ? 14.531 -18.312 -17.516 1 90.25 237 ARG B C 1
ATOM 5604 O O . ARG B 1 237 ? 14.602 -19.328 -18.219 1 90.25 237 ARG B O 1
ATOM 5611 N N . THR B 1 238 ? 14.883 -17.109 -17.875 1 89.62 238 THR B N 1
ATOM 5612 C CA . THR B 1 238 ? 15.305 -16.859 -19.25 1 89.62 238 THR B CA 1
ATOM 5613 C C . THR B 1 238 ? 16.703 -16.266 -19.297 1 89.62 238 THR B C 1
ATOM 5615 O O . THR B 1 238 ? 17 -15.305 -18.578 1 89.62 238 THR B O 1
ATOM 5618 N N . ALA B 1 239 ? 17.531 -16.891 -20.094 1 86.06 239 ALA B N 1
ATOM 5619 C CA . ALA B 1 239 ? 18.891 -16.391 -20.281 1 86.06 239 ALA B CA 1
ATOM 5620 C C . ALA B 1 239 ? 19.062 -15.805 -21.688 1 86.06 239 ALA B C 1
ATOM 5622 O O . ALA B 1 239 ? 18.625 -16.391 -22.672 1 86.06 239 ALA B O 1
ATOM 5623 N N . ILE B 1 240 ? 19.641 -14.625 -21.656 1 87.38 240 ILE B N 1
ATOM 5624 C CA . ILE B 1 240 ? 20.016 -13.984 -22.922 1 87.38 240 ILE B CA 1
ATOM 5625 C C . ILE B 1 240 ? 21.516 -14.141 -23.156 1 87.38 240 ILE B C 1
ATOM 5627 O O . ILE B 1 240 ? 22.328 -13.656 -22.344 1 87.38 240 ILE B O 1
ATOM 5631 N N . ILE B 1 241 ? 21.812 -14.805 -24.266 1 83.75 241 ILE B N 1
ATOM 5632 C CA . ILE B 1 241 ? 23.219 -15.078 -24.562 1 83.75 241 ILE B CA 1
ATOM 5633 C C . ILE B 1 241 ? 23.594 -14.492 -25.922 1 83.75 241 ILE B C 1
ATOM 5635 O O . ILE B 1 241 ? 22.734 -14.367 -26.797 1 83.75 241 ILE B O 1
ATOM 5639 N N . GLY B 1 242 ? 24.844 -14.141 -25.969 1 87.25 242 GLY B N 1
ATOM 5640 C CA . GLY B 1 242 ? 25.359 -13.57 -27.203 1 87.25 242 GLY B CA 1
ATOM 5641 C C . GLY B 1 242 ? 26.734 -12.93 -27.016 1 87.25 242 GLY B C 1
ATOM 5642 O O . GLY B 1 242 ? 27.219 -12.797 -25.891 1 87.25 242 GLY B O 1
ATOM 5643 N N . ALA B 1 243 ? 27.281 -12.57 -28.188 1 86.19 243 ALA B N 1
ATOM 5644 C CA . ALA B 1 243 ? 28.594 -11.938 -28.172 1 86.19 243 ALA B CA 1
ATOM 5645 C C . ALA B 1 243 ? 28.531 -10.562 -27.531 1 86.19 243 ALA B C 1
ATOM 5647 O O . ALA B 1 243 ? 27.453 -9.977 -27.375 1 86.19 243 ALA B O 1
ATOM 5648 N N . PRO B 1 244 ? 29.672 -10.109 -27.016 1 85.75 244 PRO B N 1
ATOM 5649 C CA . PRO B 1 244 ? 29.703 -8.727 -26.516 1 85.75 244 PRO B CA 1
ATOM 5650 C C . PRO B 1 244 ? 29.234 -7.715 -27.562 1 85.75 244 PRO B C 1
ATOM 5652 O O . PRO B 1 244 ? 29.531 -7.863 -28.75 1 85.75 244 PRO B O 1
ATOM 5655 N N . ASN B 1 245 ? 28.469 -6.789 -27.172 1 86.38 245 ASN B N 1
ATOM 5656 C CA . ASN B 1 245 ? 28.016 -5.648 -27.969 1 86.38 245 ASN B CA 1
ATOM 5657 C C . ASN B 1 245 ? 26.953 -6.062 -28.984 1 86.38 245 ASN B C 1
ATOM 5659 O O . ASN B 1 245 ? 26.656 -5.305 -29.922 1 86.38 245 ASN B O 1
ATOM 5663 N N . VAL B 1 246 ? 26.516 -7.227 -28.797 1 91.56 246 VAL B N 1
ATOM 5664 C CA . VAL B 1 246 ? 25.5 -7.707 -29.719 1 91.56 246 VAL B CA 1
ATOM 5665 C C . VAL B 1 246 ? 24.156 -7.043 -29.422 1 91.56 246 VAL B C 1
ATOM 5667 O O . VAL B 1 246 ? 23.25 -7.062 -30.25 1 91.56 246 VAL B O 1
ATOM 5670 N N . GLY B 1 247 ? 23.969 -6.473 -28.203 1 89.56 247 GLY B N 1
ATOM 5671 C CA . GLY B 1 247 ? 22.766 -5.738 -27.875 1 89.56 247 GLY B CA 1
ATOM 5672 C C . GLY B 1 247 ? 21.969 -6.371 -26.734 1 89.56 247 GLY B C 1
ATOM 5673 O O . GLY B 1 247 ? 20.781 -6.109 -26.594 1 89.56 247 GLY B O 1
ATOM 5674 N N . LYS B 1 248 ? 22.531 -7.238 -25.938 1 86.5 248 LYS B N 1
ATOM 5675 C CA . LYS B 1 248 ? 21.859 -7.926 -24.844 1 86.5 248 LYS B CA 1
ATOM 5676 C C . LYS B 1 248 ? 21.25 -6.934 -23.859 1 86.5 248 LYS B C 1
ATOM 5678 O O . LYS B 1 248 ? 20.078 -7.027 -23.5 1 86.5 248 LYS B O 1
ATOM 5683 N N . SER B 1 249 ? 22.047 -5.965 -23.453 1 82.94 249 SER B N 1
ATOM 5684 C CA . SER B 1 249 ? 21.594 -4.969 -22.5 1 82.94 249 SER B CA 1
ATOM 5685 C C . SER B 1 249 ? 20.5 -4.09 -23.094 1 82.94 249 SER B C 1
ATOM 5687 O O . SER B 1 249 ? 19.516 -3.764 -22.422 1 82.94 249 SER B O 1
ATOM 5689 N N . SER B 1 250 ? 20.703 -3.766 -24.359 1 86.88 250 SER B N 1
ATOM 5690 C CA . SER B 1 250 ? 19.688 -2.963 -25.031 1 86.88 250 SER B CA 1
ATOM 5691 C C . SER B 1 250 ? 18.359 -3.697 -25.109 1 86.88 250 SER B C 1
ATOM 5693 O O . SER B 1 250 ? 17.297 -3.086 -24.953 1 86.88 250 SER B O 1
ATOM 5695 N N . PHE B 1 251 ? 18.453 -4.957 -25.328 1 89.5 251 PHE B N 1
ATOM 5696 C CA . PHE B 1 251 ? 17.25 -5.773 -25.438 1 89.5 251 PHE B CA 1
ATOM 5697 C C . PHE B 1 251 ? 16.547 -5.871 -24.094 1 89.5 251 PHE B C 1
ATOM 5699 O O . PHE B 1 251 ? 15.328 -5.703 -24.016 1 89.5 251 PHE B O 1
ATOM 5706 N N . VAL B 1 252 ? 17.312 -6.051 -23.078 1 83.25 252 VAL B N 1
ATOM 5707 C CA . VAL B 1 252 ? 16.766 -6.133 -21.719 1 83.25 252 VAL B CA 1
ATOM 5708 C C . VAL B 1 252 ? 16.109 -4.809 -21.359 1 83.25 252 VAL B C 1
ATOM 5710 O O . VAL B 1 252 ? 15.016 -4.789 -20.781 1 83.25 252 VAL B O 1
ATOM 5713 N N . ASN B 1 253 ? 16.688 -3.791 -21.734 1 81.5 253 ASN B N 1
ATOM 5714 C CA . ASN B 1 253 ? 16.125 -2.469 -21.453 1 81.5 253 ASN B CA 1
ATOM 5715 C C . ASN B 1 253 ? 14.82 -2.24 -22.203 1 81.5 253 ASN B C 1
ATOM 5717 O O . ASN B 1 253 ? 13.891 -1.636 -21.656 1 81.5 253 ASN B O 1
ATOM 5721 N N . LEU B 1 254 ? 14.852 -2.656 -23.375 1 85.25 254 LEU B N 1
ATOM 5722 C CA . LEU B 1 254 ? 13.648 -2.523 -24.188 1 85.25 254 LEU B CA 1
ATOM 5723 C C . LEU B 1 254 ? 12.484 -3.279 -23.547 1 85.25 254 LEU B C 1
ATOM 5725 O O . LEU B 1 254 ? 11.344 -2.807 -23.578 1 85.25 254 LEU B O 1
ATOM 5729 N N . LEU B 1 255 ? 12.812 -4.418 -23.031 1 83.44 255 LEU B N 1
ATOM 5730 C CA . LEU B 1 255 ? 11.781 -5.23 -22.406 1 83.44 255 LEU B CA 1
ATOM 5731 C C . LEU B 1 255 ? 11.297 -4.582 -21.109 1 83.44 255 LEU B C 1
ATOM 5733 O O . LEU B 1 255 ? 10.117 -4.664 -20.766 1 83.44 255 LEU B O 1
ATOM 5737 N N . SER B 1 256 ? 12.172 -3.885 -20.422 1 74.56 256 SER B N 1
ATOM 5738 C CA . SER B 1 256 ? 11.867 -3.27 -19.125 1 74.56 256 SER B CA 1
ATOM 5739 C C . SER B 1 256 ? 11.055 -1.994 -19.312 1 74.56 256 SER B C 1
ATOM 5741 O O . SER B 1 256 ? 10.281 -1.616 -18.422 1 74.56 256 SER B O 1
ATOM 5743 N N . ASN B 1 257 ? 11.328 -1.171 -20.234 1 66.62 257 ASN B N 1
ATOM 5744 C CA . ASN B 1 257 ? 10.664 0.106 -20.469 1 66.62 257 ASN B CA 1
ATOM 5745 C C . ASN B 1 257 ? 9.203 -0.088 -20.859 1 66.62 257 ASN B C 1
ATOM 5747 O O . ASN B 1 257 ? 8.414 0.86 -20.844 1 66.62 257 ASN B O 1
ATOM 5751 N N . ARG B 1 258 ? 8.984 -0.996 -21.328 1 56.25 258 ARG B N 1
ATOM 5752 C CA . ARG B 1 258 ? 7.578 -1.197 -21.656 1 56.25 258 ARG B CA 1
ATOM 5753 C C . ARG B 1 258 ? 6.75 -1.455 -20.406 1 56.25 258 ARG B C 1
ATOM 5755 O O . ARG B 1 258 ? 7.254 -2.012 -19.422 1 56.25 258 ARG B O 1
ATOM 5762 N N . LYS B 1 259 ? 5.945 -0.371 -19.969 1 50.34 259 LYS B N 1
ATOM 5763 C CA . LYS B 1 259 ? 5.07 -0.309 -18.797 1 50.34 259 LYS B CA 1
ATOM 5764 C C . LYS B 1 259 ? 4.848 -1.696 -18.203 1 50.34 259 LYS B C 1
ATOM 5766 O O . LYS B 1 259 ? 3.969 -1.881 -17.359 1 50.34 259 LYS B O 1
ATOM 5771 N N . VAL B 1 260 ? 5.414 -2.557 -18.719 1 45.12 260 VAL B N 1
ATOM 5772 C CA . VAL B 1 260 ? 4.922 -3.82 -18.188 1 45.12 260 VAL B CA 1
ATOM 5773 C C . VAL B 1 260 ? 5.277 -3.926 -16.703 1 45.12 260 VAL B C 1
ATOM 5775 O O . VAL B 1 260 ? 4.395 -4.074 -15.859 1 45.12 260 VAL B O 1
ATOM 5778 N N . SER B 1 261 ? 6.23 -4.961 -16.219 1 45.25 261 SER B N 1
ATOM 5779 C CA . SER B 1 261 ? 6.25 -5.734 -14.977 1 45.25 261 SER B CA 1
ATOM 5780 C C . SER B 1 261 ? 6.934 -4.961 -13.859 1 45.25 261 SER B C 1
ATOM 5782 O O . SER B 1 261 ? 7.785 -4.105 -14.109 1 45.25 261 SER B O 1
ATOM 5784 N N . ILE B 1 262 ? 6.199 -4.672 -12.836 1 42.28 262 ILE B N 1
ATOM 5785 C CA . ILE B 1 262 ? 6.809 -4.254 -11.578 1 42.28 262 ILE B CA 1
ATOM 5786 C C . ILE B 1 262 ? 8.172 -4.918 -11.422 1 42.28 262 ILE B C 1
ATOM 5788 O O . ILE B 1 262 ? 8.273 -6.148 -11.398 1 42.28 262 ILE B O 1
ATOM 5792 N N . VAL B 1 263 ? 9.203 -4.258 -11.898 1 42.09 263 VAL B N 1
ATOM 5793 C CA . VAL B 1 263 ? 10.562 -4.758 -11.711 1 42.09 263 VAL B CA 1
ATOM 5794 C C . VAL B 1 263 ? 10.891 -4.809 -10.219 1 42.09 263 VAL B C 1
ATOM 5796 O O . VAL B 1 263 ? 10.773 -3.803 -9.516 1 42.09 263 VAL B O 1
ATOM 5799 N N . THR B 1 264 ? 10.477 -5.812 -9.594 1 40.38 264 THR B N 1
ATOM 5800 C CA . THR B 1 264 ? 11.031 -5.91 -8.25 1 40.38 264 THR B CA 1
ATOM 5801 C C . THR B 1 264 ? 12.484 -6.375 -8.297 1 40.38 264 THR B C 1
ATOM 5803 O O . THR B 1 264 ? 12.797 -7.379 -8.938 1 40.38 264 THR B O 1
ATOM 5806 N N . ASN B 1 265 ? 13.422 -5.504 -8.227 1 40.47 265 ASN B N 1
ATOM 5807 C CA . ASN B 1 265 ? 14.805 -5.934 -8.102 1 40.47 265 ASN B CA 1
ATOM 5808 C C . ASN B 1 265 ? 15.016 -6.801 -6.859 1 40.47 265 ASN B C 1
ATOM 5810 O O . ASN B 1 265 ? 14.891 -6.32 -5.734 1 40.47 265 ASN B O 1
ATOM 5814 N N . VAL B 1 266 ? 14.562 -7.895 -6.828 1 37.16 266 VAL B N 1
ATOM 5815 C CA . VAL B 1 266 ? 14.875 -8.742 -5.68 1 37.16 266 VAL B CA 1
ATOM 5816 C C . VAL B 1 266 ? 16.312 -9.234 -5.785 1 37.16 266 VAL B C 1
ATOM 5818 O O . VAL B 1 266 ? 16.75 -9.719 -6.836 1 37.16 266 VAL B O 1
ATOM 5821 N N . ALA B 1 267 ? 17.125 -8.727 -4.945 1 36.94 267 ALA B N 1
ATOM 5822 C CA . ALA B 1 267 ? 18.453 -9.32 -4.832 1 36.94 267 ALA B CA 1
ATOM 5823 C C . ALA B 1 267 ? 18.375 -10.844 -4.84 1 36.94 267 ALA B C 1
ATOM 5825 O O . ALA B 1 267 ? 17.625 -11.438 -4.059 1 36.94 267 ALA B O 1
ATOM 5826 N N . GLY B 1 268 ? 18.453 -11.469 -5.859 1 33.62 268 GLY B N 1
ATOM 5827 C CA . GLY B 1 268 ? 18.453 -12.922 -5.957 1 33.62 268 GLY B CA 1
ATOM 5828 C C . GLY B 1 268 ? 19.359 -13.594 -4.941 1 33.62 268 GLY B C 1
ATOM 5829 O O . GLY B 1 268 ? 20.156 -12.93 -4.289 1 33.62 268 GLY B O 1
ATOM 5830 N N . THR B 1 269 ? 18.922 -14.75 -4.359 1 38.41 269 THR B N 1
ATOM 5831 C CA . THR B 1 269 ? 19.719 -15.578 -3.455 1 38.41 269 THR B CA 1
ATOM 5832 C C . THR B 1 269 ? 21.203 -15.461 -3.783 1 38.41 269 THR B C 1
ATOM 5834 O O . THR B 1 269 ? 22.062 -15.781 -2.955 1 38.41 269 THR B O 1
ATOM 5837 N N . THR B 1 270 ? 21.641 -15.758 -5.012 1 36.12 270 THR B N 1
ATOM 5838 C CA . THR B 1 270 ? 23.094 -15.727 -5.195 1 36.12 270 THR B CA 1
ATOM 5839 C C . THR B 1 270 ? 23.594 -14.281 -5.293 1 36.12 270 THR B C 1
ATOM 5841 O O . THR B 1 270 ? 22.969 -13.445 -5.945 1 36.12 270 THR B O 1
ATOM 5844 N N . ARG B 1 271 ? 24.375 -13.867 -4.473 1 41.31 271 ARG B N 1
ATOM 5845 C CA . ARG B 1 271 ? 25.078 -12.602 -4.223 1 41.31 271 ARG B CA 1
ATOM 5846 C C . ARG B 1 271 ? 25.25 -11.805 -5.512 1 41.31 271 ARG B C 1
ATOM 5848 O O . ARG B 1 271 ? 25.406 -10.586 -5.477 1 41.31 271 ARG B O 1
ATOM 5855 N N . ASP B 1 272 ? 25.328 -12.516 -6.723 1 45.62 272 ASP B N 1
ATOM 5856 C CA . ASP B 1 272 ? 25.969 -11.797 -7.816 1 45.62 272 ASP B CA 1
ATOM 5857 C C . ASP B 1 272 ? 25.016 -11.578 -8.977 1 45.62 272 ASP B C 1
ATOM 5859 O O . ASP B 1 272 ? 25.312 -10.836 -9.914 1 45.62 272 ASP B O 1
ATOM 5863 N N . ILE B 1 273 ? 23.922 -12.406 -9.148 1 52.81 273 ILE B N 1
ATOM 5864 C CA . ILE B 1 273 ? 23.156 -12.203 -10.375 1 52.81 273 ILE B CA 1
ATOM 5865 C C . ILE B 1 273 ? 21.922 -11.359 -10.062 1 52.81 273 ILE B C 1
ATOM 5867 O O . ILE B 1 273 ? 21.141 -11.68 -9.164 1 52.81 273 ILE B O 1
ATOM 5871 N N . ILE B 1 274 ? 21.938 -10.227 -10.594 1 62.16 274 ILE B N 1
ATOM 5872 C CA . ILE B 1 274 ? 20.75 -9.375 -10.469 1 62.16 274 ILE B CA 1
ATOM 5873 C C . ILE B 1 274 ? 19.641 -9.891 -11.375 1 62.16 274 ILE B C 1
ATOM 5875 O O . ILE B 1 274 ? 19.828 -10.016 -12.586 1 62.16 274 ILE B O 1
ATOM 5879 N N . GLU B 1 275 ? 18.531 -10.438 -10.875 1 72.81 275 GLU B N 1
ATOM 5880 C CA . GLU B 1 275 ? 17.375 -10.914 -11.633 1 72.81 275 GLU B CA 1
ATOM 5881 C C . GLU B 1 275 ? 16.297 -9.852 -11.711 1 72.81 275 GLU B C 1
ATOM 5883 O O . GLU B 1 275 ? 16.078 -9.102 -10.758 1 72.81 275 GLU B O 1
ATOM 5888 N N . SER B 1 276 ? 15.734 -9.75 -12.93 1 79.44 276 SER B N 1
ATOM 5889 C CA . SER B 1 276 ? 14.594 -8.867 -13.117 1 79.44 276 SER B CA 1
ATOM 5890 C C . SER B 1 276 ? 13.352 -9.656 -13.531 1 79.44 276 SER B C 1
ATOM 5892 O O . SER B 1 276 ? 13.445 -10.617 -14.297 1 79.44 276 SER B O 1
ATOM 5894 N N . HIS B 1 277 ? 12.242 -9.336 -13 1 84.25 277 HIS B N 1
ATOM 5895 C CA . HIS B 1 277 ? 10.969 -9.984 -13.305 1 84.25 277 HIS B CA 1
ATOM 5896 C C . HIS B 1 277 ? 10.18 -9.188 -14.336 1 84.25 277 HIS B C 1
ATOM 5898 O O . HIS B 1 277 ? 10.039 -7.969 -14.211 1 84.25 277 HIS B O 1
ATOM 5904 N N . HIS B 1 278 ? 9.703 -9.914 -15.336 1 86.38 278 HIS B N 1
ATOM 5905 C CA . HIS B 1 278 ? 8.977 -9.258 -16.406 1 86.38 278 HIS B CA 1
ATOM 5906 C C . HIS B 1 278 ? 7.68 -9.992 -16.734 1 86.38 278 HIS B C 1
ATOM 5908 O O . HIS B 1 278 ? 7.574 -11.195 -16.516 1 86.38 278 HIS B O 1
ATOM 5914 N N . ASP B 1 279 ? 6.664 -9.242 -17.156 1 90.12 279 ASP B N 1
ATOM 5915 C CA . ASP B 1 279 ? 5.426 -9.789 -17.703 1 90.12 279 ASP B CA 1
ATOM 5916 C C . ASP B 1 279 ? 5.422 -9.703 -19.234 1 90.12 279 ASP B C 1
ATOM 5918 O O . ASP B 1 279 ? 5.277 -8.617 -19.797 1 90.12 279 ASP B O 1
ATOM 5922 N N . ILE B 1 280 ? 5.547 -10.789 -19.844 1 90.25 280 ILE B N 1
ATOM 5923 C CA . ILE B 1 280 ? 5.539 -10.828 -21.312 1 90.25 280 ILE B CA 1
ATOM 5924 C C . ILE B 1 280 ? 4.363 -11.68 -21.797 1 90.25 280 ILE B C 1
ATOM 5926 O O . ILE B 1 280 ? 4.328 -12.891 -21.562 1 90.25 280 ILE B O 1
ATOM 5930 N N . GLY B 1 281 ? 3.422 -11.031 -22.375 1 89.19 281 GLY B N 1
ATOM 5931 C CA . GLY B 1 281 ? 2.264 -11.742 -22.906 1 89.19 281 GLY B CA 1
ATOM 5932 C C . GLY B 1 281 ? 1.408 -12.367 -21.812 1 89.19 281 GLY B C 1
ATOM 5933 O O . GLY B 1 281 ? 0.757 -13.391 -22.047 1 89.19 281 GLY B O 1
ATOM 5934 N N . GLY B 1 282 ? 1.529 -11.922 -20.625 1 91.06 282 GLY B N 1
ATOM 5935 C CA . GLY B 1 282 ? 0.743 -12.461 -19.531 1 91.06 282 GLY B CA 1
ATOM 5936 C C . GLY B 1 282 ? 1.463 -13.547 -18.75 1 91.06 282 GLY B C 1
ATOM 5937 O O . GLY B 1 282 ? 0.893 -14.156 -17.844 1 91.06 282 GLY B O 1
ATOM 5938 N N . TYR B 1 283 ? 2.707 -13.781 -19.125 1 93.25 283 TYR B N 1
ATOM 5939 C CA . TYR B 1 283 ? 3.494 -14.82 -18.469 1 93.25 283 TYR B CA 1
ATOM 5940 C C . TYR B 1 283 ? 4.676 -14.219 -17.719 1 93.25 283 TYR B C 1
ATOM 5942 O O . TYR B 1 283 ? 5.238 -13.203 -18.141 1 93.25 283 TYR B O 1
ATOM 5950 N N . PRO B 1 284 ? 5.031 -14.836 -16.641 1 93.25 284 PRO B N 1
ATOM 5951 C CA . PRO B 1 284 ? 6.168 -14.328 -15.867 1 93.25 284 PRO B CA 1
ATOM 5952 C C . PRO B 1 284 ? 7.512 -14.766 -16.438 1 93.25 284 PRO B C 1
ATOM 5954 O O . PRO B 1 284 ? 7.715 -15.953 -16.719 1 93.25 284 PRO B O 1
ATOM 5957 N N . VAL B 1 285 ? 8.43 -13.805 -16.578 1 91.94 285 VAL B N 1
ATOM 5958 C CA . VAL B 1 285 ? 9.766 -14.086 -17.094 1 91.94 285 VAL B CA 1
ATOM 5959 C C . VAL B 1 285 ? 10.812 -13.508 -16.156 1 91.94 285 VAL B C 1
ATOM 5961 O O . VAL B 1 285 ? 10.703 -12.359 -15.711 1 91.94 285 VAL B O 1
ATOM 5964 N N . ILE B 1 286 ? 11.711 -14.32 -15.789 1 88.81 286 ILE B N 1
ATOM 5965 C CA . ILE B 1 286 ? 12.836 -13.867 -14.984 1 88.81 286 ILE B CA 1
ATOM 5966 C C . ILE B 1 286 ? 14.086 -13.75 -15.859 1 88.81 286 ILE B C 1
ATOM 5968 O O . ILE B 1 286 ? 14.57 -14.75 -16.391 1 88.81 286 ILE B O 1
ATOM 5972 N N . LEU B 1 287 ? 14.508 -12.477 -15.977 1 83.81 287 LEU B N 1
ATOM 5973 C CA . LEU B 1 287 ? 15.688 -12.234 -16.797 1 83.81 287 LEU B CA 1
ATOM 5974 C C . LEU B 1 287 ? 16.938 -12.086 -15.922 1 83.81 287 LEU B C 1
ATOM 5976 O O . LEU B 1 287 ? 16.906 -11.391 -14.906 1 83.81 287 LEU B O 1
ATOM 5980 N N . ALA B 1 288 ? 17.859 -12.867 -16.141 1 69.81 288 ALA B N 1
ATOM 5981 C CA . ALA B 1 288 ? 19.141 -12.75 -15.453 1 69.81 288 ALA B CA 1
ATOM 5982 C C . ALA B 1 288 ? 20.156 -11.984 -16.297 1 69.81 288 ALA B C 1
ATOM 5984 O O . ALA B 1 288 ? 20.312 -12.266 -17.484 1 69.81 288 ALA B O 1
ATOM 5985 N N . ASP B 1 289 ? 20.328 -10.594 -15.906 1 56.69 289 ASP B N 1
ATOM 5986 C CA . ASP B 1 289 ? 21.359 -9.859 -16.641 1 56.69 289 ASP B CA 1
ATOM 5987 C C . ASP B 1 289 ? 22.734 -10.453 -16.406 1 56.69 289 ASP B C 1
ATOM 5989 O O . ASP B 1 289 ? 23.281 -10.328 -15.305 1 56.69 289 ASP B O 1
ATOM 5993 N N . THR B 1 290 ? 23.031 -11.336 -17.031 1 53.25 290 THR B N 1
ATOM 5994 C CA . THR B 1 290 ? 24.359 -11.93 -16.891 1 53.25 290 THR B CA 1
ATOM 5995 C C . THR B 1 290 ? 25.438 -10.961 -17.359 1 53.25 290 THR B C 1
ATOM 5997 O O . THR B 1 290 ? 26.625 -11.266 -17.281 1 53.25 290 THR B O 1
ATOM 6000 N N . ALA B 1 291 ? 25.062 -9.836 -18.047 1 47.19 291 ALA B N 1
ATOM 6001 C CA . ALA B 1 291 ? 26.125 -8.953 -18.531 1 47.19 291 ALA B CA 1
ATOM 6002 C C . ALA B 1 291 ? 26.812 -8.227 -17.375 1 47.19 291 ALA B C 1
ATOM 6004 O O . ALA B 1 291 ? 27.969 -7.816 -17.484 1 47.19 291 ALA B O 1
ATOM 6005 N N . GLY B 1 292 ? 25.969 -7.617 -16.531 1 41.62 292 GLY B N 1
ATOM 6006 C CA . GLY B 1 292 ? 26.656 -6.84 -15.516 1 41.62 292 GLY B CA 1
ATOM 6007 C C . GLY B 1 292 ? 27.688 -7.641 -14.75 1 41.62 292 GLY B C 1
ATOM 6008 O O . GLY B 1 292 ? 28.219 -7.18 -13.734 1 41.62 292 GLY B O 1
ATOM 6009 N N . LEU B 1 293 ? 27.688 -8.898 -14.961 1 38.56 293 LEU B N 1
ATOM 6010 C CA . LEU B 1 293 ? 28.766 -9.703 -14.391 1 38.56 293 LEU B CA 1
ATOM 6011 C C . LEU B 1 293 ? 30.125 -9.156 -14.797 1 38.56 293 LEU B C 1
ATOM 6013 O O . LEU B 1 293 ? 31.156 -9.562 -14.242 1 38.56 293 LEU B O 1
ATOM 6017 N N . ARG B 1 294 ? 30.109 -8.711 -16.094 1 36.62 294 ARG B N 1
ATOM 6018 C CA . ARG B 1 294 ? 31.469 -8.352 -16.484 1 36.62 294 ARG B CA 1
ATOM 6019 C C . ARG B 1 294 ? 31.875 -7.02 -15.883 1 36.62 294 ARG B C 1
ATOM 6021 O O . ARG B 1 294 ? 33 -6.574 -16.062 1 36.62 294 ARG B O 1
ATOM 6028 N N . ALA B 1 295 ? 30.938 -6.035 -15.914 1 33.31 295 ALA B N 1
ATOM 6029 C CA . ALA B 1 295 ? 31.641 -4.77 -16.125 1 33.31 295 ALA B CA 1
ATOM 6030 C C . ALA B 1 295 ? 32.656 -4.52 -15 1 33.31 295 ALA B C 1
ATOM 6032 O O . ALA B 1 295 ? 33.656 -3.854 -15.219 1 33.31 295 ALA B O 1
ATOM 6033 N N . SER B 1 296 ? 32.188 -4.129 -13.812 1 32.62 296 SER B N 1
ATOM 6034 C CA . SER B 1 296 ? 33.281 -3.32 -13.242 1 32.62 296 SER B CA 1
ATOM 6035 C C . SER B 1 296 ? 34.531 -4.148 -13.047 1 32.62 296 SER B C 1
ATOM 6037 O O . SER B 1 296 ? 35.625 -3.594 -12.891 1 32.62 296 SER B O 1
ATOM 6039 N N . THR B 1 297 ? 34.594 -5.066 -11.977 1 31.83 297 THR B N 1
ATOM 6040 C CA . THR B 1 297 ? 35.906 -5.188 -11.391 1 31.83 297 THR B CA 1
ATOM 6041 C C . THR B 1 297 ? 36.875 -5.93 -12.344 1 31.83 297 THR B C 1
ATOM 6043 O O . THR B 1 297 ? 36.406 -6.742 -13.156 1 31.83 297 THR B O 1
ATOM 6046 N N . ASP B 1 298 ? 38.219 -5.691 -12.383 1 33.28 298 ASP B N 1
ATOM 6047 C CA . ASP B 1 298 ? 39.438 -6.215 -12.969 1 33.28 298 ASP B CA 1
ATOM 6048 C C . ASP B 1 298 ? 39.344 -7.727 -13.18 1 33.28 298 ASP B C 1
ATOM 6050 O O . ASP B 1 298 ? 39.562 -8.219 -14.289 1 33.28 298 ASP B O 1
ATOM 6054 N N . ASP B 1 299 ? 40.375 -8.547 -12.438 1 33.97 299 ASP B N 1
ATOM 6055 C CA . ASP B 1 299 ? 41.094 -9.797 -12.648 1 33.97 299 ASP B CA 1
ATOM 6056 C C . ASP B 1 299 ? 40.125 -10.992 -12.641 1 33.97 299 ASP B C 1
ATOM 6058 O O . ASP B 1 299 ? 40.125 -11.797 -13.57 1 33.97 299 ASP B O 1
ATOM 6062 N N . ILE B 1 300 ? 40 -11.625 -11.391 1 33.62 300 ILE B N 1
ATOM 6063 C CA . ILE B 1 300 ? 39.531 -12.945 -11 1 33.62 300 ILE B CA 1
ATOM 6064 C C . ILE B 1 300 ? 38 -13.016 -11.164 1 33.62 300 ILE B C 1
ATOM 6066 O O . ILE B 1 300 ? 37.406 -14.102 -11.117 1 33.62 300 ILE B O 1
ATOM 6070 N N . VAL B 1 301 ? 37.312 -11.938 -11.18 1 36.72 301 VAL B N 1
ATOM 6071 C CA . VAL B 1 301 ? 35.844 -11.875 -11.078 1 36.72 301 VAL B CA 1
ATOM 6072 C C . VAL B 1 301 ? 35.219 -12.18 -12.438 1 36.72 301 VAL B C 1
ATOM 6074 O O . VAL B 1 301 ? 34.031 -12.516 -12.523 1 36.72 301 VAL B O 1
ATOM 6077 N N . GLU B 1 302 ? 36 -12.023 -13.469 1 41.31 302 GLU B N 1
ATOM 6078 C CA . GLU B 1 302 ? 35.562 -12.359 -14.82 1 41.31 302 GLU B CA 1
ATOM 6079 C C . GLU B 1 302 ? 35.281 -13.852 -14.961 1 41.31 302 GLU B C 1
ATOM 6081 O O . GLU B 1 302 ? 34.312 -14.25 -15.625 1 41.31 302 GLU B O 1
ATOM 6086 N N . ILE B 1 303 ? 36.344 -14.586 -14.445 1 39.84 303 ILE B N 1
ATOM 6087 C CA . ILE B 1 303 ? 36.25 -16.031 -14.594 1 39.84 303 ILE B CA 1
ATOM 6088 C C . ILE B 1 303 ? 35 -16.531 -13.859 1 39.84 303 ILE B C 1
ATOM 6090 O O . ILE B 1 303 ? 34.25 -17.375 -14.375 1 39.84 303 ILE B O 1
ATOM 6094 N N . GLU B 1 304 ? 34.812 -15.984 -12.695 1 41.81 304 GLU B N 1
ATOM 6095 C CA . GLU B 1 304 ? 33.688 -16.406 -11.852 1 41.81 304 GLU B CA 1
ATOM 6096 C C . GLU B 1 304 ? 32.344 -15.984 -12.445 1 41.81 304 GLU B C 1
ATOM 6098 O O . GLU B 1 304 ? 31.359 -16.688 -12.32 1 41.81 304 GLU B O 1
ATOM 6103 N N . GLY B 1 305 ? 32.312 -14.945 -13.117 1 45.09 305 GLY B N 1
ATOM 6104 C CA . GLY B 1 305 ? 31.141 -14.492 -13.828 1 45.09 305 GLY B CA 1
ATOM 6105 C C . GLY B 1 305 ? 30.719 -15.43 -14.938 1 45.09 305 GLY B C 1
ATOM 6106 O O . GLY B 1 305 ? 29.516 -15.703 -15.109 1 45.09 305 GLY B O 1
ATOM 6107 N N . ILE B 1 306 ? 31.766 -15.938 -15.695 1 48.97 306 ILE B N 1
ATOM 6108 C CA . ILE B 1 306 ? 31.531 -16.875 -16.797 1 48.97 306 ILE B CA 1
ATOM 6109 C C . ILE B 1 306 ? 30.953 -18.172 -16.234 1 48.97 306 ILE B C 1
ATOM 6111 O O . ILE B 1 306 ? 30.016 -18.734 -16.812 1 48.97 306 ILE B O 1
ATOM 6115 N N . SER B 1 307 ? 31.594 -18.703 -15.18 1 50.28 307 SER B N 1
ATOM 6116 C CA . SER B 1 307 ? 31.094 -19.938 -14.586 1 50.28 307 SER B CA 1
ATOM 6117 C C . SER B 1 307 ? 29.656 -19.766 -14.078 1 50.28 307 SER B C 1
ATOM 6119 O O . SER B 1 307 ? 28.812 -20.641 -14.289 1 50.28 307 SER B O 1
ATOM 6121 N N . ARG B 1 308 ? 29.453 -18.656 -13.633 1 55.31 308 ARG B N 1
ATOM 6122 C CA . ARG B 1 308 ? 28.141 -18.391 -13.078 1 55.31 308 ARG B CA 1
ATOM 6123 C C . ARG B 1 308 ? 27.094 -18.25 -14.18 1 55.31 308 ARG B C 1
ATOM 6125 O O . ARG B 1 308 ? 25.953 -18.703 -14.031 1 55.31 308 ARG B O 1
ATOM 6132 N N . ALA B 1 309 ? 27.578 -17.719 -15.18 1 58.44 309 ALA B N 1
ATOM 6133 C CA . ALA B 1 309 ? 26.672 -17.625 -16.328 1 58.44 309 ALA B CA 1
ATOM 6134 C C . ALA B 1 309 ? 26.359 -19.016 -16.891 1 58.44 309 ALA B C 1
ATOM 6136 O O . ALA B 1 309 ? 25.234 -19.281 -17.281 1 58.44 309 ALA B O 1
ATOM 6137 N N . LYS B 1 310 ? 27.406 -19.844 -16.797 1 59.34 310 LYS B N 1
ATOM 6138 C CA . LYS B 1 310 ? 27.219 -21.219 -17.266 1 59.34 310 LYS B CA 1
ATOM 6139 C C . LYS B 1 310 ? 26.188 -21.953 -16.422 1 59.34 310 LYS B C 1
ATOM 6141 O O . LYS B 1 310 ? 25.344 -22.688 -16.953 1 59.34 310 LYS B O 1
ATOM 6146 N N . ASP B 1 311 ? 26.359 -21.734 -15.172 1 62.47 311 ASP B N 1
ATOM 6147 C CA . ASP B 1 311 ? 25.422 -22.391 -14.273 1 62.47 311 ASP B CA 1
ATOM 6148 C C . ASP B 1 311 ? 23.984 -21.891 -14.492 1 62.47 311 ASP B C 1
ATOM 6150 O O . ASP B 1 311 ? 23.047 -22.672 -14.477 1 62.47 311 ASP B O 1
ATOM 6154 N N . TYR B 1 312 ? 23.891 -20.656 -14.828 1 63.84 312 TYR B N 1
ATOM 6155 C CA . TYR B 1 312 ? 22.562 -20.125 -15.078 1 63.84 312 TYR B CA 1
ATOM 6156 C C . TYR B 1 312 ? 21.984 -20.672 -16.359 1 63.84 312 TYR B C 1
ATOM 6158 O O . TYR B 1 312 ? 20.781 -20.953 -16.438 1 63.84 312 TYR B O 1
ATOM 6166 N N . PHE B 1 313 ? 22.922 -20.938 -17.203 1 66.56 313 PHE B N 1
ATOM 6167 C CA . PHE B 1 313 ? 22.516 -21.5 -18.5 1 66.56 313 PHE B CA 1
ATOM 6168 C C . PHE B 1 313 ? 21.906 -22.875 -18.328 1 66.56 313 PHE B C 1
ATOM 6170 O O . PHE B 1 313 ? 20.906 -23.203 -18.969 1 66.56 313 PHE B O 1
ATOM 6177 N N . GLN B 1 314 ? 22.484 -23.531 -17.406 1 69 314 GLN B N 1
ATOM 6178 C CA . GLN B 1 314 ? 22.031 -24.906 -17.219 1 69 314 GLN B CA 1
ATOM 6179 C C . GLN B 1 314 ? 20.688 -24.938 -16.5 1 69 314 GLN B C 1
ATOM 6181 O O . GLN B 1 314 ? 19.922 -25.891 -16.656 1 69 314 GLN B O 1
ATOM 6186 N N . LEU B 1 315 ? 20.391 -23.797 -15.992 1 76.31 315 LEU B N 1
ATOM 6187 C CA . LEU B 1 315 ? 19.172 -23.797 -15.195 1 76.31 315 LEU B CA 1
ATOM 6188 C C . LEU B 1 315 ? 18.062 -23.016 -15.891 1 76.31 315 LEU B C 1
ATOM 6190 O O . LEU B 1 315 ? 16.938 -22.984 -15.414 1 76.31 315 LEU B O 1
ATOM 6194 N N . ALA B 1 316 ? 18.375 -22.516 -17.109 1 86.5 316 ALA B N 1
ATOM 6195 C CA . ALA B 1 316 ? 17.391 -21.672 -17.797 1 86.5 316 ALA B CA 1
ATOM 6196 C C . ALA B 1 316 ? 16.312 -22.516 -18.453 1 86.5 316 ALA B C 1
ATOM 6198 O O . ALA B 1 316 ? 16.594 -23.594 -19 1 86.5 316 ALA B O 1
ATOM 6199 N N . ASP B 1 317 ? 15.125 -22.078 -18.375 1 90.38 317 ASP B N 1
ATOM 6200 C CA . ASP B 1 317 ? 13.992 -22.703 -19.047 1 90.38 317 ASP B CA 1
ATOM 6201 C C . ASP B 1 317 ? 13.922 -22.281 -20.516 1 90.38 317 ASP B C 1
ATOM 6203 O O . ASP B 1 317 ? 13.469 -23.047 -21.359 1 90.38 317 ASP B O 1
ATOM 6207 N N . LEU B 1 318 ? 14.297 -21.047 -20.75 1 91.38 318 LEU B N 1
ATOM 6208 C CA . LEU B 1 318 ? 14.297 -20.453 -22.078 1 91.38 318 LEU B CA 1
ATOM 6209 C C . LEU B 1 318 ? 15.625 -19.766 -22.375 1 91.38 318 LEU B C 1
ATOM 6211 O O . LEU B 1 318 ? 16.125 -19 -21.547 1 91.38 318 LEU B O 1
ATOM 6215 N N . LEU B 1 319 ? 16.188 -20.125 -23.516 1 89.38 319 LEU B N 1
ATOM 6216 C CA . LEU B 1 319 ? 17.438 -19.516 -23.969 1 89.38 319 LEU B CA 1
ATOM 6217 C C . LEU B 1 319 ? 17.219 -18.625 -25.188 1 89.38 319 LEU B C 1
ATOM 6219 O O . LEU B 1 319 ? 16.641 -19.078 -26.188 1 89.38 319 LEU B O 1
ATOM 6223 N N . ILE B 1 320 ? 17.656 -17.391 -25.031 1 90.94 320 ILE B N 1
ATOM 6224 C CA . ILE B 1 320 ? 17.594 -16.453 -26.156 1 90.94 320 ILE B CA 1
ATOM 6225 C C . ILE B 1 320 ? 19 -16.156 -26.656 1 90.94 320 ILE B C 1
ATOM 6227 O O . ILE B 1 320 ? 19.797 -15.547 -25.953 1 90.94 320 ILE B O 1
ATOM 6231 N N . LEU B 1 321 ? 19.266 -16.625 -27.828 1 90.19 321 LEU B N 1
ATOM 6232 C CA . LEU B 1 321 ? 20.562 -16.375 -28.453 1 90.19 321 LEU B CA 1
ATOM 6233 C C . LEU B 1 321 ? 20.5 -15.164 -29.391 1 90.19 321 LEU B C 1
ATOM 6235 O O . LEU B 1 321 ? 19.719 -15.156 -30.344 1 90.19 321 LEU B O 1
ATOM 6239 N N . MET B 1 322 ? 21.281 -14.195 -29.047 1 93.19 322 MET B N 1
ATOM 6240 C CA . MET B 1 322 ? 21.312 -12.992 -29.875 1 93.19 322 MET B CA 1
ATOM 6241 C C . MET B 1 322 ? 22.547 -12.992 -30.781 1 93.19 322 MET B C 1
ATOM 6243 O O . MET B 1 322 ? 23.656 -13.281 -30.328 1 93.19 322 MET B O 1
ATOM 6247 N N . ILE B 1 323 ? 22.281 -12.688 -32.031 1 94.62 323 ILE B N 1
ATOM 6248 C CA . ILE B 1 323 ? 23.312 -12.688 -33.062 1 94.62 323 ILE B CA 1
ATOM 6249 C C . ILE B 1 323 ? 23.359 -11.32 -33.75 1 94.62 323 ILE B C 1
ATOM 6251 O O . ILE B 1 323 ? 22.328 -10.695 -33.969 1 94.62 323 ILE B O 1
ATOM 6255 N N . ASP B 1 324 ? 24.562 -10.891 -33.969 1 95.56 324 ASP B N 1
ATOM 6256 C CA . ASP B 1 324 ? 24.766 -9.656 -34.719 1 95.56 324 ASP B CA 1
ATOM 6257 C C . ASP B 1 324 ? 24.5 -9.867 -36.219 1 95.56 324 ASP B C 1
ATOM 6259 O O . ASP B 1 324 ? 25.062 -10.781 -36.844 1 95.56 324 ASP B O 1
ATOM 6263 N N . SER B 1 325 ? 23.734 -8.977 -36.781 1 95.62 325 SER B N 1
ATOM 6264 C CA . SER B 1 325 ? 23.328 -9.148 -38.188 1 95.62 325 SER B CA 1
ATOM 6265 C C . SER B 1 325 ? 24.531 -9.047 -39.125 1 95.62 325 SER B C 1
ATOM 6267 O O . SER B 1 325 ? 24.625 -9.805 -40.094 1 95.62 325 SER B O 1
ATOM 6269 N N . GLU B 1 326 ? 25.438 -8.117 -38.812 1 94.44 326 GLU B N 1
ATOM 6270 C CA . GLU B 1 326 ? 26.594 -7.922 -39.656 1 94.44 326 GLU B CA 1
ATOM 6271 C C . GLU B 1 326 ? 27.531 -9.133 -39.625 1 94.44 326 GLU B C 1
ATOM 6273 O O . GLU B 1 326 ? 28.062 -9.539 -40.656 1 94.44 326 GLU B O 1
ATOM 6278 N N . ASP B 1 327 ? 27.703 -9.648 -38.5 1 92.62 327 ASP B N 1
ATOM 6279 C CA . ASP B 1 327 ? 28.547 -10.836 -38.344 1 92.62 327 ASP B CA 1
ATOM 6280 C C . ASP B 1 327 ? 27.953 -12.016 -39.125 1 92.62 327 ASP B C 1
ATOM 6282 O O . ASP B 1 327 ? 28.688 -12.727 -39.812 1 92.62 327 ASP B O 1
ATOM 6286 N N . LEU B 1 328 ? 26.688 -12.203 -39.031 1 93.69 328 LEU B N 1
ATOM 6287 C CA . LEU B 1 328 ? 26.016 -13.305 -39.719 1 93.69 328 LEU B CA 1
ATOM 6288 C C . LEU B 1 328 ? 26.094 -13.125 -41.219 1 93.69 328 LEU B C 1
ATOM 6290 O O . LEU B 1 328 ? 26.375 -14.078 -41.938 1 93.69 328 LEU B O 1
ATOM 6294 N N . GLN B 1 329 ? 25.875 -11.883 -41.625 1 91.88 329 GLN B N 1
ATOM 6295 C CA . GLN B 1 329 ? 25.922 -11.594 -43.062 1 91.88 329 GLN B CA 1
ATOM 6296 C C . GLN B 1 329 ? 27.297 -11.906 -43.625 1 91.88 329 GLN B C 1
ATOM 6298 O O . GLN B 1 329 ? 27.422 -12.484 -44.719 1 91.88 329 GLN B O 1
ATOM 6303 N N . ARG B 1 330 ? 28.391 -11.453 -42.938 1 90.31 330 ARG B N 1
ATOM 6304 C CA . ARG B 1 330 ? 29.75 -11.695 -43.406 1 90.31 330 ARG B CA 1
ATOM 6305 C C . ARG B 1 330 ? 30.031 -13.188 -43.562 1 90.31 330 ARG B C 1
ATOM 6307 O O . ARG B 1 330 ? 30.672 -13.609 -44.531 1 90.31 330 ARG B O 1
ATOM 6314 N N . TYR B 1 331 ? 29.516 -13.906 -42.656 1 88.88 331 TYR B N 1
ATOM 6315 C CA . TYR B 1 331 ? 29.719 -15.352 -42.656 1 88.88 331 TYR B CA 1
ATOM 6316 C C . TYR B 1 331 ? 28.969 -16.016 -43.812 1 88.88 331 TYR B C 1
ATOM 6318 O O . TYR B 1 331 ? 29.5 -16.891 -44.5 1 88.88 331 TYR B O 1
ATOM 6326 N N . LEU B 1 332 ? 27.797 -15.594 -44.094 1 89.31 332 LEU B N 1
ATOM 6327 C CA . LEU B 1 332 ? 26.969 -16.172 -45.156 1 89.31 332 LEU B CA 1
ATOM 6328 C C . LEU B 1 332 ? 27.531 -15.797 -46.531 1 89.31 332 LEU B C 1
ATOM 6330 O O . LEU B 1 332 ? 27.453 -16.594 -47.469 1 89.31 332 LEU B O 1
ATOM 6334 N N . GLN B 1 333 ? 28.078 -14.633 -46.625 1 87.88 333 GLN B N 1
ATOM 6335 C CA . GLN B 1 333 ? 28.656 -14.172 -47.906 1 87.88 333 GLN B CA 1
ATOM 6336 C C . GLN B 1 333 ? 29.859 -15.016 -48.281 1 87.88 333 GLN B C 1
ATOM 6338 O O . GLN B 1 333 ? 30.156 -15.164 -49.469 1 87.88 333 GLN B O 1
ATOM 6343 N N . ASN B 1 334 ? 30.5 -15.547 -47.312 1 88.31 334 ASN B N 1
ATOM 6344 C CA . ASN B 1 334 ? 31.688 -16.359 -47.562 1 88.31 334 ASN B CA 1
ATOM 6345 C C . ASN B 1 334 ? 31.297 -17.781 -47.969 1 88.31 334 ASN B C 1
ATOM 6347 O O . ASN B 1 334 ? 32.188 -18.641 -48.156 1 88.31 334 ASN B O 1
ATOM 6351 N N . GLY B 1 335 ? 30 -18.078 -48.094 1 83.88 335 GLY B N 1
ATOM 6352 C CA . GLY B 1 335 ? 29.516 -19.344 -48.594 1 83.88 335 GLY B CA 1
ATOM 6353 C C . GLY B 1 335 ? 29.234 -20.359 -47.531 1 83.88 335 GLY B C 1
ATOM 6354 O O . GLY B 1 335 ? 28.906 -21.516 -47.812 1 83.88 335 GLY B O 1
ATOM 6355 N N . ASP B 1 336 ? 29.391 -20.047 -46.312 1 85.38 336 ASP B N 1
ATOM 6356 C CA . ASP B 1 336 ? 29.141 -20.953 -45.188 1 85.38 336 ASP B CA 1
ATOM 6357 C C . ASP B 1 336 ? 27.656 -21.031 -44.875 1 85.38 336 ASP B C 1
ATOM 6359 O O . ASP B 1 336 ? 26.875 -20.156 -45.25 1 85.38 336 ASP B O 1
ATOM 6363 N N . THR B 1 337 ? 27.281 -22.172 -44.375 1 88.69 337 THR B N 1
ATOM 6364 C CA . THR B 1 337 ? 25.891 -22.359 -44 1 88.69 337 THR B CA 1
ATOM 6365 C C . THR B 1 337 ? 25.625 -21.766 -42.625 1 88.69 337 THR B C 1
ATOM 6367 O O . THR B 1 337 ? 26.547 -21.516 -41.844 1 88.69 337 THR B O 1
ATOM 6370 N N . PHE B 1 338 ? 24.375 -21.453 -42.344 1 90.56 338 PHE B N 1
ATOM 6371 C CA . PHE B 1 338 ? 23.969 -20.922 -41.062 1 90.56 338 PHE B CA 1
ATOM 6372 C C . PHE B 1 338 ? 24.359 -21.875 -39.938 1 90.56 338 PHE B C 1
ATOM 6374 O O . PHE B 1 338 ? 24.797 -21.453 -38.875 1 90.56 338 PHE B O 1
ATOM 6381 N N . ASP B 1 339 ? 24.234 -23.188 -40.156 1 89 339 ASP B N 1
ATOM 6382 C CA . ASP B 1 339 ? 24.562 -24.188 -39.156 1 89 339 ASP B CA 1
ATOM 6383 C C . ASP B 1 339 ? 26.031 -24.125 -38.75 1 89 339 ASP B C 1
ATOM 6385 O O . ASP B 1 339 ? 26.375 -24.297 -37.594 1 89 339 ASP B O 1
ATOM 6389 N N . CYS B 1 340 ? 26.781 -23.906 -39.75 1 88.94 340 CYS B N 1
ATOM 6390 C CA . CYS B 1 340 ? 28.219 -23.766 -39.5 1 88.94 340 CYS B CA 1
ATOM 6391 C C . CYS B 1 340 ? 28.5 -22.516 -38.688 1 88.94 340 CYS B C 1
ATOM 6393 O O . CYS B 1 340 ? 29.281 -22.531 -37.75 1 88.94 340 CYS B O 1
ATOM 6395 N N . PHE B 1 341 ? 27.812 -21.484 -39.031 1 90.81 341 PHE B N 1
ATOM 6396 C CA . PHE B 1 341 ? 27.969 -20.234 -38.281 1 90.81 341 PHE B CA 1
ATOM 6397 C C . PHE B 1 341 ? 27.578 -20.422 -36.844 1 90.81 341 PHE B C 1
ATOM 6399 O O . PHE B 1 341 ? 28.328 -20.031 -35.938 1 90.81 341 PHE B O 1
ATOM 6406 N N . LEU B 1 342 ? 26.391 -21.031 -36.656 1 89.75 342 LEU B N 1
ATOM 6407 C CA . LEU B 1 342 ? 25.844 -21.203 -35.312 1 89.75 342 LEU B CA 1
ATOM 6408 C C . LEU B 1 342 ? 26.781 -22.031 -34.469 1 89.75 342 LEU B C 1
ATOM 6410 O O . LEU B 1 342 ? 27.016 -21.719 -33.281 1 89.75 342 LEU B O 1
ATOM 6414 N N . SER B 1 343 ? 27.312 -23.109 -35.031 1 88.38 343 SER B N 1
ATOM 6415 C CA . SER B 1 343 ? 28.25 -23.953 -34.312 1 88.38 343 SER B CA 1
ATOM 6416 C C . SER B 1 343 ? 29.484 -23.172 -33.875 1 88.38 343 SER B C 1
ATOM 6418 O O . SER B 1 343 ? 29.938 -23.297 -32.719 1 88.38 343 SER B O 1
ATOM 6420 N N . HIS B 1 344 ? 29.953 -22.422 -34.781 1 88.19 344 HIS B N 1
ATOM 6421 C CA . HIS B 1 344 ? 31.125 -21.609 -34.5 1 88.19 344 HIS B CA 1
ATOM 6422 C C . HIS B 1 344 ? 30.812 -20.547 -33.438 1 88.19 344 HIS B C 1
ATOM 6424 O O . HIS B 1 344 ? 31.625 -20.297 -32.562 1 88.19 344 HIS B O 1
ATOM 6430 N N . TYR B 1 345 ? 29.703 -20.016 -33.625 1 89.06 345 TYR B N 1
ATOM 6431 C CA . TYR B 1 345 ? 29.281 -18.953 -32.719 1 89.06 345 TYR B CA 1
ATOM 6432 C C . TYR B 1 345 ? 29.125 -19.484 -31.312 1 89.06 345 TYR B C 1
ATOM 6434 O O . TYR B 1 345 ? 29.656 -18.891 -30.359 1 89.06 345 TYR B O 1
ATOM 6442 N N . LEU B 1 346 ? 28.5 -20.562 -31.109 1 86 346 LEU B N 1
ATOM 6443 C CA . LEU B 1 346 ? 28.297 -21.172 -29.797 1 86 346 LEU B CA 1
ATOM 6444 C C . LEU B 1 346 ? 29.625 -21.578 -29.172 1 86 346 LEU B C 1
ATOM 6446 O O . LEU B 1 346 ? 29.828 -21.375 -27.969 1 86 346 LEU B O 1
ATOM 6450 N N . THR B 1 347 ? 30.453 -22.078 -30 1 84.81 347 THR B N 1
ATOM 6451 C CA . THR B 1 347 ? 31.781 -22.438 -29.516 1 84.81 347 THR B CA 1
ATOM 6452 C C . THR B 1 347 ? 32.531 -21.203 -29.016 1 84.81 347 THR B C 1
ATOM 6454 O O . THR B 1 347 ? 33.219 -21.266 -27.984 1 84.81 347 THR B O 1
ATOM 6457 N N . SER B 1 348 ? 32.344 -20.188 -29.75 1 84.75 348 SER B N 1
ATOM 6458 C CA . SER B 1 348 ? 33.031 -18.938 -29.359 1 84.75 348 SER B CA 1
ATOM 6459 C C . SER B 1 348 ? 32.469 -18.406 -28.031 1 84.75 348 SER B C 1
ATOM 6461 O O . SER B 1 348 ? 33.188 -17.703 -27.312 1 84.75 348 SER B O 1
ATOM 6463 N N . LEU B 1 349 ? 31.266 -18.75 -27.781 1 82.06 349 LEU B N 1
ATOM 6464 C CA . LEU B 1 349 ? 30.641 -18.297 -26.547 1 82.06 349 LEU B CA 1
ATOM 6465 C C . LEU B 1 349 ? 30.875 -19.312 -25.422 1 82.06 349 LEU B C 1
ATOM 6467 O O . LEU B 1 349 ? 30.5 -19.062 -24.266 1 82.06 349 LEU B O 1
ATOM 6471 N N . GLY B 1 350 ? 31.438 -20.422 -25.734 1 77.31 350 GLY B N 1
ATOM 6472 C CA . GLY B 1 350 ? 31.688 -21.453 -24.75 1 77.31 350 GLY B CA 1
ATOM 6473 C C . GLY B 1 350 ? 30.453 -22.25 -24.391 1 77.31 350 GLY B C 1
ATOM 6474 O O . GLY B 1 350 ? 30.328 -22.734 -23.266 1 77.31 350 GLY B O 1
ATOM 6475 N N . ILE B 1 351 ? 29.547 -22.266 -25.312 1 77.94 351 ILE B N 1
ATOM 6476 C CA . ILE B 1 351 ? 28.297 -22.969 -25.062 1 77.94 351 ILE B CA 1
ATOM 6477 C C . ILE B 1 351 ? 28.219 -24.234 -25.906 1 77.94 351 ILE B C 1
ATOM 6479 O O . ILE B 1 351 ? 28.562 -24.219 -27.094 1 77.94 351 ILE B O 1
ATOM 6483 N N . ASN B 1 352 ? 27.859 -25.297 -25.203 1 73.69 352 ASN B N 1
ATOM 6484 C CA . ASN B 1 352 ? 27.688 -26.562 -25.922 1 73.69 352 ASN B CA 1
ATOM 6485 C C . ASN B 1 352 ? 26.359 -26.594 -26.672 1 73.69 352 ASN B C 1
ATOM 6487 O O . ASN B 1 352 ? 25.328 -26.203 -26.125 1 73.69 352 ASN B O 1
ATOM 6491 N N . ARG B 1 353 ? 26.406 -27 -27.812 1 74 353 ARG B N 1
ATOM 6492 C CA . ARG B 1 353 ? 25.219 -27.094 -28.641 1 74 353 ARG B CA 1
ATOM 6493 C C . ARG B 1 353 ? 24.125 -27.906 -27.938 1 74 353 ARG B C 1
ATOM 6495 O O . ARG B 1 353 ? 22.938 -27.656 -28.125 1 74 353 ARG B O 1
ATOM 6502 N N . GLU B 1 354 ? 24.609 -28.828 -27.109 1 71.31 354 GLU B N 1
ATOM 6503 C CA . GLU B 1 354 ? 23.672 -29.688 -26.391 1 71.31 354 GLU B CA 1
ATOM 6504 C C . GLU B 1 354 ? 22.828 -28.891 -25.406 1 71.31 354 GLU B C 1
ATOM 6506 O O . GLU B 1 354 ? 21.703 -29.266 -25.094 1 71.31 354 GLU B O 1
ATOM 6511 N N . ALA B 1 355 ? 23.359 -27.797 -25.016 1 68.25 355 ALA B N 1
ATOM 6512 C CA . ALA B 1 355 ? 22.641 -26.938 -24.094 1 68.25 355 ALA B CA 1
ATOM 6513 C C . ALA B 1 355 ? 21.391 -26.344 -24.75 1 68.25 355 ALA B C 1
ATOM 6515 O O . ALA B 1 355 ? 20.375 -26.125 -24.094 1 68.25 355 ALA B O 1
ATOM 6516 N N . LEU B 1 356 ? 21.531 -26.094 -25.984 1 71.62 356 LEU B N 1
ATOM 6517 C CA . LEU B 1 356 ? 20.406 -25.531 -26.719 1 71.62 356 LEU B CA 1
ATOM 6518 C C . LEU B 1 356 ? 19.312 -26.562 -26.922 1 71.62 356 LEU B C 1
ATOM 6520 O O . LEU B 1 356 ? 18.156 -26.219 -27.156 1 71.62 356 LEU B O 1
ATOM 6524 N N . SER B 1 357 ? 19.75 -27.812 -26.797 1 68 357 SER B N 1
ATOM 6525 C CA . SER B 1 357 ? 18.781 -28.875 -27 1 68 357 SER B CA 1
ATOM 6526 C C . SER B 1 357 ? 17.984 -29.156 -25.734 1 68 357 SER B C 1
ATOM 6528 O O . SER B 1 357 ? 16.844 -29.625 -25.812 1 68 357 SER B O 1
ATOM 6530 N N . THR B 1 358 ? 18.578 -28.828 -24.656 1 67.5 358 THR B N 1
ATOM 6531 C CA . THR B 1 358 ? 17.938 -29.109 -23.375 1 67.5 358 THR B CA 1
ATOM 6532 C C . THR B 1 358 ? 16.891 -28.047 -23.062 1 67.5 358 THR B C 1
ATOM 6534 O O . THR B 1 358 ? 15.789 -28.375 -22.594 1 67.5 358 THR B O 1
ATOM 6537 N N . ALA B 1 359 ? 17.25 -26.891 -23.328 1 71.44 359 ALA B N 1
ATOM 6538 C CA . ALA B 1 359 ? 16.328 -25.781 -23.094 1 71.44 359 ALA B CA 1
ATOM 6539 C C . ALA B 1 359 ? 15.68 -25.328 -24.406 1 71.44 359 ALA B C 1
ATOM 6541 O O . ALA B 1 359 ? 16.25 -25.516 -25.484 1 71.44 359 ALA B O 1
ATOM 6542 N N . LYS B 1 360 ? 14.414 -24.891 -24.219 1 83.31 360 LYS B N 1
ATOM 6543 C CA . LYS B 1 360 ? 13.844 -24.203 -25.375 1 83.31 360 LYS B CA 1
ATOM 6544 C C . LYS B 1 360 ? 14.672 -22.984 -25.766 1 83.31 360 LYS B C 1
ATOM 6546 O O . LYS B 1 360 ? 15.156 -22.25 -24.906 1 83.31 360 LYS B O 1
ATOM 6551 N N . SER B 1 361 ? 14.984 -22.891 -27.047 1 87.69 361 SER B N 1
ATOM 6552 C CA . SER B 1 361 ? 15.852 -21.812 -27.469 1 87.69 361 SER B CA 1
ATOM 6553 C C . SER B 1 361 ? 15.219 -21 -28.594 1 87.69 361 SER B C 1
ATOM 6555 O O . SER B 1 361 ? 14.398 -21.531 -29.359 1 87.69 361 SER B O 1
ATOM 6557 N N . MET B 1 362 ? 15.5 -19.719 -28.562 1 91.12 362 MET B N 1
ATOM 6558 C CA . MET B 1 362 ? 15.086 -18.797 -29.625 1 91.12 362 MET B CA 1
ATOM 6559 C C . MET B 1 362 ? 16.266 -17.969 -30.109 1 91.12 362 MET B C 1
ATOM 6561 O O . MET B 1 362 ? 17.141 -17.594 -29.328 1 91.12 362 MET B O 1
ATOM 6565 N N . LEU B 1 363 ? 16.312 -17.75 -31.469 1 93.44 363 LEU B N 1
ATOM 6566 C CA . LEU B 1 363 ? 17.391 -17 -32.094 1 93.44 363 LEU B CA 1
ATOM 6567 C C . LEU B 1 363 ? 16.906 -15.617 -32.531 1 93.44 363 LEU B C 1
ATOM 6569 O O . LEU B 1 363 ? 15.883 -15.508 -33.219 1 93.44 363 LEU B O 1
ATOM 6573 N N . ILE B 1 364 ? 17.641 -14.617 -32.125 1 95.75 364 ILE B N 1
ATOM 6574 C CA . ILE B 1 364 ? 17.344 -13.242 -32.531 1 95.75 364 ILE B CA 1
ATOM 6575 C C . ILE B 1 364 ? 18.547 -12.633 -33.25 1 95.75 364 ILE B C 1
ATOM 6577 O O . ILE B 1 364 ? 19.656 -12.641 -32.719 1 95.75 364 ILE B O 1
ATOM 6581 N N . VAL B 1 365 ? 18.328 -12.172 -34.438 1 96.75 365 VAL B N 1
ATOM 6582 C CA . VAL B 1 365 ? 19.328 -11.414 -35.156 1 96.75 365 VAL B CA 1
ATOM 6583 C C . VAL B 1 365 ? 19.109 -9.914 -34.938 1 96.75 365 VAL B C 1
ATOM 6585 O O . VAL B 1 365 ? 18.109 -9.359 -35.406 1 96.75 365 VAL B O 1
ATOM 6588 N N . ASN B 1 366 ? 20.062 -9.289 -34.219 1 96.5 366 ASN B N 1
ATOM 6589 C CA . ASN B 1 366 ? 19.891 -7.891 -33.812 1 96.5 366 ASN B CA 1
ATOM 6590 C C . ASN B 1 366 ? 20.719 -6.961 -34.719 1 96.5 366 ASN B C 1
ATOM 6592 O O . ASN B 1 366 ? 21.469 -7.422 -35.562 1 96.5 366 ASN B O 1
ATOM 6596 N N . LYS B 1 367 ? 20.484 -5.656 -34.625 1 96.38 367 LYS B N 1
ATOM 6597 C CA . LYS B 1 367 ? 21.156 -4.578 -35.344 1 96.38 367 LYS B CA 1
ATOM 6598 C C . LYS B 1 367 ? 20.859 -4.652 -36.844 1 96.38 367 LYS B C 1
ATOM 6600 O O . LYS B 1 367 ? 21.734 -4.418 -37.688 1 96.38 367 LYS B O 1
ATOM 6605 N N . CYS B 1 368 ? 19.703 -4.988 -37.125 1 94.69 368 CYS B N 1
ATOM 6606 C CA . CYS B 1 368 ? 19.312 -5.176 -38.531 1 94.69 368 CYS B CA 1
ATOM 6607 C C . CYS B 1 368 ? 19.234 -3.84 -39.25 1 94.69 368 CYS B C 1
ATOM 6609 O O . CYS B 1 368 ? 19.203 -3.801 -40.469 1 94.69 368 CYS B O 1
ATOM 6611 N N . ASP B 1 369 ? 19.203 -2.762 -38.406 1 94.19 369 ASP B N 1
ATOM 6612 C CA . ASP B 1 369 ? 19.172 -1.432 -39.031 1 94.19 369 ASP B CA 1
ATOM 6613 C C . ASP B 1 369 ? 20.484 -1.128 -39.75 1 94.19 369 ASP B C 1
ATOM 6615 O O . ASP B 1 369 ? 20.531 -0.24 -40.594 1 94.19 369 ASP B O 1
ATOM 6619 N N . LEU B 1 370 ? 21.469 -1.878 -39.438 1 93.25 370 LEU B N 1
ATOM 6620 C CA . LEU B 1 370 ? 22.797 -1.595 -40 1 93.25 370 LEU B CA 1
ATOM 6621 C C . LEU B 1 370 ? 22.984 -2.27 -41.344 1 93.25 370 LEU B C 1
ATOM 6623 O O . LEU B 1 370 ? 23.969 -2.016 -42.031 1 93.25 370 LEU B O 1
ATOM 6627 N N . LEU B 1 371 ? 22.078 -3.135 -41.75 1 92.5 371 LEU B N 1
ATOM 6628 C CA . LEU B 1 371 ? 22.219 -3.854 -43 1 92.5 371 LEU B CA 1
ATOM 6629 C C . LEU B 1 371 ? 21.156 -3.385 -44 1 92.5 371 LEU B C 1
ATOM 6631 O O . LEU B 1 371 ? 20.016 -3.143 -43.625 1 92.5 371 LEU B O 1
ATOM 6635 N N . PRO B 1 372 ? 21.547 -3.178 -45.25 1 91.25 372 PRO B N 1
ATOM 6636 C CA . PRO B 1 372 ? 20.547 -2.912 -46.281 1 91.25 372 PRO B CA 1
ATOM 6637 C C . PRO B 1 372 ? 19.609 -4.094 -46.5 1 91.25 372 PRO B C 1
ATOM 6639 O O . PRO B 1 372 ? 19.938 -5.227 -46.156 1 91.25 372 PRO B O 1
ATOM 6642 N N . GLU B 1 373 ? 18.562 -3.863 -47.094 1 90.19 373 GLU B N 1
ATOM 6643 C CA . GLU B 1 373 ? 17.516 -4.863 -47.281 1 90.19 373 GLU B CA 1
ATOM 6644 C C . GLU B 1 373 ? 18 -6.023 -48.125 1 90.19 373 GLU B C 1
ATOM 6646 O O . GLU B 1 373 ? 17.609 -7.172 -47.906 1 90.19 373 GLU B O 1
ATOM 6651 N N . SER B 1 374 ? 18.922 -5.73 -49 1 90.06 374 SER B N 1
ATOM 6652 C CA . SER B 1 374 ? 19.453 -6.75 -49.906 1 90.06 374 SER B CA 1
ATOM 6653 C C . SER B 1 374 ? 20.219 -7.824 -49.156 1 90.06 374 SER B C 1
ATOM 6655 O O . SER B 1 374 ? 20.188 -9 -49.531 1 90.06 374 SER B O 1
ATOM 6657 N N . PHE B 1 375 ? 20.75 -7.375 -48.062 1 89.94 375 PHE B N 1
ATOM 6658 C CA . PHE B 1 375 ? 21.562 -8.297 -47.25 1 89.94 375 PHE B CA 1
ATOM 6659 C C . PHE B 1 375 ? 20.719 -9 -46.219 1 89.94 375 PHE B C 1
ATOM 6661 O O . PHE B 1 375 ? 21.109 -10.039 -45.688 1 89.94 375 PHE B O 1
ATOM 6668 N N . LEU B 1 376 ? 19.562 -8.469 -45.938 1 91.38 376 LEU B N 1
ATOM 6669 C CA . LEU B 1 376 ? 18.688 -9.039 -44.906 1 91.38 376 LEU B CA 1
ATOM 6670 C C . LEU B 1 376 ? 17.828 -10.156 -45.5 1 91.38 376 LEU B C 1
ATOM 6672 O O . LEU B 1 376 ? 17.406 -11.062 -44.781 1 91.38 376 LEU B O 1
ATOM 6676 N N . GLU B 1 377 ? 17.625 -10.133 -46.719 1 89.19 377 GLU B N 1
ATOM 6677 C CA . GLU B 1 377 ? 16.75 -11.078 -47.406 1 89.19 377 GLU B CA 1
ATOM 6678 C C . GLU B 1 377 ? 17.203 -12.516 -47.188 1 89.19 377 GLU B C 1
ATOM 6680 O O . GLU B 1 377 ? 16.391 -13.383 -46.844 1 89.19 377 GLU B O 1
ATOM 6685 N N . PRO B 1 378 ? 18.531 -12.781 -47.438 1 88.19 378 PRO B N 1
ATOM 6686 C CA . PRO B 1 378 ? 18.984 -14.148 -47.188 1 88.19 378 PRO B CA 1
ATOM 6687 C C . PRO B 1 378 ? 18.797 -14.57 -45.719 1 88.19 378 PRO B C 1
ATOM 6689 O O . PRO B 1 378 ? 18.562 -15.742 -45.438 1 88.19 378 PRO B O 1
ATOM 6692 N N . ILE B 1 379 ? 18.906 -13.695 -44.844 1 91.25 379 ILE B N 1
ATOM 6693 C CA . ILE B 1 379 ? 18.797 -13.969 -43.406 1 91.25 379 ILE B CA 1
ATOM 6694 C C . ILE B 1 379 ? 17.344 -14.281 -43.062 1 91.25 379 ILE B C 1
ATOM 6696 O O . ILE B 1 379 ? 17.078 -15.18 -42.25 1 91.25 379 ILE B O 1
ATOM 6700 N N . LYS B 1 380 ? 16.438 -13.609 -43.656 1 90.31 380 LYS B N 1
ATOM 6701 C CA . LYS B 1 380 ? 15.008 -13.797 -43.438 1 90.31 380 LYS B CA 1
ATOM 6702 C C . LYS B 1 380 ? 14.562 -15.195 -43.844 1 90.31 380 LYS B C 1
ATOM 6704 O O . LYS B 1 380 ? 13.547 -15.703 -43.344 1 90.31 380 LYS B O 1
ATOM 6709 N N . LYS B 1 381 ? 15.336 -15.766 -44.688 1 87.75 381 LYS B N 1
ATOM 6710 C CA . LYS B 1 381 ? 14.977 -17.078 -45.219 1 87.75 381 LYS B CA 1
ATOM 6711 C C . LYS B 1 381 ? 15.406 -18.188 -44.25 1 87.75 381 LYS B C 1
ATOM 6713 O O . LYS B 1 381 ? 14.977 -19.344 -44.375 1 87.75 381 LYS B O 1
ATOM 6718 N N . ILE B 1 382 ? 16.281 -17.906 -43.344 1 88.81 382 ILE B N 1
ATOM 6719 C CA . ILE B 1 382 ? 16.703 -18.891 -42.344 1 88.81 382 ILE B CA 1
ATOM 6720 C C . ILE B 1 382 ? 15.555 -19.188 -41.406 1 88.81 382 ILE B C 1
ATOM 6722 O O . ILE B 1 382 ? 14.938 -18.281 -40.844 1 88.81 382 ILE B O 1
ATOM 6726 N N . PRO B 1 383 ? 15.281 -20.406 -41.25 1 86.44 383 PRO B N 1
ATOM 6727 C CA . PRO B 1 383 ? 14.148 -20.766 -40.406 1 86.44 383 PRO B CA 1
ATOM 6728 C C . PRO B 1 383 ? 14.406 -20.469 -38.938 1 86.44 383 PRO B C 1
ATOM 6730 O O . PRO B 1 383 ? 15.547 -20.531 -38.469 1 86.44 383 PRO B O 1
ATOM 6733 N N . ASN B 1 384 ? 13.344 -20.125 -38.125 1 86.06 384 ASN B N 1
ATOM 6734 C CA . ASN B 1 384 ? 13.305 -20.016 -36.656 1 86.06 384 ASN B CA 1
ATOM 6735 C C . ASN B 1 384 ? 14.18 -18.875 -36.156 1 86.06 384 ASN B C 1
ATOM 6737 O O .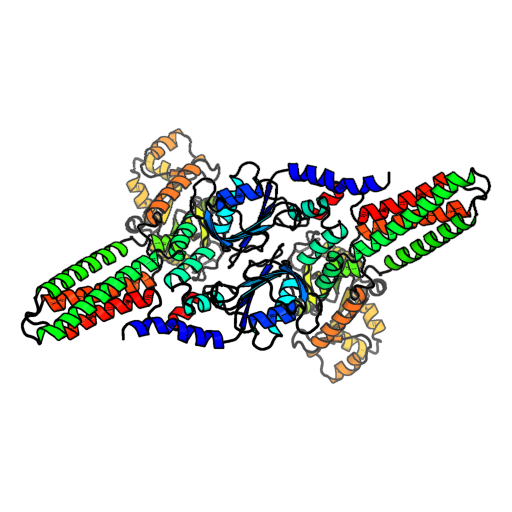 ASN B 1 384 ? 14.836 -19 -35.125 1 86.06 384 ASN B O 1
ATOM 6741 N N . ILE B 1 385 ? 14.406 -17.859 -37.031 1 91.75 385 ILE B N 1
ATOM 6742 C CA . ILE B 1 385 ? 15.125 -16.672 -36.594 1 91.75 385 ILE B CA 1
ATOM 6743 C C . ILE B 1 385 ? 14.195 -15.469 -36.594 1 91.75 385 ILE B C 1
ATOM 6745 O O . ILE B 1 385 ? 13.273 -15.406 -37.438 1 91.75 385 ILE B O 1
ATOM 6749 N N . THR B 1 386 ? 14.367 -14.609 -35.719 1 94.69 386 THR B N 1
ATOM 6750 C CA . THR B 1 386 ? 13.625 -13.352 -35.688 1 94.69 386 THR B CA 1
ATOM 6751 C C . THR B 1 386 ? 14.57 -12.156 -35.781 1 94.69 386 THR B C 1
ATOM 6753 O O . THR B 1 386 ? 15.625 -12.141 -35.156 1 94.69 386 THR B O 1
ATOM 6756 N N . LEU B 1 387 ? 14.164 -11.18 -36.625 1 96 387 LEU B N 1
ATOM 6757 C CA . LEU B 1 387 ? 14.984 -9.992 -36.844 1 96 387 LEU B CA 1
ATOM 6758 C C . LEU B 1 387 ? 14.578 -8.875 -35.875 1 96 387 LEU B C 1
ATOM 6760 O O . LEU B 1 387 ? 13.391 -8.688 -35.625 1 96 387 LEU B O 1
ATOM 6764 N N . LEU B 1 388 ? 15.602 -8.195 -35.375 1 96.88 388 LEU B N 1
ATOM 6765 C CA . LEU B 1 388 ? 15.344 -7.133 -34.406 1 96.88 388 LEU B CA 1
ATOM 6766 C C . LEU B 1 388 ? 16.359 -6 -34.562 1 96.88 388 LEU B C 1
ATOM 6768 O O . LEU B 1 388 ? 17.516 -6.242 -34.906 1 96.88 388 LEU B O 1
ATOM 6772 N N . SER B 1 389 ? 15.867 -4.832 -34.469 1 97.12 389 SER B N 1
ATOM 6773 C CA . SER B 1 389 ? 16.719 -3.684 -34.188 1 97.12 389 SER B CA 1
ATOM 6774 C C . SER B 1 389 ? 16.344 -3.021 -32.844 1 97.12 389 SER B C 1
ATOM 6776 O O . SER B 1 389 ? 15.32 -2.348 -32.75 1 97.12 389 SER B O 1
ATOM 6778 N N . CYS B 1 390 ? 17.172 -3.205 -31.906 1 93.81 390 CYS B N 1
ATOM 6779 C CA . CYS B 1 390 ? 16.891 -2.57 -30.609 1 93.81 390 CYS B CA 1
ATOM 6780 C C . CYS B 1 390 ? 16.922 -1.053 -30.734 1 93.81 390 CYS B C 1
ATOM 6782 O O . CYS B 1 390 ? 16.203 -0.357 -30.016 1 93.81 390 CYS B O 1
ATOM 6784 N N . HIS B 1 391 ? 17.609 -0.624 -31.641 1 93.06 391 HIS B N 1
ATOM 6785 C CA . HIS B 1 391 ? 17.766 0.814 -31.844 1 93.06 391 HIS B CA 1
ATOM 6786 C C . HIS B 1 391 ? 16.5 1.435 -32.406 1 93.06 391 HIS B C 1
ATOM 6788 O O . HIS B 1 391 ? 16 2.434 -31.906 1 93.06 391 HIS B O 1
ATOM 6794 N N . THR B 1 392 ? 15.93 0.838 -33.469 1 94.5 392 THR B N 1
ATOM 6795 C CA . THR B 1 392 ? 14.758 1.381 -34.125 1 94.5 392 THR B CA 1
ATOM 6796 C C . THR B 1 392 ? 13.484 0.716 -33.625 1 94.5 392 THR B C 1
ATOM 6798 O O . THR B 1 392 ? 12.383 1.197 -33.875 1 94.5 392 THR B O 1
ATOM 6801 N N . GLN B 1 393 ? 13.641 -0.42 -32.969 1 93.56 393 GLN B N 1
ATOM 6802 C CA . GLN B 1 393 ? 12.562 -1.233 -32.438 1 93.56 393 GLN B CA 1
ATOM 6803 C C . GLN B 1 393 ? 11.82 -1.98 -33.531 1 93.56 393 GLN B C 1
ATOM 6805 O O . GLN B 1 393 ? 10.742 -2.539 -33.312 1 93.56 393 GLN B O 1
ATOM 6810 N N . ALA B 1 394 ? 12.414 -1.87 -34.688 1 93.69 394 ALA B N 1
ATOM 6811 C CA . ALA B 1 394 ? 11.844 -2.674 -35.75 1 93.69 394 ALA B CA 1
ATOM 6812 C C . ALA B 1 394 ? 11.938 -4.164 -35.438 1 93.69 394 ALA B C 1
ATOM 6814 O O . ALA B 1 394 ? 12.984 -4.648 -35 1 93.69 394 ALA B O 1
ATOM 6815 N N . GLY B 1 395 ? 10.828 -4.922 -35.594 1 94.62 395 GLY B N 1
ATOM 6816 C CA . GLY B 1 395 ? 10.789 -6.355 -35.344 1 94.62 395 GLY B CA 1
ATOM 6817 C C . GLY B 1 395 ? 10.469 -6.73 -33.906 1 94.62 395 GLY B C 1
ATOM 6818 O O . GLY B 1 395 ? 10.344 -7.91 -33.594 1 94.62 395 GLY B O 1
ATOM 6819 N N . LEU B 1 396 ? 10.328 -5.793 -33.094 1 93.5 396 LEU B N 1
ATOM 6820 C CA . LEU B 1 396 ? 10.117 -6.039 -31.672 1 93.5 396 LEU B CA 1
ATOM 6821 C C . LEU B 1 396 ? 8.82 -6.805 -31.438 1 93.5 396 LEU B C 1
ATOM 6823 O O . LEU B 1 396 ? 8.781 -7.734 -30.641 1 93.5 396 LEU B O 1
ATOM 6827 N N . GLU B 1 397 ? 7.836 -6.445 -32.094 1 92.62 397 GLU B N 1
ATOM 6828 C CA . GLU B 1 397 ? 6.547 -7.113 -31.938 1 92.62 397 GLU B CA 1
ATOM 6829 C C . GLU B 1 397 ? 6.645 -8.594 -32.281 1 92.62 397 GLU B C 1
ATOM 6831 O O . GLU B 1 397 ? 6.074 -9.438 -31.594 1 92.62 397 GLU B O 1
ATOM 6836 N N . ALA B 1 398 ? 7.344 -8.82 -33.344 1 93.25 398 ALA B N 1
ATOM 6837 C CA . ALA B 1 398 ? 7.527 -10.211 -33.781 1 93.25 398 ALA B CA 1
ATOM 6838 C C . ALA B 1 398 ? 8.32 -10.992 -32.719 1 93.25 398 ALA B C 1
ATOM 6840 O O . ALA B 1 398 ? 8.008 -12.156 -32.438 1 93.25 398 ALA B O 1
ATOM 6841 N N . VAL B 1 399 ? 9.273 -10.406 -32.219 1 94.44 399 VAL B N 1
ATOM 6842 C CA . VAL B 1 399 ? 10.102 -11.031 -31.203 1 94.44 399 VAL B CA 1
ATOM 6843 C C . VAL B 1 399 ? 9.25 -11.336 -29.969 1 94.44 399 VAL B C 1
ATOM 6845 O O . VAL B 1 399 ? 9.305 -12.445 -29.422 1 94.44 399 VAL B O 1
ATOM 6848 N N . LEU B 1 400 ? 8.438 -10.414 -29.547 1 93 400 LEU B N 1
ATOM 6849 C CA . LEU B 1 400 ? 7.594 -10.578 -28.375 1 93 400 LEU B CA 1
ATOM 6850 C C . LEU B 1 400 ? 6.566 -11.688 -28.594 1 93 400 LEU B C 1
ATOM 6852 O O . LEU B 1 400 ? 6.281 -12.469 -27.688 1 93 400 LEU B O 1
ATOM 6856 N N . GLN B 1 401 ? 6.09 -11.727 -29.734 1 94.12 401 GLN B N 1
ATOM 6857 C CA . GLN B 1 401 ? 5.137 -12.781 -30.062 1 94.12 401 GLN B CA 1
ATOM 6858 C C . GLN B 1 401 ? 5.789 -14.156 -30 1 94.12 401 GLN B C 1
ATOM 6860 O O . GLN B 1 401 ? 5.188 -15.109 -29.5 1 94.12 401 GLN B O 1
ATOM 6865 N N . GLU B 1 402 ? 6.934 -14.25 -30.484 1 93.94 402 GLU B N 1
ATOM 6866 C CA . GLU B 1 402 ? 7.648 -15.523 -30.438 1 93.94 402 GLU B CA 1
ATOM 6867 C C . GLU B 1 402 ? 7.969 -15.922 -29 1 93.94 402 GLU B C 1
ATOM 6869 O O . GLU B 1 402 ? 7.832 -17.094 -28.641 1 93.94 402 GLU B O 1
ATOM 6874 N N . ILE B 1 403 ? 8.367 -15.008 -28.281 1 93.5 403 ILE B N 1
ATOM 6875 C CA . ILE B 1 403 ? 8.641 -15.281 -26.859 1 93.5 403 ILE B CA 1
ATOM 6876 C C . ILE B 1 403 ? 7.363 -15.773 -26.188 1 93.5 403 ILE B C 1
ATOM 6878 O O . ILE B 1 403 ? 7.391 -16.766 -25.438 1 93.5 403 ILE B O 1
ATOM 6882 N N . THR B 1 404 ? 6.301 -15.102 -26.422 1 93.88 404 THR B N 1
ATOM 6883 C CA . THR B 1 404 ? 5.02 -15.453 -25.828 1 93.88 404 THR B CA 1
ATOM 6884 C C . THR B 1 404 ? 4.625 -16.875 -26.203 1 93.88 404 THR B C 1
ATOM 6886 O O . THR B 1 404 ? 4.137 -17.641 -25.359 1 93.88 404 THR B O 1
ATOM 6889 N N . THR B 1 405 ? 4.879 -17.188 -27.406 1 93.81 405 THR B N 1
ATOM 6890 C CA . THR B 1 405 ? 4.57 -18.547 -27.875 1 93.81 405 THR B CA 1
ATOM 6891 C C . THR B 1 405 ? 5.398 -19.578 -27.109 1 93.81 405 THR B C 1
ATOM 6893 O O . THR B 1 405 ? 4.879 -20.609 -26.703 1 93.81 405 THR B O 1
ATOM 6896 N N . ASN B 1 406 ? 6.621 -19.312 -26.969 1 93.31 406 ASN B N 1
ATOM 6897 C CA . ASN B 1 406 ? 7.48 -20.203 -26.203 1 93.31 406 ASN B CA 1
ATOM 6898 C C . ASN B 1 406 ? 7.027 -20.312 -24.75 1 93.31 406 ASN B C 1
ATOM 6900 O O . ASN B 1 406 ? 7.023 -21.406 -24.172 1 93.31 406 ASN B O 1
ATOM 6904 N N . LEU B 1 407 ? 6.621 -19.25 -24.219 1 93.94 407 LEU B N 1
ATOM 6905 C CA . LEU B 1 407 ? 6.176 -19.234 -22.844 1 93.94 407 LEU B CA 1
ATOM 6906 C C . LEU B 1 407 ? 4.891 -20.031 -22.656 1 93.94 407 LEU B C 1
ATOM 6908 O O . LEU B 1 407 ? 4.723 -20.734 -21.672 1 93.94 407 LEU B O 1
ATOM 6912 N N . LYS B 1 408 ? 4.016 -19.906 -23.594 1 93.06 408 LYS B N 1
ATOM 6913 C CA . LYS B 1 408 ? 2.783 -20.688 -23.578 1 93.06 408 LYS B CA 1
ATOM 6914 C C . LYS B 1 408 ? 3.084 -22.188 -23.547 1 93.06 408 LYS B C 1
ATOM 6916 O O . LYS B 1 408 ? 2.426 -22.938 -22.828 1 93.06 408 LYS B O 1
ATOM 6921 N N . HIS B 1 409 ? 4.07 -22.516 -24.281 1 91.75 409 HIS B N 1
ATOM 6922 C CA . HIS B 1 409 ? 4.457 -23.922 -24.328 1 91.75 409 HIS B CA 1
ATOM 6923 C C . HIS B 1 409 ? 5.105 -24.359 -23.016 1 91.75 409 HIS B C 1
ATOM 6925 O O . HIS B 1 409 ? 4.836 -25.469 -22.531 1 91.75 409 HIS B O 1
ATOM 6931 N N . LEU B 1 410 ? 5.879 -23.547 -22.469 1 92.38 410 LEU B N 1
ATOM 6932 C CA . LEU B 1 410 ? 6.656 -23.875 -21.281 1 92.38 410 LEU B CA 1
ATOM 6933 C C . LEU B 1 410 ? 5.773 -23.891 -20.047 1 92.38 410 LEU B C 1
ATOM 6935 O O . LEU B 1 410 ? 6.016 -24.656 -19.109 1 92.38 410 LEU B O 1
ATOM 6939 N N . CYS B 1 411 ? 4.777 -23.031 -19.984 1 92.62 411 CYS B N 1
ATOM 6940 C CA . CYS B 1 411 ? 3.953 -22.875 -18.781 1 92.62 411 CYS B CA 1
ATOM 6941 C C . CYS B 1 411 ? 2.598 -23.547 -18.969 1 92.62 411 CYS B C 1
ATOM 6943 O O . CYS B 1 411 ? 1.935 -23.891 -17.984 1 92.62 411 CYS B O 1
ATOM 6945 N N . GLY B 1 412 ? 2.201 -23.719 -20.125 1 86 412 GLY B N 1
ATOM 6946 C CA . GLY B 1 412 ? 0.87 -24.25 -20.375 1 86 412 GLY B CA 1
ATOM 6947 C C . GLY B 1 412 ? -0.236 -23.25 -20.062 1 86 412 GLY B C 1
ATOM 6948 O O . GLY B 1 412 ? 0.027 -22.062 -19.859 1 86 412 GLY B O 1
ATOM 6949 N N . ASN B 1 413 ? -1.483 -23.703 -20.219 1 81.44 413 ASN B N 1
ATOM 6950 C CA . ASN B 1 413 ? -2.67 -22.938 -19.859 1 81.44 413 ASN B CA 1
ATOM 6951 C C . ASN B 1 413 ? -3.428 -23.578 -18.703 1 81.44 413 ASN B C 1
ATOM 6953 O O . ASN B 1 413 ? -3.924 -24.703 -18.828 1 81.44 413 ASN B O 1
ATOM 6957 N N . PRO B 1 414 ? -3.451 -22.859 -17.688 1 81.5 414 PRO B N 1
ATOM 6958 C CA . PRO B 1 414 ? -4.168 -23.406 -16.531 1 81.5 414 PRO B CA 1
ATOM 6959 C C . PRO B 1 414 ? -5.656 -23.625 -16.812 1 81.5 414 PRO B C 1
ATOM 6961 O O . PRO B 1 414 ? -6.273 -22.812 -17.516 1 81.5 414 PRO B O 1
ATOM 6964 N N . SER B 1 415 ? -6.16 -24.766 -16.422 1 81.44 415 SER B N 1
ATOM 6965 C CA . SER B 1 415 ? -7.582 -25.031 -16.594 1 81.44 415 SER B CA 1
ATOM 6966 C C . SER B 1 415 ? -8.164 -25.75 -15.383 1 81.44 415 SER B C 1
ATOM 6968 O O . SER B 1 415 ? -7.434 -26.391 -14.617 1 81.44 415 SER B O 1
ATOM 6970 N N . LYS B 1 416 ? -9.484 -25.594 -15.273 1 82.44 416 LYS B N 1
ATOM 6971 C CA . LYS B 1 416 ? -10.211 -26.203 -14.172 1 82.44 416 LYS B CA 1
ATOM 6972 C C . LYS B 1 416 ? -10.211 -27.734 -14.289 1 82.44 416 LYS B C 1
ATOM 6974 O O . LYS B 1 416 ? -10.133 -28.438 -13.289 1 82.44 416 LYS B O 1
ATOM 6979 N N . GLU B 1 417 ? -10.219 -28.156 -15.469 1 78.88 417 GLU B N 1
ATOM 6980 C CA . GLU B 1 417 ? -10.344 -29.578 -15.734 1 78.88 417 GLU B CA 1
ATOM 6981 C C . GLU B 1 417 ? -9.031 -30.312 -15.445 1 78.88 417 GLU B C 1
ATOM 6983 O O . GLU B 1 417 ? -9.039 -31.469 -15.031 1 78.88 417 GLU B O 1
ATOM 6988 N N . SER B 1 418 ? -7.961 -29.578 -15.602 1 82 418 SER B N 1
ATOM 6989 C CA . SER B 1 418 ? -6.652 -30.172 -15.352 1 82 418 SER B CA 1
ATOM 6990 C C . SER B 1 418 ? -5.75 -29.219 -14.578 1 82 418 SER B C 1
ATOM 6992 O O . SER B 1 418 ? -4.82 -28.625 -15.141 1 82 418 SER B O 1
ATOM 6994 N N . PRO B 1 419 ? -6.047 -29.25 -13.258 1 87 419 PRO B N 1
ATOM 6995 C CA . PRO B 1 419 ? -5.227 -28.328 -12.469 1 87 419 PRO B CA 1
ATOM 6996 C C . PRO B 1 419 ? -3.748 -28.719 -12.453 1 87 419 PRO B C 1
ATOM 6998 O O . PRO B 1 419 ? -3.418 -29.891 -12.359 1 87 419 PRO B O 1
ATOM 7001 N N . ASN B 1 420 ? -2.951 -27.734 -12.578 1 88.38 420 ASN B N 1
ATOM 7002 C CA . ASN B 1 420 ? -1.512 -27.969 -12.656 1 88.38 420 ASN B CA 1
ATOM 7003 C C . ASN B 1 420 ? -0.9 -28.172 -11.273 1 88.38 420 ASN B C 1
ATOM 7005 O O . ASN B 1 420 ? -1.374 -27.594 -10.289 1 88.38 420 ASN B O 1
ATOM 7009 N N . LEU B 1 421 ? 0.071 -29.031 -11.289 1 90.56 421 LEU B N 1
ATOM 7010 C CA . LEU B 1 421 ? 0.938 -29.172 -10.125 1 90.56 421 LEU B CA 1
ATOM 7011 C C . LEU B 1 421 ? 1.906 -28 -10.031 1 90.56 421 LEU B C 1
ATOM 7013 O O . LEU B 1 421 ? 2.811 -27.859 -10.859 1 90.56 421 LEU B O 1
ATOM 7017 N N . SER B 1 422 ? 1.666 -27.188 -8.992 1 88.81 422 SER B N 1
ATOM 7018 C CA . SER B 1 422 ? 2.438 -25.938 -8.969 1 88.81 422 SER B CA 1
ATOM 7019 C C . SER B 1 422 ? 3.492 -25.969 -7.871 1 88.81 422 SER B C 1
ATOM 7021 O O . SER B 1 422 ? 4.367 -25.109 -7.82 1 88.81 422 SER B O 1
ATOM 7023 N N . GLN B 1 423 ? 3.447 -26.953 -7 1 90.44 423 GLN B N 1
ATOM 7024 C CA . GLN B 1 423 ? 4.375 -26.984 -5.875 1 90.44 423 GLN B CA 1
ATOM 7025 C C . GLN B 1 423 ? 5.254 -28.234 -5.934 1 90.44 423 GLN B C 1
ATOM 7027 O O . GLN B 1 423 ? 4.754 -29.344 -6.129 1 90.44 423 GLN B O 1
ATOM 7032 N N . GLN B 1 424 ? 6.543 -28.016 -5.617 1 88.44 424 GLN B N 1
ATOM 7033 C CA . GLN B 1 424 ? 7.477 -29.141 -5.586 1 88.44 424 GLN B CA 1
ATOM 7034 C C . GLN B 1 424 ? 7.121 -30.125 -4.477 1 88.44 424 GLN B C 1
ATOM 7036 O O . GLN B 1 424 ? 7.293 -31.344 -4.637 1 88.44 424 GLN B O 1
ATOM 7041 N N . ARG B 1 425 ? 6.652 -29.672 -3.424 1 88.56 425 ARG B N 1
ATOM 7042 C CA . ARG B 1 425 ? 6.277 -30.516 -2.293 1 88.56 425 ARG B CA 1
ATOM 7043 C C . ARG B 1 425 ? 5.152 -31.469 -2.674 1 88.56 425 ARG B C 1
ATOM 7045 O O . ARG B 1 425 ? 5.141 -32.625 -2.242 1 88.56 425 ARG B O 1
ATOM 7052 N N . HIS B 1 426 ? 4.191 -30.953 -3.504 1 93.06 426 HIS B N 1
ATOM 7053 C CA . HIS B 1 426 ? 3.127 -31.828 -3.99 1 93.06 426 HIS B CA 1
ATOM 7054 C C . HIS B 1 426 ? 3.688 -32.969 -4.832 1 93.06 426 HIS B C 1
ATOM 7056 O O . HIS B 1 426 ? 3.326 -34.125 -4.633 1 93.06 426 HIS B O 1
ATOM 7062 N N . ARG B 1 427 ? 4.566 -32.594 -5.688 1 93.56 427 ARG B N 1
ATOM 7063 C CA . ARG B 1 427 ? 5.191 -33.562 -6.57 1 93.56 427 ARG B CA 1
ATOM 7064 C C . ARG B 1 427 ? 5.91 -34.656 -5.766 1 93.56 427 ARG B C 1
ATOM 7066 O O . ARG B 1 427 ? 5.781 -35.844 -6.062 1 93.56 427 ARG B O 1
ATOM 7073 N N . TYR B 1 428 ? 6.594 -34.219 -4.789 1 93.38 428 TYR B N 1
ATOM 7074 C CA . TYR B 1 428 ? 7.332 -35.156 -3.941 1 93.38 428 TYR B CA 1
ATOM 7075 C C . TYR B 1 428 ? 6.398 -36.156 -3.303 1 93.38 428 TYR B C 1
ATOM 7077 O O . TYR B 1 428 ? 6.637 -37.375 -3.381 1 93.38 428 TYR B O 1
ATOM 7085 N N . HIS B 1 429 ? 5.34 -35.719 -2.744 1 93.88 429 HIS B N 1
ATOM 7086 C CA . HIS B 1 429 ? 4.418 -36.594 -2.033 1 93.88 429 HIS B CA 1
ATOM 7087 C C . HIS B 1 429 ? 3.631 -37.469 -3.004 1 93.88 429 HIS B C 1
ATOM 7089 O O . HIS B 1 429 ? 3.305 -38.625 -2.688 1 93.88 429 HIS B O 1
ATOM 7095 N N . LEU B 1 430 ? 3.326 -36.938 -4.141 1 96.25 430 LEU B N 1
ATOM 7096 C CA . LEU B 1 430 ? 2.631 -37.719 -5.145 1 96.25 430 LEU B CA 1
ATOM 7097 C C . LEU B 1 430 ? 3.52 -38.844 -5.652 1 96.25 430 LEU B C 1
ATOM 7099 O O . LEU B 1 430 ? 3.049 -39.969 -5.863 1 96.25 430 LEU B O 1
ATOM 7103 N N . LYS B 1 431 ? 4.766 -38.562 -5.844 1 96.5 431 LYS B N 1
ATOM 7104 C CA . LYS B 1 431 ? 5.707 -39.594 -6.254 1 96.5 431 LYS B CA 1
ATOM 7105 C C . LYS B 1 431 ? 5.809 -40.688 -5.195 1 96.5 431 LYS B C 1
ATOM 7107 O O . LYS B 1 431 ? 5.82 -41.875 -5.52 1 96.5 431 LYS B O 1
ATOM 7112 N N . GLN B 1 432 ? 5.867 -40.25 -3.998 1 96.25 432 GLN B N 1
ATOM 7113 C CA . GLN B 1 432 ? 5.898 -41.219 -2.904 1 96.25 432 GLN B CA 1
ATOM 7114 C C . GLN B 1 432 ? 4.629 -42.062 -2.883 1 96.25 432 GLN B C 1
ATOM 7116 O O . GLN B 1 432 ? 4.676 -43.25 -2.584 1 96.25 432 GLN B O 1
ATOM 7121 N N . CYS B 1 433 ? 3.523 -41.438 -3.162 1 97.44 433 CYS B N 1
ATOM 7122 C CA . CYS B 1 433 ? 2.25 -42.125 -3.209 1 97.44 433 CYS B CA 1
ATOM 7123 C C . CYS B 1 433 ? 2.273 -43.219 -4.27 1 97.44 433 CYS B C 1
ATOM 7125 O O . CYS B 1 433 ? 1.903 -44.375 -3.998 1 97.44 433 CYS B O 1
ATOM 7127 N N . VAL B 1 434 ? 2.725 -42.906 -5.414 1 97.88 434 VAL B N 1
ATOM 7128 C CA . VAL B 1 434 ? 2.811 -43.844 -6.512 1 97.88 434 VAL B CA 1
ATOM 7129 C C . VAL B 1 434 ? 3.74 -45 -6.121 1 97.88 434 VAL B C 1
ATOM 7131 O O . VAL B 1 434 ? 3.436 -46.188 -6.371 1 97.88 434 VAL B O 1
ATOM 7134 N N . ASP B 1 435 ? 4.82 -44.688 -5.484 1 97.69 435 ASP B N 1
ATOM 7135 C CA . ASP B 1 435 ? 5.762 -45.688 -5.031 1 97.69 435 ASP B CA 1
ATOM 7136 C C . ASP B 1 435 ? 5.082 -46.688 -4.086 1 97.69 435 ASP B C 1
ATOM 7138 O O . ASP B 1 435 ? 5.273 -47.906 -4.211 1 97.69 435 ASP B O 1
ATOM 7142 N N . CYS B 1 436 ? 4.328 -46.188 -3.176 1 97.75 436 CYS B N 1
ATOM 7143 C CA . CYS B 1 436 ? 3.613 -47.031 -2.227 1 97.75 436 CYS B CA 1
ATOM 7144 C C . CYS B 1 436 ? 2.613 -47.906 -2.943 1 97.75 436 CYS B C 1
ATOM 7146 O O . CYS B 1 436 ? 2.486 -49.094 -2.613 1 97.75 436 CYS B O 1
ATOM 7148 N N . LEU B 1 437 ? 1.959 -47.406 -3.895 1 98 437 LEU B N 1
ATOM 7149 C CA . LEU B 1 437 ? 0.942 -48.156 -4.621 1 98 437 LEU B CA 1
ATOM 7150 C C . LEU B 1 437 ? 1.58 -49.25 -5.488 1 98 437 LEU B C 1
ATOM 7152 O O . LEU B 1 437 ? 1.037 -50.344 -5.621 1 98 437 LEU B O 1
ATOM 7156 N N . GLU B 1 438 ? 2.689 -48.875 -6.055 1 97.25 438 GLU B N 1
ATOM 7157 C CA . GLU B 1 438 ? 3.414 -49.844 -6.848 1 97.25 438 GLU B CA 1
ATOM 7158 C C . GLU B 1 438 ? 3.926 -51 -5.969 1 97.25 438 GLU B C 1
ATOM 7160 O O . GLU B 1 438 ? 3.928 -52.156 -6.387 1 97.25 438 GLU B O 1
ATOM 7165 N N . LYS B 1 439 ? 4.367 -50.688 -4.82 1 96.19 439 LYS B N 1
ATOM 7166 C CA . LYS B 1 439 ? 4.773 -51.719 -3.871 1 96.19 439 LYS B CA 1
ATOM 7167 C C . LYS B 1 439 ? 3.607 -52.625 -3.521 1 96.19 439 LYS B C 1
ATOM 7169 O O . LYS B 1 439 ? 3.783 -53.844 -3.398 1 96.19 439 LYS B O 1
ATOM 7174 N N . TYR B 1 440 ? 2.457 -52.031 -3.293 1 96.44 440 TYR B N 1
ATOM 7175 C CA . TYR B 1 440 ? 1.253 -52.812 -3.053 1 96.44 440 TYR B CA 1
ATOM 7176 C C . TYR B 1 440 ? 1.012 -53.812 -4.188 1 96.44 440 TYR B C 1
ATOM 7178 O O . TYR B 1 440 ? 0.797 -55 -3.949 1 96.44 440 TYR B O 1
ATOM 7186 N N . GLN B 1 441 ? 1.028 -53.281 -5.406 1 95 441 GLN B N 1
ATOM 7187 C CA . GLN B 1 441 ? 0.766 -54.125 -6.582 1 95 441 GLN B CA 1
ATOM 7188 C C . GLN B 1 441 ? 1.777 -55.25 -6.691 1 95 441 GLN B C 1
ATOM 7190 O O . GLN B 1 441 ? 1.399 -56.406 -6.902 1 95 441 GLN B O 1
ATOM 7195 N N . ARG B 1 442 ? 3.037 -54.938 -6.484 1 93.88 442 ARG B N 1
ATOM 7196 C CA . ARG B 1 442 ? 4.086 -55.938 -6.562 1 93.88 442 ARG B CA 1
ATOM 7197 C C . ARG B 1 442 ? 3.912 -57 -5.477 1 93.88 442 ARG B C 1
ATOM 7199 O O . ARG B 1 442 ? 4.121 -58.188 -5.719 1 93.88 442 ARG B O 1
ATOM 7206 N N . TYR B 1 443 ? 3.539 -56.5 -4.344 1 92.62 443 TYR B N 1
ATOM 7207 C CA . TYR B 1 443 ? 3.381 -57.406 -3.207 1 92.62 443 TYR B CA 1
ATOM 7208 C C . TYR B 1 443 ? 2.219 -58.375 -3.43 1 92.62 443 TYR B C 1
ATOM 7210 O O . TYR B 1 443 ? 2.336 -59.562 -3.166 1 92.62 443 TYR B O 1
ATOM 7218 N N . VAL B 1 444 ? 1.088 -57.969 -3.889 1 90.38 444 VAL B N 1
ATOM 7219 C CA . VAL B 1 444 ? -0.121 -58.75 -4.059 1 90.38 444 VAL B CA 1
ATOM 7220 C C . VAL B 1 444 ? 0.031 -59.688 -5.273 1 90.38 444 VAL B C 1
ATOM 7222 O O . VAL B 1 444 ? -0.45 -60.812 -5.27 1 90.38 444 VAL B O 1
ATOM 7225 N N . GLU B 1 445 ? 0.674 -59.188 -6.273 1 86.88 445 GLU B N 1
ATOM 7226 C CA . GLU B 1 445 ? 0.845 -59.969 -7.488 1 86.88 445 GLU B CA 1
ATOM 7227 C C . GLU B 1 445 ? 1.948 -61 -7.324 1 86.88 445 GLU B C 1
ATOM 7229 O O . GLU B 1 445 ? 1.925 -62.062 -7.973 1 86.88 445 GLU B O 1
ATOM 7234 N N . GLY B 1 446 ? 2.926 -60.75 -6.57 1 83.12 446 GLY B N 1
ATOM 7235 C CA . GLY B 1 446 ? 4.113 -61.594 -6.492 1 83.12 446 GLY B CA 1
ATOM 7236 C C . GLY B 1 446 ? 3.947 -62.781 -5.57 1 83.12 446 GLY B C 1
ATOM 7237 O O . GLY B 1 446 ? 4.805 -63.656 -5.531 1 83.12 446 GLY B O 1
ATOM 7238 N N . GLN B 1 447 ? 2.977 -62.75 -4.832 1 81 447 GLN B N 1
ATOM 7239 C CA . GLN B 1 447 ? 2.824 -63.844 -3.867 1 81 447 GLN B CA 1
ATOM 7240 C C . GLN B 1 447 ? 1.512 -64.562 -4.082 1 81 447 GLN B C 1
ATOM 7242 O O . GLN B 1 447 ? 0.508 -64 -4.477 1 81 447 GLN B O 1
ATOM 7247 N N . ARG B 1 448 ? 1.538 -65.938 -3.91 1 78.38 448 ARG B N 1
ATOM 7248 C CA . ARG B 1 448 ? 0.339 -66.75 -4.031 1 78.38 448 ARG B CA 1
ATOM 7249 C C . ARG B 1 448 ? -0.654 -66.438 -2.916 1 78.38 448 ARG B C 1
ATOM 7251 O O . ARG B 1 448 ? -1.854 -66.312 -3.166 1 78.38 448 ARG B O 1
ATOM 7258 N N . ASN B 1 449 ? -0.203 -66.25 -1.68 1 81.56 449 ASN B N 1
ATOM 7259 C CA . ASN B 1 449 ? -1.031 -65.938 -0.529 1 81.56 449 ASN B CA 1
ATOM 7260 C C . ASN B 1 449 ? -0.444 -64.75 0.248 1 81.56 449 ASN B C 1
ATOM 7262 O O . ASN B 1 449 ? 0.074 -64.938 1.352 1 81.56 449 ASN B O 1
ATOM 7266 N N . PRO B 1 450 ? -0.632 -63.594 -0.417 1 86.94 450 PRO B N 1
ATOM 7267 C CA . PRO B 1 450 ? -0.015 -62.406 0.235 1 86.94 450 PRO B CA 1
ATOM 7268 C C . PRO B 1 450 ? -0.673 -62.062 1.569 1 86.94 450 PRO B C 1
ATOM 7270 O O . PRO B 1 450 ? -1.878 -62.281 1.738 1 86.94 450 PRO B O 1
ATOM 7273 N N . ASP B 1 451 ? 0.15 -61.688 2.547 1 90.44 451 ASP B N 1
ATOM 7274 C CA . ASP B 1 451 ? -0.368 -61.125 3.791 1 90.44 451 ASP B CA 1
ATOM 7275 C C . ASP B 1 451 ? -1.07 -59.781 3.539 1 90.44 451 ASP B C 1
ATOM 7277 O O . ASP B 1 451 ? -0.419 -58.781 3.25 1 90.44 451 ASP B O 1
ATOM 7281 N N . LEU B 1 452 ? -2.326 -59.844 3.686 1 89.69 452 LEU B N 1
ATOM 7282 C CA . LEU B 1 452 ? -3.139 -58.688 3.332 1 89.69 452 LEU B CA 1
ATOM 7283 C C . LEU B 1 452 ? -2.932 -57.562 4.328 1 89.69 452 LEU B C 1
ATOM 7285 O O . LEU B 1 452 ? -3.191 -56.375 4.016 1 89.69 452 LEU B O 1
ATOM 7289 N N . ALA B 1 453 ? -2.48 -57.875 5.488 1 90.06 453 ALA B N 1
ATOM 7290 C CA . ALA B 1 453 ? -2.156 -56.844 6.457 1 90.06 453 ALA B CA 1
ATOM 7291 C C . ALA B 1 453 ? -0.991 -56 5.973 1 90.06 453 ALA B C 1
ATOM 7293 O O . ALA B 1 453 ? -1.019 -54.75 6.102 1 90.06 453 ALA B O 1
ATOM 7294 N N . ILE B 1 454 ? -0.053 -56.656 5.406 1 91.56 454 ILE B N 1
ATOM 7295 C CA . ILE B 1 454 ? 1.107 -55.938 4.859 1 91.56 454 ILE B CA 1
ATOM 7296 C C . ILE B 1 454 ? 0.693 -55.125 3.637 1 91.56 454 ILE B C 1
ATOM 7298 O O . ILE B 1 454 ? 1.104 -53.969 3.482 1 91.56 454 ILE B O 1
ATOM 7302 N N . ALA B 1 455 ? -0.089 -55.75 2.818 1 92.69 455 ALA B N 1
ATOM 7303 C CA . ALA B 1 455 ? -0.581 -55.062 1.626 1 92.69 455 ALA B CA 1
ATOM 7304 C C . ALA B 1 455 ? -1.346 -53.812 1.996 1 92.69 455 ALA B C 1
ATOM 7306 O O . ALA B 1 455 ? -1.158 -52.75 1.375 1 92.69 455 ALA B O 1
ATOM 7307 N N . THR B 1 456 ? -2.135 -53.906 2.994 1 93.5 456 THR B N 1
ATOM 7308 C CA . THR B 1 456 ? -2.943 -52.75 3.439 1 93.5 456 THR B CA 1
ATOM 7309 C C . THR B 1 456 ? -2.057 -51.625 3.955 1 93.5 456 THR B C 1
ATOM 7311 O O . THR B 1 456 ? -2.396 -50.469 3.812 1 93.5 456 THR B O 1
ATOM 7314 N N . GLN B 1 457 ? -0.954 -52 4.508 1 94.94 457 GLN B N 1
ATOM 7315 C CA . GLN B 1 457 ? -0.035 -50.969 5.012 1 94.94 457 GLN B CA 1
ATOM 7316 C C . GLN B 1 457 ? 0.497 -50.125 3.879 1 94.94 457 GLN B C 1
ATOM 7318 O O . GLN B 1 457 ? 0.687 -48.906 4.051 1 94.94 457 GLN B O 1
ATOM 7323 N N . HIS B 1 458 ? 0.76 -50.656 2.773 1 96.06 458 HIS B N 1
ATOM 7324 C CA . HIS B 1 458 ? 1.186 -49.875 1.614 1 96.06 458 HIS B CA 1
ATOM 7325 C C . HIS B 1 458 ? 0.104 -48.906 1.185 1 96.06 458 HIS B C 1
ATOM 7327 O O . HIS B 1 458 ? 0.406 -47.75 0.825 1 96.06 458 HIS B O 1
ATOM 7333 N N . LEU B 1 459 ? -1.154 -49.344 1.264 1 95.88 459 LEU B N 1
ATOM 7334 C CA . LEU B 1 459 ? -2.268 -48.469 0.929 1 95.88 459 LEU B CA 1
ATOM 7335 C C . LEU B 1 459 ? -2.395 -47.344 1.949 1 95.88 459 LEU B C 1
ATOM 7337 O O . LEU B 1 459 ? -2.658 -46.188 1.583 1 95.88 459 LEU B O 1
ATOM 7341 N N . ARG B 1 460 ? -2.176 -47.656 3.17 1 95.5 460 ARG B N 1
ATOM 7342 C CA . ARG B 1 460 ? -2.217 -46.656 4.223 1 95.5 460 ARG B CA 1
ATOM 7343 C C . ARG B 1 460 ? -1.115 -45.625 4.027 1 95.5 460 ARG B C 1
ATOM 7345 O O . ARG B 1 460 ? -1.343 -44.438 4.215 1 95.5 460 ARG B O 1
ATOM 7352 N N . ASN B 1 461 ? 0.033 -46.062 3.695 1 96.06 461 ASN B N 1
ATOM 7353 C CA . ASN B 1 461 ? 1.141 -45.156 3.426 1 96.06 461 ASN B CA 1
ATOM 7354 C C . ASN B 1 461 ? 0.828 -44.219 2.258 1 96.06 461 ASN B C 1
ATOM 7356 O O . ASN B 1 461 ? 1.153 -43.031 2.303 1 96.06 461 ASN B O 1
ATOM 7360 N N . ALA B 1 462 ? 0.241 -44.75 1.241 1 96.81 462 ALA B N 1
ATOM 7361 C CA . ALA B 1 462 ? -0.162 -43.938 0.093 1 96.81 462 ALA B CA 1
ATOM 7362 C C . ALA B 1 462 ? -1.161 -42.875 0.505 1 96.81 462 ALA B C 1
ATOM 7364 O O . ALA B 1 462 ? -1.034 -41.719 0.102 1 96.81 462 ALA B O 1
ATOM 7365 N N . THR B 1 463 ? -2.133 -43.25 1.328 1 94.88 463 THR B N 1
ATOM 7366 C CA . THR B 1 463 ? -3.133 -42.312 1.829 1 94.88 463 THR B CA 1
ATOM 7367 C C . THR B 1 463 ? -2.475 -41.219 2.639 1 94.88 463 THR B C 1
ATOM 7369 O O . THR B 1 463 ? -2.873 -40.031 2.545 1 94.88 463 THR B O 1
ATOM 7372 N N . ARG B 1 464 ? -1.46 -41.531 3.377 1 93.75 464 ARG B N 1
ATOM 7373 C CA . ARG B 1 464 ? -0.729 -40.562 4.191 1 93.75 464 ARG B CA 1
ATOM 7374 C C . ARG B 1 464 ? -0.001 -39.562 3.312 1 93.75 464 ARG B C 1
ATOM 7376 O O . ARG B 1 464 ? 0.074 -38.375 3.654 1 93.75 464 ARG B O 1
ATOM 7383 N N . CYS B 1 465 ? 0.559 -40 2.227 1 94.75 465 CYS B N 1
ATOM 7384 C CA . CYS B 1 465 ? 1.258 -39.094 1.309 1 94.75 465 CYS B CA 1
ATOM 7385 C C . CYS B 1 465 ? 0.327 -38.031 0.792 1 94.75 465 CYS B C 1
ATOM 7387 O O . CYS B 1 465 ? 0.688 -36.844 0.784 1 94.75 465 CYS B O 1
ATOM 7389 N N . ILE B 1 466 ? -0.881 -38.375 0.429 1 94.69 466 ILE B N 1
ATOM 7390 C CA . ILE B 1 466 ? -1.851 -37.406 -0.054 1 94.69 466 ILE B CA 1
ATOM 7391 C C . ILE B 1 466 ? -2.293 -36.5 1.097 1 94.69 466 ILE B C 1
ATOM 7393 O O . ILE B 1 466 ? -2.461 -35.281 0.917 1 94.69 466 ILE B O 1
ATOM 7397 N N . GLY B 1 467 ? -2.484 -37.094 2.215 1 91.44 467 GLY B N 1
ATOM 7398 C CA . GLY B 1 467 ? -2.842 -36.312 3.393 1 91.44 467 GLY B CA 1
ATOM 7399 C C . GLY B 1 467 ? -1.833 -35.25 3.725 1 91.44 467 GLY B C 1
ATOM 7400 O O . GLY B 1 467 ? -2.205 -34.156 4.176 1 91.44 467 GLY B O 1
ATOM 7401 N N . LYS B 1 468 ? -0.536 -35.5 3.518 1 91 468 LYS B N 1
ATOM 7402 C CA . LYS B 1 468 ? 0.522 -34.531 3.752 1 91 468 LYS B CA 1
ATOM 7403 C C . LYS B 1 468 ? 0.406 -33.344 2.785 1 91 468 LYS B C 1
ATOM 7405 O O . LYS B 1 468 ? 0.814 -32.25 3.109 1 91 468 LYS B O 1
ATOM 7410 N N . ILE B 1 469 ? -0.161 -33.594 1.624 1 92.62 469 ILE B N 1
ATOM 7411 C CA . ILE B 1 469 ? -0.345 -32.531 0.639 1 92.62 469 ILE B CA 1
ATOM 7412 C C . ILE B 1 469 ? -1.494 -31.625 1.068 1 92.62 469 ILE B C 1
ATOM 7414 O O . ILE B 1 469 ? -1.352 -30.406 1.089 1 92.62 469 ILE B O 1
ATOM 7418 N N . THR B 1 470 ? -2.625 -32.156 1.457 1 92 470 THR B N 1
ATOM 7419 C CA . THR B 1 470 ? -3.834 -31.406 1.77 1 92 470 THR B CA 1
ATOM 7420 C C . THR B 1 470 ? -3.771 -30.844 3.188 1 92 470 THR B C 1
ATOM 7422 O O . THR B 1 470 ? -4.539 -29.953 3.539 1 92 470 THR B O 1
ATOM 7425 N N . GLY B 1 471 ? -2.861 -31.359 3.977 1 87.81 471 GLY B N 1
ATOM 7426 C CA . GLY B 1 471 ? -2.721 -30.891 5.348 1 87.81 471 GLY B CA 1
ATOM 7427 C C . GLY B 1 471 ? -3.504 -31.734 6.344 1 87.81 471 GLY B C 1
ATOM 7428 O O . GLY B 1 471 ? -3.588 -31.391 7.523 1 87.81 471 GLY B O 1
ATOM 7429 N N . ALA B 1 472 ? -4.117 -32.75 5.898 1 81.62 472 ALA B N 1
ATOM 7430 C CA . ALA B 1 472 ? -4.816 -33.656 6.809 1 81.62 472 ALA B CA 1
ATOM 7431 C C . ALA B 1 472 ? -3.84 -34.312 7.781 1 81.62 472 ALA B C 1
ATOM 7433 O O . ALA B 1 472 ? -4.215 -34.656 8.898 1 81.62 472 ALA B O 1
ATOM 7434 N N . ILE B 1 473 ? -2.689 -34.531 7.309 1 72.94 473 ILE B N 1
ATOM 7435 C CA . ILE B 1 473 ? -1.58 -35 8.133 1 72.94 473 ILE B CA 1
ATOM 7436 C C . ILE B 1 473 ? -0.505 -33.906 8.203 1 72.94 473 ILE B C 1
ATOM 7438 O O . ILE B 1 473 ? 0.039 -33.5 7.176 1 72.94 473 ILE B O 1
ATOM 7442 N N . GLU B 1 474 ? -0.536 -33.188 9.32 1 65.31 474 GLU B N 1
ATOM 7443 C CA . GLU B 1 474 ? 0.309 -32 9.32 1 65.31 474 GLU B CA 1
ATOM 7444 C C . GLU B 1 474 ? 1.527 -32.188 10.219 1 65.31 474 GLU B C 1
ATOM 7446 O O . GLU B 1 474 ? 1.469 -32.938 11.211 1 65.31 474 GLU B O 1
ATOM 7451 N N . THR B 1 475 ? 2.684 -31.781 9.562 1 65.5 475 THR B N 1
ATOM 7452 C CA . THR B 1 475 ? 3.838 -31.547 10.414 1 65.5 475 THR B CA 1
ATOM 7453 C C . THR B 1 475 ? 4.023 -30.047 10.656 1 65.5 475 THR B C 1
ATOM 7455 O O . THR B 1 475 ? 3.809 -29.234 9.75 1 65.5 475 THR B O 1
ATOM 7458 N N . GLU B 1 476 ? 4.164 -29.625 11.859 1 69.62 476 GLU B N 1
ATOM 7459 C CA . GLU B 1 476 ? 4.301 -28.219 12.273 1 69.62 476 GLU B CA 1
ATOM 7460 C C . GLU B 1 476 ? 5.371 -27.516 11.453 1 69.62 476 GLU B C 1
ATOM 7462 O O . GLU B 1 476 ? 5.219 -26.328 11.117 1 69.62 476 GLU B O 1
ATOM 7467 N N . GLU B 1 477 ? 6.34 -28.172 11.086 1 66.12 477 GLU B N 1
ATOM 7468 C CA . GLU B 1 477 ? 7.461 -27.578 10.375 1 66.12 477 GLU B CA 1
ATOM 7469 C C . GLU B 1 477 ? 7.047 -27.094 8.992 1 66.12 477 GLU B C 1
ATOM 7471 O O . GLU B 1 477 ? 7.402 -25.984 8.578 1 66.12 477 GLU B O 1
ATOM 7476 N N . ILE B 1 478 ? 6.277 -27.875 8.367 1 72.5 478 ILE B N 1
ATOM 7477 C CA . ILE B 1 478 ? 5.863 -27.516 7.016 1 72.5 478 ILE B CA 1
ATOM 7478 C C . ILE B 1 478 ? 4.898 -26.328 7.066 1 72.5 478 ILE B C 1
ATOM 7480 O O . ILE B 1 478 ? 4.953 -25.438 6.219 1 72.5 478 ILE B O 1
ATOM 7484 N N . LEU B 1 479 ? 4.152 -26.375 8.094 1 78.12 479 LEU B N 1
ATOM 7485 C CA . LEU B 1 479 ? 3.186 -25.297 8.242 1 78.12 479 LEU B CA 1
ATOM 7486 C C . LEU B 1 479 ? 3.893 -23.969 8.484 1 78.12 479 LEU B C 1
ATOM 7488 O O . LEU B 1 479 ? 3.514 -22.938 7.914 1 78.12 479 LEU B O 1
ATOM 7492 N N . ASP B 1 480 ? 4.926 -23.984 9.242 1 72.62 480 ASP B N 1
ATOM 7493 C CA . ASP B 1 480 ? 5.668 -22.766 9.539 1 72.62 480 ASP B CA 1
ATOM 7494 C C . ASP B 1 480 ? 6.293 -22.172 8.273 1 72.62 480 ASP B C 1
ATOM 7496 O O . ASP B 1 480 ? 6.281 -20.969 8.07 1 72.62 480 ASP B O 1
ATOM 7500 N N . VAL B 1 481 ? 6.754 -23.016 7.492 1 72.31 481 VAL B N 1
ATOM 7501 C CA . VAL B 1 481 ? 7.402 -22.578 6.262 1 72.31 481 VAL B CA 1
ATOM 7502 C C . VAL B 1 481 ? 6.367 -21.953 5.328 1 72.31 481 VAL B C 1
ATOM 7504 O O . VAL B 1 481 ? 6.59 -20.875 4.773 1 72.31 481 VAL B O 1
ATOM 7507 N N . ILE B 1 482 ? 5.27 -22.609 5.203 1 80.19 482 ILE B N 1
ATOM 7508 C CA . ILE B 1 482 ? 4.242 -22.156 4.273 1 80.19 482 ILE B CA 1
ATOM 7509 C C . ILE B 1 482 ? 3.682 -20.812 4.742 1 80.19 482 ILE B C 1
ATOM 7511 O O . ILE B 1 482 ? 3.59 -19.859 3.965 1 80.19 482 ILE B O 1
ATOM 7515 N N . PHE B 1 483 ? 3.451 -20.703 5.969 1 80.56 483 PHE B N 1
ATOM 7516 C CA . PHE B 1 483 ? 2.766 -19.516 6.465 1 80.56 483 PHE B CA 1
ATOM 7517 C C . PHE B 1 483 ? 3.74 -18.344 6.625 1 80.56 483 PHE B C 1
ATOM 7519 O O . PHE B 1 483 ? 3.334 -17.188 6.609 1 80.56 483 PHE B O 1
ATOM 7526 N N . SER B 1 484 ? 5.016 -18.578 6.715 1 76.69 484 SER B N 1
ATOM 7527 C CA . SER B 1 484 ? 6.023 -17.531 6.805 1 76.69 484 SER B CA 1
ATOM 7528 C C . SER B 1 484 ? 6.141 -16.766 5.496 1 76.69 484 SER B C 1
ATOM 7530 O O . SER B 1 484 ? 6.684 -15.656 5.465 1 76.69 484 SER B O 1
ATOM 7532 N N . THR B 1 485 ? 5.617 -17.375 4.453 1 76.38 485 THR B N 1
ATOM 7533 C CA . THR B 1 485 ? 5.703 -16.719 3.15 1 76.38 485 THR B CA 1
ATOM 7534 C C . THR B 1 485 ? 4.664 -15.609 3.029 1 76.38 485 THR B C 1
ATOM 7536 O O . THR B 1 485 ? 4.734 -14.781 2.115 1 76.38 485 THR B O 1
ATOM 7539 N N . PHE B 1 486 ? 3.748 -15.641 3.947 1 78.44 486 PHE B N 1
ATOM 7540 C CA . PHE B 1 486 ? 2.707 -14.617 3.934 1 78.44 486 PHE B CA 1
ATOM 7541 C C . PHE B 1 486 ? 3.182 -13.352 4.641 1 78.44 486 PHE B C 1
ATOM 7543 O O . PHE B 1 486 ? 4.098 -13.398 5.461 1 78.44 486 PHE B O 1
ATOM 7550 N N . CYS B 1 487 ? 2.629 -12.234 4.195 1 72.25 487 CYS B N 1
ATOM 7551 C CA . CYS B 1 487 ? 2.842 -10.984 4.926 1 72.25 487 CYS B CA 1
ATOM 7552 C C . CYS B 1 487 ? 1.953 -10.922 6.16 1 72.25 487 CYS B C 1
ATOM 7554 O O . CYS B 1 487 ? 1.087 -11.781 6.355 1 72.25 487 CYS B O 1
ATOM 7556 N N . ILE B 1 488 ? 2.301 -9.953 6.973 1 62.88 488 ILE B N 1
ATOM 7557 C CA . ILE B 1 488 ? 1.46 -9.711 8.141 1 62.88 488 ILE B CA 1
ATOM 7558 C C . ILE B 1 488 ? 0.083 -9.227 7.691 1 62.88 488 ILE B C 1
ATOM 7560 O O . ILE B 1 488 ? -0.027 -8.438 6.746 1 62.88 488 ILE B O 1
ATOM 7564 N N . GLY B 1 489 ? -0.931 -9.711 8.359 1 76.88 489 GLY B N 1
ATOM 7565 C CA . GLY B 1 489 ? -2.283 -9.305 8.008 1 76.88 489 GLY B CA 1
ATOM 7566 C C . GLY B 1 489 ? -2.992 -10.305 7.117 1 76.88 489 GLY B C 1
ATOM 7567 O O . GLY B 1 489 ? -4.152 -10.109 6.75 1 76.88 489 GLY B O 1
ATOM 7568 N N . LYS B 1 490 ? -2.307 -11.273 6.891 1 82.31 490 LYS B N 1
ATOM 7569 C CA . LYS B 1 490 ? -2.879 -12.344 6.082 1 82.31 490 LYS B CA 1
ATOM 7570 C C . LYS B 1 490 ? -2.984 -13.641 6.883 1 82.31 490 LYS B C 1
ATOM 7572 O O . LYS B 1 490 ? -2.227 -13.859 7.828 1 82.31 490 LYS B O 1
#

Radius of gyration: 36.39 Å; Cα contacts (8 Å, |Δi|>4): 1768; chains: 2; bounding box: 82×131×86 Å

InterPro domains:
  IPR004520 tRNA modification GTPase MnmE [MF_00379] (20-490)
  IPR004520 tRNA modification GTPase MnmE [TIGR00450] (31-490)
  IPR005225 Small GTP-binding domain [TIGR00231] (238-328)
  IPR006073 GTP binding domain [PF01926] (238-330)
  IPR018948 GTP-binding protein TrmE, N-terminal [PF10396] (21-138)
  IPR018948 GTP-binding protein TrmE, N-terminal [cd14858] (21-137)
  IPR025867 MnmE, helical domain [PF12631] (141-487)
  IPR027266 Aminomethyltransferase superfamily [G3DSA:3.30.1360.120] (14-138)
  IPR027368 tRNA modification GTPase MnmE domain 2 [G3DSA:1.20.120.430] (139-490)
  IPR027417 P-loop containing nucleoside triphosphate hydrolase [G3DSA:3.40.50.300] (236-416)
  IPR027417 P-loop containing nucleoside triphosphate hydrolase [SSF52540] (89-403)
  IPR031168 TrmE-type guanine nucleotide-binding domain [cd04164] (233-408)

Foldseek 3Di:
DVVCLVVQLVVVLVVVLVQFKAKFFQDDADADFKTKIKIFHDCQLVQVCLQFVDPDDDDAQDWDWGFGAQNPPRHTLFTFIKHWHDACRDQLRHTMMMTIGGRDPSSVVSVQVRQCVDPRYYYDAFLRSVVSSCSNVVAFPQLLLLVLLCVVDFFQQSNVQSVLRVVCLVVVVLVVLLVLLVVLLVLLVVLVVCVVVVDRDCVSVVVSLVSLVVSLVVLVVQLPPLLLQQCQSVDAEEEEDEDPPLCSVLVVVVQVPPPWTPFDQDCPPPNQWGWTWTQFLRGIHIYTPLPVQPPDDDDDSVVVSLVVSVVSLQVGQEYEYEAELVQQLVCVVVVDDVVVVVCVRCVVSVHDPVSCVVHPYAYEHEPCVVDDPVSCVVVVPDPRYFYAYSVVRPRVVVVSVVVSVSSCVRNPHADSVRRHDRDPLLSVLSVVLSVLSVVLSCQVVVDPDGDSVVSSVSSVSSSVSSCPVRVSPDDPVVVCVSSNSGGGND/DVVCLVVQLVVVLVVVLVQFKAKFFQDDADADFKTKIKIFHDCQLVQVCLQFVDPDDDDAQDWDWGFGAQNPPRHTLFTFIKHWHDACRDQLRHTMMMTIGGRDPSSVVSVQVRQCVDPRYYYDAFLRSVVSSCSNVVAFPQLLLLVLLCVVDFFQQSNVQSVLSVVCLVVVVLVVLLVLLVVLLVLLVVLVVCVVVVDRDCVSVVVSLVSLVVSLVVLVVQLPPLLLQQCQSVDAEEEEDEDPPLCSVLVVVVQVPPPWTPFPQDCPPPNQWGWTWTQFLRGIHIYTPLPVQPPDDDDDSNVVSLVVSVVSLQVGQEYEYEAELVVQLVCVVVVDDPVVVVCVRCVVSVHDPVSCVVHPYAYEHEPCVVDDPVSCVVVVPDPRYFYAYSVVRPRVVVVSVVVSVSSCVRNPHADSVRRHDRDPLLSVLSVLLSVLSVVLSCQVVVDPDGDSVVSSVSSVSSSVSSCPVRVSPDDPVVVCVSSNSGGGND

Secondary structure (DSSP, 8-state):
-GGGGGGHHHHHHHHHHTT-EEEEE-BBBSSEEEEEEEEESTTHHHHHHHHHS-SSPPPBTBEEEEEEE-TTT--EEEEEEEEEE-TTSSSSSS-EEEEEEEE-HHHHHHHHHHHHTSTTEEEPPTTHHHHHHHHTTSS-HHHHHHHHHHHH--SHHHHHHHHHHHTTHHHHHHHHHHHHHHHHHHHHHHHHHHHTTS---THHHHHHHHHHHHHHHHHHHHH-STTHHHHHHH-EEEEEEE-TTSSHHHHHHHHHHSS-S----EE-SSTT-EEEEEEETTEEEEEE--GGGTSS--SSHHHHHHHHHHHHHHH-SEEEEEEEHHHHHHHHHTT--HHHHHHHHHHHHT--HHHHHHSEEEEEEE-GGGS-HHHHHHHHTSTTEEE--TTT-TTHHHHHHHHHHHHHHHH----SSS-----HHHHHHHHHHHHHHHHHHHHHHH-SS--HHHHHHHHHHHHHHHHHHHTSS--HHHHHHHHHTSPTT-/-GGGGGGHHHHHHHHHHTT-EEEEE-BBBSSEEEEEEEEESTTHHHHHHHHHS-SSPPPBTBEEEEEEE-TTT--EEEEEEEEEE-TTSSSSSS-EEEEEEEE-HHHHHHHHHHHHTSTTEEEPPTTHHHHHHHHTTSS-HHHHHHHHHHHH--SHHHHHHHHHHHTTHHHHHHHHHHHHHHHHHHHHHHHHHHHTTS---THHHHHHHHHHHHHHHHHHHHH-STTHHHHHHH-EEEEEEE-TTSSHHHHHHHHHHSS-S----EE-SSTT-EEEEEEETTEEEEEE--GGGTSS--SSHHHHHHHHHHHHHHH-SEEEEEEEHHHHHHHHHTT--HHHHHHHHHHHHT--HHHHHHSEEEEEEE-GGGS-HHHHHHHHTSTTEEE--TTT-TTHHHHHHHHHHHHHHHH----SSS-----HHHHHHHHHHHHHHHHHHHHHHH-SS--HHHHHHHHHHHHHHHHHHHTSS--HHHHHHHHHTSPTT-